Protein AF-A0A6I1MPJ0-F1 (afdb_monomer)

Foldseek 3Di:
DPPLVVLLVVLVVVLQCLVVVPDDDDDDDDFFWLFQAQAAEEECWQPPDDLVLLLQVLLLLLSLPHAEYEYEFWAWQQQCLVVDPDSLQTDIAGAEQDPPQNQLHDDQHHDYLVSLLVSQVVSVVSNHHYAYEDEDQARQLSPCSSPVVQFPDDRSSSRGGDLVDPVVVVVVLVVCCQALNDPQHSNRQGAYEHELPPDDDQLASSLVVQQVVCVVQVVSVHAYEYEQQDQVSDDDDDRAQASHEYEDAACNRHPPVVNVVSVHQYADAHQQQQEAACPDPDGHNAGPLQCCLPPNARQWHDDPHIDGDDSVDVSHRGYYHYYDHNQHDQRPQAQDSLNVCVRCSSVSQRSSCRRGDDDDPDRPVVSVVSSVSSDGRPPDDSQLDDDAPDQWPFWFQVQDDFQQWTAGPRPPRFIKHWDQWGWDQDPDHIWIFAAWFATWIFTPRFWHFDQKKKKKWWAAAPDPDLAWAFQADHPAWTFTLHFHPGSAGWIDGSPDTGHFPGHDDHRDIWMWMWGAHWQKIWIDIQLHTRGMQHDPDRRGYGHGDTGGHRIRADNGTHGGGIIGTTIMTNHRDRGHNPQWLQLVLKDKDKPAWADDDPQETDRSLQSPPFLQHKTKGHPPDQDPWIKMKMQSNDKFFFFKKKFFFRPDDQFAAFFWKWKWFAAPSPDTDTFDIDGDDRDGDMDMDGGDTDIGRMMMIIGGDGPPSMHMTNYMIITGDPDDPPAQEWEKDWDWDQEDEAQDKIKIFIAIAPGPDFFFFKKKWKKFWDLVFKDWDAKDFPDPQKDKDWDDPDRRIIIMMIGGNDDRGGDHPDGGMITMIGTHDFDQKIKMWTPFIWTAGPVRDIHGYHIDMDIYGYHYDDAQDLPDAFAEWADWDWDPFAQFKTKTATHGGPNAAFQWKWKDKPNHTDDIGRDRIDMDGRHHGQDKIKMKMWTAGPVRHIYDIDIDIDTHHD

Sequence (950 aa):
IDETGAFYSTRSILQILKQTKNTIAKGIVRDFPRYETRGFMLDIARKPFTMDYLKETTKLMSWYKMNDFQVHL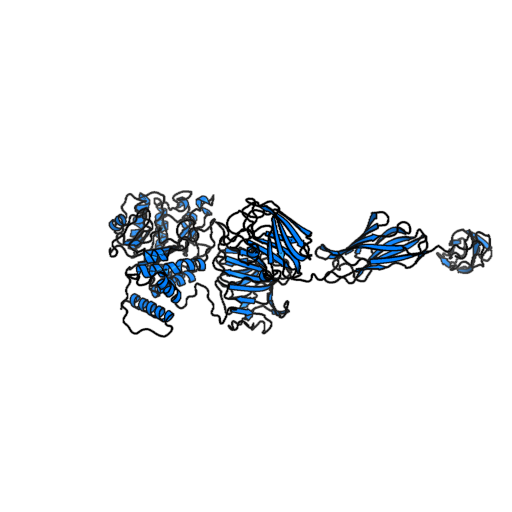NDNEFWFHDEYENWQDGYAAFRLESETFPEITAKDLFYTKKEFGEFIDNSELYGVNIIPEIDVPAHSLAFTKAFPELRQGDGEKADHLDVRNPETFKFVDALFNEYIGGENPVFRDQDFHIGTDEYKGDNEGFRMFTNNYLDFVRDKGRTPRLWGSLSQINGQPSVSGEGATMNLWNLWWADPVAMMNKGFDIVNTDDSNLYIVPRASYYEDYLDTKSLYENWEPNTFSGNYSYKIPAGHPQLKGGMFALWNDLIGAKANGISELDTFDRIMPAVQVLSEKMWSTDNEKSFNEFKEVADEVGTAPNTNPRYEVESVGETLIDYDFNNGSENEMVDNSGNNYNATGSNVEVIDGEDGKAISFKGESSFVDTPVENKGPNYTATFKVKKDGNGDFSEQILSESKNGSLKACQKDTGKVGFSREFYDFSFNYQLPEDQWVELTFVGEMTKTSLYVNGQLIDTISEVSEHEKVGTFVLPLDKIGSETNSFKGAIDDVQVKNIAEKPIDPTLIPQSEMTATATSEHTAAGNEGYASYAIDGNENTIWHTDWAGVTFPQNITLNLGGEHTINKFTYLPRQSGDNGKIEQYELQVSTDGETFTKVAEGTWNIDKSLKTINFDPVKATHVRLVANDAVGNFVSAAELNVHKVTEEIPEVGGKVAITAPTEVKVNEKVNVELGINEIKNISPYASDFTITYDPEVFDYNEVTSKIEGVLVTGKKVEEGKIRVLASSLGGDGLPQGTNFINLGLTAKAISEESVITVDIAQVGDENGNVHEIEKGSTKIAVKENSIPDPGVKPNKVADLKGSEITSNSIKLTWTAPTNTEVSEYIIYKDSKEIARVNGTEYLVEDLKANTLYGFKIVAVGVNDEISRPFAKNIRTSK

Structure (mmCIF, N/CA/C/O backbone):
data_AF-A0A6I1MPJ0-F1
#
_entry.id   AF-A0A6I1MPJ0-F1
#
loop_
_atom_site.group_PDB
_atom_site.id
_atom_site.type_symbol
_atom_site.label_atom_id
_atom_site.label_alt_id
_atom_site.label_comp_id
_atom_site.label_asym_id
_atom_site.label_entity_id
_atom_site.label_seq_id
_atom_site.pdbx_PDB_ins_code
_atom_site.Cartn_x
_atom_site.Cartn_y
_atom_site.Cartn_z
_atom_site.occupancy
_atom_site.B_iso_or_equiv
_atom_site.auth_seq_id
_atom_site.auth_comp_id
_atom_site.auth_asym_id
_atom_site.auth_atom_id
_atom_site.pdbx_PDB_model_num
ATOM 1 N N . ILE A 1 1 ? 14.456 -26.221 -34.963 1.00 55.47 1 ILE A N 1
ATOM 2 C CA . ILE A 1 1 ? 13.306 -25.493 -34.387 1.00 55.47 1 ILE A CA 1
ATOM 3 C C . ILE A 1 1 ? 13.949 -24.455 -33.498 1.00 55.47 1 ILE A C 1
ATOM 5 O O . ILE A 1 1 ? 14.830 -24.846 -32.747 1.00 55.47 1 ILE A O 1
ATOM 9 N N . ASP A 1 2 ? 13.631 -23.183 -33.699 1.00 83.44 2 ASP A N 1
ATOM 10 C CA . ASP A 1 2 ? 14.090 -22.112 -32.815 1.00 83.44 2 ASP A CA 1
ATOM 11 C C . ASP A 1 2 ? 13.552 -22.358 -31.392 1.00 83.44 2 ASP A C 1
ATOM 13 O O . ASP A 1 2 ? 12.366 -22.671 -31.245 1.00 83.44 2 ASP A O 1
ATOM 17 N N . GLU A 1 3 ? 14.416 -22.320 -30.375 1.00 87.56 3 GLU A N 1
ATOM 18 C CA . GLU A 1 3 ? 14.049 -22.688 -28.996 1.00 87.56 3 GLU A CA 1
ATOM 19 C C . GLU A 1 3 ? 13.032 -21.699 -28.412 1.00 87.56 3 GLU A C 1
ATOM 21 O O . GLU A 1 3 ? 12.036 -22.120 -27.818 1.00 87.56 3 GLU A O 1
ATOM 26 N N . THR A 1 4 ? 13.193 -20.407 -28.706 1.00 88.88 4 THR A N 1
ATOM 27 C CA . THR A 1 4 ? 12.275 -19.333 -28.306 1.00 88.88 4 THR A CA 1
ATOM 28 C C . THR A 1 4 ? 10.892 -19.502 -28.938 1.00 88.88 4 THR A C 1
ATOM 30 O O . THR A 1 4 ? 9.873 -19.489 -28.243 1.00 88.88 4 THR A O 1
ATOM 33 N N . GLY A 1 5 ? 10.822 -19.763 -30.247 1.00 91.12 5 GLY A N 1
ATOM 34 C CA . GLY A 1 5 ? 9.560 -20.073 -30.925 1.00 91.12 5 GLY A CA 1
ATOM 35 C C . GLY A 1 5 ? 8.863 -21.322 -30.366 1.00 91.12 5 GLY A C 1
ATOM 36 O O . GLY A 1 5 ? 7.639 -21.335 -30.199 1.00 91.12 5 GLY A O 1
ATOM 37 N N . ALA A 1 6 ? 9.626 -22.366 -30.016 1.00 92.25 6 ALA A N 1
ATOM 38 C CA . ALA A 1 6 ? 9.075 -23.541 -29.342 1.00 92.25 6 ALA A CA 1
ATOM 39 C C . ALA A 1 6 ? 8.517 -23.185 -27.956 1.00 92.25 6 ALA A C 1
ATOM 41 O O . ALA A 1 6 ? 7.409 -23.611 -27.620 1.00 92.25 6 ALA A O 1
ATOM 42 N N . PHE A 1 7 ? 9.226 -22.365 -27.180 1.00 94.19 7 PHE A N 1
ATOM 43 C CA . PHE A 1 7 ? 8.765 -21.892 -25.879 1.00 94.19 7 PHE A CA 1
ATOM 44 C C . PHE A 1 7 ? 7.467 -21.074 -25.982 1.00 94.19 7 PHE A C 1
ATOM 46 O O . PHE A 1 7 ? 6.505 -21.373 -25.266 1.00 94.19 7 PHE A O 1
ATOM 53 N N . TYR A 1 8 ? 7.365 -20.119 -26.911 1.00 95.12 8 TYR A N 1
ATOM 54 C CA . TYR A 1 8 ? 6.139 -19.333 -27.104 1.00 95.12 8 TYR A CA 1
ATOM 55 C C . TYR A 1 8 ? 4.932 -20.184 -27.503 1.00 95.12 8 TYR A C 1
ATOM 57 O O . TYR A 1 8 ? 3.812 -19.896 -27.074 1.00 95.12 8 TYR A O 1
ATOM 65 N N . SER A 1 9 ? 5.145 -21.290 -28.224 1.00 94.56 9 SER A N 1
ATOM 66 C CA . SER A 1 9 ? 4.067 -22.249 -28.495 1.00 94.56 9 SER A CA 1
ATOM 67 C C . SER A 1 9 ? 3.485 -22.850 -27.206 1.00 94.56 9 SER A C 1
ATOM 69 O O . SER A 1 9 ? 2.275 -23.060 -27.113 1.00 94.56 9 SER A O 1
ATOM 71 N N . THR A 1 10 ? 4.314 -23.043 -26.169 1.00 95.44 10 THR A N 1
ATOM 72 C CA . THR A 1 10 ? 3.842 -23.505 -24.854 1.00 95.44 10 THR A CA 1
ATOM 73 C C . THR A 1 10 ? 2.953 -22.469 -24.177 1.00 95.44 10 THR A C 1
ATOM 75 O O . THR A 1 10 ? 1.967 -22.854 -23.553 1.00 95.44 10 THR A O 1
ATOM 78 N N . ARG A 1 11 ? 3.250 -21.167 -24.330 1.00 96.94 11 ARG A N 1
ATOM 79 C CA . ARG A 1 11 ? 2.419 -20.081 -23.785 1.00 96.94 11 ARG A CA 1
ATOM 80 C C . ARG A 1 11 ? 1.023 -20.137 -24.395 1.00 96.94 11 ARG A C 1
ATOM 82 O O . ARG A 1 11 ? 0.048 -20.208 -23.658 1.00 96.94 11 ARG A O 1
ATOM 89 N N . SER A 1 12 ? 0.930 -20.243 -25.724 1.00 95.75 12 SER A N 1
ATOM 90 C CA . SER A 1 12 ? -0.357 -20.376 -26.421 1.00 95.75 12 SER A CA 1
ATOM 91 C C . SER A 1 12 ? -1.135 -21.624 -25.979 1.00 95.75 12 SER A C 1
ATOM 93 O O . SER A 1 12 ? -2.329 -21.536 -25.710 1.00 95.75 12 SER A O 1
ATOM 95 N N . ILE A 1 13 ? -0.474 -22.781 -25.838 1.00 96.06 13 ILE A N 1
ATOM 96 C CA . ILE A 1 13 ? -1.121 -24.016 -25.354 1.00 96.06 13 ILE A CA 1
ATOM 97 C C . ILE A 1 13 ? -1.677 -23.835 -23.936 1.00 96.06 13 ILE A C 1
ATOM 99 O O . ILE A 1 13 ? -2.814 -24.217 -23.666 1.00 96.06 13 ILE A O 1
ATOM 103 N N . LEU A 1 14 ? -0.895 -23.249 -23.030 1.00 96.44 14 LEU A N 1
ATOM 104 C CA . LEU A 1 14 ? -1.303 -23.037 -21.642 1.00 96.44 14 LEU A CA 1
ATOM 105 C C . LEU A 1 14 ? -2.428 -21.998 -21.529 1.00 96.44 14 LEU A C 1
ATOM 107 O O . LEU A 1 14 ? -3.347 -22.195 -20.740 1.00 96.44 14 LEU A O 1
ATOM 111 N N . GLN A 1 15 ? -2.404 -20.935 -22.339 1.00 97.06 15 GLN A N 1
ATOM 112 C CA . GLN A 1 15 ? -3.486 -19.946 -22.408 1.00 97.06 15 GLN A CA 1
ATOM 113 C C . GLN A 1 15 ? -4.793 -20.566 -22.915 1.00 97.06 15 GLN A C 1
ATOM 115 O O . GLN A 1 15 ? -5.856 -20.283 -22.365 1.00 97.06 15 GLN A O 1
ATOM 120 N N . ILE A 1 16 ? -4.727 -21.460 -23.912 1.00 95.50 16 ILE A N 1
ATOM 121 C CA . ILE A 1 16 ? -5.896 -22.233 -24.361 1.00 95.50 16 ILE A CA 1
ATOM 122 C C . ILE A 1 16 ? -6.424 -23.099 -23.214 1.00 95.50 16 ILE A C 1
ATOM 124 O O . ILE A 1 16 ? -7.630 -23.130 -22.970 1.00 95.50 16 ILE A O 1
ATOM 128 N N . LEU A 1 17 ? -5.540 -23.793 -22.493 1.00 95.19 17 LEU A N 1
ATOM 129 C CA . LEU A 1 17 ? -5.932 -24.658 -21.379 1.00 95.19 17 LEU A CA 1
ATOM 130 C C . LEU A 1 17 ? -6.503 -23.881 -20.190 1.00 95.19 17 LEU A C 1
ATOM 132 O O . LEU A 1 17 ? -7.379 -24.410 -19.519 1.00 95.19 17 LEU A O 1
ATOM 136 N N . LYS A 1 18 ? -6.101 -22.629 -19.946 1.00 94.12 18 LYS A N 1
ATOM 137 C CA . LYS A 1 18 ? -6.774 -21.795 -18.938 1.00 94.12 18 LYS A CA 1
ATOM 138 C C . LYS A 1 18 ? -8.253 -21.566 -19.265 1.00 94.12 18 LYS A C 1
ATOM 140 O O . LYS A 1 18 ? -9.088 -21.715 -18.382 1.00 94.12 18 LYS A O 1
ATOM 145 N N . GLN A 1 19 ? -8.573 -21.334 -20.537 1.00 94.06 19 GLN A N 1
ATOM 146 C CA . GLN A 1 19 ? -9.953 -21.124 -21.000 1.00 94.06 19 GLN A CA 1
ATOM 147 C C . GLN A 1 19 ? -10.760 -22.436 -21.068 1.00 94.06 19 GLN A C 1
ATOM 149 O O . GLN A 1 19 ? -11.955 -22.504 -20.800 1.00 94.06 19 GLN A O 1
ATOM 154 N N . THR A 1 20 ? -10.107 -23.536 -21.445 1.00 94.19 20 THR A N 1
ATOM 155 C CA . THR A 1 20 ? -10.788 -24.797 -21.816 1.00 94.19 20 THR A CA 1
ATOM 156 C C . THR A 1 20 ? -10.534 -25.955 -20.849 1.00 94.19 20 THR A C 1
ATOM 158 O O . THR A 1 20 ? -11.000 -27.081 -21.069 1.00 94.19 20 THR A O 1
ATOM 161 N N . LYS A 1 21 ? -9.805 -25.677 -19.765 1.00 90.44 21 LYS A N 1
ATOM 162 C CA . LYS A 1 21 ? -9.360 -26.584 -18.701 1.00 90.44 21 LYS A CA 1
ATOM 163 C C . LYS A 1 21 ? -8.479 -27.726 -19.204 1.00 90.44 21 LYS A C 1
ATOM 165 O O . LYS A 1 21 ? -7.263 -27.697 -19.062 1.00 90.44 21 LYS A O 1
ATOM 170 N N . ASN A 1 22 ? -9.085 -28.766 -19.768 1.00 92.88 22 ASN A N 1
ATOM 171 C CA . ASN A 1 22 ? -8.417 -30.024 -20.112 1.00 92.88 22 ASN A CA 1
ATOM 172 C C . ASN A 1 22 ? -8.643 -30.470 -21.566 1.00 92.88 22 ASN A C 1
ATOM 174 O O . ASN A 1 22 ? -8.358 -31.620 -21.908 1.00 92.88 22 ASN A O 1
ATOM 178 N N . THR A 1 23 ? -9.159 -29.590 -22.426 1.00 94.94 23 THR A N 1
ATOM 179 C CA . THR A 1 23 ? -9.406 -29.891 -23.843 1.00 94.94 23 THR A CA 1
ATOM 180 C C . THR A 1 23 ? -8.686 -28.900 -24.746 1.00 94.94 23 THR A C 1
ATOM 182 O O . THR A 1 23 ? -8.446 -27.774 -24.360 1.00 94.94 23 THR A O 1
ATOM 185 N N . ILE A 1 24 ? -8.306 -29.307 -25.957 1.00 95.31 24 ILE A N 1
ATOM 186 C CA . ILE A 1 24 ? -7.743 -28.403 -26.970 1.00 95.31 24 ILE A CA 1
ATOM 187 C C . ILE A 1 24 ? -8.412 -28.737 -28.301 1.00 95.31 24 ILE A C 1
ATOM 189 O O . ILE A 1 24 ? -8.529 -29.911 -28.671 1.00 95.31 24 ILE A O 1
ATOM 193 N N . ALA A 1 25 ? -8.864 -27.714 -29.027 1.00 94.19 25 ALA A N 1
ATOM 194 C CA . ALA A 1 25 ? -9.469 -27.897 -30.340 1.00 94.19 25 ALA A CA 1
ATOM 195 C C . ALA A 1 25 ? -8.447 -28.457 -31.347 1.00 94.19 25 ALA A C 1
ATOM 197 O O . ALA A 1 25 ? -7.290 -28.040 -31.395 1.00 94.19 25 ALA A O 1
ATOM 198 N N . LYS A 1 26 ? -8.874 -29.402 -32.193 1.00 95.25 26 LYS A N 1
ATOM 199 C CA . LYS A 1 26 ? -8.024 -29.923 -33.274 1.00 95.25 26 LYS A CA 1
ATOM 200 C C . LYS A 1 26 ? -7.835 -28.843 -34.340 1.00 95.25 26 LYS A C 1
ATOM 202 O O . LYS A 1 26 ? -8.822 -28.332 -34.861 1.00 95.25 26 LYS A O 1
ATOM 207 N N . GLY A 1 27 ? -6.592 -28.563 -34.721 1.00 94.19 27 GLY A N 1
ATOM 208 C CA . GLY A 1 27 ? -6.285 -27.559 -35.739 1.00 94.19 27 GLY A CA 1
ATOM 209 C C . GLY A 1 27 ? -4.788 -27.397 -35.990 1.00 94.19 27 GLY A C 1
ATOM 210 O O . GLY A 1 27 ? -3.977 -28.173 -35.487 1.00 94.19 27 GLY A O 1
ATOM 211 N N . ILE A 1 28 ? -4.440 -26.391 -36.794 1.00 94.31 28 ILE A N 1
ATOM 212 C CA . ILE A 1 28 ? -3.062 -25.964 -37.058 1.00 94.31 28 ILE A CA 1
ATOM 213 C C . ILE A 1 28 ? -2.992 -24.465 -36.779 1.00 94.31 28 ILE A C 1
ATOM 215 O O . ILE A 1 28 ? -3.746 -23.705 -37.380 1.00 94.31 28 ILE A O 1
ATOM 219 N N . VAL A 1 29 ? -2.064 -24.059 -35.914 1.00 91.19 29 VAL A N 1
ATOM 220 C CA . VAL A 1 29 ? -1.740 -22.653 -35.645 1.00 91.19 29 VAL A CA 1
ATOM 221 C C . VAL A 1 29 ? -0.377 -22.348 -36.263 1.00 91.19 29 VAL A C 1
ATOM 223 O O . VAL A 1 29 ? 0.553 -23.149 -36.155 1.00 91.19 29 VAL A O 1
ATOM 226 N N . ARG A 1 30 ? -0.271 -21.211 -36.953 1.00 91.81 30 ARG A N 1
ATOM 227 C CA . ARG A 1 30 ? 0.991 -20.635 -37.430 1.00 91.81 30 ARG A CA 1
ATOM 228 C C . ARG A 1 30 ? 1.078 -19.245 -36.833 1.00 91.81 30 ARG A C 1
ATOM 230 O O . ARG A 1 30 ? 0.208 -18.435 -37.118 1.00 91.81 30 ARG A O 1
ATOM 237 N N . ASP A 1 31 ? 2.087 -19.024 -36.008 1.00 92.88 31 ASP A N 1
ATOM 238 C CA . ASP A 1 31 ? 2.169 -17.853 -35.147 1.00 92.88 31 ASP A CA 1
ATOM 239 C C . ASP A 1 31 ? 3.620 -17.368 -35.077 1.00 92.88 31 ASP A C 1
ATOM 241 O O . ASP A 1 31 ? 4.538 -18.189 -34.981 1.00 92.88 31 ASP A O 1
ATOM 245 N N . PHE A 1 32 ? 3.825 -16.060 -35.211 1.00 93.25 32 PHE A N 1
ATOM 246 C CA . PHE A 1 32 ? 5.123 -15.387 -35.160 1.00 93.25 32 PHE A CA 1
ATOM 247 C C . PHE A 1 32 ? 4.914 -13.885 -34.907 1.00 93.25 32 PHE A C 1
ATOM 249 O O . PHE A 1 32 ? 3.915 -13.338 -35.375 1.00 93.25 32 PHE A O 1
ATOM 256 N N . PRO A 1 33 ? 5.839 -13.211 -34.202 1.00 94.81 33 PRO A N 1
ATOM 257 C CA . PRO A 1 33 ? 5.666 -11.810 -33.844 1.00 94.81 33 PRO A CA 1
ATOM 258 C C . PRO A 1 33 ? 5.766 -10.889 -35.063 1.00 94.81 33 PRO A C 1
ATOM 260 O O . PRO A 1 33 ? 6.565 -11.120 -35.975 1.00 94.81 33 PRO A O 1
ATOM 263 N N . ARG A 1 34 ? 5.002 -9.794 -35.038 1.00 94.81 34 ARG A N 1
ATOM 264 C CA . ARG A 1 34 ? 5.109 -8.693 -36.004 1.00 94.81 34 ARG A CA 1
ATOM 265 C C . ARG A 1 34 ? 6.345 -7.817 -35.776 1.00 94.81 34 ARG A C 1
ATOM 267 O O . ARG A 1 34 ? 6.959 -7.391 -36.753 1.00 94.81 34 ARG A O 1
ATOM 274 N N . TYR A 1 35 ? 6.699 -7.562 -34.516 1.00 97.19 35 TYR A N 1
ATOM 275 C CA . TYR A 1 35 ? 7.874 -6.783 -34.113 1.00 97.19 35 TYR A CA 1
ATOM 276 C C . TYR A 1 35 ? 8.823 -7.607 -33.245 1.00 97.19 35 TYR A C 1
ATOM 278 O O . TYR A 1 35 ? 8.380 -8.379 -32.396 1.00 97.19 35 TYR A O 1
ATOM 286 N N . GLU A 1 36 ? 10.128 -7.432 -33.451 1.00 95.81 36 GLU A N 1
ATOM 287 C CA . GLU A 1 36 ? 11.187 -8.170 -32.754 1.00 95.81 36 GLU A CA 1
ATOM 288 C C . GLU A 1 36 ? 11.304 -7.763 -31.280 1.00 95.81 36 GLU A C 1
ATOM 290 O O . GLU A 1 36 ? 11.398 -8.640 -30.417 1.00 95.81 36 GLU A O 1
ATOM 295 N N . THR A 1 37 ? 11.225 -6.460 -30.998 1.00 97.94 37 THR A N 1
ATOM 296 C CA . THR A 1 37 ? 11.294 -5.888 -29.648 1.00 97.94 37 THR A CA 1
ATOM 297 C C . THR A 1 37 ? 9.893 -5.612 -29.116 1.00 97.94 37 THR A C 1
ATOM 299 O O . THR A 1 37 ? 9.131 -4.843 -29.705 1.00 97.94 37 THR A O 1
ATOM 302 N N . ARG A 1 38 ? 9.547 -6.252 -27.998 1.00 98.62 38 ARG A N 1
ATOM 303 C CA . ARG A 1 38 ? 8.253 -6.117 -27.321 1.00 98.62 38 ARG A CA 1
ATOM 304 C C . ARG A 1 38 ? 8.518 -5.801 -25.862 1.00 98.62 38 ARG A C 1
ATOM 306 O O . ARG A 1 38 ? 8.685 -6.720 -25.055 1.00 98.62 38 ARG A O 1
ATOM 313 N N . GLY A 1 39 ? 8.648 -4.508 -25.584 1.00 98.56 39 GLY A N 1
ATOM 314 C CA . GLY A 1 39 ? 9.358 -4.033 -24.411 1.00 98.56 39 GLY A CA 1
ATOM 315 C C . GLY A 1 39 ? 8.500 -3.514 -23.266 1.00 98.56 39 GLY A C 1
ATOM 316 O O . GLY A 1 39 ? 7.395 -3.011 -23.467 1.00 98.56 39 GLY A O 1
ATOM 317 N N . PHE A 1 40 ? 9.060 -3.599 -22.066 1.00 98.88 40 PHE A N 1
ATOM 318 C CA . PHE A 1 40 ? 8.606 -2.894 -20.871 1.00 98.88 40 PHE A CA 1
ATOM 319 C C . PHE A 1 40 ? 9.834 -2.336 -20.148 1.00 98.88 40 PHE A C 1
ATOM 321 O O . PHE A 1 40 ? 10.840 -3.036 -20.054 1.00 98.88 40 PHE A O 1
ATOM 328 N N . MET A 1 41 ? 9.757 -1.107 -19.648 1.00 98.88 41 MET A N 1
ATOM 329 C CA . MET A 1 41 ? 10.761 -0.514 -18.771 1.00 98.88 41 MET A CA 1
ATOM 330 C C . MET A 1 41 ? 10.169 -0.270 -17.382 1.00 98.88 41 MET A C 1
ATOM 332 O O . MET A 1 41 ? 9.084 0.303 -17.271 1.00 98.88 41 MET A O 1
ATOM 336 N N . LEU A 1 42 ? 10.887 -0.687 -16.337 1.00 98.94 42 LEU A N 1
ATOM 337 C CA . LEU A 1 42 ? 10.530 -0.399 -14.949 1.00 98.94 42 LEU A CA 1
ATOM 338 C C . LEU A 1 42 ? 11.622 0.422 -14.247 1.00 98.94 42 LEU A C 1
ATOM 340 O O . LEU A 1 42 ? 12.764 -0.034 -14.117 1.00 98.94 42 LEU A O 1
ATOM 344 N N . ASP A 1 43 ? 11.231 1.588 -13.728 1.00 98.88 43 ASP A N 1
ATOM 345 C CA . ASP A 1 43 ? 12.037 2.394 -12.812 1.00 98.88 43 ASP A CA 1
ATOM 346 C C . ASP A 1 43 ? 12.102 1.736 -11.438 1.00 98.88 43 ASP A C 1
ATOM 348 O O . ASP A 1 43 ? 11.178 1.845 -10.630 1.00 98.88 43 ASP A O 1
ATOM 352 N N . ILE A 1 44 ? 13.215 1.055 -11.174 1.00 98.38 44 ILE A N 1
ATOM 353 C CA . ILE A 1 44 ? 13.490 0.459 -9.866 1.00 98.38 44 ILE A CA 1
ATOM 354 C C . ILE A 1 44 ? 14.514 1.256 -9.063 1.00 98.38 44 ILE A C 1
ATOM 356 O O . ILE A 1 44 ? 14.884 0.867 -7.951 1.00 98.38 44 ILE A O 1
ATOM 360 N N . ALA A 1 45 ? 15.011 2.352 -9.629 1.00 98.19 45 ALA A N 1
ATOM 361 C CA . ALA A 1 45 ? 15.960 3.216 -8.970 1.00 98.19 45 ALA A CA 1
ATOM 362 C C . ALA A 1 45 ? 15.237 4.103 -7.964 1.00 98.19 45 ALA A C 1
ATOM 364 O O . ALA A 1 45 ? 15.560 4.058 -6.777 1.00 98.19 45 ALA A O 1
ATOM 365 N N . ARG A 1 46 ? 14.203 4.832 -8.396 1.00 97.00 46 ARG A N 1
ATOM 366 C CA . ARG A 1 46 ? 13.453 5.742 -7.520 1.00 97.00 46 ARG A CA 1
ATOM 367 C C . ARG A 1 46 ? 12.622 4.992 -6.486 1.00 97.00 46 ARG A C 1
ATOM 369 O O . ARG A 1 46 ? 12.679 5.313 -5.301 1.00 97.00 46 ARG A O 1
ATOM 376 N N . LYS A 1 47 ? 11.905 3.950 -6.912 1.00 95.69 47 LYS A N 1
ATOM 377 C CA . LYS A 1 47 ? 11.171 3.050 -6.014 1.00 95.69 47 LYS A CA 1
ATOM 378 C C . LYS A 1 47 ? 11.876 1.692 -5.937 1.00 95.69 47 LYS A C 1
ATOM 380 O O . LYS A 1 47 ? 12.079 1.075 -6.977 1.00 95.69 47 LYS A O 1
ATOM 385 N N . PRO A 1 48 ? 12.192 1.167 -4.742 1.00 95.44 48 PRO A N 1
ATOM 386 C CA . PRO A 1 48 ? 12.746 -0.174 -4.630 1.00 95.44 48 PRO A CA 1
ATOM 387 C C . PRO A 1 48 ? 11.690 -1.252 -4.915 1.00 95.44 48 PRO A C 1
ATOM 389 O O . PRO A 1 48 ? 10.522 -1.119 -4.531 1.00 95.44 48 PRO A O 1
ATOM 392 N N . PHE A 1 49 ? 12.132 -2.339 -5.547 1.00 97.56 49 PHE A N 1
ATOM 393 C CA . PHE A 1 49 ? 11.352 -3.549 -5.811 1.00 97.56 49 PHE A CA 1
ATOM 394 C C . PHE A 1 49 ? 12.137 -4.774 -5.351 1.00 97.56 49 PHE A C 1
ATOM 396 O O . PHE A 1 49 ? 13.364 -4.791 -5.363 1.00 97.56 49 PHE A O 1
ATOM 403 N N . THR A 1 50 ? 11.439 -5.816 -4.933 1.00 96.94 50 THR A N 1
ATOM 404 C CA . THR A 1 50 ? 12.049 -7.087 -4.571 1.00 96.94 50 THR A CA 1
ATOM 405 C C . THR A 1 50 ? 12.499 -7.846 -5.819 1.00 96.94 50 THR A C 1
ATOM 407 O O . THR A 1 50 ? 11.920 -7.743 -6.902 1.00 96.94 50 THR A O 1
ATOM 410 N N . MET A 1 51 ? 13.522 -8.690 -5.663 1.00 97.81 51 MET A N 1
ATOM 411 C CA . MET A 1 51 ? 13.949 -9.590 -6.738 1.00 97.81 51 MET A CA 1
ATOM 412 C C . MET A 1 51 ? 12.831 -10.571 -7.144 1.00 97.81 51 MET A C 1
ATOM 414 O O . MET A 1 51 ? 12.753 -10.989 -8.300 1.00 97.81 51 MET A O 1
ATOM 418 N N . ASP A 1 52 ? 11.951 -10.936 -6.206 1.00 96.00 52 ASP A N 1
ATOM 419 C CA . ASP A 1 52 ? 10.775 -11.761 -6.491 1.00 96.00 52 ASP A CA 1
ATOM 420 C C . ASP A 1 52 ? 9.820 -11.036 -7.451 1.00 96.00 52 ASP A C 1
ATOM 422 O O . ASP A 1 52 ? 9.422 -11.626 -8.458 1.00 96.00 52 ASP A O 1
ATOM 426 N N . TYR A 1 53 ? 9.554 -9.744 -7.233 1.00 97.44 53 TYR A N 1
ATOM 427 C CA . TYR A 1 53 ? 8.728 -8.938 -8.134 1.00 97.44 53 TYR A CA 1
ATOM 428 C C . TYR A 1 53 ? 9.309 -8.838 -9.552 1.00 97.44 53 TYR A C 1
ATOM 430 O O . TYR A 1 53 ? 8.578 -8.981 -10.537 1.00 97.44 53 TYR A O 1
ATOM 438 N N . LEU A 1 54 ? 10.631 -8.664 -9.692 1.00 98.56 54 LEU A N 1
ATOM 439 C CA . LEU A 1 54 ? 11.283 -8.656 -11.011 1.00 98.56 54 LEU A CA 1
ATOM 440 C C . LEU A 1 54 ? 11.099 -9.991 -11.743 1.00 98.56 54 LEU A C 1
ATOM 442 O O . LEU A 1 54 ? 10.751 -10.016 -12.924 1.00 98.56 54 LEU A O 1
ATOM 446 N N . LYS A 1 55 ? 11.262 -11.115 -11.035 1.00 98.06 55 LYS A N 1
ATOM 447 C CA . LYS A 1 55 ? 11.038 -12.458 -11.593 1.00 98.06 55 LYS A CA 1
ATOM 448 C C . LYS A 1 55 ? 9.576 -12.681 -11.984 1.00 98.06 55 LYS A C 1
ATOM 450 O O . LYS A 1 55 ? 9.312 -13.312 -13.010 1.00 98.06 55 LYS A O 1
ATOM 455 N N . GLU A 1 56 ? 8.622 -12.203 -11.188 1.00 97.06 56 GLU A N 1
ATOM 456 C CA . GLU A 1 56 ? 7.197 -12.277 -11.531 1.00 97.06 56 GLU A CA 1
ATOM 457 C C . GLU A 1 56 ? 6.854 -11.415 -12.746 1.00 97.06 56 GLU A C 1
ATOM 459 O O . GLU A 1 56 ? 6.142 -11.880 -13.639 1.00 97.06 56 GLU A O 1
ATOM 464 N N . THR A 1 57 ? 7.439 -10.222 -12.846 1.00 98.31 57 THR A N 1
ATOM 465 C CA . THR A 1 57 ? 7.303 -9.335 -14.009 1.00 98.31 57 THR A CA 1
ATOM 466 C C . THR A 1 57 ? 7.841 -10.001 -15.279 1.00 98.31 57 THR A C 1
ATOM 468 O O . THR A 1 57 ? 7.142 -10.039 -16.293 1.00 98.31 57 THR A O 1
ATOM 471 N N . THR A 1 58 ? 9.011 -10.648 -15.219 1.00 98.44 58 THR A N 1
ATOM 472 C CA . THR A 1 58 ? 9.541 -11.459 -16.331 1.00 98.44 58 THR A CA 1
ATOM 473 C C . THR A 1 58 ? 8.558 -12.553 -16.755 1.00 98.44 58 THR A C 1
ATOM 475 O O . THR A 1 58 ? 8.298 -12.741 -17.947 1.00 98.44 58 THR A O 1
ATOM 478 N N . LYS A 1 59 ? 7.968 -13.282 -15.797 1.00 98.19 59 LYS A N 1
ATOM 479 C CA . LYS A 1 59 ? 6.976 -14.327 -16.103 1.00 98.19 59 LYS A CA 1
ATOM 480 C C . LYS A 1 59 ? 5.706 -13.745 -16.723 1.00 98.19 59 LYS A C 1
ATOM 482 O O . LYS A 1 59 ? 5.163 -14.368 -17.635 1.00 98.19 59 LYS A O 1
ATOM 487 N N . LEU A 1 60 ? 5.246 -12.581 -16.259 1.00 98.38 60 LEU A N 1
ATOM 488 C CA . LEU A 1 60 ? 4.109 -11.860 -16.832 1.00 98.38 60 LEU A CA 1
ATOM 489 C C . LEU A 1 60 ? 4.388 -11.473 -18.290 1.00 98.38 60 LEU A C 1
ATOM 491 O O . LEU A 1 60 ? 3.606 -11.815 -19.177 1.00 98.38 60 LEU A O 1
ATOM 495 N N . MET A 1 61 ? 5.525 -10.829 -18.554 1.00 98.56 61 MET A N 1
ATOM 496 C CA . MET A 1 61 ? 5.940 -10.457 -19.908 1.00 98.56 61 MET A CA 1
ATOM 497 C C . MET A 1 61 ? 6.024 -11.683 -20.820 1.00 98.56 61 MET A C 1
ATOM 499 O O . MET A 1 61 ? 5.416 -11.714 -21.889 1.00 98.56 61 MET A O 1
ATOM 503 N N . SER A 1 62 ? 6.696 -12.736 -20.354 1.00 98.00 62 SER A N 1
ATOM 504 C CA . SER A 1 62 ? 6.835 -14.013 -21.057 1.00 98.00 62 SER A CA 1
ATOM 505 C C . SER A 1 62 ? 5.490 -14.681 -21.358 1.00 98.00 62 SER A C 1
ATOM 507 O O . SER A 1 62 ? 5.286 -15.237 -22.442 1.00 98.00 62 SER A O 1
ATOM 509 N N . TRP A 1 63 ? 4.541 -14.619 -20.418 1.00 98.38 63 TRP A N 1
ATOM 510 C CA . TRP A 1 63 ? 3.191 -15.154 -20.589 1.00 98.38 63 TRP A CA 1
ATOM 511 C C . TRP A 1 63 ? 2.472 -14.516 -21.775 1.00 98.38 63 TRP A C 1
ATOM 513 O O . TRP A 1 63 ? 1.874 -15.226 -22.585 1.00 98.38 63 TRP A O 1
ATOM 523 N N . TYR A 1 64 ? 2.642 -13.206 -21.932 1.00 98.19 64 TYR A N 1
ATOM 524 C CA . TYR A 1 64 ? 2.141 -12.422 -23.056 1.00 98.19 64 TYR A CA 1
ATOM 525 C C . TYR A 1 64 ? 3.154 -12.285 -24.207 1.00 98.19 64 TYR A C 1
ATOM 527 O O . TYR A 1 64 ? 2.977 -11.481 -25.112 1.00 98.19 64 TYR A O 1
ATOM 535 N N . LYS A 1 65 ? 4.202 -13.118 -24.226 1.00 98.12 65 LYS A N 1
ATOM 536 C CA . LYS A 1 65 ? 5.231 -13.180 -25.279 1.00 98.12 65 LYS A CA 1
ATOM 537 C C . LYS A 1 65 ? 5.982 -11.860 -25.537 1.00 98.12 65 LYS A C 1
ATOM 539 O O . LYS A 1 65 ? 6.578 -11.689 -26.605 1.00 98.12 65 LYS A O 1
ATOM 544 N N . MET A 1 66 ? 5.989 -10.944 -24.573 1.00 98.69 66 MET A N 1
ATOM 545 C CA . MET A 1 66 ? 6.923 -9.816 -24.521 1.00 98.69 66 MET A CA 1
ATOM 546 C C . MET A 1 66 ? 8.324 -10.324 -24.160 1.00 98.69 66 MET A C 1
ATOM 548 O O . MET A 1 66 ? 8.445 -11.392 -23.560 1.00 98.69 66 MET A O 1
ATOM 552 N N . ASN A 1 67 ? 9.376 -9.619 -24.580 1.00 98.38 67 ASN A N 1
ATOM 553 C CA . ASN A 1 67 ? 10.732 -10.184 -24.578 1.00 98.38 67 ASN A CA 1
ATOM 554 C C . ASN A 1 67 ? 11.874 -9.214 -24.266 1.00 98.38 67 ASN A C 1
ATOM 556 O O . ASN A 1 67 ? 13.023 -9.631 -24.355 1.00 98.38 67 ASN A O 1
ATOM 560 N N . ASP A 1 68 ? 11.594 -7.957 -23.945 1.00 98.69 68 ASP A N 1
ATOM 561 C CA . ASP A 1 68 ? 12.628 -6.936 -23.757 1.00 98.69 68 ASP A CA 1
ATOM 562 C C . ASP A 1 68 ? 12.313 -6.137 -22.484 1.00 98.69 68 ASP A C 1
ATOM 564 O O . ASP A 1 68 ? 11.459 -5.253 -22.485 1.00 98.69 68 ASP A O 1
ATOM 568 N N . PHE A 1 69 ? 12.899 -6.536 -21.355 1.00 98.88 69 PHE A N 1
ATOM 569 C CA . PHE A 1 69 ? 12.630 -5.939 -20.048 1.00 98.88 69 PHE A CA 1
ATOM 570 C C . PHE A 1 69 ? 13.774 -5.009 -19.646 1.00 98.88 69 PHE A C 1
ATOM 572 O O . PHE A 1 69 ? 14.822 -5.467 -19.191 1.00 98.88 69 PHE A O 1
ATOM 579 N N . GLN A 1 70 ? 13.582 -3.704 -19.824 1.00 98.88 70 GLN A N 1
ATOM 580 C CA . GLN A 1 70 ? 14.546 -2.693 -19.408 1.00 98.88 70 GLN A CA 1
ATOM 581 C C . GLN A 1 70 ? 14.413 -2.408 -17.911 1.00 98.88 70 GLN A C 1
ATOM 583 O O . GLN A 1 70 ? 13.330 -2.106 -17.411 1.00 98.88 70 GLN A O 1
ATOM 588 N N . VAL A 1 71 ? 15.528 -2.530 -17.195 1.00 98.88 71 VAL A N 1
ATOM 589 C CA . VAL A 1 71 ? 15.597 -2.351 -15.743 1.00 98.88 71 VAL A CA 1
ATOM 590 C C . VAL A 1 71 ? 16.472 -1.141 -15.454 1.00 98.88 71 VAL A C 1
ATOM 592 O O . VAL A 1 71 ? 17.683 -1.188 -15.675 1.00 98.88 71 VAL A O 1
ATOM 595 N N . HIS A 1 72 ? 15.849 -0.074 -14.960 1.00 98.88 72 HIS A N 1
ATOM 596 C CA . HIS A 1 72 ? 16.498 1.205 -14.695 1.00 98.88 72 HIS A CA 1
ATOM 597 C C . HIS A 1 72 ? 17.110 1.226 -13.287 1.00 98.88 72 HIS A C 1
ATOM 599 O O . HIS A 1 72 ? 16.387 1.220 -12.288 1.00 98.88 72 HIS A O 1
ATOM 605 N N . LEU A 1 73 ? 18.446 1.137 -13.201 1.00 98.81 73 LEU A N 1
ATOM 606 C CA . LEU A 1 73 ? 19.160 0.763 -11.968 1.00 98.81 73 LEU A CA 1
ATOM 607 C C . LEU A 1 73 ? 19.654 1.944 -11.131 1.00 98.81 73 LEU A C 1
ATOM 609 O O . LEU A 1 73 ? 19.970 1.730 -9.954 1.00 98.81 73 LEU A O 1
ATOM 613 N N . ASN A 1 74 ? 19.741 3.153 -11.696 1.00 98.81 74 ASN A N 1
ATOM 614 C CA . ASN A 1 74 ? 20.061 4.361 -10.940 1.00 98.81 74 ASN A CA 1
ATOM 615 C C . ASN A 1 74 ? 19.304 5.584 -11.392 1.00 98.81 74 ASN A C 1
ATOM 617 O O . ASN A 1 74 ? 19.160 5.797 -12.580 1.00 98.81 74 ASN A O 1
ATOM 621 N N . ASP A 1 75 ? 18.927 6.393 -10.411 1.00 98.44 75 ASP A N 1
ATOM 622 C CA . ASP A 1 75 ? 18.287 7.684 -10.597 1.00 98.44 75 ASP A CA 1
ATOM 623 C C . ASP A 1 75 ? 18.152 8.373 -9.228 1.00 98.44 75 ASP A C 1
ATOM 625 O O . ASP A 1 75 ? 18.633 7.894 -8.186 1.00 98.44 75 ASP A O 1
ATOM 629 N N . ASN A 1 76 ? 17.454 9.499 -9.234 1.00 97.50 76 ASN A N 1
ATOM 630 C CA . ASN A 1 76 ? 17.145 10.343 -8.108 1.00 97.50 76 ASN A CA 1
ATOM 631 C C . ASN A 1 76 ? 15.737 10.927 -8.173 1.00 97.50 76 ASN A C 1
ATOM 633 O O . ASN A 1 76 ? 15.076 10.962 -9.208 1.00 97.50 76 ASN A O 1
ATOM 637 N N . GLU A 1 77 ? 15.277 11.408 -7.024 1.00 95.12 77 GLU A N 1
ATOM 638 C CA . GLU A 1 77 ? 14.069 12.217 -6.918 1.00 95.12 77 GLU A CA 1
ATOM 639 C C . GLU A 1 77 ? 14.147 13.399 -7.882 1.00 95.12 77 GLU A C 1
ATOM 641 O O . GLU A 1 77 ? 15.123 14.140 -7.862 1.00 95.12 77 GLU A O 1
ATOM 646 N N . PHE A 1 78 ? 13.133 13.581 -8.726 1.00 89.50 78 PHE A N 1
ATOM 647 C CA . PHE A 1 78 ? 13.207 14.509 -9.857 1.00 89.50 78 PHE A CA 1
ATOM 648 C C . PHE A 1 78 ? 13.350 15.984 -9.425 1.00 89.50 78 PHE A C 1
ATOM 650 O O . PHE A 1 78 ? 14.139 16.741 -9.990 1.00 89.50 78 PHE A O 1
ATOM 657 N N . TRP A 1 79 ? 12.644 16.396 -8.366 1.00 89.88 79 TRP A N 1
ATOM 658 C CA . TRP A 1 79 ? 12.642 17.782 -7.862 1.00 89.88 79 TRP A CA 1
ATOM 659 C C . TRP A 1 79 ? 13.469 17.984 -6.596 1.00 89.88 79 TRP A C 1
ATOM 661 O O . TRP A 1 79 ? 13.217 18.917 -5.837 1.00 89.88 79 TRP A O 1
ATOM 671 N N . PHE A 1 80 ? 14.480 17.150 -6.349 1.00 92.88 80 PHE A N 1
ATOM 672 C CA . PHE A 1 80 ? 15.291 17.266 -5.134 1.00 92.88 80 PHE A CA 1
ATOM 673 C C . PHE A 1 80 ? 15.849 18.684 -4.885 1.00 92.88 80 PHE A C 1
ATOM 675 O O . PHE A 1 80 ? 16.036 19.102 -3.748 1.00 92.88 80 PHE A O 1
ATOM 682 N N . HIS A 1 81 ? 16.133 19.433 -5.948 1.00 89.69 81 HIS A N 1
ATOM 683 C CA . HIS A 1 81 ? 16.686 20.783 -5.870 1.00 89.69 81 HIS A CA 1
ATOM 684 C C . HIS A 1 81 ? 15.656 21.851 -5.467 1.00 89.69 81 HIS A C 1
ATOM 686 O O . HIS A 1 81 ? 16.060 22.927 -5.028 1.00 89.69 81 HIS A O 1
ATOM 692 N N . ASP A 1 82 ? 14.361 21.564 -5.624 1.00 91.38 82 ASP A N 1
ATOM 693 C CA . ASP A 1 82 ? 13.263 22.426 -5.179 1.00 91.38 82 ASP A CA 1
ATOM 694 C C . ASP A 1 82 ? 12.811 22.064 -3.754 1.00 91.38 82 ASP A C 1
ATOM 696 O O . ASP A 1 82 ? 12.435 22.947 -2.983 1.00 91.38 82 ASP A O 1
ATOM 700 N N . GLU A 1 83 ? 12.871 20.777 -3.396 1.00 92.88 83 GLU A N 1
ATOM 701 C CA . GLU A 1 83 ? 12.368 20.257 -2.115 1.00 92.88 83 GLU A CA 1
ATOM 702 C C . GLU A 1 83 ? 13.397 20.337 -0.971 1.00 92.88 83 GLU A C 1
ATOM 704 O O . GLU A 1 83 ? 13.020 20.360 0.204 1.00 92.88 83 GLU A O 1
ATOM 709 N N . TYR A 1 84 ? 14.697 20.417 -1.287 1.00 92.69 84 TYR A N 1
ATOM 710 C CA . TYR A 1 84 ? 15.773 20.413 -0.292 1.00 92.69 84 TYR A CA 1
ATOM 711 C C . TYR A 1 84 ? 16.765 21.566 -0.489 1.00 92.69 84 TYR A C 1
ATOM 713 O O . TYR A 1 84 ? 17.276 21.798 -1.582 1.00 92.69 84 TYR A O 1
ATOM 721 N N . GLU A 1 85 ? 17.124 22.253 0.605 1.00 89.38 85 GLU A N 1
ATOM 722 C CA . GLU A 1 85 ? 18.179 23.283 0.580 1.00 89.38 85 GLU A CA 1
ATOM 723 C C . GLU A 1 85 ? 19.554 22.687 0.243 1.00 89.38 85 GLU A C 1
ATOM 725 O O . GLU A 1 85 ? 20.369 23.311 -0.443 1.00 89.38 85 GLU A O 1
ATOM 730 N N . ASN A 1 86 ? 19.823 21.476 0.740 1.00 91.00 86 ASN A N 1
ATOM 731 C CA . ASN A 1 86 ? 21.023 20.717 0.433 1.00 91.00 86 ASN A CA 1
ATOM 732 C C . ASN A 1 86 ? 20.677 19.591 -0.542 1.00 91.00 86 ASN A C 1
ATOM 734 O O . ASN A 1 86 ? 19.979 18.644 -0.194 1.00 91.00 86 ASN A O 1
ATOM 738 N N . TRP A 1 87 ? 21.239 19.650 -1.748 1.00 89.88 87 TRP A N 1
ATOM 739 C CA . TRP A 1 87 ? 21.042 18.633 -2.786 1.00 89.88 87 TRP A CA 1
ATOM 740 C C . TRP A 1 87 ? 21.383 17.206 -2.327 1.00 89.88 87 TRP A C 1
ATOM 742 O O . TRP A 1 87 ? 20.871 16.233 -2.876 1.00 89.88 87 TRP A O 1
ATOM 752 N N . GLN A 1 88 ? 22.247 17.064 -1.316 1.00 91.75 88 GLN A N 1
ATOM 753 C CA . GLN A 1 88 ? 22.615 15.765 -0.755 1.00 91.75 88 GLN A CA 1
ATOM 754 C C . GLN A 1 88 ? 21.479 15.087 0.019 1.00 91.75 88 GLN A C 1
ATOM 756 O O . GLN A 1 88 ? 21.596 13.893 0.303 1.00 91.75 88 GLN A O 1
ATOM 761 N N . ASP A 1 89 ? 20.396 15.797 0.331 1.00 94.00 89 ASP A N 1
ATOM 762 C CA . ASP A 1 89 ? 19.268 15.258 1.094 1.00 94.00 89 ASP A CA 1
ATOM 763 C C . ASP A 1 89 ? 18.229 14.571 0.193 1.00 94.00 89 ASP A C 1
ATOM 765 O O . ASP A 1 89 ? 17.563 13.640 0.640 1.00 94.00 89 ASP A O 1
ATOM 769 N N . GLY A 1 90 ? 18.148 14.946 -1.090 1.00 94.94 90 GLY A N 1
ATOM 770 C CA . GLY A 1 90 ? 17.193 14.361 -2.039 1.00 94.94 90 GLY A CA 1
ATOM 771 C C . GLY A 1 90 ? 17.413 12.880 -2.285 1.00 94.94 90 GLY A C 1
ATOM 772 O O . GLY A 1 90 ? 18.555 12.434 -2.341 1.00 94.94 90 GLY A O 1
ATOM 773 N N . TYR A 1 91 ? 16.366 12.083 -2.444 1.00 96.19 91 TYR A N 1
ATOM 774 C CA . TYR A 1 91 ? 16.556 10.639 -2.583 1.00 96.19 91 TYR A CA 1
ATOM 775 C C . TYR A 1 91 ? 17.336 10.271 -3.863 1.00 96.19 91 TYR A C 1
ATOM 777 O O . TYR A 1 91 ? 17.127 10.862 -4.918 1.00 96.19 91 TYR A O 1
ATOM 785 N N . ALA A 1 92 ? 18.244 9.294 -3.774 1.00 97.44 92 ALA A N 1
ATOM 786 C CA . ALA A 1 92 ? 18.974 8.735 -4.914 1.00 97.44 92 ALA A CA 1
ATOM 787 C C . ALA A 1 92 ? 19.428 7.307 -4.605 1.00 97.44 92 ALA A C 1
ATOM 789 O O . ALA A 1 92 ? 19.788 7.016 -3.460 1.00 97.44 92 ALA A O 1
ATOM 790 N N . ALA A 1 93 ? 19.462 6.441 -5.616 1.00 98.25 93 ALA A N 1
ATOM 791 C CA . ALA A 1 93 ? 19.860 5.049 -5.442 1.00 98.25 93 ALA A CA 1
ATOM 792 C C . ALA A 1 93 ? 20.602 4.510 -6.667 1.00 98.25 93 ALA A C 1
ATOM 794 O O . ALA A 1 93 ? 20.283 4.861 -7.796 1.00 98.25 93 ALA A O 1
ATOM 795 N N . PHE A 1 94 ? 21.555 3.609 -6.426 1.00 98.88 94 PHE A N 1
ATOM 796 C CA . PHE A 1 94 ? 22.103 2.688 -7.418 1.00 98.88 94 PHE A CA 1
ATOM 797 C C . PHE A 1 94 ? 21.882 1.263 -6.891 1.00 98.88 94 PHE A C 1
ATOM 799 O O . PHE A 1 94 ? 22.355 0.906 -5.808 1.00 98.88 94 PHE A O 1
ATOM 806 N N . ARG A 1 95 ? 21.086 0.469 -7.614 1.00 98.69 95 ARG A N 1
ATOM 807 C CA . ARG A 1 95 ? 20.479 -0.776 -7.103 1.00 98.69 95 ARG A CA 1
ATOM 808 C C . ARG A 1 95 ? 21.365 -2.010 -7.164 1.00 98.69 95 ARG A C 1
ATOM 810 O O . ARG A 1 95 ? 20.911 -3.075 -6.759 1.00 98.69 95 ARG A O 1
ATOM 817 N N . LEU A 1 96 ? 22.596 -1.903 -7.648 1.00 98.69 96 LEU A N 1
ATOM 818 C CA . LEU A 1 96 ? 23.526 -3.028 -7.669 1.00 98.69 96 LEU A CA 1
ATOM 819 C C . LEU A 1 96 ? 24.618 -2.857 -6.624 1.00 98.69 96 LEU A C 1
ATOM 821 O O . LEU A 1 96 ? 25.090 -1.757 -6.355 1.00 98.69 96 LEU A O 1
ATOM 825 N N . GLU A 1 97 ? 25.046 -3.980 -6.068 1.00 98.56 97 GLU A N 1
ATOM 826 C CA . GLU A 1 97 ? 26.291 -4.065 -5.318 1.00 98.56 97 GLU A CA 1
ATOM 827 C C . GLU A 1 97 ? 27.480 -3.651 -6.203 1.00 98.56 97 GLU A C 1
ATOM 829 O O . GLU A 1 97 ? 27.768 -4.312 -7.208 1.00 98.56 97 GLU A O 1
ATOM 834 N N . SER A 1 98 ? 28.206 -2.607 -5.789 1.00 98.25 98 SER A N 1
ATOM 835 C CA . SER A 1 98 ? 29.518 -2.264 -6.347 1.00 98.25 98 SER A CA 1
ATOM 836 C C . SER A 1 98 ? 30.637 -2.601 -5.361 1.00 98.25 98 SER A C 1
ATOM 838 O O . SER A 1 98 ? 30.665 -2.146 -4.220 1.00 98.25 98 SER A O 1
ATOM 840 N N . GLU A 1 99 ? 31.599 -3.385 -5.830 1.00 96.50 99 GLU A N 1
ATOM 841 C CA . GLU A 1 99 ? 32.880 -3.643 -5.175 1.00 96.50 99 GLU A CA 1
ATOM 842 C C . GLU A 1 99 ? 33.898 -2.543 -5.501 1.00 96.50 99 GLU A C 1
ATOM 844 O O . GLU A 1 99 ? 34.759 -2.246 -4.671 1.00 96.50 99 GLU A O 1
ATOM 849 N N . THR A 1 100 ? 33.822 -1.946 -6.700 1.00 97.19 100 THR A N 1
ATOM 850 C CA . THR A 1 100 ? 34.740 -0.867 -7.109 1.00 97.19 100 THR A CA 1
ATOM 851 C C . THR A 1 100 ? 34.470 0.413 -6.327 1.00 97.19 100 THR A C 1
ATOM 853 O O . THR A 1 100 ? 35.415 1.089 -5.918 1.00 97.19 100 THR A O 1
ATOM 856 N N . PHE A 1 101 ? 33.189 0.719 -6.099 1.00 98.25 101 PHE A N 1
ATOM 857 C CA . PHE A 1 101 ? 32.709 1.916 -5.415 1.00 98.25 101 PHE A CA 1
ATOM 858 C C . PHE A 1 101 ? 31.610 1.548 -4.397 1.00 98.25 101 PHE A C 1
ATOM 860 O O . PHE A 1 101 ? 30.430 1.801 -4.633 1.00 98.25 101 PHE A O 1
ATOM 867 N N . PRO A 1 102 ? 31.942 0.940 -3.245 1.00 98.19 102 PRO A N 1
ATOM 868 C CA . PRO A 1 102 ? 30.931 0.497 -2.279 1.00 98.19 102 PRO A CA 1
ATOM 869 C C . PRO A 1 102 ? 29.972 1.605 -1.817 1.00 98.19 102 PRO A C 1
ATOM 871 O O . PRO A 1 102 ? 28.801 1.341 -1.553 1.00 98.19 102 PRO A O 1
ATOM 874 N N . GLU A 1 103 ? 30.448 2.851 -1.765 1.00 97.50 103 GLU A N 1
ATOM 875 C CA . GLU A 1 103 ? 29.700 4.044 -1.365 1.00 97.50 103 GLU A CA 1
ATOM 876 C C . GLU A 1 103 ? 28.491 4.403 -2.243 1.00 97.50 103 GLU A C 1
ATOM 878 O O . GLU A 1 103 ? 27.604 5.094 -1.740 1.00 97.50 103 GLU A O 1
ATOM 883 N N . ILE A 1 104 ? 28.420 3.945 -3.502 1.00 98.38 104 ILE A N 1
ATOM 884 C CA . ILE A 1 104 ? 27.258 4.214 -4.374 1.00 98.38 104 ILE A CA 1
ATOM 885 C C . ILE A 1 104 ? 26.125 3.198 -4.189 1.00 98.38 104 ILE A C 1
ATOM 887 O O . ILE A 1 104 ? 24.993 3.485 -4.567 1.00 98.38 104 ILE A O 1
ATOM 891 N N . THR A 1 105 ? 26.400 2.029 -3.599 1.00 98.69 105 THR A N 1
ATOM 892 C CA . THR A 1 105 ? 25.391 0.974 -3.405 1.00 98.69 105 THR A CA 1
ATOM 893 C C . THR A 1 105 ? 24.269 1.481 -2.494 1.00 98.69 105 THR A C 1
ATOM 895 O O . THR A 1 105 ? 24.527 1.996 -1.400 1.00 98.69 105 THR A O 1
ATOM 898 N N . ALA A 1 106 ? 23.016 1.330 -2.934 1.00 98.25 106 ALA A N 1
ATOM 899 C CA . ALA A 1 106 ? 21.848 1.735 -2.157 1.00 98.25 106 ALA A CA 1
ATOM 900 C C . ALA A 1 106 ? 21.797 1.037 -0.782 1.00 98.25 106 ALA A C 1
ATOM 902 O O . ALA A 1 106 ? 22.200 -0.115 -0.630 1.00 98.25 106 ALA A O 1
ATOM 903 N N . LYS A 1 107 ? 21.300 1.747 0.238 1.00 95.69 107 LYS A N 1
ATOM 904 C CA . LYS A 1 107 ? 21.296 1.272 1.639 1.00 95.69 107 LYS A CA 1
ATOM 905 C C . LYS A 1 107 ? 19.969 0.673 2.093 1.00 95.69 107 LYS A C 1
ATOM 907 O O . LYS A 1 107 ? 19.936 -0.006 3.112 1.00 95.69 107 LYS A O 1
ATOM 912 N N . ASP A 1 108 ? 18.893 0.981 1.386 1.00 94.62 108 ASP A N 1
ATOM 913 C CA . ASP A 1 108 ? 17.538 0.518 1.672 1.00 94.62 108 ASP A CA 1
ATOM 914 C C . ASP A 1 108 ? 17.253 -0.835 1.009 1.00 94.62 108 ASP A C 1
ATOM 916 O O . ASP A 1 108 ? 16.844 -1.773 1.687 1.00 94.62 108 ASP A O 1
ATOM 920 N N . LEU A 1 109 ? 17.526 -0.959 -0.292 1.00 96.62 109 LEU A N 1
ATOM 921 C CA . LEU A 1 109 ? 17.462 -2.210 -1.043 1.00 96.62 109 LEU A CA 1
ATOM 922 C C . LEU A 1 109 ? 18.405 -2.157 -2.249 1.00 96.62 109 LEU A C 1
ATOM 924 O O . LEU A 1 109 ? 18.391 -1.202 -3.029 1.00 96.62 109 LEU A O 1
ATOM 928 N N . PHE A 1 110 ? 19.192 -3.213 -2.425 1.00 98.31 110 PHE A N 1
ATOM 929 C CA . PHE A 1 110 ? 20.050 -3.439 -3.585 1.00 98.31 110 PHE A CA 1
ATOM 930 C C . PHE A 1 110 ? 20.103 -4.939 -3.898 1.00 98.31 110 PHE A C 1
ATOM 932 O O . PHE 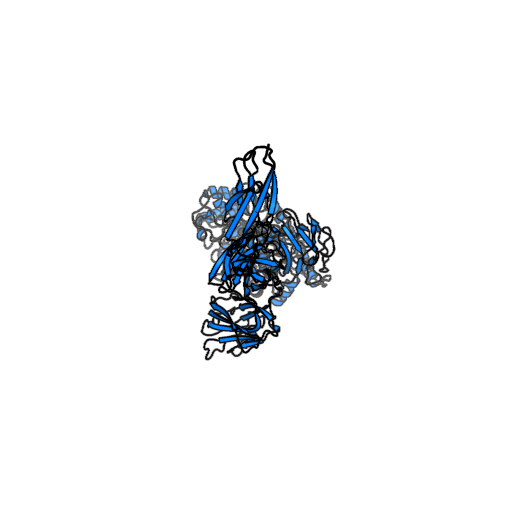A 1 110 ? 19.758 -5.766 -3.054 1.00 98.31 110 PHE A O 1
ATOM 939 N N . TYR A 1 111 ? 20.556 -5.287 -5.097 1.00 98.69 111 TYR A N 1
ATOM 940 C CA . TYR A 1 111 ? 20.804 -6.664 -5.508 1.00 98.69 111 TYR A CA 1
ATOM 941 C C . TYR A 1 111 ? 22.298 -6.930 -5.545 1.00 98.69 111 TYR A C 1
ATOM 943 O O . TYR A 1 111 ? 23.080 -6.146 -6.096 1.00 98.69 111 TYR A O 1
ATOM 951 N N . THR A 1 112 ? 22.698 -8.078 -5.014 1.00 98.69 112 THR A N 1
ATOM 952 C CA . THR A 1 112 ? 24.065 -8.555 -5.202 1.00 98.69 112 THR A CA 1
ATOM 953 C C . THR A 1 112 ? 24.324 -8.842 -6.679 1.00 98.69 112 THR A C 1
ATOM 955 O O . THR A 1 112 ? 23.417 -9.187 -7.450 1.00 98.69 112 THR A O 1
ATOM 958 N N . LYS A 1 113 ? 25.595 -8.784 -7.085 1.00 98.25 113 LYS A N 1
ATOM 959 C CA . LYS A 1 113 ? 25.993 -9.136 -8.461 1.00 98.25 113 LYS A CA 1
ATOM 960 C C . LYS A 1 113 ? 25.554 -10.550 -8.843 1.00 98.25 113 LYS A C 1
ATOM 962 O O . LYS A 1 113 ? 25.201 -10.819 -9.992 1.00 98.25 113 LYS A O 1
ATOM 967 N N . LYS A 1 114 ? 25.580 -11.464 -7.869 1.00 98.00 114 LYS A N 1
ATOM 968 C CA . LYS A 1 114 ? 25.146 -12.848 -8.051 1.00 98.00 114 LYS A CA 1
ATOM 969 C C . LYS A 1 114 ? 23.643 -12.923 -8.314 1.00 98.00 114 LYS A C 1
ATOM 971 O O . LYS A 1 114 ? 23.256 -13.538 -9.301 1.00 98.00 114 LYS A O 1
ATOM 976 N N . GLU A 1 115 ? 22.822 -12.297 -7.472 1.00 98.44 115 GLU A N 1
ATOM 977 C CA . GLU A 1 115 ? 21.362 -12.314 -7.626 1.00 98.44 115 GLU A CA 1
ATOM 978 C C . GLU A 1 115 ? 20.927 -11.724 -8.966 1.00 98.44 115 GLU A C 1
ATOM 980 O O . GLU A 1 115 ? 20.092 -12.316 -9.648 1.00 98.44 115 GLU A O 1
ATOM 985 N N . PHE A 1 116 ? 21.513 -10.594 -9.372 1.00 98.69 116 PHE A N 1
ATOM 986 C CA . PHE A 1 116 ? 21.157 -9.961 -10.642 1.00 98.69 116 PHE A CA 1
ATOM 987 C C . PHE A 1 116 ? 21.627 -10.782 -11.852 1.00 98.69 116 PHE A C 1
ATOM 989 O O . PHE A 1 116 ? 20.887 -10.942 -12.820 1.00 98.69 116 PHE A O 1
ATOM 996 N N . GLY A 1 117 ? 22.822 -11.379 -11.787 1.00 98.44 117 GLY A N 1
ATOM 997 C CA . GLY A 1 117 ? 23.287 -12.305 -12.820 1.00 98.44 117 GLY A CA 1
ATOM 998 C C . GLY A 1 117 ? 22.396 -13.548 -12.946 1.00 98.44 117 GLY A C 1
ATOM 999 O O . GLY A 1 117 ? 22.039 -13.935 -14.053 1.00 98.44 117 GLY A O 1
ATOM 1000 N N . GLU A 1 118 ? 21.983 -14.146 -11.823 1.00 98.50 118 GLU A N 1
ATOM 1001 C CA . GLU A 1 118 ? 21.036 -15.271 -11.816 1.00 98.50 118 GLU A CA 1
ATOM 1002 C C . GLU A 1 118 ? 19.647 -14.856 -12.324 1.00 98.50 118 GLU A C 1
ATOM 1004 O O . GLU A 1 118 ? 18.950 -15.657 -12.947 1.00 98.50 118 GLU A O 1
ATOM 1009 N N . PHE A 1 119 ? 19.217 -13.618 -12.077 1.00 98.69 119 PHE A N 1
ATOM 1010 C CA . PHE A 1 119 ? 17.983 -13.079 -12.645 1.00 98.69 119 PHE A CA 1
ATOM 1011 C C . PHE A 1 119 ? 18.039 -13.002 -14.176 1.00 98.69 119 PHE A C 1
ATOM 1013 O O . PHE A 1 119 ? 17.079 -13.421 -14.827 1.00 98.69 119 PHE A O 1
ATOM 1020 N N . ILE A 1 120 ? 19.162 -12.555 -14.746 1.00 98.62 120 ILE A N 1
ATOM 1021 C CA . ILE A 1 120 ? 19.389 -12.559 -16.200 1.00 98.62 120 ILE A CA 1
ATOM 1022 C C . ILE A 1 120 ? 19.346 -13.992 -16.741 1.00 98.62 120 ILE A C 1
ATOM 1024 O O . ILE A 1 120 ? 18.535 -14.281 -17.620 1.00 98.62 120 ILE A O 1
ATOM 1028 N N . ASP A 1 121 ? 20.138 -14.899 -16.157 1.00 97.50 121 ASP A N 1
ATOM 1029 C CA . ASP A 1 121 ? 20.223 -16.301 -16.596 1.00 97.50 121 ASP A CA 1
ATOM 1030 C C . ASP A 1 121 ? 18.839 -16.982 -16.579 1.00 97.50 121 ASP A C 1
ATOM 1032 O O . ASP A 1 121 ? 18.467 -17.726 -17.486 1.00 97.50 121 ASP A O 1
ATOM 1036 N N . ASN A 1 122 ? 18.035 -16.714 -15.545 1.00 96.81 122 ASN A N 1
ATOM 1037 C CA . ASN A 1 122 ? 16.693 -17.278 -15.438 1.00 96.81 122 ASN A CA 1
ATOM 1038 C C . ASN A 1 122 ? 15.700 -16.634 -16.411 1.00 96.81 122 ASN A C 1
ATOM 1040 O O . ASN A 1 122 ? 14.795 -17.326 -16.873 1.00 96.81 122 ASN A O 1
ATOM 1044 N N . SER A 1 123 ? 15.830 -15.341 -16.711 1.00 97.31 123 SER A N 1
ATOM 1045 C CA . SER A 1 123 ? 14.913 -14.631 -17.614 1.00 97.31 123 SER A CA 1
ATOM 1046 C C . SER A 1 123 ? 15.052 -15.097 -19.063 1.00 97.31 123 SER A C 1
ATOM 1048 O O . SER A 1 123 ? 14.043 -15.229 -19.764 1.00 97.31 123 SER A O 1
ATOM 1050 N N . GLU A 1 124 ? 16.263 -15.487 -19.469 1.00 93.94 124 GLU A N 1
ATOM 1051 C CA . GLU A 1 124 ? 16.528 -16.098 -20.776 1.00 93.94 124 GLU A CA 1
ATOM 1052 C C . GLU A 1 124 ? 15.697 -17.380 -20.986 1.00 93.94 124 GLU A C 1
ATOM 1054 O O . GLU A 1 124 ? 15.106 -17.580 -22.049 1.00 93.94 124 GLU A O 1
ATOM 1059 N N . LEU A 1 125 ? 15.521 -18.202 -19.938 1.00 93.44 125 LEU A N 1
ATOM 1060 C CA . LEU A 1 125 ? 14.685 -19.415 -19.986 1.00 93.44 125 LEU A CA 1
ATOM 1061 C C . LEU A 1 125 ? 13.199 -19.122 -20.258 1.00 93.44 125 LEU A C 1
ATOM 1063 O O . LEU A 1 125 ? 12.457 -20.010 -20.684 1.00 93.44 125 LEU A O 1
ATOM 1067 N N . TYR A 1 126 ? 12.759 -17.890 -19.995 1.00 94.69 126 TYR A N 1
ATOM 1068 C CA . TYR A 1 126 ? 11.409 -17.405 -20.269 1.00 94.69 126 TYR A CA 1
ATOM 1069 C C . TYR A 1 126 ? 11.309 -16.640 -21.598 1.00 94.69 126 TYR A C 1
ATOM 1071 O O . TYR A 1 126 ? 10.233 -16.125 -21.920 1.00 94.69 126 TYR A O 1
ATOM 1079 N N . GLY A 1 127 ? 12.389 -16.582 -22.385 1.00 94.94 127 GLY A N 1
ATOM 1080 C CA . GLY A 1 127 ? 12.442 -15.844 -23.646 1.00 94.94 127 GLY A CA 1
ATOM 1081 C C . GLY A 1 127 ? 12.325 -14.331 -23.453 1.00 94.94 127 GLY A C 1
ATOM 1082 O O . GLY A 1 127 ? 11.699 -13.668 -24.285 1.00 94.94 127 GLY A O 1
ATOM 1083 N N . VAL A 1 128 ? 12.856 -13.815 -22.338 1.00 98.06 128 VAL A N 1
ATOM 1084 C CA . VAL A 1 128 ? 12.881 -12.389 -21.995 1.00 98.06 128 VAL A CA 1
ATOM 1085 C C . VAL A 1 128 ? 14.326 -11.953 -21.786 1.00 98.06 128 VAL A C 1
ATOM 1087 O O . VAL A 1 128 ? 15.006 -12.451 -20.891 1.00 98.06 128 VAL A O 1
ATOM 1090 N N . ASN A 1 129 ? 14.765 -10.997 -22.596 1.00 97.88 129 ASN A N 1
ATOM 1091 C CA . ASN A 1 129 ? 16.049 -10.331 -22.445 1.00 97.88 129 ASN A CA 1
ATOM 1092 C C . ASN A 1 129 ? 15.912 -9.242 -21.384 1.00 97.88 129 ASN A C 1
ATOM 1094 O O . ASN A 1 129 ? 14.951 -8.470 -21.410 1.00 97.88 129 ASN A O 1
ATOM 1098 N N . ILE A 1 130 ? 16.871 -9.173 -20.469 1.00 98.75 130 ILE A N 1
ATOM 1099 C CA . ILE A 1 130 ? 16.950 -8.101 -19.480 1.00 98.75 130 ILE A CA 1
ATOM 1100 C C . ILE A 1 130 ? 17.892 -7.051 -20.042 1.00 98.75 130 ILE A C 1
ATOM 1102 O O . ILE A 1 130 ? 19.021 -7.384 -20.378 1.00 98.75 130 ILE A O 1
ATOM 1106 N N . ILE A 1 131 ? 17.449 -5.800 -20.129 1.00 98.81 131 ILE A N 1
ATOM 1107 C CA . ILE A 1 131 ? 18.260 -4.676 -20.597 1.00 98.81 131 ILE A CA 1
ATOM 1108 C C . ILE A 1 131 ? 18.637 -3.829 -19.377 1.00 98.81 131 ILE A C 1
ATOM 1110 O O . ILE A 1 131 ? 17.831 -3.004 -18.939 1.00 98.81 131 ILE A O 1
ATOM 1114 N N . PRO A 1 132 ? 19.817 -4.036 -18.768 1.00 98.81 132 PRO A N 1
ATOM 1115 C CA . PRO A 1 132 ? 20.229 -3.263 -17.610 1.00 98.81 132 PRO A CA 1
ATOM 1116 C C . PRO A 1 132 ? 20.583 -1.850 -18.057 1.00 98.81 132 PRO A C 1
ATOM 1118 O O . PRO A 1 132 ? 21.307 -1.664 -19.041 1.00 98.81 132 PRO A O 1
ATOM 1121 N N . GLU A 1 133 ? 20.102 -0.865 -17.313 1.00 98.88 133 GLU A N 1
ATOM 1122 C CA . GLU A 1 133 ? 20.405 0.535 -17.552 1.00 98.88 133 GLU A CA 1
ATOM 1123 C C . GLU A 1 133 ? 21.179 1.136 -16.388 1.00 98.88 133 GLU A C 1
ATOM 1125 O O . GLU A 1 133 ? 20.728 1.074 -15.245 1.00 98.88 133 GLU A O 1
ATOM 1130 N N . ILE A 1 134 ? 22.329 1.735 -16.703 1.00 98.88 134 ILE A N 1
ATOM 1131 C CA . ILE A 1 134 ? 23.031 2.654 -15.806 1.00 98.88 134 ILE A CA 1
ATOM 1132 C C . ILE A 1 134 ? 23.027 4.013 -16.494 1.00 98.88 134 ILE A C 1
ATOM 1134 O O . ILE A 1 134 ? 23.728 4.201 -17.493 1.00 98.88 134 ILE A O 1
ATOM 1138 N N . ASP A 1 135 ? 22.215 4.929 -15.982 1.00 98.81 135 ASP A N 1
ATOM 1139 C CA . ASP A 1 135 ? 21.984 6.217 -16.612 1.00 98.81 135 ASP A CA 1
ATOM 1140 C C . ASP A 1 135 ? 23.065 7.231 -16.241 1.00 98.81 135 ASP A C 1
ATOM 1142 O O . ASP A 1 135 ? 23.329 7.506 -15.066 1.00 98.81 135 ASP A O 1
ATOM 1146 N N . VAL A 1 136 ? 23.727 7.733 -17.283 1.00 98.56 136 VAL A N 1
ATOM 1147 C CA . VAL A 1 136 ? 24.758 8.764 -17.253 1.00 98.56 136 VAL A CA 1
ATOM 1148 C C . VAL A 1 136 ? 24.691 9.580 -18.558 1.00 98.56 136 VAL A C 1
ATOM 1150 O O . VAL A 1 136 ? 24.358 9.052 -19.619 1.00 98.56 136 VAL A O 1
ATOM 1153 N N . PRO A 1 137 ? 25.083 10.867 -18.567 1.00 98.44 137 PRO A N 1
ATOM 1154 C CA . PRO A 1 137 ? 25.681 11.613 -17.468 1.00 98.44 137 PRO A CA 1
ATOM 1155 C C . PRO A 1 137 ? 24.688 12.445 -16.645 1.00 98.44 137 PRO A C 1
ATOM 1157 O O . PRO A 1 137 ? 25.144 13.145 -15.753 1.00 98.44 137 PRO A O 1
ATOM 1160 N N . ALA A 1 138 ? 23.388 12.441 -16.949 1.00 97.94 138 ALA A N 1
ATOM 1161 C CA . ALA A 1 138 ? 22.344 12.972 -16.061 1.00 97.94 138 ALA A CA 1
ATOM 1162 C C . ALA A 1 138 ? 21.886 11.882 -15.073 1.00 97.94 138 ALA A C 1
ATOM 1164 O O . ALA A 1 138 ? 22.488 10.807 -15.062 1.00 97.94 138 ALA A O 1
ATOM 1165 N N . HIS A 1 139 ? 20.886 12.164 -14.226 1.00 98.00 139 HIS A N 1
ATOM 1166 C CA . HIS A 1 139 ? 20.263 11.160 -13.340 1.00 98.00 139 HIS A CA 1
ATOM 1167 C C . HIS A 1 139 ? 21.274 10.404 -12.452 1.00 98.00 139 HIS A C 1
ATOM 1169 O O . HIS A 1 139 ? 21.112 9.245 -12.063 1.00 98.00 139 HIS A O 1
ATOM 1175 N N . SER A 1 140 ? 22.382 11.078 -12.136 1.00 98.25 140 SER A N 1
ATOM 1176 C CA . SER A 1 140 ? 23.581 10.500 -11.532 1.00 98.25 140 SER A CA 1
ATOM 1177 C C . SER A 1 140 ? 23.794 10.984 -10.097 1.00 98.25 140 SER A C 1
ATOM 1179 O O . SER A 1 140 ? 24.921 10.942 -9.594 1.00 98.25 140 SER A O 1
ATOM 1181 N N . LEU A 1 141 ? 22.744 11.438 -9.396 1.00 97.88 141 LEU A N 1
ATOM 1182 C CA . LEU A 1 141 ? 22.886 11.976 -8.036 1.00 97.88 141 LEU A CA 1
ATOM 1183 C C . LEU A 1 141 ? 23.463 10.942 -7.059 1.00 97.88 141 LEU A C 1
ATOM 1185 O O . LEU A 1 141 ? 24.218 11.300 -6.159 1.00 97.88 141 LEU A O 1
ATOM 1189 N N . ALA A 1 142 ? 23.163 9.651 -7.248 1.00 97.75 142 ALA A N 1
ATOM 1190 C CA . ALA A 1 142 ? 23.768 8.573 -6.461 1.00 97.75 142 ALA A CA 1
ATOM 1191 C C . ALA A 1 142 ? 25.307 8.583 -6.568 1.00 97.75 142 ALA A C 1
ATOM 1193 O O . ALA A 1 142 ? 26.005 8.356 -5.579 1.00 97.75 142 ALA A O 1
ATOM 1194 N N . PHE A 1 143 ? 25.840 8.919 -7.746 1.00 98.56 143 PHE A N 1
ATOM 1195 C CA . PHE A 1 143 ? 27.276 8.996 -8.005 1.00 98.56 143 PHE A CA 1
ATOM 1196 C C . PHE A 1 143 ? 27.871 10.321 -7.534 1.00 98.56 143 PHE A C 1
ATOM 1198 O O . PHE A 1 143 ? 28.900 10.320 -6.863 1.00 98.56 143 PHE A O 1
ATOM 1205 N N . THR A 1 144 ? 27.228 11.457 -7.819 1.00 98.06 144 THR A N 1
ATOM 1206 C CA . THR A 1 144 ? 27.752 12.767 -7.399 1.00 98.06 144 THR A CA 1
ATOM 1207 C C . THR A 1 144 ? 27.682 12.956 -5.886 1.00 98.06 144 THR A C 1
ATOM 1209 O O . THR A 1 144 ? 28.536 13.638 -5.328 1.00 98.06 144 THR A O 1
ATOM 1212 N N . LYS A 1 145 ? 26.743 12.312 -5.177 1.00 97.12 145 LYS A N 1
ATOM 1213 C CA . LYS A 1 145 ? 26.746 12.266 -3.703 1.00 97.12 145 LYS A CA 1
ATOM 1214 C C . LYS A 1 145 ? 27.982 11.569 -3.144 1.00 97.12 145 LYS A C 1
ATOM 1216 O O . LYS A 1 145 ? 28.558 12.057 -2.173 1.00 97.12 145 LYS A O 1
ATOM 1221 N N . ALA A 1 146 ? 28.365 10.443 -3.740 1.00 97.62 146 ALA A N 1
ATOM 1222 C CA . ALA A 1 146 ? 29.550 9.688 -3.348 1.00 97.62 146 ALA A CA 1
ATOM 1223 C C . ALA A 1 146 ? 30.848 10.411 -3.748 1.00 97.62 146 ALA A C 1
ATOM 1225 O O . ALA A 1 146 ? 31.792 10.460 -2.960 1.00 97.62 146 ALA A O 1
ATOM 1226 N N . PHE A 1 147 ? 30.854 11.039 -4.928 1.00 98.00 147 PHE A N 1
ATOM 1227 C CA . PHE A 1 147 ? 32.002 11.736 -5.515 1.00 98.00 147 PHE A CA 1
ATOM 1228 C C . PHE A 1 147 ? 31.623 13.155 -5.979 1.00 98.00 147 PHE A C 1
ATOM 1230 O O . PHE A 1 147 ? 31.449 13.403 -7.180 1.00 98.00 147 PHE A O 1
ATOM 1237 N N . PRO A 1 148 ? 31.483 14.125 -5.053 1.00 97.19 148 PRO A N 1
ATOM 1238 C CA . PRO A 1 148 ? 31.029 15.481 -5.381 1.00 97.19 148 PRO A CA 1
ATOM 1239 C C . PRO A 1 148 ? 31.906 16.231 -6.389 1.00 97.19 148 PRO A C 1
ATOM 1241 O O . PRO A 1 148 ? 31.442 17.179 -7.024 1.00 97.19 148 PRO A O 1
ATOM 1244 N N . GLU A 1 149 ? 33.166 15.827 -6.548 1.00 96.88 149 GLU A N 1
ATOM 1245 C CA . GLU A 1 149 ? 34.108 16.363 -7.530 1.00 96.88 149 GLU A CA 1
ATOM 1246 C C . GLU A 1 149 ? 33.784 15.995 -8.987 1.00 96.88 149 GLU A C 1
ATOM 1248 O O . GLU A 1 149 ? 34.314 16.630 -9.900 1.00 96.88 149 GLU A O 1
ATOM 1253 N N . LEU A 1 150 ? 32.933 14.989 -9.221 1.00 97.94 150 LEU A N 1
ATOM 1254 C CA . LEU A 1 150 ? 32.517 14.570 -10.566 1.00 97.94 150 LEU A CA 1
ATOM 1255 C C . LEU A 1 150 ? 31.334 15.379 -11.105 1.00 97.94 150 LEU A C 1
ATOM 1257 O O . LEU A 1 150 ? 30.953 15.221 -12.259 1.00 97.94 150 LEU A O 1
ATOM 1261 N N . ARG A 1 151 ? 30.739 16.233 -10.278 1.00 95.94 151 ARG A N 1
ATOM 1262 C CA . ARG A 1 151 ? 29.499 16.954 -10.557 1.00 95.94 151 ARG A CA 1
ATOM 1263 C C . ARG A 1 151 ? 29.700 18.129 -11.515 1.00 95.94 151 ARG A C 1
ATOM 1265 O O . ARG A 1 151 ? 30.661 18.886 -11.394 1.00 95.94 151 ARG A O 1
ATOM 1272 N N . GLN A 1 152 ? 28.738 18.341 -12.407 1.00 96.06 152 GLN A N 1
ATOM 1273 C CA . GLN A 1 152 ? 28.739 19.439 -13.372 1.00 96.06 152 GLN A CA 1
ATOM 1274 C C . GLN A 1 152 ? 28.441 20.802 -12.722 1.00 96.06 152 GLN A C 1
ATOM 1276 O O . GLN A 1 152 ? 28.991 21.823 -13.143 1.00 96.06 152 GLN A O 1
ATOM 1281 N N . GLY A 1 153 ? 27.546 20.855 -11.729 1.00 92.81 153 GLY A N 1
ATOM 1282 C CA . GLY A 1 153 ? 27.159 22.103 -11.066 1.00 92.81 153 GLY A CA 1
ATOM 1283 C C . GLY A 1 153 ? 26.190 21.926 -9.894 1.00 92.81 153 GLY A C 1
ATOM 1284 O O . GLY A 1 153 ? 25.968 20.818 -9.428 1.00 92.81 153 GLY A O 1
ATOM 1285 N N . ASP A 1 154 ? 25.636 23.034 -9.394 1.00 90.19 154 ASP A N 1
ATOM 1286 C CA . ASP A 1 154 ? 24.643 23.081 -8.303 1.00 90.19 154 ASP A CA 1
ATOM 1287 C C . ASP A 1 154 ? 23.185 23.058 -8.804 1.00 90.19 154 ASP A C 1
ATOM 1289 O O . ASP A 1 154 ? 22.927 23.165 -10.004 1.00 90.19 154 ASP A O 1
ATOM 1293 N N . GLY A 1 155 ? 22.230 22.956 -7.870 1.00 89.81 155 GLY A N 1
ATOM 1294 C CA . GLY A 1 155 ? 20.793 22.904 -8.167 1.00 89.81 155 GLY A CA 1
ATOM 1295 C C . GLY A 1 155 ? 20.429 21.637 -8.937 1.00 89.81 155 GLY A C 1
ATOM 1296 O O . GLY A 1 155 ? 20.950 20.572 -8.616 1.00 89.81 155 GLY A O 1
ATOM 1297 N N . GLU A 1 156 ? 19.606 21.765 -9.987 1.00 89.44 156 GLU A N 1
ATOM 1298 C CA . GLU A 1 156 ? 19.291 20.641 -10.888 1.00 89.44 156 GLU A CA 1
ATOM 1299 C C . GLU A 1 156 ? 20.564 19.983 -11.435 1.00 89.44 156 GLU A C 1
ATOM 1301 O O . GLU A 1 156 ? 20.605 18.778 -11.580 1.00 89.44 156 GLU A O 1
ATOM 1306 N N . LYS A 1 157 ? 21.652 20.745 -11.643 1.00 94.38 157 LYS A N 1
ATOM 1307 C CA . LYS A 1 157 ? 22.902 20.225 -12.222 1.00 94.38 157 LYS A CA 1
ATOM 1308 C C . LYS A 1 157 ? 23.733 19.382 -11.269 1.00 94.38 157 LYS A C 1
ATOM 1310 O O . LYS A 1 157 ? 24.848 18.978 -11.615 1.00 94.38 157 LYS A O 1
ATOM 1315 N N . ALA A 1 158 ? 23.232 19.181 -10.054 1.00 95.75 158 ALA A N 1
ATOM 1316 C CA . ALA A 1 158 ? 23.902 18.364 -9.069 1.00 95.75 158 ALA A CA 1
ATOM 1317 C C . ALA A 1 158 ? 23.810 16.868 -9.373 1.00 95.75 158 ALA A C 1
ATOM 1319 O O . ALA A 1 158 ? 24.672 16.123 -8.906 1.00 95.75 158 ALA A O 1
ATOM 1320 N N . ASP A 1 159 ? 22.835 16.441 -10.175 1.00 96.81 159 ASP A N 1
ATOM 1321 C CA . ASP A 1 159 ? 22.730 15.067 -10.666 1.00 96.81 159 ASP A CA 1
ATOM 1322 C C . ASP A 1 159 ? 23.424 14.849 -12.022 1.00 96.81 159 ASP A C 1
ATOM 1324 O O . ASP A 1 159 ? 23.461 13.724 -12.510 1.00 96.81 159 ASP A O 1
ATOM 1328 N N . HIS A 1 160 ? 24.032 15.886 -12.610 1.00 98.12 160 HIS A N 1
ATOM 1329 C CA . HIS A 1 160 ? 24.824 15.763 -13.831 1.00 98.12 160 HIS A CA 1
ATOM 1330 C C . HIS A 1 160 ? 26.306 15.529 -13.521 1.00 98.12 160 HIS A C 1
ATOM 1332 O O . HIS A 1 160 ? 26.924 16.260 -12.744 1.00 98.12 160 HIS A O 1
ATOM 1338 N N . LEU A 1 161 ? 26.921 14.570 -14.208 1.00 98.50 161 LEU A N 1
ATOM 1339 C CA . LEU A 1 161 ? 28.369 14.397 -14.271 1.00 98.50 161 LEU A CA 1
ATOM 1340 C C . LEU A 1 161 ? 29.008 15.451 -15.196 1.00 98.50 161 LEU A C 1
ATOM 1342 O O . LEU A 1 161 ? 28.483 15.799 -16.261 1.00 98.50 161 LEU A O 1
ATOM 1346 N N . ASP A 1 162 ? 30.185 15.952 -14.821 1.00 98.00 162 ASP A N 1
ATOM 1347 C CA . ASP A 1 162 ? 30.985 16.848 -15.654 1.00 98.00 162 ASP A CA 1
ATOM 1348 C C . ASP A 1 162 ? 31.658 16.057 -16.784 1.00 98.00 162 ASP A C 1
ATOM 1350 O O . ASP A 1 162 ? 32.719 15.450 -16.618 1.00 98.00 162 ASP A O 1
ATOM 1354 N N . VAL A 1 163 ? 31.055 16.108 -17.969 1.00 98.00 163 VAL A N 1
ATOM 1355 C CA . VAL A 1 163 ? 31.525 15.444 -19.197 1.00 98.00 163 VAL A CA 1
ATOM 1356 C C . VAL A 1 163 ? 32.812 16.042 -19.788 1.00 98.00 163 VAL A C 1
ATOM 1358 O O . VAL A 1 163 ? 33.305 15.560 -20.809 1.00 98.00 163 VAL A O 1
ATOM 1361 N N . ARG A 1 164 ? 33.379 17.100 -19.190 1.00 95.94 164 ARG A N 1
ATOM 1362 C CA . ARG A 1 164 ? 34.712 17.630 -19.534 1.00 95.94 164 ARG A CA 1
ATOM 1363 C C . ARG A 1 164 ? 35.787 17.211 -18.538 1.00 95.94 164 ARG A C 1
ATOM 1365 O O . ARG A 1 164 ? 36.972 17.348 -18.853 1.00 95.94 164 ARG A O 1
ATOM 1372 N N . ASN A 1 165 ? 35.399 16.702 -17.372 1.00 97.44 165 ASN A N 1
ATOM 1373 C CA . ASN A 1 165 ? 36.324 16.240 -16.351 1.00 97.44 165 ASN A CA 1
ATOM 1374 C C . ASN A 1 165 ? 36.870 14.843 -16.718 1.00 97.44 165 ASN A C 1
ATOM 1376 O O . ASN A 1 165 ? 36.101 13.889 -16.820 1.00 97.44 165 ASN A O 1
ATOM 1380 N N . PRO A 1 166 ? 38.194 14.667 -16.893 1.00 97.81 166 PRO A N 1
ATOM 1381 C CA . PRO A 1 166 ? 38.777 13.354 -17.172 1.00 97.81 166 PRO A CA 1
ATOM 1382 C C . PRO A 1 166 ? 38.537 12.311 -16.071 1.00 97.81 166 PRO A C 1
ATOM 1384 O O . PRO A 1 166 ? 38.541 11.117 -16.367 1.00 97.81 166 PRO A O 1
ATOM 1387 N N . GLU A 1 167 ? 38.339 12.727 -14.815 1.00 98.38 167 GLU A N 1
ATOM 1388 C CA . GLU A 1 167 ? 38.026 11.795 -13.724 1.00 98.38 167 GLU A CA 1
ATOM 1389 C C . GLU A 1 167 ? 36.621 11.195 -13.872 1.00 98.38 167 GLU A C 1
ATOM 1391 O O . GLU A 1 167 ? 36.435 10.034 -13.518 1.00 98.38 167 GLU A O 1
ATOM 1396 N N . THR A 1 168 ? 35.677 11.910 -14.499 1.00 98.50 168 THR A N 1
ATOM 1397 C CA . THR A 1 168 ? 34.354 11.368 -14.852 1.00 98.50 168 THR A CA 1
ATOM 1398 C C . THR A 1 168 ? 34.489 10.151 -15.756 1.00 98.50 168 THR A C 1
AT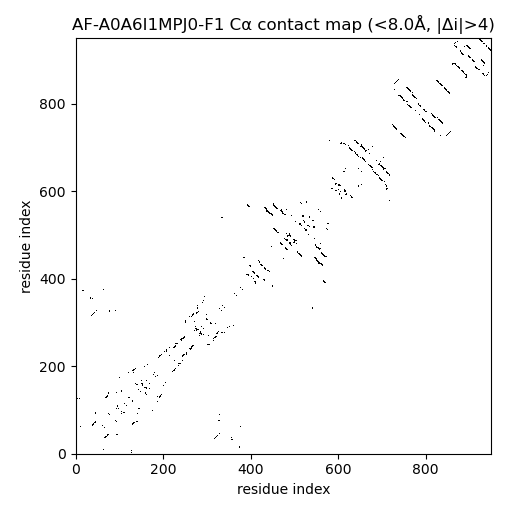OM 1400 O O . THR A 1 168 ? 33.884 9.118 -15.492 1.00 98.50 168 THR A O 1
ATOM 1403 N N . PHE A 1 169 ? 35.333 10.229 -16.789 1.00 98.62 169 PHE A N 1
ATOM 1404 C CA . PHE A 1 169 ? 35.548 9.098 -17.693 1.00 98.62 169 PHE A CA 1
ATOM 1405 C C . PHE A 1 169 ? 36.187 7.914 -16.972 1.00 98.62 169 PHE A C 1
ATOM 1407 O O . PHE A 1 169 ? 35.757 6.784 -17.154 1.00 98.62 169 PHE A O 1
ATOM 1414 N N . LYS A 1 170 ? 37.169 8.153 -16.093 1.00 98.56 170 LYS A N 1
ATOM 1415 C CA . LYS A 1 170 ? 37.771 7.068 -15.300 1.00 98.56 170 LYS A CA 1
ATOM 1416 C C . LYS A 1 170 ? 36.757 6.391 -14.384 1.00 98.56 170 LYS A C 1
ATOM 1418 O O . LYS A 1 170 ? 36.802 5.172 -14.243 1.00 98.56 170 LYS A O 1
ATOM 1423 N N . PHE A 1 171 ? 35.880 7.178 -13.762 1.00 98.81 171 PHE A N 1
ATOM 1424 C CA . PHE A 1 171 ? 34.810 6.667 -12.918 1.00 98.81 171 PHE A CA 1
ATOM 1425 C C . PHE A 1 171 ? 33.842 5.796 -13.727 1.00 98.81 171 PHE A C 1
ATOM 1427 O O . PHE A 1 171 ? 33.676 4.622 -13.401 1.00 98.81 171 PHE A O 1
ATOM 1434 N N . VAL A 1 172 ? 33.278 6.322 -14.820 1.00 98.75 172 VAL A N 1
ATOM 1435 C CA . VAL A 1 172 ? 32.296 5.593 -15.641 1.00 98.75 172 VAL A CA 1
ATOM 1436 C C . VAL A 1 172 ? 32.933 4.382 -16.338 1.00 98.75 172 VAL A C 1
ATOM 1438 O O . VAL A 1 172 ? 32.328 3.315 -16.369 1.00 98.75 172 VAL A O 1
ATOM 1441 N N . ASP A 1 173 ? 34.180 4.478 -16.812 1.00 98.62 173 ASP A N 1
ATOM 1442 C CA . ASP A 1 173 ? 34.914 3.341 -17.385 1.00 98.62 173 ASP A CA 1
ATOM 1443 C C . ASP A 1 173 ? 35.082 2.208 -16.364 1.00 98.62 173 ASP A C 1
ATOM 1445 O O . ASP A 1 173 ? 34.926 1.034 -16.708 1.00 98.62 173 ASP A O 1
ATOM 1449 N N . ALA A 1 174 ? 35.432 2.538 -15.116 1.00 98.62 174 ALA A N 1
ATOM 1450 C CA . ALA A 1 174 ? 35.585 1.557 -14.047 1.00 98.62 174 ALA A CA 1
ATOM 1451 C C . ALA A 1 174 ? 34.231 0.948 -13.655 1.00 98.62 174 ALA A C 1
ATOM 1453 O O . ALA A 1 174 ? 34.124 -0.276 -13.571 1.00 98.62 174 ALA A O 1
ATOM 1454 N N . LEU A 1 175 ? 33.202 1.788 -13.510 1.00 98.69 175 LEU A N 1
ATOM 1455 C CA . LEU A 1 175 ? 31.843 1.372 -13.175 1.00 98.69 175 LEU A CA 1
ATOM 1456 C C . LEU A 1 175 ? 31.267 0.436 -14.243 1.00 98.69 175 LEU A C 1
ATOM 1458 O O . LEU A 1 175 ? 30.824 -0.662 -13.929 1.00 98.69 175 LEU A O 1
ATOM 1462 N N . PHE A 1 176 ? 31.316 0.810 -15.522 1.00 98.62 176 PHE A N 1
ATOM 1463 C CA . PHE A 1 176 ? 30.805 -0.045 -16.593 1.00 98.62 176 PHE A CA 1
ATOM 1464 C C . PHE A 1 176 ? 31.625 -1.335 -16.713 1.00 98.62 176 PHE A C 1
ATOM 1466 O O . PHE A 1 176 ? 31.053 -2.419 -16.839 1.00 98.62 176 PHE A O 1
ATOM 1473 N N . ASN A 1 177 ? 32.962 -1.267 -16.621 1.00 98.19 177 ASN A N 1
ATOM 1474 C CA . ASN A 1 177 ? 33.796 -2.474 -16.659 1.00 98.19 177 ASN A CA 1
ATOM 1475 C C . ASN A 1 177 ? 33.452 -3.480 -15.555 1.00 98.19 177 ASN A C 1
ATOM 1477 O O . ASN A 1 177 ? 33.615 -4.676 -15.787 1.00 98.19 177 ASN A O 1
ATOM 1481 N N . GLU A 1 178 ? 32.982 -3.025 -14.394 1.00 98.25 178 GLU A N 1
ATOM 1482 C CA . GLU A 1 178 ? 32.583 -3.901 -13.292 1.00 98.25 178 GLU A CA 1
ATOM 1483 C C . GLU A 1 178 ? 31.405 -4.823 -13.651 1.00 98.25 178 GLU A C 1
ATOM 1485 O O . GLU A 1 178 ? 31.374 -5.970 -13.201 1.00 98.25 178 GLU A O 1
ATOM 1490 N N . TYR A 1 179 ? 30.471 -4.363 -14.490 1.00 98.56 179 TYR A N 1
ATOM 1491 C CA . TYR A 1 179 ? 29.263 -5.125 -14.835 1.00 98.56 179 TYR A CA 1
ATOM 1492 C C . TYR A 1 179 ? 29.314 -5.778 -16.213 1.00 98.56 179 TYR A C 1
ATOM 1494 O O . TYR A 1 179 ? 28.785 -6.881 -16.379 1.00 98.56 179 TYR A O 1
ATOM 1502 N N . ILE A 1 180 ? 29.954 -5.129 -17.194 1.00 98.00 180 ILE A N 1
ATOM 1503 C CA . ILE A 1 180 ? 30.009 -5.619 -18.581 1.00 98.00 180 ILE A CA 1
ATOM 1504 C C . ILE A 1 180 ? 31.383 -6.139 -19.017 1.00 98.00 180 ILE A C 1
ATOM 1506 O O . ILE A 1 180 ? 31.485 -6.712 -20.104 1.00 98.00 180 ILE A O 1
ATOM 1510 N N . GLY A 1 181 ? 32.427 -5.959 -18.203 1.00 94.31 181 GLY A N 1
ATOM 1511 C CA . GLY A 1 181 ? 33.783 -6.446 -18.467 1.00 94.31 181 GLY A CA 1
ATOM 1512 C C . GLY A 1 181 ? 34.115 -7.789 -17.799 1.00 94.31 181 GLY A C 1
ATOM 1513 O O . GLY A 1 181 ? 33.369 -8.309 -16.975 1.00 94.31 181 GLY A O 1
ATOM 1514 N N . GLY A 1 182 ? 35.282 -8.346 -18.142 1.00 90.38 182 GLY A N 1
ATOM 1515 C CA . GLY A 1 182 ? 35.794 -9.601 -17.571 1.00 90.38 182 GLY A CA 1
ATOM 1516 C C . GLY A 1 182 ? 35.337 -10.869 -18.304 1.00 90.38 182 GLY A C 1
ATOM 1517 O O . GLY A 1 182 ? 34.682 -10.800 -19.338 1.00 90.38 182 GLY A O 1
ATOM 1518 N N . GLU A 1 183 ? 35.736 -12.039 -17.786 1.00 87.88 183 GLU A N 1
ATOM 1519 C CA . GLU A 1 183 ? 35.396 -13.348 -18.381 1.00 87.88 183 GLU A CA 1
ATOM 1520 C C . GLU A 1 183 ? 33.952 -13.783 -18.092 1.00 87.88 183 GLU A C 1
ATOM 1522 O O . GLU A 1 183 ? 33.358 -14.494 -18.896 1.00 87.88 183 GLU A O 1
ATOM 1527 N N . ASN A 1 184 ? 33.393 -13.364 -16.953 1.00 90.75 184 ASN A N 1
ATOM 1528 C CA . ASN A 1 184 ? 32.027 -13.682 -16.539 1.00 90.75 184 ASN A CA 1
ATOM 1529 C C . ASN A 1 184 ? 31.308 -12.410 -16.052 1.00 90.75 184 ASN A C 1
ATOM 1531 O O . ASN A 1 184 ? 31.140 -12.230 -14.843 1.00 90.75 184 ASN A O 1
ATOM 1535 N N . PRO A 1 185 ? 30.965 -11.488 -16.969 1.00 96.69 185 PRO A N 1
ATOM 1536 C CA . PRO A 1 185 ? 30.321 -10.228 -16.616 1.00 96.69 185 PRO A CA 1
ATOM 1537 C C . PRO A 1 185 ? 28.965 -10.459 -15.939 1.00 96.69 185 PRO A C 1
ATOM 1539 O O . PRO A 1 185 ? 28.220 -11.384 -16.287 1.00 96.69 185 PRO A O 1
ATOM 1542 N N . VAL A 1 186 ? 28.612 -9.575 -15.003 1.00 97.81 186 VAL A N 1
ATOM 1543 C CA . VAL A 1 186 ? 27.313 -9.599 -14.309 1.00 97.81 186 VAL A CA 1
ATOM 1544 C C . VAL A 1 186 ? 26.172 -9.562 -15.323 1.00 97.81 186 VAL A C 1
ATOM 1546 O O . VAL A 1 186 ? 25.254 -10.368 -15.228 1.00 97.81 186 VAL A O 1
ATOM 1549 N N . PHE A 1 187 ? 26.287 -8.713 -16.348 1.00 98.25 187 PHE A N 1
ATOM 1550 C CA . PHE A 1 187 ? 25.266 -8.547 -17.386 1.00 98.25 187 PHE A CA 1
ATOM 1551 C C . PHE A 1 187 ? 25.387 -9.534 -18.559 1.00 98.25 187 PHE A C 1
ATOM 1553 O O . PHE A 1 187 ? 24.828 -9.286 -19.624 1.00 98.25 187 PHE A O 1
ATOM 1560 N N . ARG A 1 188 ? 26.138 -10.635 -18.418 1.00 95.62 188 ARG A N 1
ATOM 1561 C CA . ARG A 1 188 ? 26.239 -11.719 -19.424 1.00 95.62 188 ARG A CA 1
ATOM 1562 C C . ARG A 1 188 ? 26.561 -11.220 -20.830 1.00 95.62 188 ARG A C 1
ATOM 1564 O O . ARG A 1 188 ? 27.633 -10.667 -21.009 1.00 95.62 188 ARG A O 1
ATOM 1571 N N . ASP A 1 189 ? 25.679 -11.378 -21.802 1.00 94.44 189 ASP A N 1
ATOM 1572 C CA . ASP A 1 189 ? 25.785 -10.865 -23.171 1.00 94.44 189 ASP A CA 1
ATOM 1573 C C . ASP A 1 189 ? 24.671 -9.863 -23.515 1.00 94.44 189 ASP A C 1
ATOM 1575 O O . ASP A 1 189 ? 24.562 -9.440 -24.662 1.00 94.44 189 ASP A O 1
ATOM 1579 N N . GLN A 1 190 ? 23.881 -9.452 -22.517 1.00 97.38 190 GLN A N 1
ATOM 1580 C CA . GLN A 1 190 ? 22.753 -8.546 -22.698 1.00 97.38 190 GLN A CA 1
ATOM 1581 C C . GLN A 1 190 ? 23.178 -7.216 -23.333 1.00 97.38 190 GLN A C 1
ATOM 1583 O O . GLN A 1 190 ? 24.282 -6.707 -23.067 1.00 97.38 190 GLN A O 1
ATOM 1588 N N . ASP A 1 191 ? 22.267 -6.641 -24.122 1.00 97.94 191 ASP A N 1
ATOM 1589 C CA . ASP A 1 191 ? 22.333 -5.239 -24.531 1.00 97.94 191 ASP A CA 1
ATOM 1590 C C . ASP A 1 191 ? 22.398 -4.352 -23.282 1.00 97.94 191 ASP A C 1
ATOM 1592 O O . ASP A 1 191 ? 21.811 -4.665 -22.244 1.00 97.94 191 ASP A O 1
ATOM 1596 N N . PHE A 1 192 ? 23.125 -3.241 -23.373 1.00 98.69 192 PHE A N 1
ATOM 1597 C CA . PHE A 1 192 ? 23.386 -2.385 -22.219 1.00 98.69 192 PHE A CA 1
ATOM 1598 C C . PHE A 1 192 ? 22.959 -0.948 -22.498 1.00 98.69 192 PHE A C 1
ATOM 1600 O O . PHE A 1 192 ? 23.432 -0.330 -23.459 1.00 98.69 192 PHE A O 1
ATOM 1607 N N . HIS A 1 193 ? 22.057 -0.433 -21.663 1.00 98.88 193 HIS A N 1
ATOM 1608 C CA . HIS A 1 193 ? 21.523 0.914 -21.791 1.00 98.88 193 HIS A CA 1
ATOM 1609 C C . HIS A 1 193 ? 22.392 1.901 -21.002 1.00 98.88 193 HIS A C 1
ATOM 1611 O O . HIS A 1 193 ? 22.598 1.736 -19.801 1.00 98.88 193 HIS A O 1
ATOM 1617 N N . ILE A 1 194 ? 22.922 2.914 -21.688 1.00 98.75 194 ILE A N 1
ATOM 1618 C CA . ILE A 1 194 ? 23.826 3.920 -21.104 1.00 98.75 194 ILE A CA 1
ATOM 1619 C C . ILE A 1 194 ? 23.100 5.202 -20.666 1.00 98.75 194 ILE A C 1
ATOM 1621 O O . ILE A 1 194 ? 23.760 6.169 -20.300 1.00 98.75 194 ILE A O 1
ATOM 1625 N N . GLY A 1 195 ? 21.768 5.229 -20.776 1.00 98.56 195 GLY A N 1
ATOM 1626 C CA . GLY A 1 195 ? 20.923 6.359 -20.386 1.00 98.56 195 GLY A CA 1
ATOM 1627 C C . GLY A 1 195 ? 20.932 7.493 -21.403 1.00 98.56 195 GLY A C 1
ATOM 1628 O O . GLY A 1 195 ? 20.576 7.277 -22.568 1.00 98.56 195 GLY A O 1
ATOM 1629 N N . THR A 1 196 ? 21.442 8.659 -20.999 1.00 98.19 196 THR A N 1
ATOM 1630 C CA . THR A 1 196 ? 21.725 9.864 -21.816 1.00 98.19 196 THR A CA 1
ATOM 1631 C C . THR A 1 196 ? 20.550 10.814 -22.071 1.00 98.19 196 THR A C 1
ATOM 1633 O O . THR A 1 196 ? 20.639 11.721 -22.911 1.00 98.19 196 THR A O 1
ATOM 1636 N N . ASP A 1 197 ? 19.447 10.651 -21.363 1.00 97.44 197 ASP A N 1
ATOM 1637 C CA . ASP A 1 197 ? 18.346 11.606 -21.334 1.00 97.44 197 ASP A CA 1
ATOM 1638 C C . ASP A 1 197 ? 18.668 12.845 -20.490 1.00 97.44 197 ASP A C 1
ATOM 1640 O O . ASP A 1 197 ? 19.673 12.936 -19.789 1.00 97.44 197 ASP A O 1
ATOM 1644 N N . GLU A 1 198 ? 17.878 13.888 -20.739 1.00 96.56 198 GLU A N 1
ATOM 1645 C CA . GLU A 1 198 ? 17.745 15.117 -19.946 1.00 96.56 198 GLU A CA 1
ATOM 1646 C C . GLU A 1 198 ? 19.022 15.861 -19.504 1.00 96.56 198 GLU A C 1
ATOM 1648 O O . GLU A 1 198 ? 18.990 16.737 -18.637 1.00 96.56 198 GLU A O 1
ATOM 1653 N N . TYR A 1 199 ? 20.160 15.617 -20.157 1.00 97.25 199 TYR A N 1
ATOM 1654 C CA . TYR A 1 199 ? 21.411 16.295 -19.830 1.00 97.25 199 TYR A CA 1
ATOM 1655 C C . TYR A 1 199 ? 21.362 17.804 -20.135 1.00 97.25 199 TYR A C 1
ATOM 1657 O O . TYR A 1 199 ? 21.268 18.228 -21.293 1.00 97.25 199 TYR A O 1
ATOM 1665 N N . LYS A 1 200 ? 21.505 18.640 -19.095 1.00 93.00 200 LYS A N 1
ATOM 1666 C CA . LYS A 1 200 ? 21.469 20.116 -19.180 1.00 93.00 200 LYS A CA 1
ATOM 1667 C C . LYS A 1 200 ? 22.856 20.736 -18.980 1.00 93.00 200 LYS A C 1
ATOM 1669 O O . LYS A 1 200 ? 23.137 21.469 -18.021 1.00 93.00 200 LYS A O 1
ATOM 1674 N N . GLY A 1 201 ? 23.745 20.502 -19.938 1.00 90.69 201 GLY A N 1
ATOM 1675 C CA . GLY A 1 201 ? 25.125 20.976 -19.856 1.00 90.69 201 GLY A CA 1
ATOM 1676 C C . GLY A 1 201 ? 25.764 21.342 -21.183 1.00 90.69 201 GLY A C 1
ATOM 1677 O O . GLY A 1 201 ? 25.174 22.023 -22.018 1.00 90.69 201 GLY A O 1
ATOM 1678 N N . ASP A 1 202 ? 27.027 20.961 -21.331 1.00 94.31 202 ASP A N 1
ATOM 1679 C CA . ASP A 1 202 ? 27.788 21.209 -22.546 1.00 94.31 202 ASP A CA 1
ATOM 1680 C C . ASP A 1 202 ? 27.453 20.183 -23.637 1.00 94.31 202 ASP A C 1
ATOM 1682 O O . ASP A 1 202 ? 27.849 19.019 -23.554 1.00 94.31 202 ASP A O 1
ATOM 1686 N N . ASN A 1 203 ? 26.765 20.631 -24.691 1.00 97.69 203 ASN A N 1
ATOM 1687 C CA . ASN A 1 203 ? 26.345 19.769 -25.796 1.00 97.69 203 ASN A CA 1
ATOM 1688 C C . ASN A 1 203 ? 27.516 19.041 -26.471 1.00 97.69 203 ASN A C 1
ATOM 1690 O O . ASN A 1 203 ? 27.381 17.873 -26.823 1.00 97.69 203 ASN A O 1
ATOM 1694 N N . GLU A 1 204 ? 28.656 19.702 -26.701 1.00 97.94 204 GLU A N 1
ATOM 1695 C CA . GLU A 1 204 ? 29.777 19.055 -27.401 1.00 97.94 204 GLU A CA 1
ATOM 1696 C C . GLU A 1 204 ? 30.418 17.965 -26.535 1.00 97.94 204 GLU A C 1
ATOM 1698 O O . GLU A 1 204 ? 30.677 16.861 -27.019 1.00 97.94 204 GLU A O 1
ATOM 1703 N N . GLY A 1 205 ? 30.621 18.252 -25.245 1.00 98.06 205 GLY A N 1
ATOM 1704 C CA . GLY A 1 205 ? 31.120 17.302 -24.258 1.00 98.06 205 GLY A CA 1
ATOM 1705 C C . GLY A 1 205 ? 30.187 16.108 -24.083 1.00 98.06 205 GLY A C 1
ATOM 1706 O O . GLY A 1 205 ? 30.657 14.976 -24.143 1.00 98.06 205 GLY A O 1
ATOM 1707 N N . PHE A 1 206 ? 28.872 16.336 -23.995 1.00 98.56 206 PHE A N 1
ATOM 1708 C CA . PHE A 1 206 ? 27.874 15.262 -23.964 1.00 98.56 206 PHE A CA 1
ATOM 1709 C C . PHE A 1 206 ? 27.992 14.361 -25.195 1.00 98.56 206 PHE A C 1
ATOM 1711 O O . PHE A 1 206 ? 28.077 13.149 -25.077 1.00 98.56 206 PHE A O 1
ATOM 1718 N N . ARG A 1 207 ? 28.088 14.932 -26.400 1.00 98.56 207 ARG A N 1
ATOM 1719 C CA . ARG A 1 207 ? 28.168 14.142 -27.642 1.00 98.56 207 ARG A CA 1
ATOM 1720 C C . ARG A 1 207 ? 29.480 13.365 -27.767 1.00 98.56 207 ARG A C 1
ATOM 1722 O O . ARG A 1 207 ? 29.499 12.284 -28.358 1.00 98.56 207 ARG A O 1
ATOM 1729 N N . MET A 1 208 ? 30.581 13.905 -27.242 1.00 98.12 208 MET A N 1
ATOM 1730 C CA . MET A 1 208 ? 31.841 13.168 -27.107 1.00 98.12 208 MET A CA 1
ATOM 1731 C C . MET A 1 208 ? 31.701 12.012 -26.115 1.00 98.12 208 MET A C 1
ATOM 1733 O O . MET A 1 208 ? 32.113 10.899 -26.431 1.00 98.12 208 MET A O 1
ATOM 1737 N N . PHE A 1 209 ? 31.085 12.272 -24.961 1.00 98.56 209 PHE A N 1
ATOM 1738 C CA . PHE A 1 209 ? 30.794 11.281 -23.931 1.00 98.56 209 PHE A CA 1
ATOM 1739 C C . PHE A 1 209 ? 29.920 10.145 -24.483 1.00 98.56 209 PHE A C 1
ATOM 1741 O O . PHE A 1 209 ? 30.315 8.985 -24.402 1.00 98.56 209 PHE A O 1
ATOM 1748 N N . THR A 1 210 ? 28.808 10.461 -25.155 1.00 98.62 210 THR A N 1
ATOM 1749 C CA . THR A 1 210 ? 27.933 9.466 -25.789 1.00 98.62 210 THR A CA 1
ATOM 1750 C C . THR A 1 210 ? 28.700 8.613 -26.797 1.00 98.62 210 THR A C 1
ATOM 1752 O O . THR A 1 210 ? 28.639 7.395 -26.712 1.00 98.62 210 THR A O 1
ATOM 1755 N N . ASN A 1 211 ? 29.469 9.211 -27.719 1.00 98.31 211 ASN A N 1
ATOM 1756 C CA . ASN A 1 211 ? 30.279 8.429 -28.666 1.00 98.31 211 ASN A CA 1
ATOM 1757 C C . ASN A 1 211 ? 31.254 7.484 -27.948 1.00 98.31 211 ASN A C 1
ATOM 1759 O O . ASN A 1 211 ? 31.334 6.315 -28.310 1.00 98.31 211 ASN A O 1
ATOM 1763 N N . ASN A 1 212 ? 31.954 7.976 -26.920 1.00 98.50 212 ASN A N 1
ATOM 1764 C CA . ASN A 1 212 ? 32.900 7.170 -26.151 1.00 98.50 212 ASN A CA 1
ATOM 1765 C C . ASN A 1 212 ? 32.227 5.935 -25.540 1.00 98.50 212 ASN A C 1
ATOM 1767 O O . ASN A 1 212 ? 32.778 4.843 -25.629 1.00 98.50 212 ASN A O 1
ATOM 1771 N N . TYR A 1 213 ? 31.034 6.086 -24.960 1.00 98.69 213 TYR A N 1
ATOM 1772 C CA . TYR A 1 213 ? 30.347 4.968 -24.310 1.00 98.69 213 TYR A CA 1
ATOM 1773 C C . TYR A 1 213 ? 29.578 4.062 -25.274 1.00 98.69 213 TYR A C 1
ATOM 1775 O O . TYR A 1 213 ? 29.514 2.860 -25.030 1.00 98.69 213 TYR A O 1
ATOM 1783 N N . LEU A 1 214 ? 29.112 4.567 -26.421 1.00 98.69 214 LEU A N 1
ATOM 1784 C CA . LEU A 1 214 ? 28.666 3.699 -27.517 1.00 98.69 214 LEU A CA 1
ATOM 1785 C C . LEU A 1 214 ? 29.822 2.815 -28.020 1.00 98.69 214 LEU A C 1
ATOM 1787 O O . LEU A 1 214 ? 29.639 1.616 -28.223 1.00 98.69 214 LEU A O 1
ATOM 1791 N N . ASP A 1 215 ? 31.021 3.379 -28.192 1.00 98.44 215 ASP A N 1
ATOM 1792 C CA . ASP A 1 215 ? 32.221 2.630 -28.586 1.00 98.44 215 ASP A CA 1
ATOM 1793 C C . ASP A 1 215 ? 32.633 1.626 -27.505 1.00 98.44 215 ASP A C 1
ATOM 1795 O O . ASP A 1 215 ? 32.828 0.450 -27.803 1.00 98.44 215 ASP A O 1
ATOM 1799 N N . PHE A 1 216 ? 32.678 2.060 -26.242 1.00 98.44 216 PHE A N 1
ATOM 1800 C CA . PHE A 1 216 ? 33.049 1.220 -25.106 1.00 98.44 216 PHE A CA 1
ATOM 1801 C C . PHE A 1 216 ? 32.199 -0.050 -25.026 1.00 98.44 216 PHE A C 1
ATOM 1803 O O . PHE A 1 216 ? 32.737 -1.142 -24.859 1.00 98.44 216 PHE A O 1
ATOM 1810 N N . VAL A 1 217 ? 30.876 0.072 -25.162 1.00 98.50 217 VAL A N 1
ATOM 1811 C CA . VAL A 1 217 ? 29.959 -1.074 -25.083 1.00 98.50 217 VAL A CA 1
ATOM 1812 C C . VAL A 1 217 ? 30.133 -2.011 -26.279 1.00 98.50 217 VAL A C 1
ATOM 1814 O O . VAL A 1 217 ? 30.189 -3.230 -26.098 1.00 98.50 217 VAL A O 1
ATOM 1817 N N . ARG A 1 218 ? 30.314 -1.461 -27.488 1.00 97.62 218 ARG A N 1
ATOM 1818 C CA . ARG A 1 218 ? 30.604 -2.259 -28.693 1.00 97.62 218 ARG A CA 1
ATOM 1819 C C . ARG A 1 218 ? 31.928 -3.007 -28.582 1.00 97.62 218 ARG A C 1
ATOM 1821 O O . ARG A 1 218 ? 31.996 -4.177 -28.955 1.00 97.62 218 ARG A O 1
ATOM 1828 N N . ASP A 1 219 ? 32.949 -2.387 -27.999 1.00 96.56 219 ASP A N 1
ATOM 1829 C CA . ASP A 1 219 ? 34.251 -3.012 -27.745 1.00 96.56 219 ASP A CA 1
ATOM 1830 C C . ASP A 1 219 ? 34.164 -4.173 -26.734 1.00 96.56 219 ASP A C 1
ATOM 1832 O O . ASP A 1 219 ? 35.032 -5.050 -26.718 1.00 96.56 219 ASP A O 1
ATOM 1836 N N . LYS A 1 220 ? 33.099 -4.229 -25.919 1.00 96.00 220 LYS A N 1
ATOM 1837 C CA . LYS A 1 220 ? 32.762 -5.382 -25.061 1.00 96.00 220 LYS A CA 1
ATOM 1838 C C . LYS A 1 220 ? 31.912 -6.442 -25.767 1.00 96.00 220 LYS A C 1
ATOM 1840 O O . LYS A 1 220 ? 31.540 -7.424 -25.133 1.00 96.00 220 LYS A O 1
ATOM 1845 N N . GLY A 1 221 ? 31.638 -6.278 -27.062 1.00 95.00 221 GLY A N 1
ATOM 1846 C CA . GLY A 1 221 ? 30.888 -7.233 -27.877 1.00 95.00 221 GLY A CA 1
ATOM 1847 C C . GLY A 1 221 ? 29.374 -7.180 -27.676 1.00 95.00 221 GLY A C 1
ATOM 1848 O O . GLY A 1 221 ? 28.715 -8.188 -27.908 1.00 95.00 221 GLY A O 1
ATOM 1849 N N . ARG A 1 222 ? 28.833 -6.036 -27.240 1.00 96.44 222 ARG A N 1
ATOM 1850 C CA . ARG A 1 222 ? 27.406 -5.843 -26.932 1.00 96.44 222 ARG A CA 1
ATOM 1851 C C . ARG A 1 222 ? 26.787 -4.743 -27.786 1.00 96.44 222 ARG A C 1
ATOM 1853 O O . ARG A 1 222 ? 27.501 -3.877 -28.298 1.00 96.44 222 ARG A O 1
ATOM 1860 N N . THR A 1 223 ? 25.459 -4.727 -27.868 1.00 98.25 223 THR A N 1
ATOM 1861 C CA . THR A 1 223 ? 24.714 -3.606 -28.452 1.00 98.25 223 THR A CA 1
ATOM 1862 C C . THR A 1 223 ? 24.525 -2.514 -27.395 1.00 98.25 223 THR A C 1
ATOM 1864 O O . THR A 1 223 ? 23.907 -2.774 -26.358 1.00 98.25 223 THR A O 1
ATOM 1867 N N . PRO A 1 224 ? 25.029 -1.287 -27.607 1.00 98.62 224 PRO A N 1
ATOM 1868 C CA . PRO A 1 224 ? 24.643 -0.162 -26.773 1.00 98.62 224 PRO A CA 1
ATOM 1869 C C . PRO A 1 224 ? 23.202 0.261 -27.048 1.00 98.62 224 PRO A C 1
ATOM 1871 O O . PRO A 1 224 ? 22.757 0.320 -28.202 1.00 98.62 224 PRO A O 1
ATOM 1874 N N . ARG A 1 225 ? 22.508 0.638 -25.977 1.00 98.75 225 ARG A N 1
ATOM 1875 C CA . ARG A 1 225 ? 21.197 1.276 -26.025 1.00 98.75 225 ARG A CA 1
ATOM 1876 C C . ARG A 1 225 ? 21.225 2.629 -25.309 1.00 98.75 225 ARG A C 1
ATOM 1878 O O . ARG A 1 225 ? 22.043 2.826 -24.415 1.00 98.75 225 ARG A O 1
ATOM 1885 N N . LEU A 1 226 ? 20.408 3.579 -25.748 1.00 98.88 226 LEU A N 1
ATOM 1886 C CA . LEU A 1 226 ? 20.348 4.924 -25.166 1.00 98.88 226 LEU A CA 1
ATOM 1887 C C . LEU A 1 226 ? 18.986 5.593 -25.383 1.00 98.88 226 LEU A C 1
ATOM 18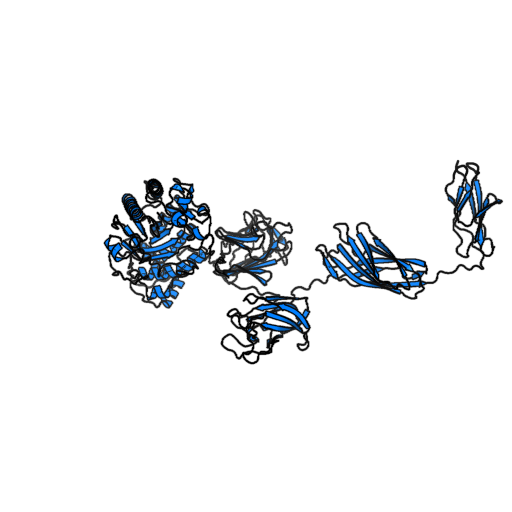89 O O . LEU A 1 226 ? 18.290 5.302 -26.363 1.00 98.88 226 LEU A O 1
ATOM 1893 N N . TRP A 1 227 ? 18.670 6.574 -24.543 1.00 98.88 227 TRP A N 1
ATOM 1894 C CA . TRP A 1 227 ? 17.551 7.483 -24.751 1.00 98.88 227 TRP A CA 1
ATOM 1895 C C . TRP A 1 227 ? 17.856 8.494 -25.860 1.00 98.88 227 TRP A C 1
ATOM 1897 O O . TRP A 1 227 ? 18.963 9.020 -26.014 1.00 98.88 227 TRP A O 1
ATOM 1907 N N . GLY A 1 228 ? 16.856 8.774 -26.690 1.00 98.31 228 GLY A N 1
ATOM 1908 C CA . GLY A 1 228 ? 16.997 9.725 -27.783 1.00 98.31 228 GLY A CA 1
ATOM 1909 C C . GLY A 1 228 ? 17.044 11.180 -27.320 1.00 98.31 228 GLY A C 1
ATOM 1910 O O . GLY A 1 228 ? 15.995 11.758 -27.077 1.00 98.31 228 GLY A O 1
ATOM 1911 N N . SER A 1 229 ? 18.232 11.799 -27.341 1.00 98.25 229 SER A N 1
ATOM 1912 C CA . SER A 1 229 ? 18.429 13.200 -26.892 1.00 98.25 229 SER A CA 1
ATOM 1913 C C . SER A 1 229 ? 19.070 14.135 -27.930 1.00 98.25 229 SER A C 1
ATOM 1915 O O . SER A 1 229 ? 19.273 15.329 -27.695 1.00 98.25 229 SER A O 1
ATOM 1917 N N . LEU A 1 230 ? 19.448 13.610 -29.100 1.00 98.19 230 LEU A N 1
ATOM 1918 C CA . 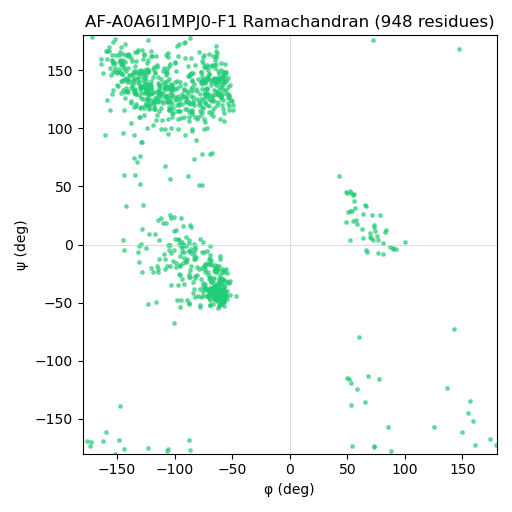LEU A 1 230 ? 20.388 14.275 -30.013 1.00 98.19 230 LEU A CA 1
ATOM 1919 C C . LEU A 1 230 ? 19.783 15.367 -30.910 1.00 98.19 230 LEU A C 1
ATOM 1921 O O . LEU A 1 230 ? 20.556 16.068 -31.574 1.00 98.19 230 LEU A O 1
ATOM 1925 N N . SER A 1 231 ? 18.453 15.503 -30.973 1.00 96.69 231 SER A N 1
ATOM 1926 C CA . SER A 1 231 ? 17.817 16.656 -31.633 1.00 96.69 231 SER A CA 1
ATOM 1927 C C . SER A 1 231 ? 17.921 17.894 -30.753 1.00 96.69 231 SER A C 1
ATOM 1929 O O . SER A 1 231 ? 18.298 18.968 -31.236 1.00 96.69 231 SER A O 1
ATOM 1931 N N . GLN A 1 232 ? 17.656 17.724 -29.457 1.00 97.06 232 GLN A N 1
ATOM 1932 C CA . GLN A 1 232 ? 17.739 18.809 -28.492 1.00 97.06 232 GLN A CA 1
ATOM 1933 C C . GLN A 1 232 ? 19.194 19.127 -28.124 1.00 97.06 232 GLN A C 1
ATOM 1935 O O . GLN A 1 232 ? 19.620 20.282 -28.197 1.00 97.06 232 GLN A O 1
ATOM 1940 N N . ILE A 1 233 ? 20.009 18.102 -27.866 1.00 97.06 233 ILE A N 1
ATOM 1941 C CA . ILE A 1 233 ? 21.453 18.235 -27.624 1.00 97.06 233 ILE A CA 1
ATOM 1942 C C . ILE A 1 233 ? 22.208 18.156 -28.963 1.00 97.06 233 ILE A C 1
ATOM 1944 O O . ILE A 1 233 ? 23.029 17.270 -29.227 1.00 97.06 233 ILE A O 1
ATOM 1948 N N . ASN A 1 234 ? 21.885 19.075 -29.877 1.00 95.19 234 ASN A N 1
ATOM 1949 C CA . ASN A 1 234 ? 22.531 19.164 -31.187 1.00 95.19 234 ASN A CA 1
ATOM 1950 C C . ASN A 1 234 ? 23.942 19.779 -31.091 1.00 95.19 234 ASN A C 1
ATOM 1952 O O . ASN A 1 234 ? 24.269 20.495 -30.145 1.00 95.19 234 ASN A O 1
ATOM 1956 N N . GLY A 1 235 ? 24.798 19.481 -32.074 1.00 95.38 235 GLY A N 1
ATOM 1957 C CA . GLY A 1 235 ? 26.165 20.002 -32.123 1.00 95.38 235 GLY A CA 1
ATOM 1958 C C . GLY A 1 235 ? 27.155 19.064 -32.809 1.00 95.38 235 GLY A C 1
ATOM 1959 O O . GLY A 1 235 ? 26.770 18.167 -33.567 1.00 95.38 235 GLY A O 1
ATOM 1960 N N . GLN A 1 236 ? 28.442 19.288 -32.542 1.00 94.31 236 GLN A N 1
ATOM 1961 C CA . GLN A 1 236 ? 29.551 18.427 -32.956 1.00 94.31 236 GLN A CA 1
ATOM 1962 C C . GLN A 1 236 ? 30.254 17.819 -31.728 1.00 94.31 236 GLN A C 1
ATOM 1964 O O . GLN A 1 236 ? 30.193 18.415 -30.660 1.00 94.31 236 GLN A O 1
ATOM 1969 N N . PRO A 1 237 ? 30.917 16.655 -31.863 1.00 96.75 237 PRO A N 1
ATOM 1970 C CA . PRO A 1 237 ? 30.941 15.791 -33.049 1.00 96.75 237 PRO A CA 1
ATOM 1971 C C . PRO A 1 237 ? 29.570 15.150 -33.338 1.00 96.75 237 PRO A C 1
ATOM 1973 O O . PRO A 1 237 ? 28.674 15.119 -32.488 1.00 96.75 237 PRO A O 1
ATOM 1976 N N . SER A 1 238 ? 29.361 14.646 -34.559 1.00 95.81 238 SER A N 1
ATOM 1977 C CA . SER A 1 238 ? 28.199 13.781 -34.805 1.00 95.81 238 SER A CA 1
ATOM 1978 C C . SER A 1 238 ? 28.316 12.518 -33.950 1.00 95.81 238 SER A C 1
ATOM 1980 O O . SER A 1 238 ? 29.410 11.989 -33.783 1.00 95.81 238 SER A O 1
ATOM 1982 N N . VAL A 1 239 ? 27.187 12.042 -33.431 1.00 98.00 239 VAL A N 1
ATOM 1983 C CA . VAL A 1 239 ? 27.101 10.732 -32.780 1.00 98.00 239 VAL A CA 1
ATOM 1984 C C . VAL A 1 239 ? 26.668 9.730 -33.842 1.00 98.00 239 VAL A C 1
ATOM 1986 O O . VAL A 1 239 ? 25.714 10.019 -34.576 1.00 98.00 239 VAL A O 1
ATOM 1989 N N . SER A 1 240 ? 27.418 8.638 -33.990 1.00 95.50 240 SER A N 1
ATOM 1990 C CA . SER A 1 240 ? 27.067 7.546 -34.904 1.00 95.50 240 SER A CA 1
ATOM 1991 C C . SER A 1 240 ? 26.112 6.588 -34.205 1.00 95.50 240 SER A C 1
ATOM 1993 O O . SER A 1 240 ? 26.376 6.193 -33.076 1.00 95.50 240 SER A O 1
ATOM 1995 N N . GLY A 1 241 ? 25.023 6.214 -34.872 1.00 96.50 241 GLY A N 1
ATOM 1996 C CA . GLY A 1 241 ? 24.079 5.216 -34.373 1.00 96.50 241 GLY A CA 1
ATOM 1997 C C . GLY A 1 241 ? 24.348 3.799 -34.864 1.00 96.50 241 GLY A C 1
ATOM 1998 O O . GLY A 1 241 ? 23.578 2.900 -34.558 1.00 96.50 241 GLY A O 1
ATOM 1999 N N . GLU A 1 242 ? 25.407 3.585 -35.647 1.00 96.19 242 GLU A N 1
ATOM 2000 C CA . GLU A 1 242 ? 25.714 2.273 -36.220 1.00 96.19 242 GLU A CA 1
ATOM 2001 C C . GLU A 1 242 ? 25.895 1.202 -35.131 1.00 96.19 242 GLU A C 1
ATOM 2003 O O . GLU A 1 242 ? 26.823 1.268 -34.322 1.00 96.19 242 GLU A O 1
ATOM 2008 N N . GLY A 1 243 ? 25.017 0.196 -35.139 1.00 96.94 243 GLY A N 1
ATOM 2009 C CA . GLY A 1 243 ? 25.017 -0.882 -34.149 1.00 96.94 243 GLY A CA 1
ATOM 2010 C C . GLY A 1 243 ? 24.504 -0.466 -32.768 1.00 96.94 243 GLY A C 1
ATOM 2011 O O . GLY A 1 243 ? 24.776 -1.177 -31.810 1.00 96.94 243 GLY A O 1
ATOM 2012 N N . ALA A 1 244 ? 23.807 0.669 -32.656 1.00 98.62 244 ALA A N 1
ATOM 2013 C CA . ALA A 1 244 ? 23.170 1.134 -31.429 1.00 98.62 244 ALA A CA 1
ATOM 2014 C C . ALA A 1 244 ? 21.642 1.159 -31.578 1.00 98.62 244 ALA A C 1
ATOM 2016 O O . ALA A 1 244 ? 21.111 1.525 -32.633 1.00 98.62 244 ALA A O 1
ATOM 2017 N N . THR A 1 245 ? 20.943 0.829 -30.494 1.00 98.75 245 THR A N 1
ATOM 2018 C CA . THR A 1 245 ? 19.481 0.938 -30.405 1.00 98.75 245 THR A CA 1
ATOM 2019 C C . THR A 1 245 ? 19.106 2.183 -29.609 1.00 98.75 245 THR A C 1
ATOM 2021 O O . THR A 1 245 ? 19.715 2.468 -28.589 1.00 98.75 245 THR A O 1
ATOM 2024 N N . MET A 1 246 ? 18.107 2.934 -30.052 1.00 98.81 246 MET A N 1
ATOM 2025 C CA . MET A 1 246 ? 17.624 4.134 -29.385 1.00 98.81 246 MET A CA 1
ATOM 2026 C C . MET A 1 246 ? 16.176 3.956 -28.951 1.00 98.81 246 MET A C 1
ATOM 2028 O O . MET A 1 246 ? 15.294 3.729 -29.786 1.00 98.81 246 MET A O 1
ATOM 2032 N N . ASN A 1 247 ? 15.931 4.135 -27.657 1.00 98.81 247 ASN A N 1
ATOM 2033 C CA . ASN A 1 247 ? 14.593 4.365 -27.144 1.00 98.81 247 ASN A CA 1
ATOM 2034 C C . ASN A 1 247 ? 14.199 5.796 -27.498 1.00 98.81 247 ASN A C 1
ATOM 2036 O O . ASN A 1 247 ? 14.739 6.777 -26.975 1.00 98.81 247 ASN A O 1
ATOM 2040 N N . LEU A 1 248 ? 13.280 5.926 -28.449 1.00 98.06 248 LEU A N 1
ATOM 2041 C CA . LEU A 1 248 ? 12.788 7.227 -28.866 1.00 98.06 248 LEU A CA 1
ATOM 2042 C C . LEU A 1 248 ? 11.570 7.567 -28.020 1.00 98.06 248 LEU A C 1
ATOM 2044 O O . LEU A 1 248 ? 10.457 7.142 -28.327 1.00 98.06 248 LEU A O 1
ATOM 2048 N N . TRP A 1 249 ? 11.830 8.302 -26.944 1.00 97.75 249 TRP A N 1
ATOM 2049 C CA . TRP A 1 249 ? 10.848 8.582 -25.906 1.00 97.75 249 TRP A CA 1
ATOM 2050 C C . TRP A 1 249 ? 10.094 9.894 -26.102 1.00 97.75 249 TRP A C 1
ATOM 2052 O O . TRP A 1 249 ? 8.932 9.994 -25.742 1.00 97.75 249 TRP A O 1
ATOM 2062 N N . ASN A 1 250 ? 10.710 10.895 -26.734 1.00 96.94 250 ASN A N 1
ATOM 2063 C CA . ASN A 1 250 ? 10.065 12.182 -26.966 1.00 96.94 250 ASN A CA 1
ATOM 2064 C C . ASN A 1 250 ? 10.525 12.807 -28.292 1.00 96.94 250 ASN A C 1
ATOM 2066 O O . ASN A 1 250 ? 11.719 12.931 -28.577 1.00 96.94 250 ASN A O 1
ATOM 2070 N N . LEU A 1 251 ? 9.560 13.242 -29.111 1.00 95.50 251 LEU A N 1
ATOM 2071 C CA . LEU A 1 251 ? 9.798 13.750 -30.472 1.00 95.50 251 LEU A CA 1
ATOM 2072 C C . LEU A 1 251 ? 10.537 15.096 -30.541 1.00 95.50 251 LEU A C 1
ATOM 2074 O O . LEU A 1 251 ? 10.990 15.501 -31.617 1.00 95.50 251 LEU A O 1
ATOM 2078 N N . TRP A 1 252 ? 10.632 15.818 -29.427 1.00 94.94 252 TRP A N 1
ATOM 2079 C CA . TRP A 1 252 ? 11.444 17.028 -29.312 1.00 94.94 252 TRP A CA 1
ATOM 2080 C C . TRP A 1 252 ? 12.901 16.704 -28.992 1.00 94.94 252 TRP A C 1
ATOM 2082 O O . TRP A 1 252 ? 13.811 17.282 -29.592 1.00 94.94 252 TRP A O 1
ATOM 2092 N N . TRP A 1 253 ? 13.117 15.741 -28.097 1.00 97.31 253 TRP A N 1
ATOM 2093 C CA . TRP A 1 253 ? 14.444 15.275 -27.710 1.00 97.31 253 TRP A CA 1
ATOM 2094 C C . TRP A 1 253 ? 15.147 14.508 -28.837 1.00 97.31 253 TRP A C 1
ATOM 2096 O O . TRP A 1 253 ? 16.340 14.732 -29.085 1.00 97.31 253 TRP A O 1
ATOM 2106 N N . ALA A 1 254 ? 14.404 13.710 -29.610 1.00 96.81 254 ALA A N 1
ATOM 2107 C CA . ALA A 1 254 ? 14.906 13.000 -30.782 1.00 96.81 254 ALA A CA 1
ATOM 2108 C C . ALA A 1 254 ? 13.882 12.935 -31.925 1.00 96.81 254 ALA A C 1
ATOM 2110 O O . ALA A 1 254 ? 12.775 12.430 -31.783 1.00 96.81 254 ALA A O 1
ATOM 2111 N N . ASP A 1 255 ? 14.297 13.386 -33.112 1.00 96.00 255 ASP A N 1
ATOM 2112 C CA . ASP A 1 255 ? 13.507 13.262 -34.340 1.00 96.00 255 ASP A CA 1
ATOM 2113 C C . ASP A 1 255 ? 13.746 11.872 -34.963 1.00 96.00 255 ASP A C 1
ATOM 2115 O O . ASP A 1 255 ? 14.899 11.548 -35.278 1.00 96.00 255 ASP A O 1
ATOM 2119 N N . PRO A 1 256 ? 12.701 11.053 -35.191 1.00 95.38 256 PRO A N 1
ATOM 2120 C CA . PRO A 1 256 ? 12.871 9.675 -35.650 1.00 95.38 256 PRO A CA 1
ATOM 2121 C C . PRO A 1 256 ? 13.645 9.552 -36.963 1.00 95.38 256 PRO A C 1
ATOM 2123 O O . PRO A 1 256 ? 14.470 8.653 -37.126 1.00 95.38 256 PRO A O 1
ATOM 2126 N N . VAL A 1 257 ? 13.419 10.466 -37.910 1.00 94.88 257 VAL A N 1
ATOM 2127 C CA . VAL A 1 257 ? 14.078 10.431 -39.222 1.00 94.88 257 VAL A CA 1
ATOM 2128 C C . VAL A 1 257 ? 15.546 10.809 -39.095 1.00 94.88 257 VAL A C 1
ATOM 2130 O O . VAL A 1 257 ? 16.412 10.155 -39.678 1.00 94.88 257 VAL A O 1
ATOM 2133 N N . ALA A 1 258 ? 15.849 11.851 -38.326 1.00 96.50 258 ALA A N 1
ATOM 2134 C CA . ALA A 1 258 ? 17.209 12.288 -38.072 1.00 96.50 258 ALA A CA 1
ATOM 2135 C C . ALA A 1 258 ? 18.022 11.207 -37.349 1.00 96.50 258 ALA A C 1
ATOM 2137 O O . ALA A 1 258 ? 19.190 11.013 -37.691 1.00 96.50 258 ALA A O 1
ATOM 2138 N N . MET A 1 259 ? 17.418 10.487 -36.398 1.00 98.00 259 MET A N 1
ATOM 2139 C CA . MET A 1 259 ? 18.088 9.402 -35.678 1.00 98.00 259 MET A CA 1
ATOM 2140 C C . MET A 1 259 ? 18.305 8.173 -36.566 1.00 98.00 259 MET A C 1
ATOM 2142 O O . MET A 1 259 ? 19.430 7.680 -36.648 1.00 98.00 259 MET A O 1
ATOM 2146 N N . MET A 1 260 ? 17.310 7.752 -37.354 1.00 97.50 260 MET A N 1
ATOM 2147 C CA . MET A 1 260 ? 17.513 6.669 -38.329 1.00 97.50 260 MET A CA 1
ATOM 2148 C C . MET A 1 260 ? 18.591 7.018 -39.368 1.00 97.50 260 MET A C 1
ATOM 2150 O O . MET A 1 260 ? 19.433 6.179 -39.681 1.00 97.50 260 MET A O 1
ATOM 2154 N N . ASN A 1 261 ? 18.650 8.269 -39.842 1.00 97.38 261 ASN A N 1
ATOM 2155 C CA . ASN A 1 261 ? 19.705 8.738 -40.755 1.00 97.38 261 ASN A CA 1
ATOM 2156 C C . ASN A 1 261 ? 21.108 8.738 -40.126 1.00 97.38 261 ASN A C 1
ATOM 2158 O O . ASN A 1 261 ? 22.104 8.738 -40.850 1.00 97.38 261 ASN A O 1
ATOM 2162 N N . LYS A 1 262 ? 21.201 8.759 -38.791 1.00 97.56 262 LYS A N 1
ATOM 2163 C CA . LYS A 1 262 ? 22.459 8.574 -38.054 1.00 97.56 262 LYS A CA 1
ATOM 2164 C C . LYS A 1 262 ? 22.828 7.101 -37.867 1.00 97.56 262 LYS A C 1
ATOM 2166 O O . LYS A 1 262 ? 23.933 6.834 -37.410 1.00 97.56 262 LYS A O 1
ATOM 2171 N N . GLY A 1 263 ? 21.949 6.176 -38.253 1.00 97.94 263 GLY A N 1
ATOM 2172 C CA . GLY A 1 263 ? 22.175 4.732 -38.216 1.00 97.94 263 GLY A CA 1
ATOM 2173 C C . GLY A 1 263 ? 21.551 4.013 -37.023 1.00 97.94 263 GLY A C 1
ATOM 2174 O O . GLY A 1 263 ? 21.736 2.807 -36.931 1.00 97.94 263 GLY A O 1
ATOM 2175 N N . PHE A 1 264 ? 20.822 4.712 -36.144 1.00 98.69 264 PHE A N 1
ATOM 2176 C CA . PHE A 1 264 ? 20.195 4.085 -34.978 1.00 98.69 264 PHE A CA 1
ATOM 2177 C C . PHE A 1 264 ? 19.067 3.141 -35.391 1.00 98.69 264 PHE A C 1
ATOM 2179 O O . PHE A 1 264 ? 18.236 3.489 -36.238 1.00 98.69 264 PHE A O 1
ATOM 2186 N N . ASP A 1 265 ? 19.018 1.981 -34.750 1.00 98.62 265 ASP A N 1
ATOM 2187 C CA . ASP A 1 265 ? 17.794 1.199 -34.640 1.00 98.62 265 ASP A CA 1
ATOM 2188 C C . ASP A 1 265 ? 16.888 1.847 -33.580 1.00 98.62 265 ASP A C 1
ATOM 2190 O O . ASP A 1 265 ? 17.373 2.433 -32.621 1.00 98.62 265 ASP A O 1
ATOM 2194 N N . ILE A 1 266 ? 15.574 1.809 -33.768 1.00 98.56 266 ILE A N 1
ATOM 2195 C CA . ILE A 1 266 ? 14.584 2.562 -32.995 1.00 98.56 266 ILE A CA 1
ATOM 2196 C C . ILE A 1 266 ? 13.626 1.595 -32.308 1.00 98.56 266 ILE A C 1
ATOM 2198 O O . ILE A 1 266 ? 13.021 0.733 -32.957 1.00 98.56 266 ILE A O 1
ATOM 2202 N N . VAL A 1 267 ? 13.434 1.807 -31.009 1.00 98.56 267 VAL A N 1
ATOM 2203 C CA . VAL A 1 267 ? 12.332 1.253 -30.219 1.00 98.56 267 VAL A CA 1
ATOM 2204 C C . VAL A 1 267 ? 11.402 2.407 -29.867 1.00 98.56 267 VAL A C 1
ATOM 2206 O O . VAL A 1 267 ? 11.834 3.401 -29.277 1.00 98.56 267 VAL A O 1
ATOM 2209 N N . ASN A 1 268 ? 10.132 2.308 -30.262 1.00 98.44 268 ASN A N 1
ATOM 2210 C CA . ASN A 1 268 ? 9.149 3.326 -29.913 1.00 98.44 268 ASN A CA 1
ATOM 2211 C C . ASN A 1 268 ? 8.844 3.265 -28.415 1.00 98.44 268 ASN A C 1
ATOM 2213 O O . ASN A 1 268 ? 8.280 2.278 -27.958 1.00 98.44 268 ASN A O 1
ATOM 2217 N N . THR A 1 269 ? 9.218 4.307 -27.680 1.00 97.81 269 THR A N 1
ATOM 2218 C CA . THR A 1 269 ? 8.964 4.425 -26.238 1.00 97.81 269 THR A CA 1
ATOM 2219 C C . THR A 1 269 ? 8.267 5.757 -25.945 1.00 97.81 269 THR A C 1
ATOM 2221 O O . THR A 1 269 ? 8.567 6.391 -24.944 1.00 97.81 269 THR A O 1
ATOM 2224 N N . ASP A 1 270 ? 7.412 6.227 -26.868 1.00 95.19 270 ASP A N 1
ATOM 2225 C CA . ASP A 1 270 ? 6.844 7.577 -26.837 1.00 95.19 270 ASP A CA 1
ATOM 2226 C C . ASP A 1 270 ? 6.057 7.893 -25.554 1.00 95.19 270 ASP A C 1
ATOM 2228 O O . ASP A 1 270 ? 5.086 7.222 -25.201 1.00 95.19 270 ASP A O 1
ATOM 2232 N N . ASP A 1 271 ? 6.464 8.968 -24.888 1.00 96.06 271 ASP A N 1
ATOM 2233 C CA . ASP A 1 271 ? 5.937 9.445 -23.611 1.00 96.06 271 ASP A CA 1
ATOM 2234 C C . ASP A 1 271 ? 4.443 9.790 -23.653 1.00 96.06 271 ASP A C 1
ATOM 2236 O O . ASP A 1 271 ? 3.720 9.648 -22.672 1.00 96.06 271 ASP A O 1
ATOM 2240 N N . SER A 1 272 ? 3.958 10.189 -24.823 1.00 93.50 272 SER A N 1
ATOM 2241 C CA . SER A 1 272 ? 2.597 10.667 -25.022 1.00 93.50 272 SER A CA 1
ATOM 2242 C C . SER A 1 272 ? 1.543 9.565 -24.912 1.00 93.50 272 SER A C 1
ATOM 2244 O O . SER A 1 272 ? 0.384 9.883 -24.663 1.00 93.50 272 SER A O 1
ATOM 2246 N N . ASN A 1 273 ? 1.906 8.296 -25.136 1.00 94.56 273 ASN A N 1
ATOM 2247 C CA . ASN A 1 273 ? 0.962 7.173 -25.054 1.00 94.56 273 ASN A CA 1
ATOM 2248 C C . ASN A 1 273 ? 1.457 5.994 -24.209 1.00 94.56 273 ASN A C 1
ATOM 2250 O O . ASN A 1 273 ? 0.661 5.104 -23.912 1.00 94.56 273 ASN A O 1
ATOM 2254 N N . LEU A 1 274 ? 2.753 5.927 -23.892 1.00 98.19 274 LEU A N 1
ATOM 2255 C CA . LEU A 1 274 ? 3.378 4.718 -23.349 1.00 98.19 274 LEU A CA 1
ATOM 2256 C C . LEU A 1 274 ? 4.039 4.935 -21.983 1.00 98.19 274 LEU A C 1
ATOM 2258 O O . LEU A 1 274 ? 4.738 4.040 -21.513 1.00 98.19 274 LEU A O 1
ATOM 2262 N N . TYR A 1 275 ? 3.842 6.092 -21.345 1.00 98.50 275 TYR A N 1
ATOM 2263 C CA . TYR A 1 275 ? 4.378 6.372 -20.011 1.00 98.50 275 TYR A CA 1
ATOM 2264 C C . TYR A 1 275 ? 3.299 6.246 -18.943 1.00 98.50 275 TYR A C 1
ATOM 2266 O O . TYR A 1 275 ? 2.240 6.869 -19.025 1.00 98.50 275 TYR A O 1
ATOM 2274 N N . ILE A 1 276 ? 3.615 5.457 -17.922 1.00 98.81 276 ILE A N 1
ATOM 2275 C CA . ILE A 1 276 ? 2.890 5.401 -16.663 1.00 98.81 276 ILE A CA 1
ATOM 2276 C C . ILE A 1 276 ? 3.719 6.155 -15.627 1.00 98.81 276 ILE A C 1
ATOM 2278 O O . ILE A 1 276 ? 4.861 5.775 -15.368 1.00 98.81 276 ILE A O 1
ATOM 2282 N N . VAL A 1 277 ? 3.134 7.175 -15.003 1.00 98.06 277 VAL A N 1
ATOM 2283 C CA . VAL A 1 277 ? 3.688 7.794 -13.794 1.00 98.06 277 VAL A CA 1
ATOM 2284 C C . VAL A 1 277 ? 2.612 7.732 -12.721 1.00 98.06 277 VAL A C 1
ATOM 2286 O O . VAL A 1 277 ? 1.670 8.531 -12.749 1.00 98.06 277 VAL A O 1
ATOM 2289 N N . PRO A 1 278 ? 2.700 6.762 -11.791 1.00 95.94 278 PRO A N 1
ATOM 2290 C CA . PRO A 1 278 ? 1.632 6.509 -10.843 1.00 95.94 278 PRO A CA 1
ATOM 2291 C C . PRO A 1 278 ? 1.221 7.777 -10.090 1.00 95.94 278 PRO A C 1
ATOM 2293 O O . PRO A 1 278 ? 2.018 8.375 -9.364 1.00 95.94 278 PRO A O 1
ATOM 2296 N N . ARG A 1 279 ? -0.047 8.163 -10.253 1.00 91.38 279 ARG A N 1
ATOM 2297 C CA . ARG A 1 279 ? -0.699 9.301 -9.584 1.00 91.38 279 ARG A CA 1
ATOM 2298 C C . ARG A 1 279 ? -0.060 10.675 -9.811 1.00 91.38 279 ARG A C 1
ATOM 2300 O O . ARG A 1 279 ? -0.333 11.603 -9.052 1.00 91.38 279 ARG A O 1
ATOM 2307 N N . ALA A 1 280 ? 0.777 10.834 -10.828 1.00 92.19 280 ALA A N 1
ATOM 2308 C CA . ALA A 1 280 ? 1.229 12.159 -11.221 1.00 92.19 280 ALA A CA 1
ATOM 2309 C C . ALA A 1 280 ? 0.103 12.948 -11.904 1.00 92.19 280 ALA A C 1
ATOM 2311 O O . ALA A 1 280 ? -0.813 12.391 -12.504 1.00 92.19 280 ALA A O 1
ATOM 2312 N N . SER A 1 281 ? 0.188 14.278 -11.834 1.00 91.44 281 SER A N 1
ATOM 2313 C CA . SER A 1 281 ? -0.704 15.185 -12.573 1.00 91.44 281 SER A CA 1
ATOM 2314 C C . SER A 1 281 ? -0.331 15.320 -14.059 1.00 91.44 281 SER A C 1
ATOM 2316 O O . SER A 1 281 ? -0.922 16.123 -14.784 1.00 91.44 281 SER A O 1
ATOM 2318 N N . TYR A 1 282 ? 0.664 14.555 -14.503 1.00 93.62 282 TYR A N 1
ATOM 2319 C CA . TYR A 1 282 ? 1.218 14.513 -15.848 1.00 93.62 282 TYR A CA 1
ATOM 2320 C C . TYR A 1 282 ? 1.535 13.053 -16.207 1.00 93.62 282 TYR A C 1
ATOM 2322 O O . TYR A 1 282 ? 1.812 12.248 -15.320 1.00 93.62 282 TYR A O 1
ATOM 2330 N N . TYR A 1 283 ? 1.487 12.727 -17.503 1.00 95.50 283 TYR A N 1
ATOM 2331 C CA . TYR A 1 283 ? 1.395 11.344 -17.997 1.00 95.50 283 TYR A CA 1
ATOM 2332 C C . TYR A 1 283 ? 0.211 10.575 -17.380 1.00 95.50 283 TYR A C 1
ATOM 2334 O O . TYR A 1 283 ? -0.659 11.161 -16.735 1.00 95.50 283 TYR A O 1
ATOM 2342 N N . GLU A 1 284 ? 0.119 9.278 -17.658 1.00 96.56 284 GLU A N 1
ATOM 2343 C CA . GLU A 1 284 ? -1.026 8.465 -17.259 1.00 96.56 284 GLU A CA 1
ATOM 2344 C C . GLU A 1 284 ? -0.769 7.734 -15.931 1.00 96.56 284 GLU A C 1
ATOM 2346 O O . GLU A 1 284 ? 0.303 7.166 -15.724 1.00 96.56 284 GLU A O 1
ATOM 2351 N N . ASP A 1 285 ? -1.771 7.663 -15.047 1.00 95.75 285 ASP A N 1
ATOM 2352 C CA . ASP A 1 285 ? -1.728 6.747 -13.889 1.00 95.75 285 ASP A CA 1
ATOM 2353 C C . ASP A 1 285 ? -1.951 5.288 -14.333 1.00 95.75 285 ASP A C 1
ATOM 2355 O O . ASP A 1 285 ? -1.319 4.358 -13.835 1.00 95.75 285 ASP A O 1
ATOM 2359 N N . TYR A 1 286 ? -2.826 5.102 -15.325 1.00 97.94 286 TYR A N 1
ATOM 2360 C CA . TYR A 1 286 ? -3.048 3.861 -16.065 1.00 97.94 286 TYR A CA 1
ATOM 2361 C C . TYR A 1 286 ? -3.106 4.214 -17.543 1.00 97.94 286 TYR A C 1
ATOM 2363 O O . TYR A 1 286 ? -3.875 5.096 -17.916 1.00 97.94 286 TYR A O 1
ATOM 2371 N N . LEU A 1 287 ? -2.369 3.500 -18.397 1.00 98.19 287 LEU A N 1
ATOM 2372 C CA . LEU A 1 287 ? -2.480 3.731 -19.838 1.00 98.19 287 LEU A CA 1
ATOM 2373 C C . LEU A 1 287 ? -3.934 3.569 -20.305 1.00 98.19 287 LEU A C 1
ATOM 2375 O O . LEU A 1 287 ? -4.628 2.637 -19.879 1.00 98.19 287 LEU A O 1
ATOM 2379 N N . ASP A 1 288 ? -4.371 4.410 -21.247 1.00 97.69 288 ASP A N 1
ATOM 2380 C CA . ASP A 1 288 ? -5.653 4.243 -21.940 1.00 97.69 288 ASP A CA 1
ATOM 2381 C C . ASP A 1 288 ? -5.593 3.016 -22.865 1.00 97.69 288 ASP A C 1
ATOM 2383 O O . ASP A 1 288 ? -5.419 3.090 -24.084 1.00 97.69 288 ASP A O 1
ATOM 2387 N N . THR A 1 289 ? -5.720 1.843 -22.251 1.00 97.81 289 THR A N 1
ATOM 2388 C CA . THR A 1 289 ? -5.625 0.531 -22.896 1.00 97.81 289 THR A CA 1
ATOM 2389 C C . THR A 1 289 ? -6.658 0.346 -23.996 1.00 97.81 289 THR A C 1
ATOM 2391 O O . THR A 1 289 ? -6.382 -0.341 -24.979 1.00 97.81 289 THR A O 1
ATOM 2394 N N . LYS A 1 290 ? -7.822 0.994 -23.888 1.00 97.44 290 LYS A N 1
ATOM 2395 C CA . LYS A 1 290 ? -8.824 0.965 -24.948 1.00 97.44 290 LYS A CA 1
ATOM 2396 C C . LYS A 1 290 ? -8.341 1.741 -26.167 1.00 97.44 290 LYS A C 1
ATOM 2398 O O . LYS A 1 290 ? -8.349 1.197 -27.272 1.00 97.44 290 LYS A O 1
ATOM 2403 N N . SER A 1 291 ? -7.905 2.985 -25.973 1.00 96.69 291 SER A N 1
ATOM 2404 C CA . SER A 1 291 ? -7.388 3.806 -27.067 1.00 96.69 291 SER A CA 1
ATOM 2405 C C . SER A 1 291 ? -6.148 3.178 -27.706 1.00 96.69 291 SER A C 1
ATOM 2407 O O . SER A 1 291 ? -6.067 3.103 -28.933 1.00 96.69 291 SER A O 1
ATOM 2409 N N . LEU A 1 292 ? -5.228 2.643 -26.898 1.00 96.88 292 LEU A N 1
ATOM 2410 C CA . LEU A 1 292 ? -4.045 1.929 -27.380 1.00 96.88 292 LEU A CA 1
ATOM 2411 C C . LEU A 1 292 ? -4.416 0.701 -28.213 1.00 96.88 292 LEU A C 1
ATOM 2413 O O . LEU A 1 292 ? -3.874 0.506 -29.302 1.00 96.88 292 LEU A O 1
ATOM 2417 N N . TYR A 1 293 ? -5.370 -0.105 -27.741 1.00 97.50 293 TYR A N 1
ATOM 2418 C CA . TYR A 1 293 ? -5.837 -1.267 -28.484 1.00 97.50 293 TYR A CA 1
ATOM 2419 C C . TYR A 1 293 ? -6.405 -0.849 -29.846 1.00 97.50 293 TYR A C 1
ATOM 2421 O O . TYR A 1 293 ? -6.000 -1.380 -30.883 1.00 97.50 293 TYR A O 1
ATOM 2429 N N . GLU A 1 294 ? -7.316 0.126 -29.852 1.00 95.25 294 GLU A N 1
ATOM 2430 C CA . GLU A 1 294 ? -8.081 0.539 -31.032 1.00 95.25 294 GLU A CA 1
ATOM 2431 C C . GLU A 1 294 ? -7.263 1.363 -32.041 1.00 95.25 294 GLU A C 1
ATOM 2433 O O . GLU A 1 294 ? -7.497 1.240 -33.245 1.00 95.25 294 GLU A O 1
ATOM 2438 N N . ASN A 1 295 ? -6.308 2.182 -31.582 1.00 92.81 295 ASN A N 1
ATOM 2439 C CA . ASN A 1 295 ? -5.726 3.254 -32.401 1.00 92.81 295 ASN A CA 1
ATOM 2440 C C . ASN A 1 295 ? -4.194 3.274 -32.466 1.00 92.81 295 ASN A C 1
ATOM 2442 O O . ASN A 1 295 ? -3.646 3.833 -33.423 1.00 92.81 295 ASN A O 1
ATOM 2446 N N . TRP A 1 296 ? -3.490 2.710 -31.482 1.00 95.38 296 TRP A N 1
ATOM 2447 C CA . TRP A 1 296 ? -2.029 2.772 -31.445 1.00 95.38 296 TRP A CA 1
ATOM 2448 C C . TRP A 1 296 ? -1.394 1.635 -32.248 1.00 95.38 296 TRP A C 1
ATOM 2450 O O . TRP A 1 296 ? -1.910 0.524 -32.328 1.00 95.38 296 TRP A O 1
ATOM 2460 N N . GLU A 1 297 ? -0.243 1.914 -32.853 1.00 94.94 297 GLU A N 1
ATOM 2461 C CA . GLU A 1 297 ? 0.587 0.924 -33.537 1.00 94.94 297 GLU A CA 1
ATOM 2462 C C . GLU A 1 297 ? 2.058 1.224 -33.219 1.00 94.94 297 GLU A C 1
ATOM 2464 O O . GLU A 1 297 ? 2.415 2.406 -33.198 1.00 94.94 297 GLU A O 1
ATOM 2469 N N . PRO A 1 298 ? 2.946 0.216 -33.105 1.00 96.00 298 PRO A N 1
ATOM 2470 C CA . PRO A 1 298 ? 4.347 0.430 -32.715 1.00 96.00 298 PRO A CA 1
ATOM 2471 C C . PRO A 1 298 ? 5.130 1.395 -33.610 1.00 96.00 298 PRO A C 1
ATOM 2473 O O . PRO A 1 298 ? 6.124 1.977 -33.196 1.00 96.00 298 PRO A O 1
ATOM 2476 N N . ASN A 1 299 ? 4.682 1.592 -34.850 1.00 96.19 299 ASN A N 1
ATOM 2477 C CA . ASN A 1 299 ? 5.293 2.506 -35.806 1.00 96.19 299 ASN A CA 1
ATOM 2478 C C . ASN A 1 299 ? 4.735 3.939 -35.777 1.00 96.19 299 ASN A C 1
ATOM 2480 O O . ASN A 1 299 ? 5.073 4.725 -36.666 1.00 96.19 299 ASN A O 1
ATOM 2484 N N . THR A 1 300 ? 3.860 4.262 -34.825 1.00 95.06 300 THR A N 1
ATOM 2485 C CA . THR A 1 300 ? 3.207 5.568 -34.689 1.00 95.06 300 THR A CA 1
ATOM 2486 C C . THR A 1 300 ? 3.727 6.278 -33.449 1.00 95.06 300 THR A C 1
ATOM 2488 O O . THR A 1 300 ? 3.608 5.755 -32.352 1.00 95.06 300 THR A O 1
ATOM 2491 N N . PHE A 1 301 ? 4.256 7.480 -33.641 1.00 94.44 301 PHE A N 1
ATOM 2492 C CA . PHE A 1 301 ? 4.772 8.345 -32.590 1.00 94.44 301 PHE A CA 1
ATOM 2493 C C . PHE A 1 301 ? 3.871 9.568 -32.479 1.00 94.44 301 PHE A C 1
ATOM 2495 O O . PHE A 1 301 ? 3.519 10.180 -33.499 1.00 94.44 301 PHE A O 1
ATOM 2502 N N . SER A 1 302 ? 3.535 9.938 -31.250 1.00 89.44 302 SER A N 1
ATOM 2503 C CA . SER A 1 302 ? 2.764 11.141 -30.945 1.00 89.44 302 SER A CA 1
ATOM 2504 C C . SER A 1 302 ? 3.543 12.033 -29.982 1.00 89.44 302 SER A C 1
ATOM 2506 O O . SER A 1 302 ? 4.481 11.587 -29.334 1.00 89.44 302 SER A O 1
ATOM 2508 N N . GLY A 1 303 ? 3.193 13.315 -29.951 1.00 84.19 303 GLY A N 1
ATOM 2509 C CA . GLY A 1 303 ? 3.851 14.332 -29.137 1.00 84.19 303 GLY A CA 1
ATOM 2510 C C . GLY A 1 303 ? 3.620 15.702 -29.757 1.00 84.19 303 GLY A C 1
ATOM 2511 O O . GLY A 1 303 ? 2.524 15.999 -30.234 1.00 84.19 303 GLY A O 1
ATOM 2512 N N . ASN A 1 304 ? 4.673 16.519 -29.850 1.00 80.31 304 ASN A N 1
ATOM 2513 C CA . ASN A 1 304 ? 4.606 17.847 -30.485 1.00 80.31 304 ASN A CA 1
ATOM 2514 C C . ASN A 1 304 ? 4.120 17.822 -31.947 1.00 80.31 304 ASN A C 1
ATOM 2516 O O . ASN A 1 304 ? 3.635 18.826 -32.471 1.00 80.31 304 ASN A O 1
ATOM 2520 N N . TYR A 1 305 ? 4.277 16.686 -32.618 1.00 88.50 305 TYR A N 1
ATOM 2521 C CA . TYR A 1 305 ? 3.681 16.363 -33.907 1.00 88.50 305 TYR A CA 1
ATOM 2522 C C . TYR A 1 305 ? 3.411 14.856 -33.947 1.00 88.50 305 TYR A C 1
ATOM 2524 O O . TYR A 1 305 ? 3.938 14.110 -33.129 1.00 88.50 305 TYR A O 1
ATOM 2532 N N . SER A 1 306 ? 2.607 14.390 -34.900 1.00 89.69 306 SER A N 1
ATOM 2533 C CA . SER A 1 306 ? 2.440 12.953 -35.138 1.00 89.69 306 SER A CA 1
ATOM 2534 C C . SER A 1 306 ? 3.322 12.511 -36.295 1.00 89.69 306 SER A C 1
ATOM 2536 O O . SER A 1 306 ? 3.339 13.150 -37.353 1.00 89.69 306 SER A O 1
ATOM 2538 N N . TYR A 1 307 ? 4.023 11.396 -36.121 1.00 92.62 307 TYR A N 1
ATOM 2539 C CA . TYR A 1 307 ? 4.852 10.805 -37.164 1.00 92.62 307 TYR A CA 1
ATOM 2540 C C . TYR A 1 307 ? 4.671 9.295 -37.223 1.00 92.62 307 TYR A C 1
ATOM 2542 O O . TYR A 1 307 ? 4.536 8.627 -36.204 1.00 92.62 307 TYR A O 1
ATOM 2550 N N . LYS A 1 308 ? 4.667 8.742 -38.438 1.00 95.31 308 LYS A N 1
ATOM 2551 C CA . LYS A 1 308 ? 4.482 7.309 -38.659 1.00 95.31 308 LYS A CA 1
ATOM 2552 C C . LYS A 1 308 ? 5.618 6.758 -39.505 1.00 95.31 308 LYS A C 1
ATOM 2554 O O . LYS A 1 308 ? 5.718 7.062 -40.694 1.00 95.31 308 LYS A O 1
ATOM 2559 N N . ILE A 1 309 ? 6.462 5.931 -38.894 1.00 95.25 309 ILE A N 1
ATOM 2560 C CA . ILE A 1 309 ? 7.507 5.185 -39.601 1.00 95.25 309 ILE A CA 1
ATOM 2561 C C . ILE A 1 309 ? 6.823 4.096 -40.449 1.00 95.25 309 ILE A C 1
ATOM 2563 O O . ILE A 1 309 ? 5.820 3.524 -40.018 1.00 95.25 309 ILE A O 1
ATOM 2567 N N . PRO A 1 310 ? 7.300 3.765 -41.663 1.00 94.75 310 PRO A N 1
ATOM 2568 C CA . PRO A 1 310 ? 6.801 2.593 -42.380 1.00 94.75 310 PRO A CA 1
ATOM 2569 C C . PRO A 1 310 ? 6.890 1.335 -41.503 1.00 94.75 310 PRO A C 1
ATOM 2571 O O . PRO A 1 310 ? 7.941 1.051 -40.944 1.00 94.75 310 PRO A O 1
ATOM 2574 N N . ALA A 1 311 ? 5.802 0.570 -41.382 1.00 91.38 311 ALA A N 1
ATOM 2575 C CA . ALA A 1 311 ? 5.702 -0.474 -40.354 1.00 91.38 311 ALA A CA 1
ATOM 2576 C C . ALA A 1 311 ? 6.789 -1.566 -40.455 1.00 91.38 311 ALA A C 1
ATOM 2578 O O . ALA A 1 311 ? 7.182 -2.111 -39.434 1.00 91.38 311 ALA A O 1
ATOM 2579 N N . GLY A 1 312 ? 7.274 -1.852 -41.670 1.00 93.31 312 GLY A N 1
ATOM 2580 C CA . GLY A 1 312 ? 8.366 -2.796 -41.946 1.00 93.31 312 GLY A CA 1
ATOM 2581 C C . GLY A 1 312 ? 9.726 -2.133 -42.191 1.00 93.31 312 GLY A C 1
ATOM 2582 O O . GLY A 1 312 ? 10.551 -2.693 -42.912 1.00 93.31 312 GLY A O 1
ATOM 2583 N N . HIS A 1 313 ? 9.943 -0.911 -41.697 1.00 97.06 313 HIS A N 1
ATOM 2584 C CA . HIS A 1 313 ? 11.247 -0.258 -41.789 1.00 97.06 313 HIS A CA 1
ATOM 2585 C C . HIS A 1 313 ? 12.290 -1.069 -40.995 1.00 97.06 313 HIS A C 1
ATOM 2587 O O . HIS A 1 313 ? 12.038 -1.371 -39.833 1.00 97.06 313 HIS A O 1
ATOM 2593 N N . PRO A 1 314 ? 13.466 -1.404 -41.562 1.00 96.88 314 PRO A N 1
ATOM 2594 C CA . PRO A 1 314 ? 14.419 -2.326 -40.924 1.00 96.88 314 PRO A CA 1
ATOM 2595 C C . PRO A 1 314 ? 15.024 -1.796 -39.616 1.00 96.88 314 PRO A C 1
ATOM 2597 O O . PRO A 1 314 ? 15.478 -2.583 -38.785 1.00 96.88 314 PRO A O 1
ATOM 2600 N N . GLN A 1 315 ? 15.021 -0.470 -39.448 1.00 98.00 315 GLN A N 1
ATOM 2601 C CA . GLN A 1 315 ? 15.479 0.200 -38.232 1.00 98.00 315 GLN A CA 1
ATOM 2602 C C . GLN A 1 315 ? 14.368 0.403 -37.196 1.00 98.00 315 GLN A C 1
ATOM 2604 O O . GLN A 1 315 ? 14.644 0.959 -36.151 1.00 98.00 315 GLN A O 1
ATOM 2609 N N . LEU A 1 316 ? 13.116 0.006 -37.444 1.00 98.00 316 LEU A N 1
ATOM 2610 C CA . LEU A 1 316 ? 12.080 0.015 -36.406 1.00 98.00 316 LEU A CA 1
ATOM 2611 C C . LEU A 1 316 ? 11.967 -1.390 -35.814 1.00 98.00 316 LEU A C 1
ATOM 2613 O O . LEU A 1 316 ? 11.452 -2.292 -36.473 1.00 98.00 316 LEU A O 1
ATOM 2617 N N . LYS A 1 317 ? 12.439 -1.577 -34.580 1.00 98.00 317 LYS A N 1
ATOM 2618 C CA . LYS A 1 317 ? 12.486 -2.900 -33.936 1.00 98.00 317 LYS A CA 1
ATOM 2619 C C . LYS A 1 317 ? 11.199 -3.272 -33.219 1.00 98.00 317 LYS A C 1
ATOM 2621 O O . LYS A 1 317 ? 10.859 -4.452 -33.151 1.00 98.00 317 LYS A O 1
ATOM 2626 N N . GLY A 1 318 ? 10.456 -2.275 -32.749 1.00 97.75 318 GLY A N 1
ATOM 2627 C CA . GLY A 1 318 ? 9.174 -2.467 -32.085 1.00 97.75 318 GLY A CA 1
ATOM 2628 C C . GLY A 1 318 ? 8.838 -1.322 -31.147 1.00 97.75 318 GLY A C 1
ATOM 2629 O O . GLY A 1 318 ? 9.152 -0.170 -31.453 1.00 97.75 318 GLY A O 1
ATOM 2630 N N . GLY A 1 319 ? 8.188 -1.648 -30.034 1.00 98.19 319 GLY A N 1
ATOM 2631 C CA . GLY A 1 319 ? 7.748 -0.681 -29.035 1.00 98.19 319 GLY A CA 1
ATOM 2632 C C . GLY A 1 319 ? 8.067 -1.121 -27.610 1.00 98.19 319 GLY A C 1
ATOM 2633 O O . GLY A 1 319 ? 8.392 -2.284 -27.360 1.00 98.19 319 GLY A O 1
ATOM 2634 N N . MET A 1 320 ? 7.974 -0.172 -26.692 1.00 98.69 320 MET A N 1
ATOM 2635 C CA . MET A 1 320 ? 8.185 -0.345 -25.266 1.00 98.69 320 MET A CA 1
ATOM 2636 C C . MET A 1 320 ? 7.321 0.665 -24.516 1.00 98.69 320 MET A C 1
ATOM 2638 O O . MET A 1 320 ? 7.247 1.820 -24.916 1.00 98.69 320 MET A O 1
ATOM 2642 N N . PHE A 1 321 ? 6.676 0.240 -23.436 1.00 98.81 321 PHE A N 1
ATOM 2643 C CA . PHE A 1 321 ? 6.081 1.171 -22.477 1.00 98.81 321 PHE A CA 1
ATOM 2644 C C . PHE A 1 321 ? 6.941 1.256 -21.225 1.00 98.81 321 PHE A C 1
ATOM 2646 O O . PHE A 1 321 ? 7.694 0.325 -20.938 1.00 98.81 321 PHE A O 1
ATOM 2653 N N . ALA A 1 322 ? 6.849 2.366 -20.505 1.00 98.88 322 ALA A N 1
ATOM 2654 C CA . ALA A 1 322 ? 7.663 2.643 -19.333 1.00 98.88 322 ALA A CA 1
ATOM 2655 C C . ALA A 1 322 ? 6.779 2.966 -18.130 1.00 98.88 322 ALA A C 1
ATOM 2657 O O . ALA A 1 322 ? 5.769 3.658 -18.265 1.00 98.88 322 ALA A O 1
ATOM 2658 N N . LEU A 1 323 ? 7.175 2.478 -16.957 1.00 98.81 323 LEU A N 1
ATOM 2659 C CA . LEU A 1 323 ? 6.645 2.936 -15.681 1.00 98.81 323 LEU A CA 1
ATOM 2660 C C . LEU A 1 323 ? 7.762 3.637 -14.913 1.00 98.81 323 LEU A C 1
ATOM 2662 O O . LEU A 1 323 ? 8.732 2.990 -14.511 1.00 98.81 323 LEU A O 1
ATOM 2666 N N . TRP A 1 324 ? 7.590 4.939 -14.705 1.00 98.69 324 TRP A N 1
ATOM 2667 C CA . TRP A 1 324 ? 8.507 5.790 -13.952 1.00 98.69 324 TRP A CA 1
ATOM 2668 C C . TRP A 1 324 ? 7.952 6.091 -12.560 1.00 98.69 324 TRP A C 1
ATOM 2670 O O . TRP A 1 324 ? 6.758 6.348 -12.397 1.00 98.69 324 TRP A O 1
ATOM 2680 N N . ASN A 1 325 ? 8.812 6.048 -11.542 1.00 97.44 325 ASN A N 1
ATOM 2681 C CA . ASN A 1 325 ? 8.429 6.265 -10.147 1.00 97.44 325 ASN A CA 1
ATOM 2682 C C . ASN A 1 325 ? 8.850 7.666 -9.672 1.00 97.44 325 ASN A C 1
ATOM 2684 O O . ASN A 1 325 ? 9.566 7.806 -8.684 1.00 97.44 325 ASN A O 1
ATOM 2688 N N . ASP A 1 326 ? 8.399 8.710 -10.371 1.00 96.00 326 ASP A N 1
ATOM 2689 C CA . ASP A 1 326 ? 8.801 10.106 -10.123 1.00 96.00 326 ASP A CA 1
ATOM 2690 C C . ASP A 1 326 ? 8.419 10.611 -8.723 1.00 96.00 326 ASP A C 1
ATOM 2692 O O . ASP A 1 326 ? 9.159 11.367 -8.088 1.00 96.00 326 ASP A O 1
ATOM 2696 N N . LEU A 1 327 ? 7.239 10.205 -8.242 1.00 93.44 327 LEU A N 1
ATOM 2697 C CA . LEU A 1 327 ? 6.653 10.666 -6.983 1.00 93.44 327 LEU A CA 1
ATOM 2698 C C . LEU A 1 327 ? 7.207 9.882 -5.786 1.00 93.44 327 LEU A C 1
ATOM 2700 O O . LEU A 1 327 ? 6.528 9.043 -5.188 1.00 93.44 327 LEU A O 1
ATOM 2704 N N . ILE A 1 328 ? 8.457 10.184 -5.442 1.00 92.56 328 ILE A N 1
ATOM 2705 C CA . ILE A 1 328 ? 9.210 9.652 -4.297 1.00 92.56 328 ILE A CA 1
ATOM 2706 C C . ILE A 1 328 ? 9.710 10.790 -3.392 1.00 92.56 328 ILE A C 1
ATOM 2708 O O . ILE A 1 328 ? 9.362 11.950 -3.596 1.00 92.56 328 ILE A O 1
ATOM 2712 N N . GLY A 1 329 ? 10.494 10.459 -2.360 1.00 89.88 329 GLY A N 1
ATOM 2713 C CA . GLY A 1 329 ? 11.086 11.452 -1.461 1.00 89.88 329 GLY A CA 1
ATOM 2714 C C . GLY A 1 329 ? 10.030 12.321 -0.780 1.00 89.88 329 GLY A C 1
ATOM 2715 O O . GLY A 1 329 ? 9.106 11.791 -0.151 1.00 89.88 329 GLY A O 1
ATOM 2716 N N . ALA A 1 330 ? 10.141 13.642 -0.923 1.00 88.75 330 ALA A N 1
ATOM 2717 C CA . ALA A 1 330 ? 9.188 14.594 -0.350 1.00 88.75 330 ALA A CA 1
ATOM 2718 C C . ALA A 1 330 ? 7.769 14.455 -0.936 1.00 88.75 330 ALA A C 1
ATOM 2720 O O . ALA A 1 330 ? 6.793 14.802 -0.271 1.00 88.75 330 ALA A O 1
ATOM 2721 N N . LYS A 1 331 ? 7.643 13.896 -2.148 1.00 90.25 331 LYS A N 1
ATOM 2722 C CA . LYS A 1 331 ? 6.371 13.698 -2.867 1.00 90.25 331 LYS A CA 1
ATOM 2723 C C . LYS A 1 331 ? 5.918 12.239 -2.915 1.00 90.25 331 LYS A C 1
ATOM 2725 O O . LYS A 1 331 ? 5.097 11.882 -3.754 1.00 90.25 331 LYS A O 1
ATOM 2730 N N . ALA A 1 332 ? 6.447 11.390 -2.032 1.00 91.38 332 ALA A N 1
ATOM 2731 C CA . ALA A 1 332 ? 6.162 9.958 -2.020 1.00 91.38 332 ALA A CA 1
ATOM 2732 C C . ALA A 1 332 ? 4.654 9.638 -1.989 1.00 91.38 332 ALA A C 1
ATOM 2734 O O . ALA A 1 332 ? 3.979 9.888 -0.992 1.00 91.38 332 ALA A O 1
ATOM 2735 N N . ASN A 1 333 ? 4.156 8.994 -3.047 1.00 92.38 333 ASN A N 1
ATOM 2736 C CA . ASN A 1 333 ? 2.738 8.643 -3.215 1.00 92.38 333 ASN A CA 1
ATOM 2737 C C . ASN A 1 333 ? 2.343 7.283 -2.590 1.00 92.38 333 ASN A C 1
ATOM 2739 O O . ASN A 1 333 ? 1.165 6.927 -2.577 1.00 92.38 333 ASN A O 1
ATOM 2743 N N . GLY A 1 334 ? 3.305 6.512 -2.071 1.00 93.06 334 GLY A N 1
ATOM 2744 C CA . GLY A 1 334 ? 3.069 5.260 -1.342 1.00 93.06 334 GLY A CA 1
ATOM 2745 C C . GLY A 1 334 ? 2.662 4.048 -2.184 1.00 93.06 334 GLY A C 1
ATOM 2746 O O . GLY A 1 334 ? 2.219 3.057 -1.606 1.00 93.06 334 GLY A O 1
ATOM 2747 N N . ILE A 1 335 ? 2.777 4.115 -3.513 1.00 95.06 335 ILE A N 1
ATOM 2748 C CA . ILE A 1 335 ? 2.460 3.012 -4.436 1.00 95.06 335 ILE A CA 1
ATOM 2749 C C . ILE A 1 335 ? 3.253 1.760 -4.056 1.00 95.06 335 ILE A C 1
ATOM 2751 O O . ILE A 1 335 ? 4.467 1.843 -3.896 1.00 95.06 335 ILE A O 1
ATOM 2755 N N . SER A 1 336 ? 2.591 0.606 -3.919 1.00 95.94 336 SER A N 1
ATOM 2756 C CA . SER A 1 336 ? 3.272 -0.680 -3.705 1.00 95.94 336 SER A CA 1
ATOM 2757 C C . SER A 1 336 ? 3.595 -1.437 -4.984 1.00 95.94 336 SER A C 1
ATOM 2759 O O . SER A 1 336 ? 3.167 -1.091 -6.085 1.00 95.94 336 SER A O 1
ATOM 2761 N N . GLU A 1 337 ? 4.312 -2.546 -4.825 1.00 97.31 337 GLU A N 1
ATOM 2762 C CA . GLU A 1 337 ? 4.458 -3.582 -5.847 1.00 97.31 337 GLU A CA 1
ATOM 2763 C C . GLU A 1 337 ? 3.105 -4.067 -6.393 1.00 97.31 337 GLU A C 1
ATOM 2765 O O . GLU A 1 337 ? 2.937 -4.163 -7.605 1.00 97.31 337 GLU A O 1
ATOM 2770 N N . LEU A 1 338 ? 2.106 -4.298 -5.531 1.00 97.44 338 LEU A N 1
ATOM 2771 C CA . LEU A 1 338 ? 0.761 -4.692 -5.975 1.00 97.44 338 LEU A CA 1
ATOM 2772 C C . LEU A 1 338 ? 0.070 -3.577 -6.777 1.00 97.44 338 LEU A C 1
ATOM 2774 O O . LEU A 1 338 ? -0.531 -3.849 -7.814 1.00 97.44 338 LEU A O 1
ATOM 2778 N N . ASP A 1 339 ? 0.187 -2.325 -6.328 1.00 97.69 339 ASP A N 1
ATOM 2779 C CA . ASP A 1 339 ? -0.342 -1.161 -7.050 1.00 97.69 339 ASP A CA 1
ATOM 2780 C C . ASP A 1 339 ? 0.351 -0.978 -8.416 1.00 97.69 339 ASP A C 1
ATOM 2782 O O . ASP A 1 339 ? -0.275 -0.557 -9.391 1.00 97.69 339 ASP A O 1
ATOM 2786 N N . THR A 1 340 ? 1.641 -1.318 -8.500 1.00 98.19 340 THR A N 1
ATOM 2787 C CA . THR A 1 340 ? 2.424 -1.316 -9.745 1.00 98.19 340 THR A CA 1
ATOM 2788 C C . THR A 1 340 ? 1.949 -2.428 -10.679 1.00 98.19 340 THR A C 1
ATOM 2790 O O . THR A 1 340 ? 1.679 -2.171 -11.852 1.00 98.19 340 THR A O 1
ATOM 2793 N N . PHE A 1 341 ? 1.780 -3.650 -10.162 1.00 98.25 341 PHE A N 1
ATOM 2794 C CA . PHE A 1 341 ? 1.263 -4.786 -10.924 1.00 98.25 341 PHE A CA 1
ATOM 2795 C C . PHE A 1 341 ? -0.112 -4.475 -11.534 1.00 98.25 341 PHE A C 1
ATOM 2797 O O . PHE A 1 341 ? -0.355 -4.769 -12.707 1.00 98.25 341 PHE A O 1
ATOM 2804 N N . ASP A 1 342 ? -0.989 -3.838 -10.754 1.00 97.44 342 ASP A N 1
ATOM 2805 C CA . ASP A 1 342 ? -2.333 -3.459 -11.186 1.00 97.44 342 ASP A CA 1
ATOM 2806 C C . ASP A 1 342 ? -2.327 -2.509 -12.395 1.00 97.44 342 ASP A C 1
ATOM 2808 O O . ASP A 1 342 ? -3.151 -2.649 -13.299 1.00 97.44 342 ASP A O 1
ATOM 2812 N N . ARG A 1 343 ? -1.340 -1.606 -12.463 1.00 98.12 343 ARG A N 1
ATOM 2813 C CA . ARG A 1 343 ? -1.147 -0.665 -13.578 1.00 98.12 343 ARG A CA 1
ATOM 2814 C C . ARG A 1 343 ? -0.562 -1.322 -14.820 1.00 98.12 343 ARG A C 1
ATOM 2816 O O . ARG A 1 343 ? -0.993 -1.027 -15.935 1.00 98.12 343 ARG A O 1
ATOM 2823 N N . ILE A 1 344 ? 0.413 -2.215 -14.649 1.00 98.50 344 ILE A N 1
ATOM 2824 C CA . ILE A 1 344 ? 1.131 -2.800 -15.790 1.00 98.50 344 ILE A CA 1
ATOM 2825 C C . ILE A 1 344 ? 0.387 -3.973 -16.424 1.00 98.50 344 ILE A C 1
ATOM 2827 O O . ILE A 1 344 ? 0.535 -4.197 -17.621 1.00 98.50 344 ILE A O 1
ATOM 2831 N N . MET A 1 345 ? -0.417 -4.728 -15.670 1.00 98.06 345 MET A N 1
ATOM 2832 C CA . MET A 1 345 ? -1.080 -5.930 -16.184 1.00 98.06 345 MET A CA 1
ATOM 2833 C C . MET A 1 345 ? -1.983 -5.635 -17.404 1.00 98.06 345 MET A C 1
ATOM 2835 O O . MET A 1 345 ? -1.785 -6.274 -18.444 1.00 98.06 345 MET A O 1
ATOM 2839 N N . PRO A 1 346 ? -2.884 -4.630 -17.370 1.00 98.31 346 PRO A N 1
ATOM 2840 C CA . PRO A 1 346 ? -3.671 -4.245 -18.545 1.00 98.31 346 PRO A CA 1
ATOM 2841 C C . PRO A 1 346 ? -2.813 -3.738 -19.717 1.00 98.31 346 PRO A C 1
ATOM 2843 O O . PRO A 1 346 ? -3.115 -4.019 -20.880 1.00 98.31 346 PRO A O 1
ATOM 2846 N N . ALA A 1 347 ? -1.728 -3.011 -19.426 1.00 98.44 347 ALA A N 1
ATOM 2847 C CA . ALA A 1 347 ? -0.808 -2.495 -20.439 1.00 98.44 347 ALA A CA 1
ATOM 2848 C C . ALA A 1 347 ? -0.063 -3.629 -21.160 1.00 98.44 347 ALA A C 1
ATOM 2850 O O . ALA A 1 347 ? -0.044 -3.661 -22.390 1.00 98.44 347 ALA A O 1
ATOM 2851 N N . VAL A 1 348 ? 0.474 -4.603 -20.415 1.00 98.62 348 VAL A N 1
ATOM 2852 C CA . VAL A 1 348 ? 1.120 -5.806 -20.964 1.00 98.62 348 VAL A CA 1
ATOM 2853 C C . VAL A 1 348 ? 0.152 -6.573 -21.860 1.00 98.62 348 VAL A C 1
ATOM 2855 O O . VAL A 1 348 ? 0.512 -6.946 -22.978 1.00 98.62 348 VAL A O 1
ATOM 2858 N N . GLN A 1 349 ? -1.086 -6.784 -21.404 1.00 98.00 349 GLN A N 1
ATOM 2859 C CA . GLN A 1 349 ? -2.111 -7.474 -22.186 1.00 98.00 349 GLN A CA 1
ATOM 2860 C C . GLN A 1 349 ? -2.344 -6.784 -23.535 1.00 98.00 349 GLN A C 1
ATOM 2862 O O . GLN A 1 349 ? -2.247 -7.431 -24.577 1.00 98.00 349 GLN A O 1
ATOM 2867 N N . VAL A 1 350 ? -2.612 -5.476 -23.540 1.00 98.25 350 VAL A N 1
ATOM 2868 C CA . VAL A 1 350 ? -2.898 -4.747 -24.784 1.00 98.25 350 VAL A CA 1
ATOM 2869 C C . VAL A 1 350 ? -1.667 -4.627 -25.672 1.00 98.25 350 VAL A C 1
ATOM 2871 O O . VAL A 1 350 ? -1.722 -4.961 -26.854 1.00 98.25 350 VAL A O 1
ATOM 2874 N N . LEU A 1 351 ? -0.547 -4.153 -25.134 1.00 98.12 351 LEU A N 1
ATOM 2875 C CA . LEU A 1 351 ? 0.622 -3.835 -25.948 1.00 98.12 351 LEU A CA 1
ATOM 2876 C C . LEU A 1 351 ? 1.291 -5.096 -26.501 1.00 98.12 351 LEU A C 1
ATOM 2878 O O . LEU A 1 351 ? 1.816 -5.058 -27.616 1.00 98.12 351 LEU A O 1
ATOM 2882 N N . SER A 1 352 ? 1.212 -6.230 -25.798 1.00 97.25 352 SER A N 1
ATOM 2883 C CA . SER A 1 352 ? 1.647 -7.511 -26.361 1.00 97.25 352 SER A CA 1
ATOM 2884 C C . SER A 1 352 ? 0.864 -7.887 -27.619 1.00 97.25 352 SER A C 1
ATOM 2886 O O . SER A 1 352 ? 1.485 -8.215 -28.630 1.00 97.25 352 SER A O 1
ATOM 2888 N N . GLU A 1 353 ? -0.466 -7.751 -27.610 1.00 96.56 353 GLU A N 1
ATOM 2889 C CA . GLU A 1 353 ? -1.308 -7.985 -28.788 1.00 96.56 353 GLU A CA 1
ATOM 2890 C C . GLU A 1 353 ? -0.906 -7.045 -29.932 1.00 96.56 353 GLU A C 1
ATOM 2892 O O . GLU A 1 353 ? -0.681 -7.493 -31.056 1.00 96.56 353 GLU A O 1
ATOM 2897 N N . LYS A 1 354 ? -0.720 -5.751 -29.643 1.00 96.56 354 LYS A N 1
ATOM 2898 C CA . LYS A 1 354 ? -0.368 -4.740 -30.656 1.00 96.56 354 LYS A CA 1
ATOM 2899 C C . LYS A 1 354 ? 1.014 -4.934 -31.276 1.00 96.56 354 LYS A C 1
ATOM 2901 O O . LYS A 1 354 ? 1.230 -4.538 -32.422 1.00 96.56 354 LYS A O 1
ATOM 2906 N N . MET A 1 355 ? 1.955 -5.527 -30.545 1.00 97.00 355 MET A N 1
ATOM 2907 C CA . MET A 1 355 ? 3.304 -5.779 -31.054 1.00 97.00 355 MET A CA 1
ATOM 2908 C C . MET A 1 355 ? 3.490 -7.189 -31.633 1.00 97.00 355 MET A C 1
ATOM 2910 O O . MET A 1 355 ? 4.426 -7.419 -32.406 1.00 97.00 355 MET A O 1
ATOM 2914 N N . TRP A 1 356 ? 2.610 -8.131 -31.287 1.00 95.62 356 TRP A N 1
ATOM 2915 C CA . TRP A 1 356 ? 2.646 -9.505 -31.782 1.00 95.62 356 TRP A CA 1
ATOM 2916 C C . TRP A 1 356 ? 1.740 -9.713 -33.003 1.00 95.62 356 TRP A C 1
ATOM 2918 O O . TRP A 1 356 ? 2.195 -10.268 -34.003 1.00 95.62 356 TRP A O 1
ATOM 2928 N N . SER A 1 357 ? 0.490 -9.248 -32.938 1.00 89.62 357 SER A N 1
ATOM 2929 C CA . SER A 1 357 ? -0.561 -9.486 -33.933 1.00 89.62 357 SER A CA 1
ATOM 2930 C C . SER A 1 357 ? -0.536 -8.485 -35.100 1.00 89.62 357 SER A C 1
ATOM 2932 O O . SER A 1 357 ? 0.050 -7.399 -35.032 1.00 89.62 357 SER A O 1
ATOM 2934 N N . THR A 1 358 ? -1.166 -8.854 -36.218 1.00 78.12 358 THR A N 1
ATOM 2935 C CA . THR A 1 358 ? -1.304 -7.993 -37.405 1.00 78.12 358 THR A CA 1
ATOM 2936 C C . THR A 1 358 ? -2.620 -7.233 -37.462 1.00 78.12 358 THR A C 1
ATOM 2938 O O . THR A 1 358 ? -2.642 -6.174 -38.079 1.00 78.12 358 THR A O 1
ATOM 2941 N N . ASP A 1 359 ? -3.676 -7.737 -36.820 1.00 75.50 359 ASP A N 1
ATOM 2942 C CA . ASP A 1 359 ? -5.021 -7.161 -36.848 1.00 75.50 359 ASP A CA 1
ATOM 2943 C C . ASP A 1 359 ? -5.740 -7.417 -35.516 1.00 75.50 359 ASP A C 1
ATOM 2945 O O . ASP A 1 359 ? -5.563 -8.463 -34.891 1.00 75.50 359 ASP A O 1
ATOM 2949 N N . ASN A 1 360 ? -6.612 -6.491 -35.113 1.00 80.06 360 ASN A N 1
ATOM 2950 C CA . ASN A 1 360 ? -7.516 -6.713 -33.988 1.00 80.06 360 ASN A CA 1
ATOM 2951 C C . ASN A 1 360 ? -8.771 -7.441 -34.495 1.00 80.06 360 ASN A C 1
ATOM 2953 O O . ASN A 1 360 ? -9.689 -6.816 -35.029 1.00 80.06 360 ASN A O 1
ATOM 2957 N N . GLU A 1 361 ? -8.831 -8.765 -34.346 1.00 81.62 361 GLU A N 1
ATOM 2958 C CA . GLU A 1 361 ? -10.020 -9.541 -34.742 1.00 81.62 361 GLU A CA 1
ATOM 2959 C C . GLU A 1 361 ? -11.206 -9.366 -33.776 1.00 81.62 361 GLU A C 1
ATOM 2961 O O . GLU A 1 361 ? -12.346 -9.675 -34.129 1.00 81.62 361 GLU A O 1
ATOM 2966 N N . LYS A 1 362 ? -10.939 -8.887 -32.556 1.00 92.12 362 LYS A N 1
ATOM 2967 C CA . LYS A 1 362 ? -11.914 -8.681 -31.480 1.00 92.12 362 LYS A CA 1
ATOM 2968 C C . LYS A 1 362 ? -12.158 -7.196 -31.243 1.00 92.12 362 LYS A C 1
ATOM 2970 O O . LYS A 1 362 ? -11.271 -6.368 -31.443 1.00 92.12 362 LYS A O 1
ATOM 2975 N N . SER A 1 363 ? -13.352 -6.856 -30.762 1.00 95.38 363 SER A N 1
ATOM 2976 C CA . SER A 1 363 ? -13.546 -5.574 -30.082 1.00 95.38 363 SER A CA 1
ATOM 2977 C C . SER A 1 363 ? -12.728 -5.533 -28.787 1.00 95.38 363 SER A C 1
ATOM 2979 O O . SER A 1 363 ? -12.397 -6.577 -28.223 1.00 95.38 363 SER A O 1
ATOM 2981 N N . PHE A 1 364 ? -12.439 -4.334 -28.275 1.00 96.25 364 PHE A N 1
ATOM 2982 C CA . PHE A 1 364 ? -11.701 -4.187 -27.017 1.00 96.25 364 PHE A CA 1
ATOM 2983 C C . PHE A 1 364 ? -12.356 -4.949 -25.852 1.00 96.25 364 PHE A C 1
ATOM 2985 O O . PHE A 1 364 ? -11.661 -5.596 -25.076 1.00 96.25 364 PHE A O 1
ATOM 2992 N N . ASN A 1 365 ? -13.689 -4.931 -25.758 1.00 97.31 365 ASN A N 1
ATOM 2993 C CA . ASN A 1 365 ? -14.405 -5.631 -24.689 1.00 97.31 365 ASN A CA 1
ATOM 2994 C C . ASN A 1 365 ? -14.256 -7.156 -24.804 1.00 97.31 365 ASN A C 1
ATOM 2996 O O . ASN A 1 365 ? -13.962 -7.808 -23.810 1.00 97.31 365 ASN A O 1
ATOM 3000 N N . GLU A 1 366 ? -14.386 -7.719 -26.010 1.00 97.12 366 GLU A N 1
ATOM 3001 C CA . GLU A 1 366 ? -14.177 -9.159 -26.240 1.00 97.12 366 GLU A CA 1
ATOM 3002 C C . GLU A 1 366 ? -12.718 -9.572 -26.002 1.00 97.12 366 GLU A C 1
ATOM 3004 O O . GLU A 1 366 ? -12.452 -10.676 -25.534 1.00 97.12 366 GLU A O 1
ATOM 3009 N N . PHE A 1 367 ? -11.758 -8.708 -26.347 1.00 96.44 367 PHE A N 1
ATOM 3010 C CA . PHE A 1 367 ? -10.351 -8.918 -26.016 1.00 96.44 367 PHE A CA 1
ATOM 3011 C C . PHE A 1 367 ? -10.144 -8.936 -24.499 1.00 96.44 367 PHE A C 1
ATOM 3013 O O . PHE A 1 367 ? -9.525 -9.866 -23.989 1.00 96.44 367 PHE A O 1
ATOM 3020 N N . LYS A 1 368 ? -10.696 -7.948 -23.785 1.00 96.69 368 LYS A N 1
ATOM 3021 C CA . LYS A 1 368 ? -10.565 -7.822 -22.334 1.00 96.69 368 LYS A CA 1
ATOM 3022 C C . LYS A 1 368 ? -11.146 -9.031 -21.604 1.00 96.69 368 LYS A C 1
ATOM 3024 O O . LYS A 1 368 ? -10.474 -9.573 -20.741 1.00 96.69 368 LYS A O 1
ATOM 3029 N N . GLU A 1 369 ? -12.327 -9.506 -21.999 1.00 96.88 369 GLU A N 1
ATOM 3030 C CA . GLU A 1 369 ? -12.927 -10.723 -21.429 1.00 96.88 369 GLU A CA 1
ATOM 3031 C C . GLU A 1 369 ? -11.989 -11.937 -21.547 1.00 96.88 369 GLU A C 1
ATOM 3033 O O . GLU A 1 369 ? -11.784 -12.665 -20.577 1.00 96.88 369 GLU A O 1
ATOM 3038 N N . VAL A 1 370 ? -11.361 -12.127 -22.714 1.00 95.62 370 VAL A N 1
ATOM 3039 C CA . VAL A 1 370 ? -10.387 -13.212 -22.926 1.00 95.62 370 VAL A CA 1
ATOM 3040 C C . VAL A 1 370 ? -9.111 -12.985 -22.112 1.00 95.62 370 VAL A C 1
ATOM 3042 O O . VAL A 1 370 ? -8.554 -13.934 -21.560 1.00 95.62 370 VAL A O 1
ATOM 3045 N N . ALA A 1 371 ? -8.631 -11.745 -22.039 1.00 95.94 371 ALA A N 1
ATOM 3046 C CA . ALA A 1 371 ? -7.428 -11.389 -21.298 1.00 95.94 371 ALA A CA 1
ATOM 3047 C C . ALA A 1 371 ? -7.613 -11.604 -19.784 1.00 95.94 371 ALA A C 1
ATOM 3049 O O . ALA A 1 371 ? -6.715 -12.148 -19.138 1.00 95.94 371 ALA A O 1
ATOM 3050 N N . ASP A 1 372 ? -8.785 -11.267 -19.241 1.00 94.94 372 ASP A N 1
ATOM 3051 C CA . ASP A 1 372 ? -9.165 -11.493 -17.843 1.00 94.94 372 ASP A CA 1
ATOM 3052 C C . ASP A 1 372 ? -9.275 -12.999 -17.531 1.00 94.94 372 ASP A C 1
ATOM 3054 O O . ASP A 1 372 ? -8.751 -13.458 -16.516 1.00 94.94 372 ASP A O 1
ATOM 3058 N N . GLU A 1 373 ? -9.862 -13.801 -18.431 1.00 94.88 373 GLU A N 1
ATOM 3059 C CA . GLU A 1 373 ? -9.939 -15.266 -18.281 1.00 94.88 373 GLU A CA 1
ATOM 3060 C C . GLU A 1 373 ? -8.551 -15.936 -18.330 1.00 94.88 373 GLU A C 1
ATOM 3062 O O . GLU A 1 373 ? -8.263 -16.887 -17.595 1.00 94.88 373 GLU A O 1
ATOM 3067 N N . VAL A 1 374 ? -7.656 -15.435 -19.185 1.00 95.38 374 VAL A N 1
ATOM 3068 C CA . VAL A 1 374 ? -6.264 -15.895 -19.260 1.00 95.38 374 VAL A CA 1
ATOM 3069 C C . VAL A 1 374 ? -5.461 -15.451 -18.029 1.00 95.38 374 VAL A C 1
ATOM 3071 O O . VAL A 1 374 ? -4.657 -16.229 -17.503 1.00 95.38 374 VAL A O 1
ATOM 3074 N N . GLY A 1 375 ? -5.664 -14.229 -17.543 1.00 94.69 375 GLY A N 1
ATOM 3075 C CA . GLY A 1 375 ? -5.078 -13.711 -16.309 1.00 94.69 375 GLY A CA 1
ATOM 3076 C C . GLY A 1 375 ? -3.549 -13.836 -16.236 1.00 94.69 375 GLY A C 1
ATOM 3077 O O . GLY A 1 375 ? -2.826 -13.581 -17.203 1.00 94.69 375 GLY A O 1
ATOM 3078 N N . THR A 1 376 ? -3.044 -14.229 -15.066 1.00 94.88 376 THR A N 1
ATOM 3079 C CA . THR A 1 376 ? -1.609 -14.277 -14.728 1.00 94.88 376 THR A CA 1
ATOM 3080 C C . THR A 1 376 ? -0.870 -15.496 -15.290 1.00 94.88 376 THR A C 1
ATOM 3082 O O . THR A 1 376 ? -1.470 -16.494 -15.702 1.00 94.88 376 THR A O 1
ATOM 3085 N N . ALA A 1 377 ? 0.463 -15.438 -15.276 1.00 94.88 377 ALA A N 1
ATOM 3086 C CA . ALA A 1 377 ? 1.310 -16.556 -15.672 1.00 94.88 377 ALA A CA 1
ATOM 3087 C C . ALA A 1 377 ? 1.105 -17.787 -14.753 1.00 94.88 377 ALA A C 1
ATOM 3089 O O . ALA A 1 377 ? 0.833 -17.638 -13.561 1.00 94.88 377 ALA A O 1
ATOM 3090 N N . PRO A 1 378 ? 1.271 -19.024 -15.254 1.00 92.69 378 PRO A N 1
ATOM 3091 C CA . PRO A 1 378 ? 1.252 -20.218 -14.410 1.00 92.69 378 PRO A CA 1
ATOM 3092 C C . PRO A 1 378 ? 2.271 -20.130 -13.266 1.00 92.69 378 PRO A C 1
ATOM 3094 O O . PRO A 1 378 ? 3.403 -19.699 -13.489 1.00 92.69 378 PRO A O 1
ATOM 3097 N N . ASN A 1 379 ? 1.893 -20.605 -12.074 1.00 92.00 379 ASN A N 1
ATOM 3098 C CA . ASN A 1 379 ? 2.730 -20.576 -10.865 1.00 92.00 379 ASN A CA 1
ATOM 3099 C C . ASN A 1 379 ? 3.218 -19.156 -10.503 1.00 92.00 379 ASN A C 1
ATOM 3101 O O . ASN A 1 379 ? 4.398 -18.956 -10.196 1.00 92.00 379 ASN A O 1
ATOM 3105 N N . THR A 1 380 ? 2.319 -18.174 -10.596 1.00 94.00 380 THR A N 1
ATOM 3106 C CA . THR A 1 380 ? 2.510 -16.804 -10.093 1.00 94.00 380 THR A CA 1
ATOM 3107 C C . THR A 1 380 ? 1.273 -16.374 -9.320 1.00 94.00 380 THR A C 1
ATOM 3109 O O . THR A 1 380 ? 0.172 -16.832 -9.637 1.00 94.00 380 THR A O 1
ATOM 3112 N N . ASN A 1 381 ? 1.457 -15.520 -8.314 1.00 94.44 381 ASN A N 1
ATOM 3113 C CA . ASN A 1 381 ? 0.359 -14.999 -7.503 1.00 94.44 381 ASN A CA 1
ATOM 3114 C C . ASN A 1 381 ? 0.605 -13.532 -7.095 1.00 94.44 381 ASN A C 1
ATOM 3116 O O . ASN A 1 381 ? 0.639 -13.221 -5.905 1.00 94.44 381 ASN A O 1
ATOM 3120 N N . PRO A 1 382 ? 0.748 -12.614 -8.068 1.00 94.44 382 PRO A N 1
ATOM 3121 C CA . PRO A 1 382 ? 1.083 -11.215 -7.786 1.00 94.44 382 PRO A CA 1
ATOM 3122 C C . PRO A 1 382 ? -0.014 -10.477 -7.005 1.00 94.44 382 PRO A C 1
ATOM 3124 O O . PRO A 1 382 ? 0.242 -9.426 -6.429 1.00 94.44 382 PRO A O 1
ATOM 3127 N N . ARG A 1 383 ? -1.245 -11.015 -6.985 1.00 95.00 383 ARG A N 1
ATOM 3128 C CA . ARG A 1 383 ? -2.392 -10.471 -6.242 1.00 95.00 383 ARG A CA 1
ATOM 3129 C C . ARG A 1 383 ? -2.577 -11.084 -4.856 1.00 95.00 383 ARG A C 1
ATOM 3131 O O . ARG A 1 383 ? -3.477 -10.654 -4.141 1.00 95.00 383 ARG A O 1
ATOM 3138 N N . TYR A 1 384 ? -1.737 -12.046 -4.465 1.00 96.38 384 TYR A N 1
ATOM 3139 C CA . TYR A 1 384 ? -1.837 -12.734 -3.174 1.00 96.38 384 TYR A CA 1
ATOM 3140 C C . TYR A 1 384 ? -3.244 -13.315 -2.946 1.00 96.38 384 TYR A C 1
ATOM 3142 O O . TYR A 1 384 ? -3.852 -13.151 -1.885 1.00 96.38 384 TYR A O 1
ATOM 3150 N N . GLU A 1 385 ? -3.793 -13.942 -3.988 1.00 94.69 385 GLU A N 1
ATOM 3151 C CA . GLU A 1 385 ? -5.051 -14.679 -3.919 1.00 94.69 385 GLU A CA 1
ATOM 3152 C C . GLU A 1 385 ? -4.845 -15.974 -3.132 1.00 94.69 385 GLU A C 1
ATOM 3154 O O . GLU A 1 385 ? -3.801 -16.622 -3.233 1.00 94.69 385 GLU A O 1
ATOM 3159 N N . VAL A 1 386 ? -5.851 -16.357 -2.354 1.00 96.44 386 VAL A N 1
ATOM 3160 C CA . VAL A 1 386 ? -5.839 -17.582 -1.554 1.00 96.44 386 VAL A CA 1
ATOM 3161 C C . VAL A 1 386 ? -7.073 -18.384 -1.934 1.00 96.44 386 VAL A C 1
ATOM 3163 O O . VAL A 1 386 ? -8.167 -17.823 -2.039 1.00 96.44 386 VAL A O 1
ATOM 3166 N N . GLU A 1 387 ? -6.896 -19.680 -2.186 1.00 94.75 387 GLU A N 1
ATOM 3167 C CA . GLU A 1 387 ? -8.020 -20.569 -2.469 1.00 94.75 387 GLU A CA 1
ATOM 3168 C C . GLU A 1 387 ? -8.974 -20.607 -1.268 1.00 94.75 387 GLU A C 1
ATOM 3170 O O . GLU A 1 387 ? -8.554 -20.570 -0.116 1.00 94.75 387 GLU A O 1
ATOM 3175 N N . SER A 1 388 ? -10.280 -20.658 -1.526 1.00 95.88 388 SER A N 1
ATOM 3176 C CA . SER A 1 388 ? -11.268 -20.775 -0.459 1.00 95.88 388 SER A CA 1
ATOM 3177 C C . SER A 1 388 ? -12.534 -21.472 -0.940 1.00 95.88 388 SER A C 1
ATOM 3179 O O . SER A 1 388 ? -12.916 -21.362 -2.108 1.00 95.88 388 SER A O 1
ATOM 3181 N N . VAL A 1 389 ? -13.197 -22.192 -0.035 1.00 95.25 389 VAL A N 1
ATOM 3182 C CA . VAL A 1 389 ? -14.496 -22.835 -0.270 1.00 95.25 389 VAL A CA 1
ATOM 3183 C C . VAL A 1 389 ? -15.679 -21.872 -0.099 1.00 95.25 389 VAL A C 1
ATOM 3185 O O . VAL A 1 389 ? -16.795 -22.223 -0.488 1.00 95.25 389 VAL A O 1
ATOM 3188 N N . GLY A 1 390 ? -15.457 -20.677 0.464 1.00 93.38 390 GLY A N 1
ATOM 3189 C CA . GLY A 1 390 ? -16.491 -19.683 0.759 1.00 93.38 390 GLY A CA 1
ATOM 3190 C C . GLY A 1 390 ? -15.940 -18.262 0.920 1.00 93.38 390 GLY A C 1
ATOM 3191 O O . GLY A 1 390 ? -14.851 -17.952 0.443 1.00 93.38 390 GLY A O 1
ATOM 3192 N N . GLU A 1 391 ? -16.718 -17.384 1.558 1.00 95.69 391 GLU A N 1
ATOM 3193 C CA . GLU A 1 391 ? -16.296 -16.000 1.834 1.00 95.69 391 GLU A CA 1
ATOM 3194 C C . GLU A 1 391 ? -15.329 -15.914 3.022 1.00 95.69 391 GLU A C 1
ATOM 3196 O O . GLU A 1 391 ? -14.365 -15.150 2.995 1.00 95.69 391 GLU A O 1
ATOM 3201 N N . THR A 1 392 ? -15.554 -16.724 4.060 1.00 97.06 392 THR A N 1
ATOM 3202 C CA . THR A 1 392 ? -14.640 -16.848 5.199 1.00 97.06 392 THR A CA 1
ATOM 3203 C C . THR A 1 392 ? -13.436 -17.699 4.800 1.00 97.06 392 THR A C 1
ATOM 3205 O O . THR A 1 392 ? -13.575 -18.870 4.442 1.00 97.06 392 THR A O 1
ATOM 3208 N N . LEU A 1 393 ? -12.253 -17.093 4.855 1.00 97.31 393 LEU A N 1
ATOM 3209 C CA . LEU A 1 393 ? -10.968 -17.699 4.524 1.00 97.31 393 LEU A CA 1
ATOM 3210 C C . LEU A 1 393 ? -10.325 -18.379 5.738 1.00 97.31 393 LEU A C 1
ATOM 3212 O O . LEU A 1 393 ? -9.866 -19.508 5.621 1.00 97.31 393 LEU A O 1
ATOM 3216 N N . ILE A 1 394 ? -10.293 -17.689 6.877 1.00 98.06 394 ILE A N 1
ATOM 3217 C CA . ILE A 1 394 ? -9.742 -18.165 8.152 1.00 98.06 394 ILE A CA 1
ATOM 3218 C C . ILE A 1 394 ? -10.772 -17.881 9.239 1.00 98.06 394 ILE A C 1
ATOM 3220 O O . ILE A 1 394 ? -11.373 -16.804 9.229 1.00 98.06 394 ILE A O 1
ATOM 3224 N N . ASP A 1 395 ? -10.953 -18.828 10.157 1.00 97.50 395 ASP A N 1
ATOM 3225 C CA . ASP A 1 395 ? -11.794 -18.666 11.343 1.00 97.50 395 ASP A CA 1
ATOM 3226 C C . ASP A 1 395 ? -11.195 -19.419 12.543 1.00 97.50 395 ASP A C 1
ATOM 3228 O O . ASP A 1 395 ? -11.388 -20.631 12.683 1.00 97.50 395 ASP A O 1
ATOM 3232 N N . TYR A 1 396 ? -10.436 -18.709 13.381 1.00 96.69 396 TYR A N 1
ATOM 3233 C CA . TYR A 1 396 ? -9.847 -19.238 14.612 1.00 96.69 396 TYR A CA 1
ATOM 3234 C C . TYR A 1 396 ? -10.557 -18.646 15.838 1.00 96.69 396 TYR A C 1
ATOM 3236 O O . TYR A 1 396 ? -10.238 -17.541 16.274 1.00 96.69 396 TYR A O 1
ATOM 3244 N N . ASP A 1 397 ? -11.483 -19.413 16.414 1.00 93.19 397 ASP A N 1
ATOM 3245 C CA . ASP A 1 397 ? -12.226 -19.061 17.640 1.00 93.19 397 ASP A CA 1
ATOM 3246 C C . ASP A 1 397 ? -11.547 -19.571 18.925 1.00 93.19 397 ASP A C 1
ATOM 3248 O O . ASP A 1 397 ? -12.038 -19.369 20.029 1.00 93.19 397 ASP A O 1
ATOM 3252 N N . PHE A 1 398 ? -10.477 -20.361 18.768 1.00 93.75 398 PHE A N 1
ATOM 3253 C CA . PHE A 1 398 ? -9.672 -21.017 19.808 1.00 93.75 398 PHE A CA 1
ATOM 3254 C C . PHE A 1 398 ? -10.429 -21.863 20.853 1.00 93.75 398 PHE A C 1
ATOM 3256 O O . PHE A 1 398 ? -9.806 -22.446 21.746 1.00 93.75 398 PHE A O 1
ATOM 3263 N N . ASN A 1 399 ? -11.748 -22.025 20.726 1.00 90.69 399 ASN A N 1
ATOM 3264 C CA . ASN A 1 399 ? -12.593 -22.782 21.651 1.00 90.69 399 ASN A CA 1
ATOM 3265 C C . ASN A 1 399 ? -12.355 -24.290 21.558 1.00 90.69 399 ASN A C 1
ATOM 3267 O O . ASN A 1 399 ? -12.590 -25.031 22.519 1.00 90.69 399 ASN A O 1
ATOM 3271 N N . ASN A 1 400 ? -11.893 -24.749 20.395 1.00 81.25 400 ASN A N 1
ATOM 3272 C CA . ASN A 1 400 ? -11.618 -26.145 20.103 1.00 81.25 400 ASN A CA 1
ATOM 3273 C C . ASN A 1 400 ? -10.160 -26.306 19.657 1.00 81.25 400 ASN A C 1
ATOM 3275 O O . ASN A 1 400 ? -9.730 -25.692 18.686 1.00 81.25 400 ASN A O 1
ATOM 3279 N N . GLY A 1 401 ? -9.410 -27.175 20.338 1.00 77.50 401 GLY A N 1
ATOM 3280 C CA . GLY A 1 401 ? -8.016 -27.469 19.997 1.00 77.50 401 GLY A CA 1
ATOM 3281 C C . GLY A 1 401 ? -7.057 -27.280 21.169 1.00 77.50 401 GLY A C 1
ATOM 3282 O O . GLY A 1 401 ? -7.446 -27.379 22.334 1.00 77.50 401 GLY A O 1
ATOM 3283 N N . SER A 1 402 ? -5.785 -27.065 20.847 1.00 88.38 402 SER A N 1
ATOM 3284 C CA . SER A 1 402 ? -4.722 -26.732 21.803 1.00 88.38 402 SER A CA 1
ATOM 3285 C C . SER A 1 402 ? -3.760 -25.730 21.174 1.00 88.38 402 SER A C 1
ATOM 3287 O O . SER A 1 402 ? -3.800 -25.517 19.965 1.00 88.38 402 SER A O 1
ATOM 3289 N N . GLU A 1 403 ? -2.822 -25.191 21.949 1.00 88.19 403 GLU A N 1
ATOM 3290 C CA . GLU A 1 403 ? -1.747 -24.351 21.417 1.00 88.19 403 GLU A CA 1
ATOM 3291 C C . GLU A 1 403 ? -0.928 -25.040 20.308 1.00 88.19 403 GLU A C 1
ATOM 3293 O O . GLU A 1 403 ? -0.325 -24.359 19.491 1.00 88.19 403 GLU A O 1
ATOM 3298 N N . ASN A 1 404 ? -0.943 -26.377 20.221 1.00 90.31 404 ASN A N 1
ATOM 3299 C CA . ASN A 1 404 ? -0.233 -27.140 19.186 1.00 90.31 404 ASN A CA 1
ATOM 3300 C C . ASN A 1 404 ? -1.092 -27.484 17.956 1.00 90.31 404 ASN A C 1
ATOM 3302 O O . ASN A 1 404 ? -0.574 -28.071 17.010 1.00 90.31 404 ASN A O 1
ATOM 3306 N N . GLU A 1 405 ? -2.394 -27.196 17.986 1.00 92.44 405 GLU A N 1
ATOM 3307 C CA . GLU A 1 405 ? -3.328 -27.455 16.885 1.00 92.44 405 GLU A CA 1
ATOM 3308 C C . GLU A 1 405 ? -4.574 -26.581 17.084 1.00 92.44 405 GLU A C 1
ATOM 3310 O O . GLU A 1 405 ? -5.493 -26.940 17.828 1.00 92.44 405 GLU A O 1
ATOM 3315 N N . MET A 1 406 ? -4.567 -25.413 16.445 1.00 93.62 406 MET A N 1
ATOM 3316 C CA . MET A 1 406 ? -5.668 -24.455 16.426 1.00 93.62 406 MET A CA 1
ATOM 3317 C C . MET A 1 406 ? -6.521 -24.730 15.189 1.00 93.62 406 MET A C 1
ATOM 3319 O O . MET A 1 406 ? -6.017 -24.745 14.063 1.00 93.62 406 MET A O 1
ATOM 3323 N N . VAL A 1 407 ? -7.800 -25.023 15.410 1.00 95.69 407 VAL A N 1
ATOM 3324 C CA . VAL A 1 407 ? -8.713 -25.479 14.357 1.00 95.69 407 VAL A CA 1
ATOM 3325 C C . VAL A 1 407 ? -9.219 -24.293 13.540 1.00 95.69 407 VAL A C 1
ATOM 3327 O O . VAL A 1 407 ? -9.681 -23.309 14.106 1.00 95.69 407 VAL A O 1
ATOM 3330 N N . ASP A 1 408 ? -9.166 -24.417 12.213 1.00 96.56 408 ASP A N 1
ATOM 3331 C CA . ASP A 1 408 ? -9.834 -23.512 11.276 1.00 96.56 408 ASP A CA 1
ATOM 3332 C C . ASP A 1 408 ? -11.296 -23.934 11.065 1.00 96.56 408 ASP A C 1
ATOM 3334 O O . ASP A 1 408 ? -11.582 -24.983 10.476 1.00 96.56 408 ASP A O 1
ATOM 3338 N N . ASN A 1 409 ? -12.233 -23.097 11.506 1.00 96.44 409 ASN A N 1
ATOM 3339 C CA . ASN A 1 409 ? -13.669 -23.352 11.392 1.00 96.44 409 ASN A CA 1
ATOM 3340 C C . ASN A 1 409 ? -14.268 -22.904 10.044 1.00 96.44 409 ASN A C 1
ATOM 3342 O O . ASN A 1 409 ? -15.435 -23.191 9.765 1.00 96.44 409 ASN A O 1
ATOM 3346 N N . SER A 1 410 ? -13.481 -22.270 9.164 1.00 95.62 410 SER A N 1
ATOM 3347 C CA . SER A 1 410 ? -13.960 -21.741 7.876 1.00 95.62 410 SER A CA 1
ATOM 3348 C C . SER A 1 410 ? -14.338 -22.829 6.859 1.00 95.62 410 SER A C 1
ATOM 3350 O O . SER A 1 410 ? -15.025 -22.569 5.869 1.00 95.62 410 SER A O 1
ATOM 3352 N N . GLY A 1 411 ? -13.883 -24.066 7.091 1.00 95.25 411 GLY A N 1
ATOM 3353 C CA . GLY A 1 411 ? -14.023 -25.197 6.173 1.00 95.25 411 GLY A CA 1
ATOM 3354 C C . GLY A 1 411 ? -12.873 -25.341 5.171 1.00 95.25 411 GLY A C 1
ATOM 3355 O O . GLY A 1 411 ? -12.857 -26.319 4.418 1.00 95.25 411 GLY A O 1
ATOM 3356 N N . ASN A 1 412 ? -11.898 -24.423 5.179 1.00 96.38 412 ASN A N 1
ATOM 3357 C CA . ASN A 1 412 ? -10.710 -24.498 4.326 1.00 96.38 412 ASN A CA 1
ATOM 3358 C C . ASN A 1 412 ? -9.634 -25.449 4.881 1.00 96.38 412 ASN A C 1
ATOM 3360 O O . ASN A 1 412 ? -8.844 -25.994 4.110 1.00 96.38 412 ASN A O 1
ATOM 3364 N N . ASN A 1 413 ? -9.685 -25.764 6.180 1.00 95.31 413 ASN A N 1
ATOM 3365 C CA . ASN A 1 413 ? -8.713 -26.599 6.900 1.00 95.31 413 ASN A CA 1
ATOM 3366 C C . ASN A 1 413 ? -7.322 -25.955 6.978 1.00 95.31 413 ASN A C 1
ATOM 3368 O O . ASN A 1 413 ? -6.306 -26.657 6.969 1.00 95.31 413 ASN A O 1
ATOM 3372 N N . TYR A 1 414 ? -7.267 -24.628 7.076 1.00 96.81 414 TYR A N 1
ATOM 3373 C CA . TYR A 1 414 ? -6.039 -23.887 7.342 1.00 96.81 414 TYR A CA 1
ATOM 3374 C C . TYR A 1 414 ? -5.673 -23.924 8.833 1.00 96.81 414 TYR A C 1
ATOM 3376 O O . TYR A 1 414 ? -5.451 -22.891 9.437 1.00 96.81 414 TYR A O 1
ATOM 3384 N N . ASN A 1 415 ? -5.619 -25.107 9.452 1.00 96.69 415 ASN A N 1
ATOM 3385 C CA . ASN A 1 415 ? -5.280 -25.229 10.876 1.00 96.69 415 ASN A CA 1
ATOM 3386 C C . ASN A 1 415 ? -3.895 -24.631 11.177 1.00 96.69 415 ASN A C 1
ATOM 3388 O O . ASN A 1 415 ? -2.960 -24.796 10.389 1.00 96.69 415 ASN A O 1
ATOM 3392 N N . ALA A 1 416 ? -3.763 -24.002 12.341 1.00 96.75 416 ALA A N 1
ATOM 3393 C CA . ALA A 1 416 ? -2.577 -23.255 12.742 1.00 96.75 416 ALA A CA 1
ATOM 3394 C C . ALA A 1 416 ? -1.883 -23.871 13.968 1.00 96.75 416 ALA A C 1
ATOM 3396 O O . ALA A 1 416 ? -2.467 -24.680 14.697 1.00 96.75 416 ALA A O 1
ATOM 3397 N N . THR A 1 417 ? -0.622 -23.505 14.204 1.00 97.25 417 THR A N 1
ATOM 3398 C CA . THR A 1 417 ? 0.183 -24.051 15.312 1.00 97.25 417 THR A CA 1
ATOM 3399 C C . THR A 1 417 ? 0.920 -22.957 16.068 1.00 97.25 417 THR A C 1
ATOM 3401 O O . THR A 1 417 ? 1.586 -22.124 15.466 1.00 97.25 417 THR A O 1
ATOM 3404 N N . GLY A 1 418 ? 0.826 -22.968 17.393 1.00 96.69 418 GLY A N 1
ATOM 3405 C CA . GLY A 1 418 ? 1.429 -21.974 18.272 1.00 96.69 418 GLY A CA 1
ATOM 3406 C C . GLY A 1 418 ? 2.864 -22.289 18.695 1.00 96.69 418 GLY A C 1
ATOM 3407 O O . GLY A 1 418 ? 3.222 -23.430 18.982 1.00 96.69 418 GLY A O 1
ATOM 3408 N N . SER A 1 419 ? 3.660 -21.232 18.827 1.00 97.44 419 SER A N 1
ATOM 3409 C CA . SER A 1 419 ? 5.031 -21.222 19.331 1.00 97.44 419 SER A CA 1
ATOM 3410 C C . SER A 1 419 ? 5.168 -20.154 20.418 1.00 97.44 419 SER A C 1
ATOM 3412 O O . SER A 1 419 ? 5.000 -18.964 20.164 1.00 97.44 419 SER A O 1
ATOM 3414 N N . ASN A 1 420 ? 5.499 -20.577 21.644 1.00 96.38 420 ASN A N 1
ATOM 3415 C CA . ASN A 1 420 ? 5.584 -19.696 22.820 1.00 96.38 420 ASN A CA 1
ATOM 3416 C C . ASN A 1 420 ? 4.288 -18.897 23.078 1.00 96.38 420 ASN A C 1
ATOM 3418 O O . ASN A 1 420 ? 4.314 -17.703 23.377 1.00 96.38 420 ASN A O 1
ATOM 3422 N N . VAL A 1 421 ? 3.152 -19.578 22.947 1.00 97.06 421 VAL A N 1
ATOM 3423 C CA . VAL A 1 421 ? 1.813 -19.060 23.239 1.00 97.06 421 VAL A CA 1
ATOM 3424 C C . VAL A 1 421 ? 1.091 -20.001 24.200 1.00 97.06 421 VAL A C 1
ATOM 3426 O O . VAL A 1 421 ? 1.506 -21.146 24.388 1.00 97.06 421 VAL A O 1
ATOM 3429 N N . GLU A 1 422 ? 0.019 -19.525 24.823 1.00 95.69 422 GLU A N 1
ATOM 3430 C CA . GLU A 1 422 ? -0.751 -20.296 25.802 1.00 95.69 422 GLU A CA 1
ATOM 3431 C C . GLU A 1 422 ? -2.249 -20.084 25.592 1.00 95.69 422 GLU A C 1
ATOM 3433 O O . GLU A 1 422 ? -2.691 -18.946 25.440 1.00 95.69 422 GLU A O 1
ATOM 3438 N N . VAL A 1 423 ? -3.031 -21.165 25.622 1.00 95.12 423 VAL A N 1
ATOM 3439 C CA . VAL A 1 423 ? -4.496 -21.072 25.634 1.00 95.12 423 VAL A CA 1
ATOM 3440 C C . VAL A 1 423 ? -4.956 -20.613 27.018 1.00 95.12 423 VAL A C 1
ATOM 3442 O O . VAL A 1 423 ? -4.700 -21.281 28.022 1.00 95.12 423 VAL A O 1
ATOM 3445 N N . ILE A 1 424 ? -5.672 -19.495 27.070 1.00 95.38 424 ILE A N 1
ATOM 3446 C CA . ILE A 1 424 ? -6.227 -18.895 28.287 1.00 95.38 424 ILE A CA 1
ATOM 3447 C C . ILE A 1 424 ? -7.749 -18.729 28.168 1.00 95.38 424 ILE A C 1
ATOM 3449 O O . ILE A 1 424 ? -8.338 -19.034 27.132 1.00 95.38 424 ILE A O 1
ATOM 3453 N N . ASP A 1 425 ? -8.403 -18.265 29.232 1.00 93.56 425 ASP A N 1
ATOM 3454 C CA . ASP A 1 425 ? -9.808 -17.851 29.160 1.00 93.56 425 ASP A CA 1
ATOM 3455 C C . ASP A 1 425 ? -9.920 -16.499 28.426 1.00 93.56 425 ASP A C 1
ATOM 3457 O O . ASP A 1 425 ? -9.209 -15.546 28.763 1.00 93.56 425 ASP A O 1
ATOM 3461 N N . GLY A 1 426 ? -10.782 -16.449 27.405 1.00 89.00 426 GLY A N 1
ATOM 3462 C CA . GLY A 1 426 ? -11.094 -15.258 26.605 1.00 89.00 426 GLY A CA 1
ATOM 3463 C C . GLY A 1 426 ? -12.217 -14.411 27.214 1.00 89.00 426 GLY A C 1
ATOM 3464 O O . GLY A 1 426 ? -12.616 -14.631 28.359 1.00 89.00 426 GLY A O 1
ATOM 3465 N N . GLU A 1 427 ? -12.744 -13.444 26.456 1.00 83.19 427 GLU A N 1
ATOM 3466 C CA . GLU A 1 427 ? -13.964 -12.718 26.862 1.00 83.19 427 GLU A CA 1
AT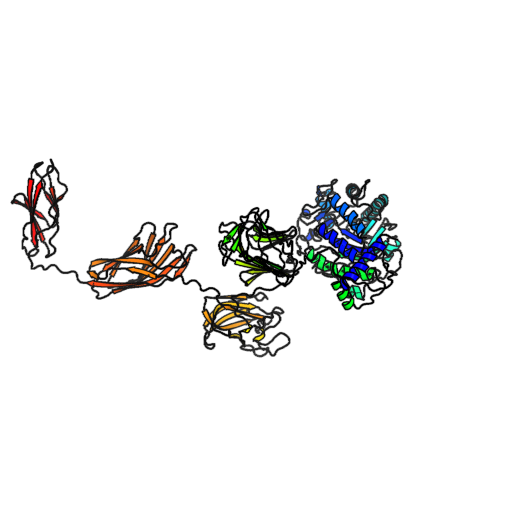OM 3467 C C . GLU A 1 427 ? -15.174 -13.661 26.899 1.00 83.19 427 GLU A C 1
ATOM 3469 O O . GLU A 1 427 ? -15.881 -13.721 27.903 1.00 83.19 427 GLU A O 1
ATOM 3474 N N . ASP A 1 428 ? -15.333 -14.458 25.837 1.00 83.25 428 ASP A N 1
ATOM 3475 C CA . ASP A 1 428 ? -16.439 -15.394 25.633 1.00 83.25 428 ASP A CA 1
ATOM 3476 C C . ASP A 1 428 ? -15.915 -16.754 25.142 1.00 83.25 428 ASP A C 1
ATOM 3478 O O . ASP A 1 428 ? -16.271 -17.229 24.068 1.00 83.25 428 ASP A O 1
ATOM 3482 N N . GLY A 1 429 ? -15.061 -17.412 25.932 1.00 90.69 429 GLY A N 1
ATOM 3483 C CA . GLY A 1 429 ? -14.515 -18.721 25.563 1.00 90.69 429 GLY A CA 1
ATOM 3484 C C . GLY A 1 429 ? -13.026 -18.844 25.838 1.00 90.69 429 GLY A C 1
ATOM 3485 O O . GLY A 1 429 ? -12.591 -18.709 26.988 1.00 90.69 429 GLY A O 1
ATOM 3486 N N . LYS A 1 430 ? -12.249 -19.165 24.805 1.00 94.94 430 LYS A N 1
ATOM 3487 C CA . LYS A 1 430 ? -10.797 -19.347 24.882 1.00 94.94 430 LYS A CA 1
ATOM 3488 C C . LYS A 1 430 ? -10.083 -18.346 23.996 1.00 94.94 430 LYS A C 1
ATOM 3490 O O . LYS A 1 430 ? -10.530 -18.080 22.904 1.00 94.94 430 LYS A O 1
ATOM 3495 N N . ALA A 1 431 ? -8.933 -17.875 24.457 1.00 96.75 431 ALA A N 1
ATOM 3496 C CA . ALA A 1 431 ? -8.067 -16.974 23.710 1.00 96.75 431 ALA A CA 1
ATOM 3497 C C . ALA A 1 431 ? -6.620 -17.473 23.747 1.00 96.75 431 ALA A C 1
ATOM 3499 O O . ALA A 1 431 ? -6.262 -18.329 24.562 1.00 96.75 431 ALA A O 1
ATOM 3500 N N . ILE A 1 432 ? -5.766 -16.902 22.903 1.00 97.25 432 ILE A N 1
ATOM 3501 C CA . ILE A 1 432 ? -4.331 -17.184 22.871 1.00 97.25 432 ILE A CA 1
ATOM 3502 C C . ILE A 1 432 ? -3.561 -16.016 23.479 1.00 97.25 432 ILE A C 1
ATOM 3504 O O . ILE A 1 432 ? -3.655 -14.883 23.014 1.00 97.25 432 ILE A O 1
ATOM 3508 N N . SER A 1 433 ? -2.772 -16.293 24.516 1.00 97.44 433 SER A N 1
ATOM 3509 C CA . SER A 1 433 ? -1.862 -15.330 25.136 1.00 97.44 433 SER A CA 1
ATOM 3510 C C . SER A 1 433 ? -0.522 -15.291 24.404 1.00 97.44 433 SER A C 1
ATOM 3512 O O . SER A 1 433 ? 0.148 -16.319 24.267 1.00 97.44 433 SER A O 1
ATOM 3514 N N . PHE A 1 434 ? -0.108 -14.085 24.025 1.00 97.69 434 PHE A N 1
ATOM 3515 C CA . PHE A 1 434 ? 1.185 -13.762 23.432 1.00 97.69 434 PHE A CA 1
ATOM 3516 C C . PHE A 1 434 ? 2.051 -13.028 24.456 1.00 97.69 434 PHE A C 1
ATOM 3518 O O . PHE A 1 434 ? 1.577 -12.157 25.189 1.00 97.69 434 PHE A O 1
ATOM 3525 N N . LYS A 1 435 ? 3.330 -13.404 24.546 1.00 93.44 435 LYS A N 1
ATOM 3526 C CA . LYS A 1 435 ? 4.231 -12.953 25.626 1.00 93.44 435 LYS A CA 1
ATOM 3527 C C . LYS A 1 435 ? 5.162 -11.801 25.215 1.00 93.44 435 LYS A C 1
ATOM 3529 O O . LYS A 1 435 ? 6.019 -11.402 26.005 1.00 93.44 435 LYS A O 1
ATOM 3534 N N . GLY A 1 436 ? 5.009 -11.262 24.005 1.00 91.94 436 GLY A N 1
ATOM 3535 C CA . GLY A 1 436 ? 5.995 -10.380 23.382 1.00 91.94 436 GLY A CA 1
ATOM 3536 C C . GLY A 1 436 ? 7.248 -11.113 22.902 1.00 91.94 436 GLY A C 1
ATOM 3537 O O . GLY A 1 436 ? 7.318 -12.341 22.956 1.00 91.94 436 GLY A O 1
ATOM 3538 N N . GLU A 1 437 ? 8.240 -10.348 22.436 1.00 93.44 437 GLU A N 1
ATOM 3539 C CA . GLU A 1 437 ? 9.475 -10.884 21.844 1.00 93.44 437 GLU A CA 1
ATOM 3540 C C . GLU A 1 437 ? 9.148 -11.888 20.718 1.00 93.44 437 GLU A C 1
ATOM 3542 O O . GLU A 1 437 ? 8.471 -11.529 19.755 1.00 93.44 437 GLU A O 1
ATOM 3547 N N . SER A 1 438 ? 9.576 -13.146 20.864 1.00 97.12 438 SER A N 1
ATOM 3548 C CA . SER A 1 438 ? 9.263 -14.248 19.956 1.00 97.12 438 SER A CA 1
ATOM 3549 C C . SER A 1 438 ? 8.086 -15.066 20.493 1.00 97.12 438 SER A C 1
ATOM 3551 O O . SER A 1 438 ? 8.249 -15.885 21.401 1.00 97.12 438 SER A O 1
ATOM 3553 N N . SER A 1 439 ? 6.888 -14.823 19.966 1.00 98.19 439 SER A N 1
ATOM 3554 C CA . SER A 1 439 ? 5.639 -15.485 20.363 1.00 98.19 439 SER A CA 1
ATOM 3555 C C . SER A 1 439 ? 4.660 -15.397 19.195 1.00 98.19 439 SER A C 1
ATOM 3557 O O . SER A 1 439 ? 4.305 -14.296 18.781 1.00 98.19 439 SER A O 1
ATOM 3559 N N . PHE A 1 440 ? 4.267 -16.517 18.599 1.00 98.06 440 PHE A N 1
ATOM 3560 C CA . PHE A 1 440 ? 3.482 -16.486 17.364 1.00 98.06 440 PHE A CA 1
ATOM 3561 C C . PHE A 1 440 ? 2.674 -17.762 17.142 1.00 98.06 440 PHE A C 1
ATOM 3563 O O . PHE A 1 440 ? 2.896 -18.787 17.783 1.00 98.06 440 PHE A O 1
ATOM 3570 N N . VAL A 1 441 ? 1.737 -17.685 16.209 1.00 97.81 441 VAL A N 1
ATOM 3571 C CA . VAL A 1 441 ? 0.978 -18.794 15.647 1.00 97.81 441 VAL A CA 1
ATOM 3572 C C . VAL A 1 441 ? 1.299 -18.852 14.158 1.00 97.81 441 VAL A C 1
ATOM 3574 O O . VAL A 1 441 ? 0.998 -17.904 13.436 1.00 97.81 441 VAL A O 1
ATOM 3577 N N . ASP A 1 442 ? 1.917 -19.947 13.717 1.00 97.75 442 ASP A N 1
ATOM 3578 C CA . ASP A 1 442 ? 2.176 -20.229 12.304 1.00 97.75 442 ASP A CA 1
ATOM 3579 C C . ASP A 1 442 ? 0.868 -20.593 11.605 1.00 97.75 442 ASP A C 1
ATOM 3581 O O . ASP A 1 442 ? 0.142 -21.484 12.069 1.00 97.75 442 ASP A O 1
ATOM 3585 N N . THR A 1 443 ? 0.590 -19.951 10.471 1.00 97.00 443 THR A N 1
ATOM 3586 C CA . THR A 1 443 ? -0.587 -20.264 9.657 1.00 97.00 443 THR A CA 1
ATOM 3587 C C . THR A 1 443 ? -0.193 -20.827 8.284 1.00 97.00 443 THR A C 1
ATOM 3589 O O . THR A 1 443 ? 0.866 -20.499 7.751 1.00 97.00 443 THR A O 1
ATOM 3592 N N . PRO A 1 444 ? -1.038 -21.661 7.649 1.00 96.50 444 PRO A N 1
ATOM 3593 C CA . PRO A 1 444 ? -0.787 -22.129 6.281 1.00 96.50 444 PRO A CA 1
ATOM 3594 C C . PRO A 1 444 ? -0.978 -21.058 5.194 1.00 96.50 444 PRO A C 1
ATOM 3596 O O . PRO A 1 444 ? -0.742 -21.340 4.017 1.00 96.50 444 PRO A O 1
ATOM 3599 N N . VAL A 1 445 ? -1.459 -19.865 5.554 1.00 96.88 445 VAL A N 1
ATOM 3600 C CA . VAL A 1 445 ? -1.780 -18.777 4.627 1.00 96.88 445 VAL A CA 1
ATOM 3601 C C . VAL A 1 445 ? -0.777 -17.652 4.845 1.00 96.88 445 VAL A C 1
ATOM 3603 O O . VAL A 1 445 ? -0.852 -16.935 5.828 1.00 96.88 445 VAL A O 1
ATOM 3606 N N . GLU A 1 446 ? 0.156 -17.463 3.915 1.00 96.44 446 GLU A N 1
ATOM 3607 C CA . GLU A 1 446 ? 1.242 -16.486 4.101 1.00 96.44 446 GLU A CA 1
ATOM 3608 C C . GLU A 1 446 ? 0.751 -15.030 4.016 1.00 96.44 446 GLU A C 1
ATOM 3610 O O . GLU A 1 446 ? 1.144 -14.170 4.805 1.00 96.44 446 GLU A O 1
ATOM 3615 N N . ASN A 1 447 ? -0.097 -14.735 3.029 1.00 97.50 447 ASN A N 1
ATOM 3616 C CA . ASN A 1 447 ? -0.550 -13.387 2.704 1.00 97.50 447 ASN A CA 1
ATOM 3617 C C . ASN A 1 447 ? -1.943 -13.420 2.070 1.00 97.50 447 ASN A C 1
ATOM 3619 O O . ASN A 1 447 ? -2.275 -14.360 1.346 1.00 97.50 447 ASN A O 1
ATOM 3623 N N . LYS A 1 448 ? -2.711 -12.342 2.249 1.00 97.88 448 LYS A N 1
ATOM 3624 C CA . LYS A 1 448 ? -3.956 -12.089 1.517 1.00 97.88 448 LYS A CA 1
ATOM 3625 C C . LYS A 1 448 ? -3.960 -10.676 0.938 1.00 97.88 448 LYS A C 1
ATOM 3627 O O . LYS A 1 448 ? -3.942 -9.688 1.667 1.00 97.88 448 LYS A O 1
ATOM 3632 N N . GLY A 1 449 ? -4.013 -10.565 -0.386 1.00 97.88 449 GLY A N 1
ATOM 3633 C CA . GLY A 1 449 ? -4.168 -9.273 -1.062 1.00 97.88 449 GLY A CA 1
ATOM 3634 C C . GLY A 1 449 ? -5.601 -8.739 -0.951 1.00 97.88 449 GLY A C 1
ATOM 3635 O O . GLY A 1 449 ? -6.513 -9.514 -0.652 1.00 97.88 449 GLY A O 1
ATOM 3636 N N . PRO A 1 450 ? -5.849 -7.444 -1.194 1.00 97.12 450 PRO A N 1
ATOM 3637 C CA . PRO A 1 450 ? -7.204 -6.904 -1.289 1.00 97.12 450 PRO A CA 1
ATOM 3638 C C . PRO A 1 450 ? -8.064 -7.614 -2.354 1.00 97.12 450 PRO A C 1
ATOM 3640 O O . PRO A 1 450 ? -7.552 -8.080 -3.367 1.00 97.12 450 PRO A O 1
ATOM 3643 N N . ASN A 1 451 ? -9.380 -7.736 -2.191 1.00 97.38 451 ASN A N 1
ATOM 3644 C CA . ASN A 1 451 ? -10.191 -7.246 -1.073 1.00 97.38 451 ASN A CA 1
ATOM 3645 C C . ASN A 1 451 ? -10.254 -8.259 0.087 1.00 97.38 451 ASN A C 1
ATOM 3647 O O . ASN A 1 451 ? -10.269 -9.470 -0.155 1.00 97.38 451 ASN A O 1
ATOM 3651 N N . TYR A 1 452 ? -10.293 -7.779 1.331 1.00 98.44 452 TYR A N 1
ATOM 3652 C CA . TYR A 1 452 ? -10.527 -8.610 2.520 1.00 98.44 452 TYR A CA 1
ATOM 3653 C C . TYR A 1 452 ? -11.123 -7.810 3.682 1.00 98.44 452 TYR A C 1
ATOM 3655 O O . TYR A 1 452 ? -10.995 -6.585 3.741 1.00 98.44 452 TYR A O 1
ATOM 3663 N N . THR A 1 453 ? -11.681 -8.541 4.644 1.00 98.69 453 THR A N 1
ATOM 3664 C CA . THR A 1 453 ? -11.999 -8.062 5.992 1.00 98.69 453 THR A CA 1
ATOM 3665 C C . THR A 1 453 ? -11.292 -8.976 6.980 1.00 98.69 453 THR A C 1
ATOM 3667 O O . THR A 1 453 ? -11.470 -10.189 6.915 1.00 98.69 453 THR A O 1
ATOM 3670 N N . ALA A 1 454 ? -10.470 -8.415 7.859 1.00 98.62 454 ALA A N 1
ATOM 3671 C CA . ALA A 1 454 ? -9.723 -9.147 8.874 1.00 98.62 454 ALA A CA 1
ATOM 3672 C C . ALA A 1 454 ? -10.079 -8.633 10.265 1.00 98.62 454 ALA A C 1
ATOM 3674 O O . ALA A 1 454 ? -9.884 -7.456 10.555 1.00 98.62 454 ALA A O 1
ATOM 3675 N N . THR A 1 455 ? -10.578 -9.519 11.113 1.00 98.38 455 THR A N 1
ATOM 3676 C CA . THR A 1 455 ? -11.033 -9.222 12.466 1.00 98.38 455 THR A CA 1
ATOM 3677 C C . THR A 1 455 ? -10.127 -9.916 13.472 1.00 98.38 455 THR A C 1
ATOM 3679 O O . THR A 1 455 ? -9.786 -11.085 13.306 1.00 98.38 455 THR A O 1
ATOM 3682 N N . PHE A 1 456 ? -9.722 -9.168 14.495 1.00 98.12 456 PHE A N 1
ATOM 3683 C CA . PHE A 1 456 ? -8.948 -9.637 15.636 1.00 98.12 456 PHE A CA 1
ATOM 3684 C C . PHE A 1 456 ? -9.597 -9.091 16.901 1.00 98.12 456 PHE A C 1
ATOM 3686 O O . PHE A 1 456 ? -9.659 -7.871 17.086 1.00 98.12 456 PHE A O 1
ATOM 3693 N N . LYS A 1 457 ? -10.027 -9.967 17.803 1.00 97.38 457 LYS A N 1
ATOM 3694 C CA . LYS A 1 457 ? -10.438 -9.559 19.141 1.00 97.38 457 LYS A CA 1
ATOM 3695 C C . LYS A 1 457 ? -9.211 -9.579 20.037 1.00 97.38 457 LYS A C 1
ATOM 3697 O O . LYS A 1 457 ? -8.571 -10.609 20.200 1.00 97.38 457 LYS A O 1
ATOM 3702 N N . VAL A 1 458 ? -8.805 -8.431 20.562 1.00 98.19 458 VAL A N 1
ATOM 3703 C CA . VAL A 1 458 ? -7.518 -8.276 21.250 1.00 98.19 458 VAL A CA 1
ATOM 3704 C C . VAL A 1 458 ? -7.697 -7.680 22.634 1.00 98.19 458 VAL A C 1
ATOM 3706 O O . VAL A 1 458 ? -8.559 -6.833 22.854 1.00 98.19 458 VAL A O 1
ATOM 3709 N N . LYS A 1 459 ? -6.834 -8.085 23.562 1.00 97.69 459 LYS A N 1
ATOM 3710 C CA . LYS A 1 459 ? -6.680 -7.467 24.877 1.00 97.69 459 LYS A CA 1
ATOM 3711 C C . LYS A 1 459 ? -5.206 -7.216 25.136 1.00 97.69 459 LYS A C 1
ATOM 3713 O O . LYS A 1 459 ? -4.444 -8.163 25.318 1.00 97.69 459 LYS A O 1
ATOM 3718 N N . LYS A 1 460 ? -4.802 -5.947 25.131 1.00 96.75 460 LYS A N 1
ATOM 3719 C CA . LYS A 1 460 ? -3.420 -5.538 25.413 1.00 96.75 460 LYS A CA 1
ATOM 3720 C C . LYS A 1 460 ? -3.149 -5.601 26.918 1.00 96.75 460 LYS A C 1
ATOM 3722 O O . LYS A 1 460 ? -3.986 -5.160 27.702 1.00 96.75 460 LYS A O 1
ATOM 3727 N N . ASP A 1 461 ? -1.968 -6.066 27.314 1.00 94.88 461 ASP A N 1
ATOM 3728 C CA . ASP A 1 461 ? -1.540 -6.054 28.719 1.00 94.88 461 ASP A CA 1
ATOM 3729 C C . ASP A 1 461 ? -1.396 -4.622 29.282 1.00 94.88 461 ASP A C 1
ATOM 3731 O O . ASP A 1 461 ? -0.800 -3.748 28.634 1.00 94.88 461 ASP A O 1
ATOM 3735 N N . GLY A 1 462 ? -1.868 -4.404 30.517 1.00 89.38 462 GLY A N 1
ATOM 3736 C CA . GLY A 1 462 ? -1.674 -3.180 31.310 1.00 89.38 462 GLY A CA 1
ATOM 3737 C C . GLY A 1 462 ? -0.294 -3.042 31.935 1.00 89.38 462 GLY A C 1
ATOM 3738 O O . GLY A 1 462 ? -0.088 -3.270 33.129 1.00 89.38 462 GLY A O 1
ATOM 3739 N N . ASN A 1 463 ? 0.679 -2.656 31.114 1.00 84.81 463 ASN A N 1
ATOM 3740 C CA . ASN A 1 463 ? 2.076 -2.482 31.518 1.00 84.81 463 ASN A CA 1
ATOM 3741 C C . ASN A 1 463 ? 2.679 -1.125 31.111 1.00 84.81 463 ASN A C 1
ATOM 3743 O O . ASN A 1 463 ? 3.854 -0.877 31.393 1.00 84.81 463 ASN A O 1
ATOM 3747 N N . GLY A 1 464 ? 1.905 -0.250 30.463 1.00 81.19 464 GLY A N 1
ATOM 3748 C CA . GLY A 1 464 ? 2.361 1.034 29.934 1.00 81.19 464 GLY A CA 1
ATOM 3749 C C . GLY A 1 464 ? 3.306 0.926 28.732 1.00 81.19 464 GLY A C 1
ATOM 3750 O O . GLY A 1 464 ? 3.916 1.927 28.352 1.00 81.19 464 GLY A O 1
ATOM 3751 N N . ASP A 1 465 ? 3.475 -0.264 28.146 1.00 88.06 465 ASP A N 1
ATOM 3752 C CA . ASP A 1 465 ? 4.342 -0.496 26.990 1.00 88.06 465 ASP A CA 1
ATOM 3753 C C . ASP A 1 465 ? 3.582 -0.256 25.681 1.00 88.06 465 ASP A C 1
ATOM 3755 O O . ASP A 1 465 ? 2.719 -1.047 25.300 1.00 88.06 465 ASP A O 1
ATOM 3759 N N . PHE A 1 466 ? 3.940 0.823 24.986 1.00 91.00 466 PHE A N 1
ATOM 3760 C CA . PHE A 1 466 ? 3.454 1.173 23.646 1.00 91.00 466 PHE A CA 1
ATOM 3761 C C . PHE A 1 466 ? 4.577 1.138 22.599 1.00 91.00 466 PHE A C 1
ATOM 3763 O O . PHE A 1 466 ? 4.474 1.786 21.557 1.00 91.00 466 PHE A O 1
ATOM 3770 N N . SER A 1 467 ? 5.666 0.412 22.884 1.00 94.88 467 SER A N 1
ATOM 3771 C CA . SER A 1 467 ? 6.659 0.071 21.862 1.00 94.88 467 SER A CA 1
ATOM 3772 C C . SER A 1 467 ? 6.045 -0.824 20.781 1.00 94.88 467 SER A C 1
ATOM 3774 O O . SER A 1 467 ? 4.900 -1.262 20.901 1.00 94.88 467 SER A O 1
ATOM 3776 N N . GLU A 1 468 ? 6.786 -1.052 19.694 1.00 97.56 468 GLU A N 1
ATOM 3777 C CA . GLU A 1 468 ? 6.287 -1.826 18.559 1.00 97.56 468 GLU A CA 1
ATOM 3778 C C . GLU A 1 468 ? 5.762 -3.204 18.994 1.00 97.56 468 GLU A C 1
ATOM 3780 O O . GLU A 1 468 ? 6.476 -3.976 19.631 1.00 97.56 468 GLU A O 1
ATOM 3785 N N . GLN A 1 469 ? 4.516 -3.504 18.628 1.00 98.06 469 GLN A N 1
ATOM 3786 C CA . GLN A 1 469 ? 3.855 -4.774 18.916 1.00 98.06 469 GLN A CA 1
ATOM 3787 C C . GLN A 1 469 ? 3.071 -5.246 17.694 1.00 98.06 469 GLN A C 1
ATOM 3789 O O . GLN A 1 469 ? 2.188 -4.543 17.190 1.00 98.06 469 GLN A O 1
ATOM 3794 N N . ILE A 1 470 ? 3.404 -6.443 17.222 1.00 98.56 470 ILE A N 1
ATOM 3795 C CA . ILE A 1 470 ? 2.941 -7.014 15.958 1.00 98.56 470 ILE A CA 1
ATOM 3796 C C . ILE A 1 470 ? 1.786 -7.989 16.204 1.00 98.56 470 ILE A C 1
ATOM 3798 O O . ILE A 1 470 ? 1.929 -8.945 16.964 1.00 98.56 470 ILE A O 1
ATOM 3802 N N . LEU A 1 471 ? 0.654 -7.738 15.539 1.00 98.31 471 LEU A N 1
ATOM 3803 C CA . LEU A 1 471 ? -0.517 -8.623 15.518 1.00 98.31 471 LEU A CA 1
ATOM 3804 C C . LEU A 1 471 ? -0.372 -9.735 14.485 1.00 98.31 471 LEU A C 1
ATOM 3806 O O . LEU A 1 471 ? -0.788 -10.857 14.750 1.00 98.31 471 LEU A O 1
ATOM 3810 N N . SER A 1 472 ? 0.209 -9.434 13.325 1.00 98.50 472 SER A N 1
ATOM 3811 C CA . SER A 1 472 ? 0.560 -10.439 12.325 1.00 98.50 472 SER A CA 1
ATOM 3812 C C . SER A 1 472 ? 1.691 -9.960 11.418 1.00 98.50 472 SER A C 1
ATOM 3814 O O . SER A 1 472 ? 1.856 -8.756 11.203 1.00 98.50 472 SER A O 1
ATOM 3816 N N . GLU A 1 473 ? 2.485 -10.884 10.880 1.00 98.00 473 GLU A N 1
ATOM 3817 C CA . GLU A 1 473 ? 3.606 -10.576 9.988 1.00 98.00 473 GLU A CA 1
ATOM 3818 C C . GLU A 1 473 ? 3.861 -11.649 8.931 1.00 98.00 473 GLU A C 1
ATOM 3820 O O . GLU A 1 473 ? 3.448 -12.800 9.049 1.00 98.00 473 GLU A O 1
ATOM 3825 N N . SER A 1 474 ? 4.533 -11.217 7.868 1.00 97.12 474 SER A N 1
ATOM 3826 C CA . SER A 1 474 ? 5.118 -12.034 6.812 1.00 97.12 474 SER A CA 1
ATOM 3827 C C . SER A 1 474 ? 6.316 -11.269 6.239 1.00 97.12 474 SER A C 1
ATOM 3829 O O . SER A 1 474 ? 6.599 -10.131 6.629 1.00 97.12 474 SER A O 1
ATOM 3831 N N . LYS A 1 475 ? 7.006 -11.838 5.246 1.00 92.81 475 LYS A N 1
ATOM 3832 C CA . LYS A 1 475 ? 8.071 -11.113 4.531 1.00 92.81 475 LYS A CA 1
ATOM 3833 C C . LYS A 1 475 ? 7.576 -9.845 3.808 1.00 92.81 475 LYS A C 1
ATOM 3835 O O . LYS A 1 475 ? 8.390 -9.000 3.450 1.00 92.81 475 LYS A O 1
ATOM 3840 N N . ASN A 1 476 ? 6.267 -9.721 3.566 1.00 91.75 476 ASN A N 1
ATOM 3841 C CA . ASN A 1 476 ? 5.660 -8.622 2.811 1.00 91.75 476 ASN A CA 1
ATOM 3842 C C . ASN A 1 476 ? 5.248 -7.429 3.687 1.00 91.75 476 ASN A C 1
ATOM 3844 O O . ASN A 1 476 ? 4.991 -6.344 3.158 1.00 91.75 476 ASN A O 1
ATOM 3848 N N . GLY A 1 477 ? 5.179 -7.601 5.009 1.00 96.12 477 GLY A N 1
ATOM 3849 C CA . GLY A 1 477 ? 4.780 -6.537 5.922 1.00 96.12 477 GLY A CA 1
ATOM 3850 C C . GLY A 1 477 ? 4.324 -7.044 7.284 1.00 96.12 477 GLY A C 1
ATOM 3851 O O . GLY A 1 477 ? 4.427 -8.226 7.605 1.00 96.12 477 GLY A O 1
ATOM 3852 N N . SER A 1 478 ? 3.800 -6.130 8.098 1.00 98.25 478 SER A N 1
ATOM 3853 C CA . SER A 1 478 ? 3.253 -6.454 9.420 1.00 98.25 478 SER A CA 1
ATOM 3854 C C . SER A 1 478 ? 2.056 -5.578 9.782 1.00 98.25 478 SER A C 1
ATOM 3856 O O . SER A 1 478 ? 2.047 -4.377 9.516 1.00 98.25 478 SER A O 1
ATOM 3858 N N . LEU A 1 479 ? 1.052 -6.185 10.409 1.00 98.56 479 LEU A N 1
ATOM 3859 C CA . LEU A 1 479 ? -0.070 -5.518 11.060 1.00 98.56 479 LEU A CA 1
ATOM 3860 C C . LEU A 1 479 ? 0.288 -5.286 12.533 1.00 98.56 479 LEU A C 1
ATOM 3862 O O . LEU A 1 479 ? 0.799 -6.184 13.202 1.00 98.56 479 LEU A O 1
ATOM 3866 N N . LYS A 1 480 ? 0.053 -4.081 13.052 1.00 98.25 480 LYS A N 1
ATOM 3867 C CA . LYS A 1 480 ? 0.555 -3.641 14.360 1.00 98.25 480 LYS A CA 1
ATOM 3868 C C . LYS A 1 480 ? -0.582 -3.297 15.317 1.00 98.25 480 LYS A C 1
ATOM 3870 O O . LYS A 1 480 ? -1.441 -2.477 14.997 1.00 98.25 480 LYS A O 1
ATOM 3875 N N . ALA A 1 481 ? -0.507 -3.834 16.532 1.00 97.94 481 ALA A N 1
ATOM 3876 C CA . ALA A 1 481 ? -1.266 -3.347 17.685 1.00 97.94 481 ALA A CA 1
ATOM 3877 C C . ALA A 1 481 ? -0.705 -2.005 18.176 1.00 97.94 481 ALA A C 1
ATOM 3879 O O . ALA A 1 481 ? -1.452 -1.106 18.561 1.00 97.94 481 ALA A O 1
ATOM 3880 N N . CYS A 1 482 ? 0.623 -1.868 18.142 1.00 97.81 482 CYS A N 1
ATOM 3881 C CA . CYS A 1 482 ? 1.337 -0.639 18.465 1.00 97.81 482 CYS A CA 1
ATOM 3882 C C . CYS A 1 482 ? 2.422 -0.409 17.409 1.00 97.81 482 CYS A C 1
ATOM 3884 O O . CYS A 1 482 ? 3.316 -1.235 17.237 1.00 97.81 482 CYS A O 1
ATOM 3886 N N . GLN A 1 483 ? 2.334 0.700 16.681 1.00 97.69 483 GLN A N 1
ATOM 3887 C CA . GLN A 1 483 ? 3.313 1.118 15.683 1.00 97.69 483 GLN A CA 1
ATOM 3888 C C . GLN A 1 483 ? 4.478 1.856 16.361 1.00 97.69 483 GLN A C 1
ATOM 3890 O O . GLN A 1 483 ? 4.254 2.688 17.243 1.00 97.69 483 GLN A O 1
ATOM 3895 N N . LYS A 1 484 ? 5.716 1.574 15.935 1.00 89.88 484 LYS A N 1
ATOM 3896 C CA . LYS A 1 484 ? 6.964 1.895 16.659 1.00 89.88 484 LYS A CA 1
ATOM 3897 C C . LYS A 1 484 ? 7.133 3.360 17.098 1.00 89.88 484 LYS A C 1
ATOM 3899 O O . LYS A 1 484 ? 7.693 3.604 18.161 1.00 89.88 484 LYS A O 1
ATOM 3904 N N . ASP A 1 485 ? 6.626 4.316 16.318 1.00 91.62 485 ASP A N 1
ATOM 3905 C CA . ASP A 1 485 ? 6.808 5.756 16.567 1.00 91.62 485 ASP A CA 1
ATOM 3906 C C . ASP A 1 485 ? 5.564 6.449 17.139 1.00 91.62 485 ASP A C 1
ATOM 3908 O O . ASP A 1 485 ? 5.651 7.548 17.688 1.00 91.62 485 ASP A O 1
ATOM 3912 N N . THR A 1 486 ? 4.388 5.834 17.003 1.00 95.69 486 THR A N 1
ATOM 3913 C CA . THR A 1 486 ? 3.109 6.468 17.358 1.00 95.69 486 THR A CA 1
ATOM 3914 C C . THR A 1 486 ? 2.414 5.787 18.530 1.00 95.69 486 THR A C 1
ATOM 3916 O O . THR A 1 486 ? 1.550 6.403 19.152 1.00 95.69 486 THR A O 1
ATOM 3919 N N . GLY A 1 487 ? 2.750 4.525 18.824 1.00 96.00 487 GLY A N 1
ATOM 3920 C CA . GLY A 1 487 ? 2.040 3.694 19.797 1.00 96.00 487 GLY A CA 1
ATOM 3921 C C . GLY A 1 487 ? 0.579 3.422 19.420 1.00 96.00 487 GLY A C 1
ATOM 3922 O O . GLY A 1 487 ? -0.198 2.997 20.274 1.00 96.00 487 GLY A O 1
ATOM 3923 N N . LYS A 1 488 ? 0.188 3.713 18.173 1.00 97.81 488 LYS A N 1
ATOM 3924 C CA . LYS A 1 488 ? -1.163 3.527 17.631 1.00 97.81 488 LYS A CA 1
ATOM 3925 C C . LYS A 1 488 ? -1.267 2.215 16.858 1.00 97.81 488 LYS A C 1
ATOM 3927 O O . LYS A 1 488 ? -0.252 1.665 16.436 1.00 97.81 488 LYS A O 1
ATOM 3932 N N . VAL A 1 489 ? -2.488 1.746 16.626 1.00 98.62 489 VAL A N 1
ATOM 3933 C CA . VAL A 1 489 ? -2.754 0.655 15.680 1.00 98.62 489 VAL A CA 1
ATOM 3934 C C . VAL A 1 489 ? -2.336 1.103 14.281 1.00 98.62 489 VAL A C 1
ATOM 3936 O O . VAL A 1 489 ? -2.540 2.256 13.894 1.00 98.62 489 VAL A O 1
ATOM 3939 N N . GLY A 1 490 ? -1.735 0.208 13.507 1.00 98.12 490 GLY A N 1
ATOM 3940 C CA . GLY A 1 490 ? -1.183 0.558 12.204 1.00 98.12 490 GLY A CA 1
ATOM 3941 C C . GLY A 1 490 ? -0.703 -0.652 11.425 1.00 98.12 490 GLY A C 1
ATOM 3942 O O . GLY A 1 490 ? -0.940 -1.789 11.817 1.00 98.12 490 GLY A O 1
ATOM 3943 N N . PHE A 1 491 ? -0.005 -0.409 10.326 1.00 98.31 491 PHE A N 1
ATOM 3944 C CA . PHE A 1 491 ? 0.667 -1.456 9.567 1.00 98.31 491 PHE A CA 1
ATOM 3945 C C . PHE A 1 491 ? 1.942 -0.917 8.929 1.00 98.31 491 PHE A C 1
ATOM 3947 O O . PHE A 1 491 ? 2.087 0.290 8.725 1.00 98.31 491 PHE A O 1
ATOM 3954 N N . SER A 1 492 ? 2.855 -1.820 8.602 1.00 97.50 492 SER A N 1
ATOM 3955 C CA . SER A 1 492 ? 4.090 -1.521 7.887 1.00 97.50 492 SER A CA 1
ATOM 3956 C C . SER A 1 492 ? 4.164 -2.388 6.638 1.00 97.50 492 SER A C 1
ATOM 3958 O O . SER A 1 492 ? 3.927 -3.597 6.701 1.00 97.50 492 SER A O 1
ATOM 3960 N N . ARG A 1 493 ? 4.490 -1.775 5.502 1.00 95.00 493 ARG A N 1
ATOM 3961 C CA . ARG A 1 493 ? 4.709 -2.466 4.226 1.00 95.00 493 ARG A CA 1
ATOM 3962 C C . ARG A 1 493 ? 5.818 -1.770 3.455 1.00 95.00 493 ARG A C 1
ATOM 3964 O O . ARG A 1 493 ? 5.881 -0.539 3.446 1.00 95.00 493 ARG A O 1
ATOM 3971 N N . GLU A 1 494 ? 6.655 -2.556 2.787 1.00 91.75 494 GLU A N 1
ATOM 3972 C CA . GLU A 1 494 ? 7.821 -2.049 2.056 1.00 91.75 494 GLU A CA 1
ATOM 3973 C C . GLU A 1 494 ? 8.649 -1.098 2.950 1.00 91.75 494 GLU A C 1
ATOM 3975 O O . GLU A 1 494 ? 9.166 -1.524 3.979 1.00 91.75 494 GLU A O 1
ATOM 3980 N N . PHE A 1 495 ? 8.729 0.190 2.612 1.00 87.31 495 PHE A N 1
ATOM 3981 C CA . PHE A 1 495 ? 9.511 1.198 3.342 1.00 87.31 495 PHE A CA 1
ATOM 3982 C C . PHE A 1 495 ? 8.629 2.215 4.079 1.00 87.31 495 PHE A C 1
ATOM 3984 O O . PHE A 1 495 ? 9.085 3.309 4.419 1.00 87.31 495 PHE A O 1
ATOM 3991 N N . TYR A 1 496 ? 7.353 1.883 4.294 1.00 93.25 496 TYR A N 1
ATOM 3992 C CA . TYR A 1 496 ? 6.368 2.785 4.875 1.00 93.25 496 TYR A CA 1
ATOM 3993 C C . TYR A 1 496 ? 5.721 2.204 6.127 1.00 93.25 496 TYR A C 1
ATOM 3995 O O . TYR A 1 496 ? 5.230 1.074 6.134 1.00 93.25 496 TYR A O 1
ATOM 4003 N N . ASP A 1 497 ? 5.648 3.048 7.152 1.00 95.50 497 ASP A N 1
ATOM 4004 C CA . ASP A 1 497 ? 4.865 2.824 8.357 1.00 95.50 497 ASP A CA 1
ATOM 4005 C C . ASP A 1 497 ? 3.618 3.701 8.312 1.00 95.50 497 ASP A C 1
ATOM 4007 O O . ASP A 1 497 ? 3.692 4.916 8.107 1.00 95.50 497 ASP A O 1
ATOM 4011 N N . PHE A 1 498 ? 2.468 3.078 8.526 1.00 96.38 498 PHE A N 1
ATOM 4012 C CA . PHE A 1 498 ? 1.183 3.745 8.598 1.00 96.38 498 PHE A CA 1
ATOM 4013 C C . PHE A 1 498 ? 0.584 3.562 9.993 1.00 96.38 498 PHE A C 1
ATOM 4015 O O . PHE A 1 498 ? 0.815 2.553 10.666 1.00 96.38 498 PHE A O 1
ATOM 4022 N N . SER A 1 499 ? -0.168 4.558 10.455 1.00 96.88 499 SER A N 1
ATOM 4023 C CA . SER A 1 499 ? -0.874 4.537 11.738 1.00 96.88 499 SER A CA 1
ATOM 4024 C C . SER A 1 499 ? -2.287 5.047 11.538 1.00 96.88 499 SER A C 1
ATOM 4026 O O . SER A 1 499 ? -2.472 6.125 10.979 1.00 96.88 499 SER A O 1
ATOM 4028 N N . PHE A 1 500 ? -3.259 4.299 12.040 1.00 96.12 500 PHE A N 1
ATOM 4029 C CA . PHE A 1 500 ? -4.620 4.783 12.203 1.00 96.12 500 PHE A CA 1
ATOM 4030 C C . PHE A 1 500 ? -4.685 5.709 13.418 1.00 96.12 500 PHE A C 1
ATOM 4032 O O . PHE A 1 500 ? -3.870 5.613 14.341 1.00 96.12 500 PHE A O 1
ATOM 4039 N N . ASN A 1 501 ? -5.679 6.589 13.475 1.00 92.94 501 ASN A N 1
ATOM 4040 C CA . ASN A 1 501 ? -5.910 7.464 14.617 1.00 92.94 501 ASN A CA 1
ATOM 4041 C C . ASN A 1 501 ? -6.563 6.742 15.816 1.00 92.94 501 ASN A C 1
ATOM 4043 O O . ASN A 1 501 ? -7.561 7.202 16.366 1.00 92.94 501 ASN A O 1
ATOM 4047 N N . TYR A 1 502 ? -5.986 5.614 16.232 1.00 95.00 502 TYR A N 1
ATOM 4048 C CA . TYR A 1 502 ? -6.471 4.796 17.339 1.00 95.00 502 TYR A CA 1
ATOM 4049 C C . TYR A 1 502 ? -5.316 4.194 18.136 1.00 95.00 502 TYR A C 1
ATOM 4051 O O . TYR A 1 502 ? -4.404 3.607 17.563 1.00 95.00 502 TYR A O 1
ATOM 4059 N N . GLN A 1 503 ? -5.363 4.313 19.459 1.00 96.31 503 GLN A N 1
ATOM 4060 C CA . GLN A 1 503 ? -4.446 3.636 20.374 1.00 96.31 503 GLN A CA 1
ATOM 4061 C C . GLN A 1 503 ? -5.247 2.618 21.182 1.00 96.31 503 GLN A C 1
ATOM 4063 O O . GLN A 1 503 ? -6.293 2.964 21.729 1.00 96.31 503 GLN A O 1
ATOM 4068 N N . LEU A 1 504 ? -4.762 1.377 21.240 1.00 94.81 504 LEU A N 1
ATOM 4069 C CA . LEU A 1 504 ? -5.420 0.315 21.994 1.00 94.81 504 LEU A CA 1
ATOM 4070 C C . LEU A 1 504 ? -5.440 0.640 23.498 1.00 94.81 504 LEU A C 1
ATOM 4072 O O . LEU A 1 504 ? -4.385 0.983 24.044 1.00 94.81 504 LEU A O 1
ATOM 4076 N N . PRO A 1 505 ? -6.594 0.509 24.177 1.00 93.56 505 PRO A N 1
ATOM 4077 C CA . PRO A 1 505 ? -6.655 0.565 25.628 1.00 93.56 505 PRO A CA 1
ATOM 4078 C C . PRO A 1 505 ? -5.981 -0.662 26.248 1.00 93.56 505 PRO A C 1
ATOM 4080 O O . PRO A 1 505 ? -5.902 -1.739 25.653 1.00 93.56 505 PRO A O 1
ATOM 4083 N N . GLU A 1 506 ? -5.498 -0.486 27.469 1.00 93.00 506 GLU A N 1
ATOM 4084 C CA . GLU A 1 506 ? -4.919 -1.561 28.265 1.00 93.00 506 GLU A CA 1
ATOM 4085 C C . GLU A 1 506 ? -5.998 -2.310 29.047 1.00 93.00 506 GLU A C 1
ATOM 4087 O O . GLU A 1 506 ? -6.985 -1.718 29.482 1.00 93.00 506 GLU A O 1
ATOM 4092 N N . ASP A 1 507 ? -5.802 -3.616 29.226 1.00 93.50 507 ASP A N 1
ATOM 4093 C CA . ASP A 1 507 ? -6.655 -4.519 30.002 1.00 93.50 507 ASP A CA 1
ATOM 4094 C C . ASP A 1 507 ? -8.141 -4.543 29.591 1.00 93.50 507 ASP A C 1
ATOM 4096 O O . ASP A 1 507 ? -8.992 -5.033 30.340 1.00 93.50 507 ASP A O 1
ATOM 4100 N N . GLN A 1 508 ? -8.450 -4.113 28.367 1.00 93.31 508 GLN A N 1
ATOM 4101 C CA . GLN A 1 508 ? -9.792 -4.116 27.787 1.00 93.31 508 GLN A CA 1
ATOM 4102 C C . GLN A 1 508 ? -9.819 -4.940 26.502 1.00 93.31 508 GLN A C 1
ATOM 4104 O O . GLN A 1 508 ? -8.900 -4.854 25.687 1.00 93.31 508 GLN A O 1
ATOM 4109 N N . TRP A 1 509 ? -10.871 -5.745 26.337 1.00 95.06 509 TRP A N 1
ATOM 4110 C CA . TRP A 1 509 ? -11.140 -6.430 25.079 1.00 95.06 509 TRP A CA 1
ATOM 4111 C C . TRP A 1 509 ? -11.649 -5.432 24.045 1.00 95.06 509 TRP A C 1
ATOM 4113 O O . TRP A 1 509 ? -12.501 -4.591 24.334 1.00 95.06 509 TRP A O 1
ATOM 4123 N N . VAL A 1 510 ? -11.094 -5.518 22.842 1.00 95.50 510 VAL A N 1
ATOM 4124 C CA . VAL A 1 510 ? -11.438 -4.668 21.708 1.00 95.50 510 VAL A CA 1
ATOM 4125 C C . VAL A 1 510 ? -11.457 -5.518 20.448 1.00 95.50 510 VAL A C 1
ATOM 4127 O O . VAL A 1 510 ? -10.504 -6.240 20.172 1.00 95.50 510 VAL A O 1
ATOM 4130 N N . GLU A 1 511 ? -12.511 -5.401 19.649 1.00 96.69 511 GLU A N 1
ATOM 4131 C CA . GLU A 1 511 ? -12.554 -5.971 18.308 1.00 96.69 511 GLU A CA 1
ATOM 4132 C C . GLU A 1 511 ? -11.963 -4.973 17.307 1.00 96.69 511 GLU A C 1
ATOM 4134 O O . GLU A 1 511 ? -12.525 -3.902 17.072 1.00 96.69 511 GLU A O 1
ATOM 4139 N N . LEU A 1 512 ? -10.828 -5.325 16.707 1.00 98.44 512 LEU A N 1
ATOM 4140 C CA . LEU A 1 512 ? -10.233 -4.599 15.592 1.00 98.44 512 LEU A CA 1
ATOM 4141 C C . LEU A 1 512 ? -10.644 -5.272 14.288 1.00 98.44 512 LEU A C 1
ATOM 4143 O O . LEU A 1 512 ? -10.301 -6.428 14.061 1.00 98.44 512 LEU A O 1
ATOM 4147 N N . THR A 1 513 ? -11.320 -4.540 13.409 1.00 98.69 513 THR A N 1
ATOM 4148 C CA . THR A 1 513 ? -11.672 -5.015 12.068 1.00 98.69 513 THR A CA 1
ATOM 4149 C C . THR A 1 513 ? -11.009 -4.137 11.010 1.00 98.69 513 THR A C 1
ATOM 4151 O O . THR A 1 513 ? -11.269 -2.939 10.918 1.00 98.69 513 THR A O 1
ATOM 4154 N N . PHE A 1 514 ? -10.153 -4.737 10.189 1.00 98.69 514 PHE A N 1
ATOM 4155 C CA . PHE A 1 514 ? -9.436 -4.102 9.090 1.00 98.69 514 PHE A CA 1
ATOM 4156 C C . PHE A 1 514 ? -10.100 -4.469 7.766 1.00 98.69 514 PHE A C 1
ATOM 4158 O O . PHE A 1 514 ? -10.175 -5.645 7.415 1.00 98.69 514 PHE A O 1
ATOM 4165 N N . VAL A 1 515 ? -10.552 -3.472 7.012 1.00 98.62 515 VAL A N 1
ATOM 4166 C CA . VAL A 1 515 ? -11.111 -3.664 5.667 1.00 98.62 515 VAL A CA 1
ATOM 4167 C C . VAL A 1 515 ? -10.084 -3.173 4.657 1.00 98.62 515 VAL A C 1
ATOM 4169 O O . VAL A 1 515 ? -9.834 -1.971 4.563 1.00 98.62 515 VAL A O 1
ATOM 4172 N N . GLY A 1 516 ? -9.455 -4.108 3.946 1.00 98.00 516 GLY A N 1
ATOM 4173 C CA . GLY A 1 516 ? -8.430 -3.825 2.946 1.00 98.00 516 GLY A CA 1
ATOM 4174 C C . GLY A 1 516 ? -9.009 -3.831 1.537 1.00 98.00 516 GLY A C 1
ATOM 4175 O O . GLY A 1 516 ? -9.590 -4.826 1.099 1.00 98.00 516 GLY A O 1
ATOM 4176 N N . GLU A 1 517 ? -8.804 -2.740 0.808 1.00 96.81 517 GLU A N 1
ATOM 4177 C CA . GLU A 1 517 ? -9.167 -2.575 -0.598 1.00 96.81 517 GLU A CA 1
ATOM 4178 C C . GLU A 1 517 ? -7.944 -2.070 -1.389 1.00 96.81 517 GLU A C 1
ATOM 4180 O O . GLU A 1 517 ? -6.927 -1.654 -0.824 1.00 96.81 517 GLU A O 1
ATOM 4185 N N . MET A 1 518 ? -8.004 -2.103 -2.722 1.00 94.38 518 MET A N 1
ATOM 4186 C CA . MET A 1 518 ? -6.988 -1.398 -3.511 1.00 94.38 518 MET A CA 1
ATOM 4187 C C . MET A 1 518 ? -7.019 0.093 -3.149 1.00 94.38 518 MET A C 1
ATOM 4189 O O . MET A 1 518 ? -8.083 0.702 -3.046 1.00 94.38 518 MET A O 1
ATOM 4193 N N . THR A 1 519 ? -5.844 0.685 -2.968 1.00 91.69 519 THR A N 1
ATOM 4194 C CA . THR A 1 519 ? -5.561 2.085 -2.600 1.00 91.69 519 THR A CA 1
ATOM 4195 C C . THR A 1 519 ? -5.980 2.541 -1.198 1.00 91.69 519 THR A C 1
ATOM 4197 O O . THR A 1 519 ? -5.608 3.651 -0.805 1.00 91.69 519 THR A O 1
ATOM 4200 N N . LYS A 1 520 ? -6.685 1.715 -0.412 1.00 93.81 520 LYS A N 1
ATOM 4201 C CA . LYS A 1 520 ? -7.177 2.100 0.920 1.00 93.81 520 LYS A CA 1
ATOM 4202 C C . LYS A 1 520 ? -7.286 0.924 1.892 1.00 93.81 520 LYS A C 1
ATOM 4204 O O . LYS A 1 520 ? -7.641 -0.183 1.503 1.00 93.81 520 LYS A O 1
ATOM 4209 N N . THR A 1 521 ? -7.067 1.202 3.172 1.00 97.56 521 THR A N 1
ATOM 4210 C CA . THR A 1 521 ? -7.362 0.279 4.275 1.00 97.56 521 THR A CA 1
ATOM 4211 C C . THR A 1 521 ? -8.060 1.049 5.386 1.00 97.56 521 THR A C 1
ATOM 4213 O O . THR A 1 521 ? -7.588 2.109 5.799 1.00 97.56 521 THR A O 1
ATOM 4216 N N . SER A 1 522 ? -9.177 0.523 5.879 1.00 97.31 522 SER A N 1
ATOM 4217 C CA . SER A 1 522 ? -9.981 1.130 6.944 1.00 97.31 522 SER A CA 1
ATOM 4218 C C . SER A 1 522 ? -9.881 0.324 8.233 1.00 97.31 522 SER A C 1
ATOM 4220 O O . SER A 1 522 ? -9.930 -0.904 8.194 1.00 97.31 522 SER A O 1
ATOM 4222 N N . LEU A 1 523 ? -9.781 1.015 9.369 1.00 98.19 523 LEU A N 1
ATOM 4223 C CA . LEU A 1 523 ? -9.849 0.422 10.702 1.00 98.19 523 LEU A CA 1
ATOM 4224 C C . LEU A 1 523 ? -11.211 0.708 11.329 1.00 98.19 523 LEU A C 1
ATOM 4226 O O . LEU A 1 523 ? -11.614 1.863 11.489 1.00 98.19 523 LEU A O 1
ATOM 4230 N N . TYR A 1 524 ? -11.859 -0.361 11.761 1.00 96.56 524 TYR A N 1
ATOM 4231 C CA . TYR A 1 524 ? -13.047 -0.348 12.588 1.00 96.56 524 TYR A CA 1
ATOM 4232 C C . TYR A 1 524 ? -12.712 -0.895 13.971 1.00 96.56 524 TYR A C 1
ATOM 4234 O O . TYR A 1 524 ? -11.941 -1.845 14.101 1.00 96.56 524 TYR A O 1
ATOM 4242 N N . VAL A 1 525 ? -13.313 -0.306 14.996 1.00 94.56 525 VAL A N 1
ATOM 4243 C CA . VAL A 1 525 ? -13.174 -0.729 16.386 1.00 94.56 525 VAL A CA 1
ATOM 4244 C C . VAL A 1 525 ? -14.563 -0.969 16.951 1.00 94.56 525 VAL A C 1
ATOM 4246 O O . VAL A 1 525 ? -15.386 -0.052 16.952 1.00 94.56 525 VAL A O 1
ATOM 4249 N N . ASN A 1 526 ? -14.837 -2.195 17.400 1.00 90.12 526 ASN A N 1
ATOM 4250 C CA . ASN A 1 526 ? -16.155 -2.622 17.887 1.00 90.12 526 ASN A CA 1
ATOM 4251 C C . ASN A 1 526 ? -17.282 -2.255 16.894 1.00 90.12 526 ASN A C 1
ATOM 4253 O O . ASN A 1 526 ? -18.303 -1.669 17.259 1.00 90.12 526 ASN A O 1
ATOM 4257 N N . GLY A 1 527 ? -17.042 -2.506 15.603 1.00 86.75 527 GLY A N 1
ATOM 4258 C CA . GLY A 1 527 ? -17.947 -2.166 14.499 1.00 86.75 527 GLY A CA 1
ATOM 4259 C C . GLY A 1 527 ? -17.974 -0.692 14.064 1.00 86.75 527 GLY A C 1
ATOM 4260 O O . GLY A 1 527 ? -18.573 -0.379 13.037 1.00 86.75 527 GLY A O 1
ATOM 4261 N N . GLN A 1 528 ? -17.315 0.230 14.774 1.00 82.19 528 GLN A N 1
ATOM 4262 C CA . GLN A 1 528 ? -17.299 1.661 14.430 1.00 82.19 528 GLN A CA 1
ATOM 4263 C C . GLN A 1 528 ? -16.094 2.022 13.568 1.00 82.19 528 GLN A C 1
ATOM 4265 O O . GLN A 1 528 ? -14.967 1.727 13.949 1.00 82.19 528 GLN A O 1
ATOM 4270 N N . LEU A 1 529 ? -16.300 2.713 12.440 1.00 84.69 529 LEU A N 1
ATOM 4271 C CA . LEU A 1 529 ? -15.191 3.238 11.636 1.00 84.69 529 LEU A CA 1
ATOM 4272 C C . LEU A 1 529 ? -14.403 4.263 12.458 1.00 84.69 529 LEU A C 1
ATOM 4274 O O . LEU A 1 529 ? -14.963 5.283 12.861 1.00 84.69 529 LEU A O 1
ATOM 4278 N N . ILE A 1 530 ? -13.114 4.007 12.671 1.00 86.81 530 ILE A N 1
ATOM 4279 C CA . ILE A 1 530 ? -12.233 4.931 13.387 1.00 86.81 530 ILE A CA 1
ATOM 4280 C C . ILE A 1 530 ? -11.424 5.781 12.422 1.00 86.81 530 ILE A C 1
ATOM 4282 O O . ILE A 1 530 ? -11.348 6.996 12.591 1.00 86.81 530 ILE A O 1
ATOM 4286 N N . ASP A 1 531 ? -10.809 5.150 11.426 1.00 90.00 531 ASP A N 1
ATOM 4287 C CA . ASP A 1 531 ? -9.933 5.847 10.494 1.00 90.00 531 ASP A CA 1
ATOM 4288 C C . ASP A 1 531 ? -9.780 5.065 9.187 1.00 90.00 531 ASP A C 1
ATOM 4290 O O . ASP A 1 531 ? -10.032 3.860 9.121 1.00 90.00 531 ASP A O 1
ATOM 4294 N N . THR A 1 532 ? -9.374 5.752 8.125 1.00 91.69 532 THR A N 1
ATOM 4295 C CA . THR A 1 532 ? -9.054 5.150 6.832 1.00 91.69 532 THR A CA 1
ATOM 4296 C C . THR A 1 532 ? -7.749 5.720 6.321 1.00 91.69 532 THR A C 1
ATOM 4298 O O . THR A 1 532 ? -7.643 6.909 6.039 1.00 91.69 532 THR A O 1
ATOM 4301 N N . ILE A 1 533 ? -6.772 4.840 6.131 1.00 93.25 533 ILE A N 1
ATOM 4302 C CA . ILE A 1 533 ? -5.555 5.178 5.410 1.00 93.25 533 ILE A CA 1
ATOM 4303 C C . ILE A 1 533 ? -5.885 5.038 3.930 1.00 93.25 533 ILE A C 1
ATOM 4305 O O . ILE A 1 533 ? -6.112 3.943 3.416 1.00 93.25 533 ILE A O 1
ATOM 4309 N N . SER A 1 534 ? -5.952 6.175 3.260 1.00 89.62 534 SER A N 1
ATOM 4310 C CA . SER A 1 534 ? -6.167 6.331 1.826 1.00 89.62 534 SER A CA 1
ATOM 4311 C C . SER A 1 534 ? -5.530 7.652 1.410 1.00 89.62 534 SER A C 1
ATOM 4313 O O . SER A 1 534 ? -5.086 8.405 2.270 1.00 89.62 534 SER A O 1
ATOM 4315 N N . GLU A 1 535 ? -5.500 7.958 0.119 1.00 77.81 535 GLU A N 1
ATOM 4316 C CA . GLU A 1 535 ? -5.206 9.333 -0.286 1.00 77.81 535 GLU A CA 1
ATOM 4317 C C . GLU A 1 535 ? -6.491 10.152 -0.263 1.00 77.81 535 GLU A C 1
ATOM 4319 O O . GLU A 1 535 ? -7.373 9.945 -1.099 1.00 77.81 535 GLU A O 1
ATOM 4324 N N . VAL A 1 536 ? -6.581 11.102 0.666 1.00 63.16 536 VAL A N 1
ATOM 4325 C CA . VAL A 1 536 ? -7.624 12.133 0.654 1.00 63.16 536 VAL A CA 1
ATOM 4326 C C . VAL A 1 536 ? -7.111 13.493 0.163 1.00 63.16 536 VAL A C 1
ATOM 4328 O O . VAL A 1 536 ? -7.918 14.398 -0.064 1.00 63.16 536 VAL A O 1
ATOM 4331 N N . SER A 1 537 ? -5.799 13.649 -0.051 1.00 56.88 537 SER A N 1
ATOM 4332 C CA . SER A 1 537 ? -5.181 14.868 -0.589 1.00 56.88 537 SER A CA 1
ATOM 4333 C C . SER A 1 537 ? -3.950 14.586 -1.459 1.00 56.88 537 SER A C 1
ATOM 4335 O O . SER A 1 537 ? -3.290 13.562 -1.296 1.00 56.88 537 SER A O 1
ATOM 4337 N N . GLU A 1 538 ? -3.618 15.509 -2.374 1.00 51.66 538 GLU A N 1
ATOM 4338 C CA . GLU A 1 538 ? -2.316 15.497 -3.058 1.00 51.66 538 GLU A CA 1
ATOM 4339 C C . GLU A 1 538 ? -1.228 15.440 -1.969 1.00 51.66 538 GLU A C 1
ATOM 4341 O O . GLU A 1 538 ? -1.267 16.259 -1.050 1.00 51.66 538 GLU A O 1
ATOM 4346 N N . HIS A 1 539 ? -0.285 14.496 -2.074 1.00 56.97 539 HIS A N 1
ATOM 4347 C CA . HIS A 1 539 ? 0.792 14.154 -1.114 1.00 56.97 539 HIS A CA 1
ATOM 4348 C C . HIS A 1 539 ? 0.469 13.094 -0.043 1.00 56.97 539 HIS A C 1
ATOM 4350 O O . HIS A 1 539 ? 1.375 12.688 0.690 1.00 56.97 539 HIS A O 1
ATOM 4356 N N . GLU A 1 540 ? -0.759 12.577 0.041 1.00 78.31 540 GLU A N 1
ATOM 4357 C CA . GLU A 1 540 ? -1.034 11.415 0.891 1.00 78.31 540 GLU A CA 1
ATOM 4358 C C . GLU A 1 540 ? -0.734 10.085 0.192 1.00 78.31 540 GLU A C 1
ATOM 4360 O O . GLU A 1 540 ? -0.986 9.868 -0.996 1.00 78.31 540 GLU A O 1
ATOM 4365 N N . LYS A 1 541 ? -0.190 9.146 0.965 1.00 91.00 541 LYS A N 1
ATOM 4366 C CA . LYS A 1 541 ? 0.203 7.825 0.473 1.00 91.00 541 LYS A CA 1
ATOM 4367 C C . LYS A 1 541 ? -1.020 6.929 0.288 1.00 91.00 541 LYS A C 1
ATOM 4369 O O . LYS A 1 541 ? -1.895 6.905 1.151 1.00 91.00 541 LYS A O 1
ATOM 4374 N N . VAL A 1 542 ? -1.057 6.136 -0.787 1.00 93.12 542 VAL A N 1
ATOM 4375 C CA . VAL A 1 542 ? -2.078 5.079 -0.912 1.00 93.12 542 VAL A CA 1
ATOM 4376 C C . VAL A 1 542 ? -1.988 4.088 0.248 1.00 93.12 542 VAL A C 1
ATOM 4378 O O . VAL A 1 542 ? -0.902 3.727 0.714 1.00 93.12 542 VAL A O 1
ATOM 4381 N N . GLY A 1 543 ? -3.152 3.608 0.673 1.00 95.12 543 GLY A N 1
ATOM 4382 C CA . GLY A 1 543 ? -3.313 2.680 1.784 1.00 95.12 543 GLY A CA 1
ATOM 4383 C C . GLY A 1 543 ? -3.576 1.237 1.378 1.00 95.12 543 GLY A C 1
ATOM 4384 O O . GLY A 1 543 ? -4.162 0.517 2.178 1.00 95.12 543 GLY A O 1
ATOM 4385 N N . THR A 1 544 ? -3.204 0.797 0.169 1.00 96.75 544 THR A N 1
ATOM 4386 C CA . THR A 1 544 ? -3.255 -0.635 -0.194 1.00 96.75 544 THR A CA 1
ATOM 4387 C C . THR A 1 544 ? -2.523 -1.444 0.880 1.00 96.75 544 THR A C 1
ATOM 4389 O O . THR A 1 544 ? -1.462 -1.046 1.333 1.00 96.75 544 THR A O 1
ATOM 4392 N N . PHE A 1 545 ? -3.028 -2.586 1.326 1.00 97.88 545 PHE A N 1
ATOM 4393 C CA . PHE A 1 545 ? -2.289 -3.392 2.300 1.00 97.88 545 PHE A CA 1
ATOM 4394 C C . PHE A 1 545 ? -2.505 -4.864 2.007 1.00 97.88 545 PHE A C 1
ATOM 4396 O O . PHE A 1 545 ? -3.630 -5.343 2.073 1.00 97.88 545 PHE A O 1
ATOM 4403 N N . VAL A 1 546 ? -1.434 -5.575 1.648 1.00 98.19 546 VAL A N 1
ATOM 4404 C CA . VAL A 1 546 ? -1.450 -7.039 1.577 1.00 98.19 546 VAL A CA 1
ATOM 4405 C C . VAL A 1 546 ? -1.375 -7.534 3.013 1.00 98.19 546 VAL A C 1
ATOM 4407 O O . VAL A 1 546 ? -0.372 -7.287 3.675 1.00 98.19 546 VAL A O 1
ATOM 4410 N N . LEU A 1 547 ? -2.440 -8.174 3.491 1.00 98.50 547 LEU A N 1
ATOM 4411 C CA . LEU A 1 547 ? -2.547 -8.650 4.862 1.00 98.50 547 LEU A CA 1
ATOM 4412 C C . LEU A 1 547 ? -1.543 -9.786 5.089 1.00 98.50 547 LEU A C 1
ATOM 4414 O O . LEU A 1 547 ? -1.695 -10.844 4.469 1.00 98.50 547 LEU A O 1
ATOM 4418 N N . PRO A 1 548 ? -0.545 -9.598 5.962 1.00 98.12 548 PRO A N 1
ATOM 4419 C CA . PRO A 1 548 ? 0.394 -10.645 6.304 1.00 98.12 548 PRO A CA 1
ATOM 4420 C C . PRO A 1 548 ? -0.257 -11.611 7.295 1.00 98.12 548 PRO A C 1
ATOM 4422 O O . PRO A 1 548 ? -0.827 -11.185 8.302 1.00 98.12 548 PRO A O 1
ATOM 4425 N N . LEU A 1 549 ? -0.188 -12.904 6.994 1.00 97.69 549 LEU A N 1
ATOM 4426 C CA . LEU A 1 549 ? -0.842 -13.962 7.765 1.00 97.69 549 LEU A CA 1
ATOM 4427 C C . LEU A 1 549 ? 0.085 -15.139 8.085 1.00 97.69 549 LEU A C 1
ATOM 4429 O O . LEU A 1 549 ? -0.322 -15.990 8.869 1.00 97.69 549 LEU A O 1
ATOM 4433 N N . ASP A 1 550 ? 1.314 -15.174 7.548 1.00 97.69 550 ASP A N 1
ATOM 4434 C CA . ASP A 1 550 ? 2.314 -16.220 7.837 1.00 97.69 550 ASP A CA 1
ATOM 4435 C C . ASP A 1 550 ? 2.409 -16.491 9.341 1.00 97.69 550 ASP A C 1
ATOM 4437 O O . ASP A 1 550 ? 2.363 -17.641 9.783 1.00 97.69 550 ASP A O 1
ATOM 4441 N N . LYS A 1 551 ? 2.431 -15.411 10.132 1.00 98.19 551 LYS A N 1
ATOM 4442 C CA . LYS A 1 551 ? 2.369 -15.463 11.589 1.00 98.19 551 LYS A CA 1
ATOM 4443 C C . LYS A 1 551 ? 1.308 -14.523 12.130 1.00 98.19 551 LYS A C 1
ATOM 4445 O O . LYS A 1 551 ? 1.282 -13.351 11.767 1.00 98.19 551 LYS A O 1
ATOM 4450 N N . ILE A 1 552 ? 0.485 -15.014 13.054 1.00 98.19 552 ILE A N 1
ATOM 4451 C CA . ILE A 1 552 ? -0.245 -14.173 14.015 1.00 98.19 552 ILE A CA 1
ATOM 4452 C C . ILE A 1 552 ? 0.668 -14.029 15.238 1.00 98.19 552 ILE A C 1
ATOM 4454 O O . ILE A 1 552 ? 1.149 -15.029 15.760 1.00 98.19 552 ILE A O 1
ATOM 4458 N N . GLY A 1 553 ? 0.958 -12.810 15.679 1.00 97.88 553 GLY A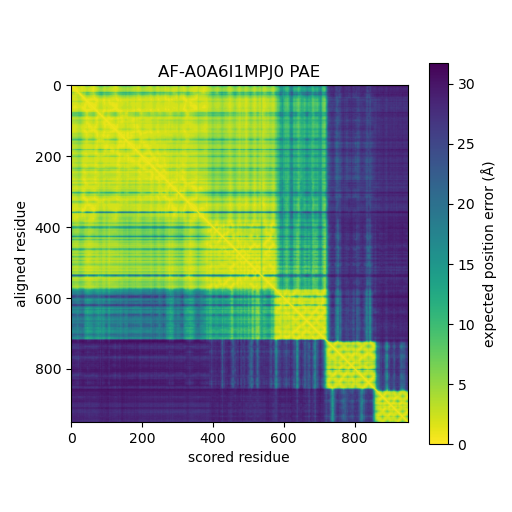 N 1
ATOM 4459 C CA . GLY A 1 553 ? 2.115 -12.498 16.523 1.00 97.88 553 GLY A CA 1
ATOM 4460 C C . GLY A 1 553 ? 3.381 -12.257 15.690 1.00 97.88 553 GLY A C 1
ATOM 4461 O O . GLY A 1 553 ? 3.296 -11.898 14.518 1.00 97.88 553 GLY A O 1
ATOM 4462 N N . SER A 1 554 ? 4.562 -12.422 16.292 1.00 97.94 554 SER A N 1
ATOM 4463 C CA . SER A 1 554 ? 5.850 -12.193 15.617 1.00 97.94 554 SER A CA 1
ATOM 4464 C C . SER A 1 554 ? 6.991 -13.007 16.221 1.00 97.94 554 SER A C 1
ATOM 4466 O O . SER A 1 554 ? 6.962 -13.386 17.395 1.00 97.94 554 SER A O 1
ATOM 4468 N N . GLU A 1 555 ? 8.034 -13.241 15.426 1.00 96.25 555 GLU A N 1
ATOM 4469 C CA . GLU A 1 555 ? 9.298 -13.810 15.900 1.00 96.25 555 GLU A CA 1
ATOM 4470 C C . GLU A 1 555 ? 10.161 -12.811 16.688 1.00 96.25 555 GLU A C 1
ATOM 4472 O O . GLU A 1 555 ? 11.077 -13.240 17.394 1.00 96.25 555 GLU A O 1
ATOM 4477 N N . THR A 1 556 ? 9.907 -11.502 16.562 1.00 94.94 556 THR A N 1
ATOM 4478 C CA . THR A 1 556 ? 10.798 -10.448 17.081 1.00 94.94 556 THR A CA 1
ATOM 4479 C C . THR A 1 556 ? 10.120 -9.484 18.049 1.00 94.94 556 THR A C 1
ATOM 4481 O O . THR A 1 556 ? 10.637 -9.279 19.147 1.00 94.94 556 THR A O 1
ATOM 4484 N N . ASN A 1 557 ? 8.979 -8.911 17.662 1.00 96.25 557 ASN A N 1
ATOM 4485 C CA . ASN A 1 557 ? 8.263 -7.877 18.414 1.00 96.25 557 ASN A CA 1
ATOM 4486 C C . ASN A 1 557 ? 6.784 -8.251 18.547 1.00 96.25 557 ASN A C 1
ATOM 4488 O O . ASN A 1 557 ? 5.893 -7.487 18.170 1.00 96.25 557 ASN A O 1
ATOM 4492 N N . SER A 1 558 ? 6.514 -9.465 19.028 1.00 98.12 558 SER A N 1
ATOM 4493 C CA . SER A 1 558 ? 5.144 -9.962 19.144 1.00 98.12 558 SER A CA 1
ATOM 4494 C C . SER A 1 558 ? 4.272 -9.095 20.050 1.00 98.12 558 SER A C 1
ATOM 4496 O O . SER A 1 558 ? 4.758 -8.384 20.936 1.00 98.12 558 SER A O 1
ATOM 4498 N N . PHE A 1 559 ? 2.964 -9.174 19.829 1.00 98.06 559 PHE A N 1
ATOM 4499 C CA . PHE A 1 559 ? 1.960 -8.619 20.716 1.00 98.06 559 PHE A CA 1
ATOM 4500 C C . PHE A 1 559 ? 2.129 -9.117 22.163 1.00 98.06 559 PHE A C 1
ATOM 4502 O O . PHE A 1 559 ? 2.499 -10.266 22.415 1.00 98.06 559 PHE A O 1
ATOM 4509 N N . LYS A 1 560 ? 1.869 -8.231 23.130 1.00 97.25 560 LYS A N 1
ATOM 4510 C CA . LYS A 1 560 ? 1.851 -8.539 24.566 1.00 97.25 560 LYS A CA 1
ATOM 4511 C C . LYS A 1 560 ? 0.421 -8.424 25.072 1.00 97.25 560 LYS A C 1
ATOM 4513 O O . LYS A 1 560 ? -0.085 -7.320 25.295 1.00 97.25 560 LYS A O 1
ATOM 4518 N N . GLY A 1 561 ? -0.239 -9.566 25.188 1.00 97.19 561 GLY A N 1
ATOM 4519 C CA . GLY A 1 561 ? -1.658 -9.609 25.493 1.00 97.19 561 GLY A CA 1
ATOM 4520 C C . GLY A 1 561 ? -2.304 -10.923 25.097 1.00 97.19 561 GLY A C 1
ATOM 4521 O O . GLY A 1 561 ? -1.656 -11.971 25.049 1.00 97.19 561 GLY A O 1
ATOM 4522 N N . ALA A 1 562 ? -3.595 -10.861 24.801 1.00 97.75 562 ALA A N 1
ATOM 4523 C CA . ALA A 1 562 ? -4.379 -11.986 24.318 1.00 97.75 562 ALA A CA 1
ATOM 4524 C C . ALA A 1 562 ? -5.094 -11.647 23.007 1.00 97.75 562 ALA A C 1
ATOM 4526 O O . ALA A 1 562 ? -5.546 -10.516 22.828 1.00 97.75 562 ALA A O 1
ATOM 4527 N N . ILE A 1 563 ? -5.195 -12.629 22.113 1.00 97.56 563 ILE A N 1
ATOM 4528 C CA . ILE A 1 563 ? -5.970 -12.549 20.872 1.00 97.56 563 ILE A CA 1
ATOM 4529 C C . ILE A 1 563 ? -7.011 -13.669 20.877 1.00 97.56 563 ILE A C 1
ATOM 4531 O O . ILE A 1 563 ? -6.706 -14.805 21.241 1.00 97.56 563 ILE A O 1
ATOM 4535 N N . ASP A 1 564 ? -8.221 -13.325 20.471 1.00 95.50 564 ASP A N 1
ATOM 4536 C CA . ASP A 1 564 ? -9.389 -14.178 20.305 1.00 95.50 564 ASP A CA 1
ATOM 4537 C C . ASP A 1 564 ? -10.035 -13.889 18.931 1.00 95.50 564 ASP A C 1
ATOM 4539 O O . ASP A 1 564 ? -9.697 -12.883 18.292 1.00 95.50 564 ASP A O 1
ATOM 4543 N N . ASP A 1 565 ? -10.928 -14.766 18.472 1.00 94.56 565 ASP A N 1
ATOM 4544 C CA . ASP A 1 565 ? -11.770 -14.609 17.274 1.00 94.56 565 ASP A CA 1
ATOM 4545 C C . ASP A 1 565 ? -11.038 -14.020 16.046 1.00 94.56 565 ASP A C 1
ATOM 4547 O O . ASP A 1 565 ? -11.400 -12.963 15.516 1.00 94.56 565 ASP A O 1
ATOM 4551 N N . VAL A 1 566 ? -9.978 -14.693 15.578 1.00 97.50 566 VAL A N 1
ATOM 4552 C CA . VAL A 1 566 ? -9.276 -14.264 14.358 1.00 97.50 566 VAL A CA 1
ATOM 4553 C C . VAL A 1 566 ? -10.041 -14.748 13.135 1.00 97.50 566 VAL A C 1
ATOM 4555 O O . VAL A 1 566 ? -10.000 -15.931 12.791 1.00 97.50 566 VAL A O 1
ATOM 4558 N N . GLN A 1 567 ? -10.689 -13.821 12.433 1.00 97.94 567 GLN A N 1
ATOM 4559 C CA . GLN A 1 567 ? -11.439 -14.112 11.215 1.00 97.94 567 GLN A CA 1
ATOM 4560 C C . GLN A 1 567 ? -10.889 -13.322 10.031 1.00 97.94 567 GLN A C 1
ATOM 4562 O O . GLN A 1 567 ? -10.690 -12.114 10.112 1.00 97.94 567 GLN A O 1
ATOM 4567 N N . VAL A 1 568 ? -10.699 -13.983 8.890 1.00 98.44 568 VAL A N 1
ATOM 4568 C CA . VAL A 1 568 ? -10.362 -13.318 7.624 1.00 98.44 568 VAL A CA 1
ATOM 4569 C C . VAL A 1 568 ? -11.391 -13.710 6.580 1.00 98.44 568 VAL A C 1
ATOM 4571 O O . VAL A 1 568 ? -11.595 -14.894 6.333 1.00 98.44 568 VAL A O 1
ATOM 4574 N N . LYS A 1 569 ? -12.016 -12.729 5.932 1.00 97.94 569 LYS A N 1
ATOM 4575 C CA . LYS A 1 569 ? -12.899 -12.912 4.775 1.00 97.94 569 LYS A CA 1
ATOM 4576 C C . LYS A 1 569 ? -12.207 -12.453 3.497 1.00 97.94 569 LYS A C 1
ATOM 4578 O O . LYS A 1 569 ? -11.441 -11.495 3.508 1.00 97.94 569 LYS A O 1
ATOM 4583 N N . ASN A 1 570 ? -12.504 -13.095 2.372 1.00 96.00 570 ASN A N 1
ATOM 4584 C CA . ASN A 1 570 ? -11.978 -12.735 1.048 1.00 96.00 570 ASN A CA 1
ATOM 4585 C C . ASN A 1 570 ? -12.792 -11.636 0.328 1.00 96.00 570 ASN A C 1
ATOM 4587 O O . ASN A 1 570 ? -12.618 -11.427 -0.873 1.00 96.00 570 ASN A O 1
ATOM 4591 N N . ILE A 1 571 ? -13.649 -10.932 1.066 1.00 95.31 571 ILE A N 1
ATOM 4592 C CA . ILE A 1 571 ? -14.451 -9.793 0.617 1.00 95.31 571 ILE A CA 1
ATOM 4593 C C . ILE A 1 571 ? -14.148 -8.582 1.497 1.00 95.31 571 ILE A C 1
ATOM 4595 O O . ILE A 1 571 ? -13.859 -8.745 2.677 1.00 95.31 571 ILE A O 1
ATOM 4599 N N . ALA A 1 572 ? -14.226 -7.376 0.932 1.00 94.75 572 ALA A N 1
ATOM 4600 C CA . ALA A 1 572 ? -14.220 -6.144 1.716 1.00 94.75 572 ALA A CA 1
ATOM 4601 C C . ALA A 1 572 ? -15.652 -5.855 2.176 1.00 94.75 572 ALA A C 1
ATOM 4603 O O . ALA A 1 572 ? -16.483 -5.353 1.419 1.00 94.75 572 ALA A O 1
ATOM 4604 N N . GLU A 1 573 ? -15.938 -6.215 3.418 1.00 92.12 573 GLU A N 1
ATOM 4605 C CA . GLU A 1 573 ? -17.219 -6.019 4.085 1.00 92.12 573 GLU A CA 1
ATOM 4606 C C . GLU A 1 573 ? -17.031 -5.083 5.283 1.00 92.12 573 GLU A C 1
ATOM 4608 O O . GLU A 1 573 ? -16.196 -5.332 6.155 1.00 92.12 573 GLU A O 1
ATOM 4613 N N . LYS A 1 574 ? -17.818 -4.002 5.328 1.00 88.06 574 LYS A N 1
ATOM 4614 C CA . LYS A 1 574 ? -17.839 -3.086 6.473 1.00 88.06 574 LYS A CA 1
ATOM 4615 C C . LYS A 1 574 ? -18.564 -3.771 7.639 1.00 88.06 574 LYS A C 1
ATOM 4617 O O . LYS A 1 574 ? -19.689 -4.232 7.428 1.00 88.06 574 LYS A O 1
ATOM 4622 N N . PRO A 1 575 ? -17.986 -3.814 8.851 1.00 86.44 575 PRO A N 1
ATOM 4623 C CA . PRO A 1 575 ? -18.694 -4.353 10.000 1.00 86.44 575 PRO A CA 1
ATOM 4624 C C . PRO A 1 575 ? -19.905 -3.476 10.334 1.00 86.44 575 PRO A C 1
ATOM 4626 O O . PRO A 1 575 ? -19.932 -2.271 10.066 1.00 86.44 575 PRO A O 1
ATOM 4629 N N . ILE A 1 576 ? -20.927 -4.098 10.914 1.00 80.25 576 ILE A N 1
ATOM 4630 C CA . ILE A 1 576 ? -22.121 -3.395 11.380 1.00 80.25 576 ILE A CA 1
ATOM 4631 C C . ILE A 1 576 ? -21.771 -2.718 12.706 1.00 80.25 576 ILE A C 1
ATOM 4633 O O . ILE A 1 576 ? -21.411 -3.406 13.656 1.00 80.25 576 ILE A O 1
ATOM 4637 N N . ASP A 1 577 ? -21.916 -1.393 12.795 1.00 83.00 577 ASP A N 1
ATOM 4638 C CA . ASP A 1 577 ? -21.841 -0.680 14.076 1.00 83.00 577 ASP A CA 1
ATOM 4639 C C . ASP A 1 577 ? -23.049 -1.097 14.938 1.00 83.00 577 ASP A C 1
ATOM 4641 O O . ASP A 1 577 ? -24.182 -0.720 14.619 1.00 83.00 577 ASP A O 1
ATOM 4645 N N . PRO A 1 578 ? -22.856 -1.853 16.037 1.00 81.06 578 PRO A N 1
ATOM 4646 C CA . PRO A 1 578 ? -23.964 -2.362 16.843 1.00 81.06 578 PRO A CA 1
ATOM 4647 C C . PRO A 1 578 ? -24.726 -1.244 17.567 1.00 81.06 578 PRO A C 1
ATOM 4649 O O . PRO A 1 578 ? -25.861 -1.456 18.007 1.00 81.06 578 PRO A O 1
ATOM 4652 N N . THR A 1 579 ? -24.124 -0.054 17.690 1.00 87.94 579 THR A N 1
ATOM 4653 C CA . THR A 1 579 ? -24.771 1.136 18.252 1.00 87.94 579 THR A CA 1
ATOM 4654 C C . THR A 1 579 ? -25.698 1.804 17.251 1.00 87.94 579 THR A C 1
ATOM 4656 O O . THR A 1 579 ? -26.600 2.524 17.662 1.00 87.94 579 THR A O 1
ATOM 4659 N N . LEU A 1 580 ? -25.538 1.574 15.949 1.00 90.75 580 LEU A N 1
ATOM 4660 C CA . LEU A 1 580 ? -26.384 2.202 14.944 1.00 90.75 580 LEU A CA 1
ATOM 4661 C C . LEU A 1 580 ? -27.826 1.699 15.083 1.00 90.75 580 LEU A C 1
ATOM 4663 O O . LEU A 1 580 ? -28.087 0.494 15.119 1.00 90.75 580 LEU A O 1
ATOM 4667 N N . ILE A 1 581 ? -28.786 2.618 15.149 1.00 93.38 581 ILE A N 1
ATOM 4668 C CA . ILE A 1 581 ? -30.180 2.264 14.888 1.00 93.38 581 ILE A CA 1
ATOM 4669 C C . ILE A 1 581 ? -30.301 2.105 13.364 1.00 93.38 581 ILE A C 1
ATOM 4671 O O . ILE A 1 581 ? -29.912 3.030 12.645 1.00 93.38 581 ILE A O 1
ATOM 4675 N N . PRO A 1 582 ? -30.786 0.966 12.840 1.00 91.62 582 PRO A N 1
ATOM 4676 C CA . PRO A 1 582 ? -30.844 0.751 11.400 1.00 91.62 582 PRO A CA 1
ATOM 4677 C C . PRO A 1 582 ? -31.711 1.807 10.711 1.00 91.62 582 PRO A C 1
ATOM 4679 O O . PRO A 1 582 ? -32.885 1.967 11.033 1.00 91.62 582 PRO A O 1
ATOM 4682 N N . GLN A 1 583 ? -31.164 2.490 9.706 1.00 94.06 583 GLN A N 1
ATOM 4683 C CA . GLN A 1 583 ? -31.909 3.490 8.930 1.00 94.06 583 GLN A CA 1
ATOM 4684 C C . GLN A 1 583 ? -33.163 2.908 8.257 1.00 94.06 583 GLN A C 1
ATOM 4686 O O . GLN A 1 583 ? -34.169 3.594 8.116 1.00 94.06 583 GLN A O 1
ATOM 4691 N N . SER A 1 584 ? -33.138 1.614 7.918 1.00 92.50 584 SER A N 1
ATOM 4692 C CA . SER A 1 584 ? -34.296 0.889 7.375 1.00 92.50 584 SER A CA 1
ATOM 4693 C C . SER A 1 584 ? -35.487 0.784 8.341 1.00 92.50 584 SER A C 1
ATOM 4695 O O . SER A 1 584 ? -36.607 0.533 7.895 1.00 92.50 584 SER A O 1
ATOM 4697 N N . GLU A 1 585 ? -35.271 0.994 9.642 1.00 94.38 585 GLU A N 1
ATOM 4698 C CA . GLU A 1 585 ? -36.325 1.084 10.660 1.00 94.38 585 GLU A CA 1
ATOM 4699 C C . GLU A 1 585 ? -36.838 2.525 10.833 1.00 94.38 585 GLU A C 1
ATOM 4701 O O . GLU A 1 585 ? -37.885 2.742 11.448 1.00 94.38 585 GLU A O 1
ATOM 4706 N N . MET A 1 586 ? -36.136 3.512 10.268 1.00 97.56 586 MET A N 1
ATOM 4707 C CA . MET A 1 586 ? -36.449 4.927 10.419 1.00 97.56 586 MET A CA 1
ATOM 4708 C C . MET A 1 586 ? -37.382 5.454 9.327 1.00 97.56 586 MET A C 1
ATOM 4710 O O . MET A 1 586 ? -37.488 4.926 8.221 1.00 97.56 586 MET A O 1
ATOM 4714 N N . THR A 1 587 ? -38.026 6.583 9.619 1.00 97.94 587 THR A N 1
ATOM 4715 C CA . THR A 1 587 ? -38.630 7.443 8.590 1.00 97.94 587 THR A CA 1
ATOM 4716 C C . THR A 1 587 ? -38.197 8.889 8.793 1.00 97.94 587 THR A C 1
ATOM 4718 O O . THR A 1 587 ? -38.031 9.336 9.928 1.00 97.94 587 THR A O 1
ATOM 4721 N N . ALA A 1 588 ? -38.020 9.628 7.698 1.00 97.94 588 ALA A N 1
ATOM 4722 C CA . ALA A 1 588 ? -37.594 11.022 7.721 1.00 97.94 588 ALA A CA 1
ATOM 4723 C C . ALA A 1 588 ? -38.705 11.951 7.218 1.00 97.94 588 ALA A C 1
ATOM 4725 O O . ALA A 1 588 ? -39.365 11.679 6.216 1.00 97.94 588 ALA A O 1
ATOM 4726 N N . THR A 1 589 ? -38.884 13.076 7.905 1.00 97.50 589 THR A N 1
ATOM 4727 C CA . THR A 1 589 ? -39.744 14.187 7.474 1.00 97.50 589 THR A CA 1
ATOM 4728 C C . THR A 1 589 ? -38.977 15.490 7.615 1.00 97.50 589 THR A C 1
ATOM 4730 O O . THR A 1 589 ? -38.218 15.653 8.565 1.00 97.50 589 THR A O 1
ATOM 4733 N N . ALA A 1 590 ? -39.155 16.429 6.692 1.00 96.69 590 ALA A N 1
ATOM 4734 C CA . ALA A 1 590 ? -38.453 17.708 6.722 1.00 96.69 590 ALA A CA 1
ATOM 4735 C C . ALA A 1 590 ? -39.422 18.888 6.621 1.00 96.69 590 ALA A C 1
ATOM 4737 O O . ALA A 1 590 ? -40.547 18.751 6.139 1.00 96.69 590 ALA A O 1
ATOM 4738 N N . THR A 1 591 ? -38.977 20.069 7.054 1.00 95.06 591 THR A N 1
ATOM 4739 C CA . THR A 1 591 ? -39.726 21.327 6.881 1.00 95.06 591 THR A CA 1
ATOM 4740 C C . THR A 1 591 ? -40.002 21.644 5.421 1.00 95.06 591 THR A C 1
ATOM 4742 O O . THR A 1 591 ? -41.039 22.221 5.099 1.00 95.06 591 THR A O 1
ATOM 4745 N N . SER A 1 592 ? -39.067 21.280 4.548 1.00 94.00 592 SER A N 1
ATOM 4746 C CA . SER A 1 592 ? -39.228 21.300 3.103 1.00 94.00 592 SER A CA 1
ATOM 4747 C C . SER A 1 592 ? -38.302 20.267 2.466 1.00 94.00 592 SER A C 1
ATOM 4749 O O . SER A 1 592 ? -37.265 19.903 3.025 1.00 94.00 592 SER A O 1
ATOM 4751 N N . GLU A 1 593 ? -38.673 19.813 1.281 1.00 93.44 593 GLU A N 1
ATOM 4752 C CA . GLU A 1 593 ? -37.849 18.965 0.430 1.00 93.44 593 GLU A CA 1
ATOM 4753 C C . GLU A 1 593 ? -38.080 19.368 -1.023 1.00 93.44 593 GLU A C 1
ATOM 4755 O O . GLU A 1 593 ? -39.192 19.746 -1.408 1.00 93.44 593 GLU A O 1
ATOM 4760 N N . HIS A 1 594 ? -37.023 19.332 -1.827 1.00 89.25 594 HIS A N 1
ATOM 4761 C CA . HIS A 1 594 ? -37.153 19.570 -3.252 1.00 89.25 594 HIS A CA 1
ATOM 4762 C C . HIS A 1 594 ? -37.782 18.354 -3.950 1.00 89.25 594 HIS A C 1
ATOM 4764 O O . HIS A 1 594 ? -37.642 17.213 -3.511 1.00 89.25 594 HIS A O 1
ATOM 4770 N N . THR A 1 595 ? -38.462 18.585 -5.077 1.00 86.38 595 THR A N 1
ATOM 4771 C CA . THR A 1 595 ? -38.906 17.476 -5.934 1.00 86.38 595 THR A CA 1
ATOM 4772 C C . THR A 1 595 ? -37.678 16.721 -6.433 1.00 86.38 595 THR A C 1
ATOM 4774 O O . THR A 1 595 ? -36.727 17.366 -6.863 1.00 86.38 595 THR A O 1
ATOM 4777 N N . ALA A 1 596 ? -37.693 15.385 -6.404 1.00 80.75 596 ALA A N 1
ATOM 4778 C CA . ALA A 1 596 ? -36.520 14.607 -6.795 1.00 80.75 596 ALA A CA 1
ATOM 4779 C C . ALA A 1 596 ? -35.949 15.027 -8.155 1.00 80.75 596 ALA A C 1
ATOM 4781 O O . ALA A 1 596 ? -36.636 15.005 -9.182 1.00 80.75 596 ALA A O 1
ATOM 4782 N N . ALA A 1 597 ? -34.664 15.369 -8.135 1.00 78.19 597 ALA A N 1
ATOM 4783 C CA . ALA A 1 597 ? -33.883 15.777 -9.287 1.00 78.19 597 ALA A CA 1
ATOM 4784 C C . ALA A 1 597 ? -32.588 14.952 -9.321 1.00 78.19 597 ALA A C 1
ATOM 4786 O O . ALA A 1 597 ? -31.565 15.330 -8.759 1.00 78.19 597 ALA A O 1
ATOM 4787 N N . GLY A 1 598 ? -32.633 13.786 -9.971 1.00 85.31 598 GLY A N 1
ATOM 4788 C CA . GLY A 1 598 ? -31.506 12.850 -9.962 1.00 85.31 598 GLY A CA 1
ATOM 4789 C C . GLY A 1 598 ? -31.296 12.264 -8.567 1.00 85.31 598 GLY A C 1
ATOM 4790 O O . GLY A 1 598 ? -32.162 11.538 -8.089 1.00 85.31 598 GLY A O 1
ATOM 4791 N N . ASN A 1 599 ? -30.174 12.602 -7.930 1.00 87.88 599 ASN A N 1
ATOM 4792 C CA . ASN A 1 599 ? -29.783 12.072 -6.621 1.00 87.88 599 ASN A CA 1
ATOM 4793 C C . ASN A 1 599 ? -30.076 13.040 -5.454 1.00 87.88 599 ASN A C 1
ATOM 4795 O O . ASN A 1 599 ? -29.581 12.832 -4.354 1.00 87.88 599 ASN A O 1
ATOM 4799 N N . GLU A 1 600 ? -30.840 14.116 -5.658 1.00 92.44 600 GLU A N 1
ATOM 4800 C CA . GLU A 1 600 ? -31.165 15.073 -4.589 1.00 92.44 600 GLU A CA 1
ATOM 4801 C C . GLU A 1 600 ? -32.669 15.341 -4.454 1.00 92.44 600 GLU A C 1
ATOM 4803 O O . GLU A 1 600 ? -33.412 15.305 -5.440 1.00 92.44 600 GLU A O 1
ATOM 4808 N N . GLY A 1 601 ? -33.112 15.627 -3.224 1.00 92.94 601 GLY A N 1
ATOM 4809 C CA . GLY A 1 601 ? -34.443 16.164 -2.934 1.00 92.94 601 GLY A CA 1
ATOM 4810 C C . GLY A 1 601 ? -35.059 15.615 -1.652 1.00 92.94 601 GLY A C 1
ATOM 4811 O O . GLY A 1 601 ? -35.138 16.336 -0.660 1.00 92.94 601 GLY A O 1
ATOM 4812 N N . TYR A 1 602 ? -35.495 14.354 -1.671 1.00 96.19 602 TYR A N 1
ATOM 4813 C CA . TYR A 1 602 ? -36.341 13.773 -0.623 1.00 96.19 602 TYR A CA 1
ATOM 4814 C C . TYR A 1 602 ? -35.652 13.651 0.737 1.00 96.19 602 TYR A C 1
ATOM 4816 O O . TYR A 1 602 ? -34.489 13.268 0.817 1.00 96.19 602 TYR A O 1
ATOM 4824 N N . ALA A 1 603 ? -36.397 13.874 1.823 1.00 97.00 603 ALA A N 1
ATOM 4825 C CA . ALA A 1 603 ? -35.913 13.657 3.189 1.00 97.00 603 ALA A CA 1
ATOM 4826 C C . ALA A 1 603 ? -35.459 12.206 3.428 1.00 97.00 603 ALA A C 1
ATOM 4828 O O . ALA A 1 603 ? -34.530 11.972 4.195 1.00 97.00 603 ALA A O 1
ATOM 4829 N N . SER A 1 604 ? -36.072 11.234 2.742 1.00 96.12 604 SER A N 1
ATOM 4830 C CA . SER A 1 604 ? -35.680 9.821 2.816 1.00 96.12 604 SER A CA 1
ATOM 4831 C C . SER A 1 604 ? -34.273 9.545 2.290 1.00 96.12 604 SER A C 1
ATOM 4833 O O . SER A 1 604 ? -33.682 8.557 2.699 1.00 96.12 604 SER A O 1
ATOM 4835 N N . TYR A 1 605 ? -33.730 10.402 1.417 1.00 97.06 605 TYR A N 1
ATOM 4836 C CA . TYR A 1 605 ? -32.352 10.266 0.937 1.00 97.06 605 TYR A CA 1
ATOM 4837 C C . TYR A 1 605 ? -31.314 10.564 2.014 1.00 97.06 605 TYR A C 1
ATOM 4839 O O . TYR A 1 605 ? -30.155 10.275 1.806 1.00 97.06 605 TYR A O 1
ATOM 4847 N N . ALA A 1 606 ? -31.709 11.137 3.156 1.00 97.00 606 ALA A N 1
ATOM 4848 C CA . ALA A 1 606 ? -30.811 11.310 4.293 1.00 97.00 606 ALA A CA 1
ATOM 4849 C C . ALA A 1 606 ? -30.684 10.048 5.169 1.00 97.00 606 ALA A C 1
ATOM 4851 O O . ALA A 1 606 ? -30.002 10.102 6.189 1.00 97.00 606 ALA A O 1
ATOM 4852 N N . ILE A 1 607 ? -31.416 8.973 4.854 1.00 97.19 607 ILE A N 1
ATOM 4853 C CA . ILE A 1 607 ? -31.452 7.715 5.616 1.00 97.19 607 ILE A CA 1
ATOM 4854 C C . ILE A 1 607 ? -31.552 6.495 4.680 1.00 97.19 607 ILE A C 1
ATOM 4856 O O . ILE A 1 607 ? -32.243 5.524 4.996 1.00 97.19 607 ILE A O 1
ATOM 4860 N N . ASP A 1 608 ? -30.950 6.559 3.489 1.00 93.81 608 ASP A N 1
ATOM 4861 C CA . ASP A 1 608 ? -30.983 5.456 2.516 1.00 93.81 608 ASP A CA 1
ATOM 4862 C C . ASP A 1 608 ? -29.662 4.679 2.406 1.00 93.81 608 ASP A C 1
ATOM 4864 O O . ASP A 1 608 ? -29.600 3.676 1.686 1.00 93.81 608 ASP A O 1
ATOM 4868 N N . GLY A 1 609 ? -28.643 5.077 3.173 1.00 87.75 609 GLY A N 1
ATOM 4869 C CA . GLY A 1 609 ? -27.347 4.412 3.248 1.00 87.75 609 GLY A CA 1
ATOM 4870 C C . GLY A 1 609 ? -26.482 4.623 2.004 1.00 87.75 609 GLY A C 1
ATOM 4871 O O . GLY A 1 609 ? -25.512 3.887 1.799 1.00 87.75 609 GLY A O 1
ATOM 4872 N N . ASN A 1 610 ? -26.830 5.588 1.153 1.00 89.12 610 ASN A N 1
ATOM 4873 C CA . ASN A 1 610 ? -26.103 5.952 -0.044 1.00 89.12 610 ASN A CA 1
ATOM 4874 C C . ASN A 1 610 ? -25.613 7.406 0.033 1.00 89.12 610 ASN A C 1
ATOM 4876 O O . ASN A 1 610 ? -26.303 8.356 -0.316 1.00 89.12 610 ASN A O 1
ATOM 4880 N N . GLU A 1 611 ? -24.320 7.569 0.311 1.00 93.12 611 GLU A N 1
ATOM 4881 C CA . GLU A 1 611 ? -23.656 8.878 0.435 1.00 93.12 611 GLU A CA 1
ATOM 4882 C C . GLU A 1 611 ? -23.697 9.749 -0.847 1.00 93.12 611 GLU A C 1
ATOM 4884 O O . GLU A 1 611 ? -23.318 10.926 -0.825 1.00 93.12 611 GLU A O 1
ATOM 4889 N N . ASN A 1 612 ? -24.133 9.182 -1.982 1.00 91.75 612 ASN A N 1
ATOM 4890 C CA . ASN A 1 612 ? -24.305 9.890 -3.253 1.00 91.75 612 ASN A CA 1
ATOM 4891 C C . ASN A 1 612 ? -25.711 10.471 -3.455 1.00 91.75 612 ASN A C 1
ATOM 4893 O O . ASN A 1 612 ? -25.905 11.235 -4.409 1.00 91.75 612 ASN A O 1
ATOM 4897 N N . THR A 1 613 ? -26.679 10.096 -2.619 1.00 94.88 613 THR A N 1
ATOM 4898 C CA . THR A 1 613 ? -28.016 10.690 -2.546 1.00 94.88 613 THR A CA 1
ATOM 4899 C C . THR A 1 613 ? -28.080 11.694 -1.401 1.00 94.88 613 THR A C 1
ATOM 4901 O O . THR A 1 613 ? -27.316 11.606 -0.447 1.00 94.88 613 THR A O 1
ATOM 4904 N N . ILE A 1 614 ? -28.911 12.733 -1.532 1.00 96.88 614 ILE A N 1
ATOM 4905 C CA . ILE A 1 614 ? -29.053 13.755 -0.487 1.00 96.88 614 ILE A CA 1
ATOM 4906 C C . ILE A 1 614 ? -30.503 14.204 -0.303 1.00 96.88 614 ILE A C 1
ATOM 4908 O O . ILE A 1 614 ? -31.229 14.465 -1.269 1.00 96.88 614 ILE A O 1
ATOM 4912 N N . TRP A 1 615 ? -30.899 14.434 0.945 1.00 97.44 615 TRP A N 1
ATOM 4913 C CA . TRP A 1 615 ? -31.981 15.374 1.220 1.00 97.44 615 TRP A CA 1
ATOM 4914 C C . TRP A 1 615 ? -31.522 16.785 0.852 1.00 97.44 615 TRP A C 1
ATOM 4916 O O . TRP A 1 615 ? -30.383 17.167 1.129 1.00 97.44 615 TRP A O 1
ATOM 4926 N N . HIS A 1 616 ? -32.414 17.569 0.253 1.00 96.62 616 HIS A N 1
ATOM 4927 C CA . HIS A 1 616 ? -32.199 18.988 0.004 1.00 96.62 616 HIS A CA 1
ATOM 4928 C C . HIS A 1 616 ? -33.511 19.746 0.218 1.00 96.62 616 HIS A C 1
ATOM 4930 O O . HIS A 1 616 ? -34.551 19.354 -0.314 1.00 96.62 616 HIS A O 1
ATOM 4936 N N . THR A 1 617 ? -33.479 20.851 0.963 1.00 95.69 617 THR A N 1
ATOM 4937 C CA . THR A 1 617 ? -34.636 21.751 1.114 1.00 95.69 617 THR A CA 1
ATOM 4938 C C . THR A 1 617 ? -35.128 22.246 -0.241 1.00 95.69 617 THR A C 1
ATOM 4940 O O . THR A 1 617 ? -34.349 22.323 -1.194 1.00 95.69 617 THR A O 1
ATOM 4943 N N . ASP A 1 618 ? -36.398 22.636 -0.338 1.00 91.44 618 ASP A N 1
ATOM 4944 C CA . ASP A 1 618 ? -36.923 23.167 -1.598 1.00 91.44 618 ASP A CA 1
ATOM 4945 C C . ASP A 1 618 ? -36.154 24.425 -2.048 1.00 91.44 618 ASP A C 1
ATOM 4947 O O . ASP A 1 618 ? -35.649 25.189 -1.229 1.00 91.44 618 ASP A O 1
ATOM 4951 N N . TRP A 1 619 ? -36.059 24.667 -3.356 1.00 87.38 619 TRP A N 1
ATOM 4952 C CA . TRP A 1 619 ? -35.323 25.819 -3.891 1.00 87.38 619 TRP A CA 1
ATOM 4953 C C . TRP A 1 619 ? -36.056 27.151 -3.676 1.00 87.38 619 TRP A C 1
ATOM 4955 O O . TRP A 1 619 ? -35.458 28.221 -3.803 1.00 87.38 619 TRP A O 1
ATOM 4965 N N . ALA A 1 620 ? -37.358 27.113 -3.378 1.00 85.81 620 ALA A N 1
ATOM 4966 C CA . ALA A 1 620 ? -38.200 28.296 -3.270 1.00 85.81 620 ALA A CA 1
ATOM 4967 C C . ALA A 1 620 ? -38.584 28.612 -1.817 1.00 85.81 620 ALA A C 1
ATOM 4969 O O . ALA A 1 620 ? -39.166 27.792 -1.117 1.00 85.81 620 ALA A O 1
ATOM 4970 N N . GLY A 1 621 ? -38.348 29.858 -1.393 1.00 72.06 621 GLY A N 1
ATOM 4971 C CA . GLY A 1 621 ? -38.930 30.392 -0.156 1.00 72.06 621 GLY A CA 1
ATOM 4972 C C . GLY A 1 621 ? -38.355 29.823 1.144 1.00 72.06 621 GLY A C 1
ATOM 4973 O O . GLY A 1 621 ? -39.055 29.844 2.155 1.00 72.06 621 GLY A O 1
ATOM 4974 N N . VAL A 1 622 ? -37.107 29.341 1.137 1.00 83.50 622 VAL A N 1
ATOM 4975 C CA . VAL A 1 622 ? -36.437 28.831 2.342 1.00 83.50 622 VAL A CA 1
ATOM 4976 C C . VAL A 1 622 ? -36.210 29.958 3.345 1.00 83.50 622 VAL A C 1
ATOM 4978 O O . VAL A 1 622 ? -35.577 30.970 3.047 1.00 83.50 622 VAL A O 1
ATOM 4981 N N . THR A 1 623 ? -36.726 29.769 4.556 1.00 89.62 623 THR A N 1
ATOM 4982 C CA . THR A 1 623 ? -36.458 30.628 5.712 1.00 89.62 623 THR A CA 1
ATOM 4983 C C . THR A 1 623 ? -35.964 29.768 6.861 1.00 89.62 623 THR A C 1
ATOM 4985 O O . THR A 1 623 ? -36.605 28.768 7.185 1.00 89.62 623 THR A O 1
ATOM 4988 N N . PHE A 1 624 ? -34.858 30.153 7.489 1.00 93.81 624 PHE A N 1
ATOM 4989 C CA . PHE A 1 624 ? -34.365 29.466 8.678 1.00 93.81 624 PHE A CA 1
ATOM 4990 C C . PHE A 1 624 ? -35.259 29.731 9.907 1.00 93.81 624 PHE A C 1
ATOM 4992 O O . PHE A 1 624 ? -35.861 30.807 10.004 1.00 93.81 624 PHE A O 1
ATOM 4999 N N . PRO A 1 625 ? -35.338 28.779 10.855 1.00 95.69 625 PRO A N 1
ATOM 5000 C CA . PRO A 1 625 ? -34.670 27.476 10.824 1.00 95.69 625 PRO A CA 1
ATOM 5001 C C . PRO A 1 625 ? -35.357 26.468 9.886 1.00 95.69 625 PRO A C 1
ATOM 5003 O O . PRO A 1 625 ? -36.578 26.472 9.731 1.00 95.69 625 PRO A O 1
ATOM 5006 N N . GLN A 1 626 ? -34.567 25.579 9.286 1.00 96.81 626 GLN A N 1
ATOM 5007 C CA . GLN A 1 626 ? -35.056 24.386 8.581 1.00 96.81 626 GLN A CA 1
ATOM 5008 C C . GLN A 1 626 ? -34.729 23.157 9.422 1.00 96.81 626 GLN A C 1
ATOM 5010 O O . GLN A 1 626 ? -33.735 23.155 10.143 1.00 96.81 626 GLN A O 1
ATOM 5015 N N . ASN A 1 627 ? -35.548 22.111 9.363 1.00 96.88 627 ASN A N 1
ATOM 5016 C CA . ASN A 1 627 ? -35.253 20.892 10.104 1.00 96.88 627 ASN A CA 1
ATOM 5017 C C . ASN A 1 627 ? -35.637 19.628 9.350 1.00 96.88 627 ASN A C 1
ATOM 5019 O O . ASN A 1 627 ? -36.523 19.635 8.496 1.00 96.88 627 ASN A O 1
ATOM 5023 N N . ILE A 1 628 ? -34.969 18.550 9.738 1.00 98.25 628 ILE A N 1
ATOM 5024 C CA . ILE A 1 628 ? -35.303 17.178 9.392 1.00 98.25 628 ILE A CA 1
ATOM 5025 C C . ILE A 1 628 ? -35.491 16.399 10.693 1.00 98.25 628 ILE A C 1
ATOM 5027 O O . ILE A 1 628 ? -34.690 16.496 11.624 1.00 98.25 628 ILE A O 1
ATOM 5031 N N . THR A 1 629 ? -36.611 15.692 10.786 1.00 98.44 629 THR A N 1
ATOM 5032 C CA . THR A 1 629 ? -37.027 14.889 11.932 1.00 98.44 629 THR A CA 1
ATOM 5033 C C . THR A 1 629 ? -37.042 13.423 11.523 1.00 98.44 629 THR A C 1
ATOM 5035 O O . THR A 1 629 ? -37.746 13.045 10.584 1.00 98.44 629 THR A O 1
ATOM 5038 N N . LEU A 1 630 ? -36.287 12.612 12.256 1.00 98.62 630 LEU A N 1
ATOM 5039 C CA . LEU A 1 630 ? -36.244 11.163 12.142 1.00 98.62 630 LEU A CA 1
ATOM 5040 C C . LEU A 1 630 ? -37.170 10.552 13.195 1.00 98.62 630 LEU A C 1
ATOM 5042 O O . LEU A 1 630 ? -37.047 10.868 14.378 1.00 98.62 630 LEU A O 1
ATOM 5046 N N . ASN A 1 631 ? -38.076 9.676 12.773 1.00 98.19 631 ASN A N 1
ATOM 5047 C CA . ASN A 1 631 ? -38.729 8.707 13.650 1.00 98.19 631 ASN A CA 1
ATOM 5048 C C . ASN A 1 631 ? -37.878 7.438 13.642 1.00 98.19 631 ASN A C 1
ATOM 5050 O O . ASN A 1 631 ? -37.562 6.936 12.566 1.00 98.19 631 ASN A O 1
ATOM 5054 N N . LEU A 1 632 ? -37.502 6.952 14.824 1.00 97.94 632 LEU A N 1
ATOM 5055 C CA . LEU A 1 632 ? -36.501 5.898 14.988 1.00 97.94 632 LEU A CA 1
ATOM 5056 C C . LEU A 1 632 ? -37.043 4.472 14.801 1.00 97.94 632 LEU A C 1
ATOM 5058 O O . LEU A 1 632 ? -36.271 3.530 14.902 1.00 97.94 632 LEU A O 1
ATOM 5062 N N . GLY A 1 633 ? -38.352 4.291 14.591 1.00 95.00 633 GLY A N 1
ATOM 5063 C CA . GLY A 1 633 ? -38.975 2.961 14.490 1.00 95.00 633 GLY A CA 1
ATOM 5064 C C . GLY A 1 633 ? -39.273 2.292 15.840 1.00 95.00 633 GLY A C 1
ATOM 5065 O O . GLY A 1 633 ? -39.997 1.297 15.893 1.00 95.00 633 GLY A O 1
ATOM 5066 N N . GLY A 1 634 ? -38.802 2.877 16.945 1.00 94.00 634 GLY A N 1
ATOM 5067 C CA . GLY A 1 634 ? -39.015 2.411 18.315 1.00 94.00 634 GLY A CA 1
ATOM 5068 C C . GLY A 1 634 ? -38.519 3.414 19.362 1.00 94.00 634 GLY A C 1
ATOM 5069 O O . GLY A 1 634 ? -38.009 4.481 19.025 1.00 94.00 634 GLY A O 1
ATOM 5070 N N . GLU A 1 635 ? -38.694 3.092 20.649 1.00 95.88 635 GLU A N 1
ATOM 5071 C CA . GLU A 1 635 ? -38.031 3.823 21.741 1.00 95.88 635 GLU A CA 1
ATOM 5072 C C . GLU A 1 635 ? -36.620 3.262 21.932 1.00 95.88 635 GLU A C 1
ATOM 5074 O O . GLU A 1 635 ? -36.449 2.062 22.152 1.00 95.88 635 GLU A O 1
ATOM 5079 N N . HIS A 1 636 ? -35.622 4.142 21.901 1.00 94.88 636 HIS A N 1
ATOM 5080 C CA . HIS A 1 636 ? -34.224 3.803 22.142 1.00 94.88 636 HIS A CA 1
ATOM 5081 C C . HIS A 1 636 ? -33.617 4.765 23.165 1.00 94.88 636 HIS A C 1
ATOM 5083 O O . HIS A 1 636 ? -33.969 5.944 23.202 1.00 94.88 636 HIS A O 1
ATOM 5089 N N . THR A 1 637 ? -32.673 4.284 23.974 1.00 95.06 637 THR A N 1
ATOM 5090 C CA . THR A 1 637 ? -31.765 5.167 24.718 1.00 95.06 637 THR A CA 1
ATOM 5091 C C . THR A 1 637 ? -30.605 5.521 23.798 1.00 95.06 637 THR A C 1
ATOM 5093 O O . THR A 1 637 ? -29.857 4.630 23.400 1.00 95.06 637 THR A O 1
ATOM 5096 N N . ILE A 1 638 ? -30.470 6.796 23.446 1.00 95.75 638 ILE A N 1
ATOM 5097 C CA . ILE A 1 638 ? -29.505 7.299 22.463 1.00 95.75 638 ILE A CA 1
ATOM 5098 C C . ILE A 1 638 ? -28.541 8.294 23.105 1.00 95.75 638 ILE A C 1
ATOM 5100 O O . ILE A 1 638 ? -28.907 8.979 24.058 1.00 95.75 638 ILE A O 1
ATOM 5104 N N . ASN A 1 639 ? -27.320 8.378 22.586 1.00 94.56 639 ASN A N 1
ATOM 5105 C CA . ASN A 1 639 ? -26.278 9.281 23.101 1.00 94.56 639 ASN A CA 1
ATOM 5106 C C . ASN A 1 639 ? -25.376 9.886 22.009 1.00 94.56 639 ASN A C 1
ATOM 5108 O O . ASN A 1 639 ? -24.512 10.711 22.306 1.00 94.56 639 ASN A O 1
ATOM 5112 N N . LYS A 1 640 ? -25.546 9.472 20.747 1.00 94.88 640 LYS A N 1
ATOM 5113 C CA . LYS A 1 640 ? -24.748 9.965 19.622 1.00 94.88 640 LYS A CA 1
ATOM 5114 C C . LYS A 1 640 ? -25.612 10.139 18.376 1.00 94.88 640 LYS A C 1
ATOM 5116 O O . LYS A 1 640 ? -26.477 9.318 18.071 1.00 94.88 640 LYS A O 1
ATOM 5121 N N . PHE A 1 641 ? -25.362 11.224 17.653 1.00 97.56 641 PHE A N 1
ATOM 5122 C CA . PHE A 1 641 ? -25.967 11.544 16.362 1.00 97.56 641 PHE A CA 1
ATOM 5123 C C . PHE A 1 641 ? -24.867 11.926 15.379 1.00 97.56 641 PHE A C 1
ATOM 5125 O O . PHE A 1 641 ? -23.940 12.649 15.754 1.00 97.56 641 PHE A O 1
ATOM 5132 N N . THR A 1 642 ? -24.968 11.481 14.129 1.00 96.06 642 THR A N 1
ATOM 5133 C CA . THR A 1 642 ? -24.031 11.892 13.081 1.00 96.06 642 THR A CA 1
ATOM 5134 C C . THR A 1 642 ? -24.738 12.488 11.871 1.00 96.06 642 THR A C 1
ATOM 5136 O O . THR A 1 642 ? -25.857 12.109 11.525 1.00 96.06 642 THR A O 1
ATOM 5139 N N . TYR A 1 643 ? -24.068 13.462 11.256 1.00 97.56 643 TYR A N 1
ATOM 5140 C CA . TYR A 1 643 ? -24.491 14.177 10.057 1.00 97.56 643 TYR A CA 1
ATOM 5141 C C . TYR A 1 643 ? -23.376 14.104 9.019 1.00 97.56 643 TYR A C 1
ATOM 5143 O O . TYR A 1 643 ? -22.283 14.622 9.250 1.00 97.56 643 TYR A O 1
ATOM 5151 N N . LEU A 1 644 ? -23.648 13.483 7.874 1.00 96.50 644 LEU A N 1
ATOM 5152 C CA . LEU A 1 644 ? -22.770 13.507 6.715 1.00 96.50 644 LEU A CA 1
ATOM 5153 C C . LEU A 1 644 ? -23.236 14.610 5.751 1.00 96.50 644 LEU A C 1
ATOM 5155 O O . LEU A 1 644 ? -24.336 14.519 5.189 1.00 96.50 644 LEU A O 1
ATOM 5159 N N . PRO A 1 645 ? -22.422 15.659 5.532 1.00 97.31 645 PRO A N 1
ATOM 5160 C CA . PRO A 1 645 ? -22.702 16.650 4.503 1.00 97.31 645 PRO A CA 1
ATOM 5161 C C . PRO A 1 645 ? -22.682 16.026 3.100 1.00 97.31 645 PRO A C 1
ATOM 5163 O O . PRO A 1 645 ? -22.145 14.941 2.885 1.00 97.31 645 PRO A O 1
ATOM 5166 N N . ARG A 1 646 ? -23.217 16.737 2.104 1.00 94.38 646 ARG A N 1
ATOM 5167 C CA . ARG A 1 646 ? -23.130 16.301 0.702 1.00 94.38 646 ARG A CA 1
ATOM 5168 C C . ARG A 1 646 ? -21.675 16.112 0.244 1.00 94.38 646 ARG A C 1
ATOM 5170 O O . ARG A 1 646 ? -20.820 16.962 0.507 1.00 94.38 646 ARG A O 1
ATOM 5177 N N . GLN A 1 647 ? -21.420 15.045 -0.516 1.00 93.38 647 GLN A N 1
ATOM 5178 C CA . GLN A 1 647 ? -20.071 14.677 -0.976 1.00 93.38 647 GLN A CA 1
ATOM 5179 C C . GLN A 1 647 ? -19.609 15.433 -2.238 1.00 93.38 647 GLN A C 1
ATOM 5181 O O . GLN A 1 647 ? -18.426 15.428 -2.593 1.00 93.38 647 GLN A O 1
ATOM 5186 N N . SER A 1 648 ? -20.513 16.171 -2.890 1.00 87.06 648 SER A N 1
ATOM 5187 C CA . SER A 1 648 ? -20.214 17.040 -4.035 1.00 87.06 648 SER A CA 1
ATOM 5188 C C . SER A 1 648 ? -20.936 18.385 -3.925 1.00 87.06 648 SER A C 1
ATOM 5190 O O . SER A 1 648 ? -22.118 18.429 -3.579 1.00 87.06 648 SER A O 1
ATOM 5192 N N . GLY A 1 649 ? -20.220 19.473 -4.230 1.00 88.81 649 GLY A N 1
ATOM 5193 C CA . GLY A 1 649 ? -20.672 20.856 -4.036 1.00 88.81 649 GLY A CA 1
ATOM 5194 C C . GLY A 1 649 ? -20.715 21.302 -2.566 1.00 88.81 649 GLY A C 1
ATOM 5195 O O . GLY A 1 649 ? -20.464 20.513 -1.655 1.00 88.81 649 GLY A O 1
ATOM 5196 N N . ASP A 1 650 ? -21.044 22.578 -2.340 1.00 92.62 650 ASP A N 1
ATOM 5197 C CA . ASP A 1 650 ? -21.114 23.176 -0.992 1.00 92.62 650 ASP A CA 1
ATOM 5198 C C . ASP A 1 650 ? -22.517 23.630 -0.578 1.00 92.62 650 ASP A C 1
ATOM 5200 O O . ASP A 1 650 ? -22.781 23.800 0.608 1.00 92.62 650 ASP A O 1
ATOM 5204 N N . ASN A 1 651 ? -23.433 23.807 -1.534 1.00 93.50 651 ASN A N 1
ATOM 5205 C CA . ASN A 1 651 ? -24.781 24.299 -1.262 1.00 93.50 651 ASN A CA 1
ATOM 5206 C C . ASN A 1 651 ? -25.530 23.368 -0.305 1.00 93.50 651 ASN A C 1
ATOM 5208 O O . ASN A 1 651 ? -25.629 22.174 -0.584 1.00 93.50 651 ASN A O 1
ATOM 5212 N N . GLY A 1 652 ? -26.092 23.903 0.774 1.00 94.00 652 GLY A N 1
ATOM 5213 C CA . GLY A 1 652 ? -26.850 23.108 1.733 1.00 94.00 652 GLY A CA 1
ATOM 5214 C C . GLY A 1 652 ? -26.056 22.562 2.920 1.00 94.00 652 GLY A C 1
ATOM 5215 O O . GLY A 1 652 ? -26.652 21.924 3.788 1.00 94.00 652 GLY A O 1
ATOM 5216 N N . LYS A 1 653 ? -24.734 22.757 2.988 1.00 97.56 653 LYS A N 1
ATOM 5217 C CA . LYS A 1 653 ? -23.940 22.305 4.142 1.00 97.56 653 LYS A CA 1
ATOM 5218 C C . LYS A 1 653 ? -24.307 23.116 5.386 1.00 97.56 653 LYS A C 1
ATOM 5220 O O . LYS A 1 653 ? -24.238 24.344 5.352 1.00 97.56 653 LYS A O 1
ATOM 5225 N N . ILE A 1 654 ? -24.711 22.428 6.455 1.00 97.75 654 ILE A N 1
ATOM 5226 C CA . ILE A 1 654 ? -25.159 23.053 7.707 1.00 97.75 654 ILE A CA 1
ATOM 5227 C C . ILE A 1 654 ? -23.968 23.687 8.426 1.00 97.75 654 ILE A C 1
ATOM 5229 O O . ILE A 1 654 ? -22.990 23.000 8.717 1.00 97.75 654 ILE A O 1
ATOM 5233 N N . GLU A 1 655 ? -24.077 24.979 8.736 1.00 96.81 655 GLU A N 1
ATOM 5234 C CA . GLU A 1 655 ? -23.085 25.715 9.522 1.00 96.81 655 GLU A CA 1
ATOM 5235 C C . GLU A 1 655 ? -23.482 25.743 10.995 1.00 96.81 655 GLU A C 1
ATOM 5237 O O . GLU A 1 655 ? -22.704 25.324 11.842 1.00 96.81 655 GLU A O 1
ATOM 5242 N N . GLN A 1 656 ? -24.699 26.195 11.313 1.00 98.06 656 GLN A N 1
ATOM 5243 C CA . GLN A 1 656 ? -25.201 26.282 12.687 1.00 98.06 656 GLN A CA 1
ATOM 5244 C C . GLN A 1 656 ? -26.352 25.310 12.895 1.00 98.06 656 GLN A C 1
ATOM 5246 O O . GLN A 1 656 ? -27.309 25.307 12.116 1.00 98.06 656 GLN A O 1
ATOM 5251 N N . TYR A 1 657 ? -26.292 24.530 13.971 1.00 98.25 657 TYR A N 1
ATOM 5252 C CA . TYR A 1 657 ? -27.277 23.496 14.254 1.00 98.25 657 TYR A CA 1
ATOM 5253 C C . TYR A 1 657 ? -27.771 23.515 15.701 1.00 98.25 657 TYR A C 1
ATOM 5255 O O . TYR A 1 657 ? -27.094 23.970 16.622 1.00 98.25 657 TYR A O 1
ATOM 5263 N N . GLU A 1 658 ? -28.952 22.942 15.886 1.00 98.38 658 GLU A N 1
ATOM 5264 C CA . GLU A 1 658 ? -29.504 22.487 17.151 1.00 98.38 658 GLU A CA 1
ATOM 5265 C C . GLU A 1 658 ? -29.994 21.040 16.972 1.00 98.38 658 GLU A C 1
ATOM 5267 O O . GLU A 1 658 ? -30.623 20.707 15.968 1.00 98.38 658 GLU A O 1
ATOM 5272 N N . LEU A 1 659 ? -29.707 20.172 17.942 1.00 98.50 659 LEU A N 1
ATOM 5273 C CA . LEU A 1 659 ? -30.212 18.804 17.992 1.00 98.50 659 LEU A CA 1
ATOM 5274 C C . LEU A 1 659 ? -31.254 18.691 19.102 1.00 98.50 659 LEU A C 1
ATOM 5276 O O . LEU A 1 659 ? -30.994 19.030 20.261 1.00 98.50 659 LEU A O 1
ATOM 5280 N N . GLN A 1 660 ? -32.428 18.187 18.744 1.00 98.56 660 GLN A N 1
ATOM 5281 C CA . GLN A 1 660 ? -33.538 17.981 19.663 1.00 98.56 660 GLN A CA 1
ATOM 5282 C C . GLN A 1 660 ? -33.981 16.516 19.662 1.00 98.56 660 GLN A C 1
ATOM 5284 O O . GLN A 1 660 ? -33.930 15.848 18.632 1.00 98.56 660 GLN A O 1
ATOM 5289 N N . VAL A 1 661 ? -34.485 16.034 20.795 1.00 98.25 661 VAL A N 1
ATOM 5290 C CA . VAL A 1 661 ? -35.052 14.684 20.944 1.00 98.25 661 VAL A CA 1
ATOM 5291 C C . VAL A 1 661 ? -36.479 14.748 21.471 1.00 98.25 661 VAL A C 1
ATOM 5293 O O . VAL A 1 661 ? -36.873 15.721 22.118 1.00 98.25 661 VAL A O 1
ATOM 5296 N N . SER A 1 662 ? -37.260 13.707 21.203 1.00 98.06 662 SER A N 1
ATOM 5297 C CA . SER A 1 662 ? -38.634 13.577 21.683 1.00 98.06 662 SER A CA 1
ATOM 5298 C C . SER A 1 662 ? -39.000 12.109 21.906 1.00 98.06 662 SER A C 1
ATOM 5300 O O . SER A 1 662 ? -38.505 11.227 21.203 1.00 98.06 662 SER A O 1
ATOM 5302 N N . THR A 1 663 ? -39.873 11.842 22.878 1.00 97.44 663 THR A N 1
ATOM 5303 C CA . THR A 1 663 ? -40.473 10.518 23.121 1.00 97.44 663 THR A CA 1
ATOM 5304 C C . THR A 1 663 ? -41.879 10.383 22.533 1.00 97.44 663 THR A C 1
ATOM 5306 O O . THR A 1 663 ? -42.345 9.259 22.349 1.00 97.44 663 THR A O 1
ATOM 5309 N N . ASP A 1 664 ? -42.538 11.491 22.182 1.00 94.69 664 ASP A N 1
ATOM 5310 C CA . ASP A 1 664 ? -43.907 11.526 21.645 1.00 94.69 664 ASP A CA 1
ATOM 5311 C C . ASP A 1 664 ? -43.986 11.993 20.178 1.00 94.69 664 ASP A C 1
ATOM 5313 O O . ASP A 1 664 ? -45.016 11.814 19.535 1.00 94.69 664 ASP A O 1
ATOM 5317 N N . GLY A 1 665 ? -42.901 12.551 19.631 1.00 93.06 665 GLY A N 1
ATOM 5318 C CA . GLY A 1 665 ? -42.856 13.130 18.286 1.00 93.06 665 GLY A CA 1
ATOM 5319 C C . GLY A 1 665 ? -43.508 14.513 18.172 1.00 93.06 665 GLY A C 1
ATOM 5320 O O . GLY A 1 665 ? -43.551 15.075 17.077 1.00 93.06 665 GLY A O 1
ATOM 5321 N N . GLU A 1 666 ? -43.978 15.092 19.280 1.00 92.75 666 GLU A N 1
ATOM 5322 C CA . GLU A 1 666 ? -44.646 16.398 19.334 1.00 92.75 666 GLU A CA 1
ATOM 5323 C C . GLU A 1 666 ? -43.831 17.407 20.156 1.00 92.75 666 GLU A C 1
ATOM 5325 O O . GLU A 1 666 ? -43.539 18.514 19.689 1.00 92.75 666 GLU A O 1
ATOM 5330 N N . THR A 1 667 ? -43.413 17.015 21.361 1.00 96.06 667 THR A N 1
ATOM 5331 C CA . THR A 1 667 ? -42.653 17.843 22.300 1.00 96.06 667 THR A CA 1
ATOM 5332 C C . THR A 1 667 ? -41.168 17.529 22.182 1.00 96.06 667 THR A C 1
ATOM 5334 O O . THR A 1 667 ? -40.727 16.431 22.516 1.00 96.06 667 THR A O 1
ATOM 5337 N N . PHE A 1 668 ? -40.383 18.505 21.728 1.00 97.62 668 PHE A N 1
ATOM 5338 C CA . PHE A 1 668 ? -38.946 18.348 21.507 1.00 97.62 668 PHE A CA 1
ATOM 5339 C C . PHE A 1 668 ? -38.131 19.075 22.574 1.00 97.62 668 PHE A C 1
ATOM 5341 O O . PHE A 1 668 ? -38.399 20.234 22.892 1.00 97.62 668 PHE A O 1
ATOM 5348 N N . THR A 1 669 ? -37.117 18.391 23.100 1.00 97.50 669 THR A N 1
ATOM 5349 C CA . THR A 1 669 ? -36.150 18.937 24.059 1.00 97.50 669 THR A CA 1
ATOM 5350 C C . THR A 1 669 ? -34.787 19.044 23.397 1.00 97.50 669 THR A C 1
ATOM 5352 O O . THR A 1 669 ? -34.313 18.083 22.796 1.00 97.50 669 THR A O 1
ATOM 5355 N N . LYS A 1 670 ? -34.150 20.210 23.513 1.00 98.12 670 LYS A N 1
ATOM 5356 C CA . LYS A 1 670 ? -32.792 20.441 23.017 1.00 98.12 670 LYS A CA 1
ATOM 5357 C C . LYS A 1 670 ? -31.779 19.629 23.824 1.00 98.12 670 LYS A C 1
ATOM 5359 O O . LYS A 1 670 ? -31.769 19.732 25.048 1.00 98.12 670 LYS A O 1
ATOM 5364 N N . VAL A 1 671 ? -30.919 18.881 23.136 1.00 96.88 671 VAL A N 1
ATOM 5365 C CA . VAL A 1 671 ? -29.822 18.103 23.744 1.00 96.88 671 VAL A CA 1
ATOM 5366 C C . VAL A 1 671 ? -28.441 18.611 23.341 1.00 96.88 671 VAL A C 1
ATOM 5368 O O . VAL A 1 671 ? -27.490 18.421 24.089 1.00 96.88 671 VAL A O 1
ATOM 5371 N N . ALA A 1 672 ? -28.322 19.297 22.200 1.00 97.12 672 ALA A N 1
ATOM 5372 C CA . ALA A 1 672 ? -27.072 19.912 21.760 1.00 97.12 672 ALA A CA 1
ATOM 5373 C C . ALA A 1 672 ? -27.323 21.098 20.817 1.00 97.12 672 ALA A C 1
ATOM 5375 O O . ALA A 1 672 ? -28.375 21.193 20.188 1.00 97.12 672 ALA A O 1
ATOM 5376 N N . GLU A 1 673 ? -26.342 21.988 20.691 1.00 98.00 673 GLU A N 1
ATOM 5377 C CA . GLU A 1 673 ? -26.284 23.037 19.667 1.00 98.00 673 GLU A CA 1
ATOM 5378 C C . GLU A 1 673 ? -24.826 23.381 19.359 1.00 98.00 673 GLU A C 1
ATOM 5380 O O . GLU A 1 673 ? -23.947 23.163 20.197 1.00 98.00 673 GLU A O 1
ATOM 5385 N N . GLY A 1 674 ? -24.551 23.925 18.176 1.00 96.75 674 GLY A N 1
ATOM 5386 C CA . GLY A 1 674 ? -23.193 24.324 17.829 1.00 96.75 674 GLY A CA 1
ATOM 5387 C C . GLY A 1 674 ? -23.014 24.800 16.395 1.00 96.75 674 GLY A C 1
ATOM 5388 O O . GLY A 1 674 ? -23.976 25.056 15.670 1.00 96.75 674 GLY A O 1
ATOM 5389 N N . THR A 1 675 ? -21.743 24.900 16.006 1.00 96.94 675 THR A N 1
ATOM 5390 C CA . THR A 1 675 ? -21.303 25.282 14.662 1.00 96.94 675 THR A CA 1
ATOM 5391 C C . THR A 1 675 ? -20.370 24.212 14.100 1.00 96.94 675 THR A C 1
ATOM 5393 O O . THR A 1 675 ? -19.502 23.716 14.821 1.00 96.94 675 THR A O 1
ATOM 5396 N N . TRP A 1 676 ? -20.520 23.865 12.824 1.00 96.50 676 TRP A N 1
ATOM 5397 C CA . TRP A 1 676 ? -19.624 22.967 12.098 1.00 96.50 676 TRP A CA 1
ATOM 5398 C C . TRP A 1 676 ? -18.809 23.707 11.040 1.00 96.50 676 TRP A C 1
ATOM 5400 O O . TRP A 1 676 ? -19.271 24.667 10.429 1.00 96.50 676 TRP A O 1
ATOM 5410 N N . ASN A 1 677 ? -17.599 23.205 10.784 1.00 92.62 677 ASN A N 1
ATOM 5411 C CA . ASN A 1 677 ? -16.826 23.603 9.612 1.00 92.62 677 ASN A CA 1
ATOM 5412 C C . ASN A 1 677 ? -17.532 23.146 8.328 1.00 92.62 677 ASN A C 1
ATOM 5414 O O . ASN A 1 677 ? -18.061 22.032 8.256 1.00 92.62 677 ASN A O 1
ATOM 5418 N N . ILE A 1 678 ? -17.477 23.997 7.304 1.00 94.06 678 ILE A N 1
ATOM 5419 C CA . ILE A 1 678 ? -18.038 23.724 5.980 1.00 94.06 678 ILE A CA 1
ATOM 5420 C C . ILE A 1 678 ? -17.062 22.864 5.175 1.00 94.06 678 ILE A C 1
ATOM 5422 O O . ILE A 1 678 ? -16.199 23.363 4.459 1.00 94.06 678 ILE A O 1
ATOM 5426 N N . ASP A 1 679 ? -17.209 21.550 5.292 1.00 89.62 679 ASP A N 1
ATOM 5427 C CA . ASP A 1 679 ? -16.428 20.556 4.555 1.00 89.62 679 ASP A CA 1
ATOM 5428 C C . ASP A 1 679 ? -17.287 19.296 4.287 1.00 89.62 679 ASP A C 1
ATOM 5430 O O . ASP A 1 679 ? -18.514 19.353 4.390 1.00 89.62 679 ASP A O 1
ATOM 5434 N N . LYS A 1 680 ? -16.680 18.192 3.837 1.00 88.38 680 LYS A N 1
ATOM 5435 C CA . LYS A 1 680 ? -17.386 16.937 3.498 1.00 88.38 680 LYS A CA 1
ATOM 5436 C C . LYS A 1 680 ? -17.300 15.859 4.587 1.00 88.38 680 LYS A C 1
ATOM 5438 O O . LYS A 1 680 ? -17.902 14.800 4.433 1.00 88.38 680 LYS A O 1
ATOM 5443 N N . SER A 1 681 ? -16.541 16.112 5.653 1.00 85.19 681 SER A N 1
ATOM 5444 C CA . SER A 1 681 ? -16.301 15.138 6.720 1.00 85.19 681 SER A CA 1
ATOM 5445 C C . SER A 1 681 ? -17.557 14.897 7.554 1.00 85.19 681 SER A C 1
ATOM 5447 O O . SER A 1 681 ? -18.361 15.811 7.773 1.00 85.19 681 SER A O 1
ATOM 5449 N N . LEU A 1 682 ? -17.703 13.663 8.040 1.00 87.25 682 LEU A N 1
ATOM 5450 C CA . LEU A 1 682 ? -18.759 13.273 8.968 1.00 87.25 682 LEU A CA 1
ATOM 5451 C C . LEU A 1 682 ? -18.705 14.143 10.229 1.00 87.25 682 LEU A C 1
ATOM 5453 O O . LEU A 1 682 ? -17.647 14.342 10.829 1.00 87.25 682 LEU A O 1
ATOM 5457 N N . LYS A 1 683 ? -19.859 14.657 10.644 1.00 93.25 683 LYS A N 1
ATOM 5458 C CA . LYS A 1 683 ? -20.017 15.443 11.866 1.00 93.25 683 LYS A CA 1
ATOM 5459 C C . LYS A 1 683 ? -20.636 14.577 12.949 1.00 93.25 683 LYS A C 1
ATOM 5461 O O . LYS A 1 683 ? -21.620 13.891 12.691 1.00 93.25 683 LYS A O 1
ATOM 5466 N N . THR A 1 684 ? -20.103 14.661 14.163 1.00 92.12 684 THR A N 1
ATOM 5467 C CA . THR A 1 684 ? -20.566 13.870 15.310 1.00 92.12 684 THR A CA 1
ATOM 5468 C C . THR A 1 684 ? -21.023 14.785 16.435 1.00 92.12 684 THR A C 1
ATOM 5470 O O . THR A 1 684 ? -20.337 15.747 16.782 1.00 92.12 684 THR A O 1
ATOM 5473 N N . ILE A 1 685 ? -22.175 14.464 17.017 1.00 94.12 685 ILE A N 1
ATOM 5474 C CA . ILE A 1 685 ? -22.711 15.075 18.231 1.00 94.12 685 ILE A CA 1
ATOM 5475 C C . ILE A 1 685 ? -22.815 13.970 19.278 1.00 94.12 685 ILE A C 1
ATOM 5477 O O . ILE A 1 685 ? -23.537 12.998 19.066 1.00 94.12 685 ILE A O 1
ATOM 5481 N N . ASN A 1 686 ? -22.127 14.142 20.404 1.00 90.88 686 ASN A N 1
ATOM 5482 C CA . ASN A 1 686 ? -22.292 13.303 21.589 1.00 90.88 686 ASN A CA 1
ATOM 5483 C C . ASN A 1 686 ? -23.087 14.080 22.643 1.00 90.88 686 ASN A C 1
ATOM 5485 O O . ASN A 1 686 ? -22.901 15.291 22.786 1.00 90.88 686 ASN A O 1
ATOM 5489 N N . PHE A 1 687 ? -23.965 13.397 23.366 1.00 93.06 687 PHE A N 1
ATOM 5490 C CA . PHE A 1 687 ? -24.802 13.970 24.421 1.00 93.06 687 PHE A CA 1
ATOM 5491 C C . PHE A 1 687 ? -25.119 12.907 25.480 1.00 93.06 687 PHE A C 1
ATOM 5493 O O . PHE A 1 687 ? -24.942 11.712 25.239 1.00 93.06 687 PHE A O 1
ATOM 5500 N N . ASP A 1 688 ? -25.575 13.337 26.659 1.00 89.12 688 ASP A N 1
ATOM 5501 C CA . ASP A 1 688 ? -25.932 12.414 27.741 1.00 89.12 688 ASP A CA 1
ATOM 5502 C C . ASP A 1 688 ? -27.023 11.424 27.285 1.00 89.12 688 ASP A C 1
ATOM 5504 O O . ASP A 1 688 ? -27.963 11.837 26.595 1.00 89.12 688 ASP A O 1
ATOM 5508 N N . PRO A 1 689 ? -26.941 10.132 27.668 1.00 92.31 689 PRO A N 1
ATOM 5509 C CA . PRO A 1 689 ? -27.938 9.134 27.300 1.00 92.31 689 PRO A CA 1
ATOM 5510 C C . PRO A 1 689 ? -29.374 9.577 27.602 1.00 92.31 689 PRO A C 1
ATOM 5512 O O . PRO A 1 689 ? -29.729 9.874 28.743 1.00 92.31 689 PRO A O 1
ATOM 5515 N N . VAL A 1 690 ? -30.227 9.573 26.579 1.00 94.94 690 VAL A N 1
ATOM 5516 C CA . VAL A 1 690 ? -31.624 10.006 26.682 1.00 94.94 690 VAL A CA 1
ATOM 5517 C C . VAL A 1 690 ? -32.537 9.070 25.904 1.00 94.94 690 VAL A C 1
ATOM 5519 O O . VAL A 1 690 ? -32.210 8.610 24.812 1.00 94.94 690 VAL A O 1
ATOM 5522 N N . LYS A 1 691 ? -33.707 8.774 26.470 1.00 95.94 691 LYS A N 1
ATOM 5523 C CA . LYS A 1 691 ? -34.747 8.022 25.766 1.00 95.94 691 LYS A CA 1
ATOM 5524 C C . LYS A 1 691 ? -35.383 8.884 24.683 1.00 95.94 691 LYS A C 1
ATOM 5526 O O . LYS A 1 691 ? -35.834 9.993 24.968 1.00 95.94 691 LYS A O 1
ATOM 5531 N N . ALA A 1 692 ? -35.475 8.355 23.470 1.00 97.25 692 ALA A N 1
ATOM 5532 C CA . ALA A 1 692 ? -36.095 9.029 22.342 1.00 97.25 692 ALA A CA 1
ATOM 5533 C C . ALA A 1 692 ? -36.809 8.033 21.421 1.00 97.25 692 ALA A C 1
ATOM 5535 O O . ALA A 1 692 ? -36.361 6.905 21.224 1.00 97.25 692 ALA A O 1
ATOM 5536 N N . THR A 1 693 ? -37.910 8.485 20.828 1.00 97.94 693 THR A N 1
ATOM 5537 C CA . THR A 1 693 ? -38.546 7.870 19.652 1.00 97.94 693 THR A CA 1
ATOM 5538 C C . THR A 1 693 ? -38.321 8.712 18.396 1.00 97.94 693 THR A C 1
ATOM 5540 O O . THR A 1 693 ? -38.470 8.211 17.284 1.00 97.94 693 THR A O 1
ATOM 5543 N N . HIS A 1 694 ? -37.959 9.991 18.565 1.00 98.50 694 HIS A N 1
ATOM 5544 C CA . HIS A 1 694 ? -37.674 10.924 17.483 1.00 98.50 694 HIS A CA 1
ATOM 5545 C C . HIS A 1 694 ? -36.435 11.771 17.777 1.00 98.50 694 HIS A C 1
ATOM 5547 O O . HIS A 1 694 ? -36.206 12.190 18.915 1.00 98.50 694 HIS A O 1
ATOM 5553 N N . VAL A 1 695 ? -35.691 12.094 16.721 1.00 98.50 695 VAL A N 1
ATOM 5554 C CA . VAL A 1 695 ? -34.567 13.039 16.742 1.00 98.50 695 VAL A CA 1
ATOM 5555 C C . VAL A 1 695 ? -34.784 14.078 15.652 1.00 98.50 695 VAL A C 1
ATOM 5557 O O . VAL A 1 695 ? -35.160 13.736 14.535 1.00 98.50 695 VAL A O 1
ATOM 5560 N N . ARG A 1 696 ? -34.558 15.354 15.957 1.00 98.56 696 ARG A N 1
ATOM 5561 C CA . ARG A 1 696 ? -34.682 16.460 15.008 1.00 98.56 696 ARG A CA 1
ATOM 5562 C C . ARG A 1 696 ? -33.380 17.238 14.934 1.00 98.56 696 ARG A C 1
ATOM 5564 O O . ARG A 1 696 ? -32.954 17.825 15.928 1.00 98.56 696 ARG A O 1
ATOM 5571 N N . LEU A 1 697 ? -32.807 17.291 13.736 1.00 98.62 697 LEU A N 1
ATOM 5572 C CA . LEU A 1 697 ? -31.713 18.194 13.406 1.00 98.62 697 LEU A CA 1
ATOM 5573 C C . LEU A 1 697 ? -32.303 19.497 12.867 1.00 98.62 697 LEU A C 1
ATOM 5575 O O . LEU A 1 697 ? -32.972 19.508 11.833 1.00 98.62 697 LEU A O 1
ATOM 5579 N N . VAL A 1 698 ? -32.062 20.589 13.580 1.00 98.44 698 VAL A N 1
ATOM 5580 C CA . VAL A 1 698 ? -32.485 21.940 13.225 1.00 98.44 698 VAL A CA 1
ATOM 5581 C C . VAL A 1 698 ? -31.267 22.694 12.710 1.00 98.44 698 VAL A C 1
ATOM 5583 O O . VAL A 1 698 ? -30.320 22.916 13.451 1.00 98.44 698 VAL A O 1
ATOM 5586 N N . ALA A 1 699 ? -31.285 23.098 11.448 1.00 97.75 699 ALA A N 1
ATOM 5587 C CA . ALA A 1 699 ? -30.294 23.995 10.876 1.00 97.75 699 ALA A CA 1
ATOM 5588 C C . ALA A 1 699 ? -30.764 25.442 11.057 1.00 97.75 699 ALA A C 1
ATOM 5590 O O . ALA A 1 699 ? -31.858 25.810 10.616 1.00 97.75 699 ALA A O 1
ATOM 5591 N N . ASN A 1 700 ? -29.931 26.252 11.702 1.00 97.00 700 ASN A N 1
ATOM 5592 C CA . ASN A 1 700 ? -30.149 27.683 11.908 1.00 97.00 700 ASN A CA 1
ATOM 5593 C C . ASN A 1 700 ? -29.442 28.531 10.841 1.00 97.00 700 ASN A C 1
ATOM 5595 O O . ASN A 1 700 ? -29.900 29.634 10.554 1.00 97.00 700 ASN A O 1
ATOM 5599 N N . ASP A 1 701 ? -28.368 28.000 10.252 1.00 96.94 701 ASP A N 1
ATOM 5600 C CA . ASP A 1 701 ? -27.639 28.607 9.140 1.00 96.94 701 ASP A CA 1
ATOM 5601 C C . ASP A 1 701 ? -26.942 27.526 8.303 1.00 96.94 701 ASP A C 1
ATOM 5603 O O . ASP A 1 701 ? -26.550 26.478 8.834 1.00 96.94 701 ASP A O 1
ATOM 5607 N N . ALA A 1 702 ? -26.809 27.762 7.000 1.00 96.38 702 ALA A N 1
ATOM 5608 C CA . ALA A 1 702 ? -26.212 26.827 6.055 1.00 96.38 702 ALA A CA 1
ATOM 5609 C C . ALA A 1 702 ? -25.830 27.509 4.731 1.00 96.38 702 ALA A C 1
ATOM 5611 O O . ALA A 1 702 ? -26.418 28.511 4.308 1.00 96.38 702 ALA A O 1
ATOM 5612 N N . VAL A 1 703 ? -24.858 26.921 4.031 1.00 96.31 703 VAL A N 1
ATOM 5613 C CA . VAL A 1 703 ? -24.305 27.479 2.791 1.00 96.31 703 VAL A CA 1
ATOM 5614 C C . VAL A 1 703 ? -25.386 27.651 1.726 1.00 96.31 703 VAL A C 1
ATOM 5616 O O . VAL A 1 703 ? -26.122 26.721 1.394 1.00 96.31 703 VAL A O 1
ATOM 5619 N N . GLY A 1 704 ? -25.441 28.850 1.142 1.00 92.25 704 GLY A N 1
ATOM 5620 C CA . GLY A 1 704 ? -26.357 29.174 0.048 1.00 92.25 704 GLY A CA 1
ATOM 5621 C C . GLY A 1 704 ? -27.813 29.389 0.472 1.00 92.25 704 GLY A C 1
ATOM 5622 O O . GLY A 1 704 ? -28.654 29.592 -0.399 1.00 92.25 704 GLY A O 1
ATOM 5623 N N . ASN A 1 705 ? -28.108 29.424 1.778 1.00 92.19 705 ASN A N 1
ATOM 5624 C CA . ASN A 1 705 ? -29.460 29.485 2.354 1.00 92.19 705 ASN A CA 1
ATOM 5625 C C . ASN A 1 705 ? -30.343 28.263 2.055 1.00 92.19 705 ASN A C 1
ATOM 5627 O O . ASN A 1 705 ? -31.569 28.366 2.045 1.00 92.19 705 ASN A O 1
ATOM 5631 N N . PHE A 1 706 ? -29.724 27.109 1.827 1.00 95.25 706 PHE A N 1
ATOM 5632 C CA . PHE A 1 706 ? -30.400 25.819 1.695 1.00 95.25 706 PHE A CA 1
ATOM 5633 C C . PHE A 1 706 ? -29.874 24.868 2.759 1.00 95.25 706 PHE A C 1
ATOM 5635 O O . PHE A 1 706 ? -28.842 25.142 3.362 1.00 95.25 706 PHE A O 1
ATOM 5642 N N . VAL A 1 707 ? -30.552 23.746 2.981 1.00 96.75 707 VAL A N 1
ATOM 5643 C CA . VAL A 1 707 ? -30.071 22.687 3.873 1.00 96.75 707 VAL A CA 1
ATOM 5644 C C . VAL A 1 707 ? -30.075 21.362 3.137 1.00 96.75 707 VAL A C 1
ATOM 5646 O O . VAL A 1 707 ? -31.004 21.064 2.390 1.00 96.75 707 VAL A O 1
ATOM 5649 N N . SER A 1 708 ? -29.022 20.582 3.342 1.00 96.88 708 SER A N 1
ATOM 5650 C CA . SER A 1 708 ? -28.855 19.260 2.760 1.00 96.88 708 SER A CA 1
ATOM 5651 C C . SER A 1 708 ? -28.159 18.304 3.719 1.00 96.88 708 SER A C 1
ATOM 5653 O O . SER A 1 708 ? -27.318 18.723 4.521 1.00 96.88 708 SER A O 1
ATOM 5655 N N . ALA A 1 709 ? -28.472 17.019 3.586 1.00 97.81 709 ALA A N 1
ATOM 5656 C CA . ALA A 1 709 ? -27.788 15.929 4.269 1.00 97.81 709 ALA A CA 1
ATOM 5657 C C . ALA A 1 709 ? -27.658 14.741 3.321 1.00 97.81 709 ALA A C 1
ATOM 5659 O O . ALA A 1 709 ? -28.646 14.388 2.682 1.00 97.81 709 ALA A O 1
ATOM 5660 N N . ALA A 1 710 ? -26.457 14.165 3.235 1.00 97.44 710 ALA A N 1
ATOM 5661 C CA . ALA A 1 710 ? -26.254 12.892 2.553 1.00 97.44 710 ALA A CA 1
ATOM 5662 C C . ALA A 1 710 ? -26.721 11.748 3.444 1.00 97.44 710 ALA A C 1
ATOM 5664 O O . ALA A 1 710 ? -27.578 10.986 3.049 1.00 97.44 710 ALA A O 1
ATOM 5665 N N . GLU A 1 711 ? -26.243 11.699 4.687 1.00 97.38 711 GLU A N 1
ATOM 5666 C CA . GLU A 1 711 ? -26.632 10.656 5.636 1.00 97.38 711 GLU A CA 1
ATOM 5667 C C . GLU A 1 711 ? -26.809 11.224 7.039 1.00 97.38 711 GLU A C 1
ATOM 5669 O O . GLU A 1 711 ? -26.047 12.090 7.483 1.00 97.38 711 GLU A O 1
ATOM 5674 N N . LEU A 1 712 ? -27.806 10.714 7.753 1.00 97.94 712 LEU A N 1
ATOM 5675 C CA . LEU A 1 712 ? -28.059 10.969 9.161 1.00 97.94 712 LEU A CA 1
ATOM 5676 C C . LEU A 1 712 ? -28.127 9.640 9.898 1.00 97.94 712 LEU A C 1
ATOM 5678 O O . LEU A 1 712 ? -28.844 8.726 9.487 1.00 97.94 712 LEU A O 1
ATOM 5682 N N . ASN A 1 713 ? -27.424 9.550 11.023 1.00 96.69 713 ASN A N 1
ATOM 5683 C CA . ASN A 1 713 ? -27.465 8.360 11.858 1.00 96.69 713 ASN A CA 1
ATOM 5684 C C . ASN A 1 713 ? -27.695 8.696 13.324 1.00 96.69 713 ASN A C 1
ATOM 5686 O O . ASN A 1 713 ? -27.238 9.717 13.842 1.00 96.69 713 ASN A O 1
ATOM 5690 N N . VAL A 1 714 ? -28.388 7.787 14.005 1.00 96.81 714 VAL A N 1
ATOM 5691 C CA . VAL A 1 714 ? -28.693 7.865 15.432 1.00 96.81 714 VAL A CA 1
ATOM 5692 C C . VAL A 1 714 ? -28.159 6.599 16.076 1.00 96.81 714 VAL A C 1
ATOM 5694 O O . VAL A 1 714 ? -28.413 5.498 15.588 1.00 96.81 714 VAL A O 1
ATOM 5697 N N . HIS A 1 715 ? -27.425 6.757 17.170 1.00 94.38 715 HIS A N 1
ATOM 5698 C CA . HIS A 1 715 ? -26.784 5.647 17.851 1.00 94.38 715 HIS A CA 1
ATOM 5699 C C . HIS A 1 715 ? -27.413 5.423 19.226 1.00 94.38 715 HIS A C 1
ATOM 5701 O O . HIS A 1 715 ? -27.546 6.355 20.028 1.00 94.38 715 HIS A O 1
ATOM 5707 N N . LYS A 1 716 ? -27.802 4.174 19.480 1.00 92.00 716 LYS A N 1
ATOM 5708 C CA . LYS A 1 716 ? -28.256 3.673 20.773 1.00 92.00 716 LYS A CA 1
ATOM 5709 C C . LYS A 1 716 ? -27.063 3.324 21.660 1.00 92.00 716 LYS A C 1
ATOM 5711 O O . LYS A 1 716 ? -25.996 2.952 21.180 1.00 92.00 716 LYS A O 1
ATOM 5716 N N . VAL A 1 717 ? -27.281 3.375 22.964 1.00 87.62 717 VAL A N 1
ATOM 5717 C CA . VAL A 1 717 ? -26.333 2.851 23.949 1.00 87.62 717 VAL A CA 1
ATOM 5718 C C . VAL A 1 717 ? -26.391 1.315 23.909 1.00 87.62 717 VAL A C 1
ATOM 5720 O O . VAL A 1 717 ? -27.474 0.747 24.047 1.00 87.62 717 VAL A O 1
ATOM 5723 N N . THR A 1 718 ? -25.259 0.647 23.663 1.00 65.75 718 THR A N 1
ATOM 5724 C CA . THR A 1 718 ? -25.165 -0.825 23.518 1.00 65.75 718 THR A CA 1
ATOM 5725 C C . THR A 1 718 ? -24.829 -1.566 24.803 1.00 65.75 718 THR A C 1
ATOM 5727 O O . THR A 1 718 ? -25.067 -2.766 24.876 1.00 65.75 718 THR A O 1
ATOM 5730 N N . GLU A 1 719 ? -24.343 -0.865 25.824 1.00 49.84 719 GLU A N 1
ATOM 5731 C CA . GLU A 1 719 ? -24.043 -1.437 27.133 1.00 49.84 719 GLU A CA 1
ATOM 5732 C C . GLU A 1 719 ? -24.979 -0.836 28.181 1.00 49.84 719 GLU A C 1
ATOM 5734 O O . GLU A 1 719 ? -25.114 0.386 28.292 1.00 49.84 719 GLU A O 1
ATOM 5739 N N . GLU A 1 720 ? -25.636 -1.687 28.973 1.00 40.06 720 GLU A N 1
ATOM 5740 C CA . GLU A 1 720 ? -26.113 -1.249 30.281 1.00 40.06 720 GLU A CA 1
ATOM 5741 C C . GLU A 1 720 ? -24.880 -0.741 31.027 1.00 40.06 720 GLU A C 1
ATOM 5743 O O . GLU A 1 720 ? -24.046 -1.547 31.431 1.00 40.06 720 GLU A O 1
ATOM 5748 N N . ILE A 1 721 ? -24.736 0.581 31.192 1.00 42.09 721 ILE A N 1
ATOM 5749 C CA . ILE A 1 721 ? -23.805 1.128 32.184 1.00 42.09 721 ILE A CA 1
ATOM 5750 C C . ILE A 1 721 ? -24.144 0.367 33.465 1.00 42.09 721 ILE A C 1
ATOM 5752 O O . ILE A 1 721 ? -25.292 0.486 33.913 1.00 42.09 721 ILE A O 1
ATOM 5756 N N . PRO A 1 722 ? -23.234 -0.447 34.031 1.00 43.25 722 PRO A N 1
ATOM 5757 C CA . PRO A 1 722 ? -23.524 -1.116 35.278 1.00 43.25 722 PRO A CA 1
ATOM 5758 C C . PRO A 1 722 ? -23.769 0.008 36.266 1.00 43.25 722 PRO A C 1
ATOM 5760 O O . PRO A 1 722 ? -22.841 0.742 36.601 1.00 43.25 722 PRO A O 1
ATOM 5763 N N . GLU A 1 723 ? -25.028 0.203 36.657 1.00 50.94 723 GLU A N 1
ATOM 5764 C CA . GLU A 1 723 ? -25.401 1.240 37.605 1.00 50.94 723 GLU A CA 1
ATOM 5765 C C . GLU A 1 723 ? -24.430 1.093 38.779 1.00 50.94 723 GLU A C 1
ATOM 5767 O O . GLU A 1 723 ? -24.301 -0.006 39.344 1.00 50.94 723 GLU A O 1
ATOM 5772 N N . VAL A 1 724 ? -23.657 2.144 39.074 1.00 58.91 724 VAL A N 1
ATOM 5773 C CA . VAL A 1 724 ? -22.818 2.188 40.273 1.00 58.91 724 VAL A CA 1
ATOM 5774 C C . VAL A 1 724 ? -23.795 2.249 41.440 1.00 58.91 724 VAL A C 1
ATOM 5776 O O . VAL A 1 724 ? -24.145 3.302 41.958 1.00 58.91 724 VAL A O 1
ATOM 5779 N N . GLY A 1 725 ? -24.349 1.087 41.776 1.00 69.00 725 GLY A N 1
ATOM 5780 C CA . GLY A 1 725 ? -25.280 0.927 42.870 1.00 69.00 725 GLY A CA 1
ATOM 5781 C C . GLY A 1 725 ? -24.546 1.171 44.176 1.00 69.00 725 GLY A C 1
ATOM 5782 O O . GLY A 1 725 ? -23.335 0.977 44.262 1.00 69.00 725 GLY A O 1
ATOM 5783 N N . GLY A 1 726 ? -25.291 1.579 45.193 1.00 84.00 726 GLY A N 1
ATOM 5784 C CA . GLY A 1 726 ? -24.780 1.777 46.539 1.00 84.00 726 GLY A CA 1
ATOM 5785 C C . GLY A 1 726 ? -25.496 2.913 47.238 1.00 84.00 726 GLY A C 1
ATOM 5786 O O . GLY A 1 726 ? -26.259 3.663 46.632 1.00 84.00 726 GLY A O 1
ATOM 5787 N N . LYS A 1 727 ? -25.282 3.019 48.545 1.00 93.12 727 LYS A N 1
ATOM 5788 C CA . LYS A 1 727 ? -25.999 3.978 49.385 1.00 93.12 727 LYS A CA 1
ATOM 5789 C C . LYS A 1 727 ? -25.139 4.518 50.503 1.00 93.12 727 LYS A C 1
ATOM 5791 O O . LYS A 1 727 ? -24.231 3.846 51.003 1.00 93.12 727 LYS A O 1
ATOM 5796 N N . VAL A 1 728 ? -25.483 5.716 50.953 1.00 94.94 728 VAL A N 1
ATOM 5797 C CA . VAL A 1 728 ? -24.925 6.272 52.181 1.00 94.94 728 VAL A CA 1
ATOM 5798 C C . VAL A 1 728 ? -25.484 5.502 53.371 1.00 94.94 728 VAL A C 1
ATOM 5800 O O . VAL A 1 728 ? -26.688 5.503 53.637 1.00 94.94 728 VAL A O 1
ATOM 5803 N N . ALA A 1 729 ? -24.592 4.867 54.125 1.00 93.94 729 ALA A N 1
ATOM 5804 C CA . ALA A 1 729 ? -24.915 4.374 55.451 1.00 93.94 729 ALA A CA 1
ATOM 5805 C C . ALA A 1 729 ? -24.874 5.562 56.416 1.00 93.94 729 ALA A C 1
ATOM 5807 O O . ALA A 1 729 ? -23.855 6.238 56.520 1.00 93.94 729 ALA A O 1
ATOM 5808 N N . ILE A 1 730 ? -25.978 5.831 57.111 1.00 95.50 730 ILE A N 1
ATOM 5809 C CA . ILE A 1 730 ? -26.056 6.872 58.137 1.00 95.50 730 ILE A CA 1
ATOM 5810 C C . ILE A 1 730 ? -26.686 6.296 59.399 1.00 95.50 730 ILE A C 1
ATOM 5812 O O . ILE A 1 730 ? -27.749 5.676 59.359 1.00 95.50 730 ILE A O 1
ATOM 5816 N N . THR A 1 731 ? -26.026 6.488 60.537 1.00 93.81 731 THR A N 1
ATOM 5817 C CA . THR A 1 731 ? -26.517 6.021 61.838 1.00 93.81 731 THR A CA 1
ATOM 5818 C C . THR A 1 731 ? -26.348 7.101 62.891 1.00 93.81 731 THR A C 1
ATOM 5820 O O . THR A 1 731 ? -25.327 7.780 62.927 1.00 93.81 731 THR A O 1
ATOM 5823 N N . ALA A 1 732 ? -27.328 7.236 63.777 1.00 93.62 732 ALA A N 1
ATOM 5824 C CA . ALA A 1 732 ? -27.275 8.147 64.913 1.00 93.62 732 ALA A CA 1
ATOM 5825 C C . ALA A 1 732 ? -28.077 7.560 66.089 1.00 93.62 732 ALA A C 1
ATOM 5827 O O . ALA A 1 732 ? -28.888 6.653 65.875 1.00 93.62 732 ALA A O 1
ATOM 5828 N N . PRO A 1 733 ? -27.886 8.057 67.324 1.00 91.62 733 PRO A N 1
ATOM 5829 C CA . PRO A 1 733 ? -28.779 7.744 68.434 1.00 91.62 733 PRO A CA 1
ATOM 5830 C C . PRO A 1 733 ? -30.225 8.126 68.102 1.00 91.62 733 PRO A C 1
ATOM 5832 O O . PRO A 1 733 ? -30.474 9.181 67.530 1.00 91.62 733 PRO A O 1
ATOM 5835 N N . THR A 1 734 ? -31.187 7.301 68.510 1.00 90.38 734 THR A N 1
ATOM 5836 C CA . THR A 1 734 ? -32.618 7.588 68.305 1.00 90.38 734 THR A CA 1
ATOM 5837 C C . THR A 1 734 ? -33.139 8.687 69.233 1.00 90.38 734 THR A C 1
ATOM 5839 O O . THR A 1 734 ? -34.139 9.331 68.931 1.00 90.38 734 THR A O 1
ATOM 5842 N N . GLU A 1 735 ? -32.479 8.894 70.375 1.00 89.81 735 GLU A N 1
ATOM 5843 C CA . GLU A 1 735 ? -32.841 9.890 71.382 1.00 89.81 735 GLU A CA 1
ATOM 5844 C C . GLU A 1 735 ? -31.586 10.439 72.073 1.00 89.81 735 GLU A C 1
ATOM 5846 O O . GLU A 1 735 ? -30.659 9.682 72.370 1.00 89.81 735 GLU A O 1
ATOM 5851 N N . VAL A 1 736 ? -31.575 11.744 72.347 1.00 91.50 736 VAL A N 1
ATOM 5852 C CA . VAL A 1 736 ? -30.541 12.458 73.114 1.00 91.50 736 VAL A CA 1
ATOM 5853 C C . VAL A 1 736 ? -31.192 13.505 74.015 1.00 91.50 736 VAL A C 1
ATOM 5855 O O . VAL A 1 736 ? -32.345 13.882 73.798 1.00 91.50 736 VAL A O 1
ATOM 5858 N N . LYS A 1 737 ? -30.487 14.004 75.032 1.00 87.19 737 LYS A N 1
ATOM 5859 C CA . LYS A 1 737 ? -31.008 15.092 75.874 1.00 87.19 737 LYS A CA 1
ATOM 5860 C C . LYS A 1 737 ? -30.448 16.450 75.474 1.00 87.19 737 LYS A C 1
ATOM 5862 O O . LYS A 1 737 ? -29.370 16.549 74.894 1.00 87.19 737 LYS A O 1
ATOM 5867 N N . VAL A 1 738 ? -31.166 17.516 75.824 1.00 88.00 738 VAL A N 1
ATOM 5868 C CA . VAL A 1 738 ? -30.670 18.892 75.659 1.00 88.00 738 VAL A CA 1
ATOM 5869 C C . VAL A 1 738 ? -29.300 19.037 76.341 1.00 88.00 738 VAL A C 1
ATOM 5871 O O . VAL A 1 738 ? -29.108 18.601 77.475 1.00 88.00 738 VAL A O 1
ATOM 5874 N N . ASN A 1 739 ? -28.358 19.680 75.655 1.00 83.81 739 ASN A N 1
ATOM 5875 C CA . ASN A 1 739 ? -26.941 19.855 75.990 1.00 83.81 739 ASN A CA 1
ATOM 5876 C C . ASN A 1 739 ? -26.055 18.597 75.890 1.00 83.81 739 ASN A C 1
ATOM 5878 O O . ASN A 1 739 ? -24.877 18.668 76.244 1.00 83.81 739 ASN A O 1
ATOM 5882 N N . GLU A 1 740 ? -26.563 17.460 75.404 1.00 88.00 740 GLU A N 1
ATOM 5883 C CA . GLU A 1 740 ? -25.728 16.289 75.108 1.00 88.00 740 GLU A CA 1
ATOM 5884 C C . GLU A 1 740 ? -25.122 16.363 73.697 1.00 88.00 740 GLU A C 1
ATOM 5886 O O . GLU A 1 740 ? -25.715 16.896 72.753 1.00 88.00 740 GLU A O 1
ATOM 5891 N N . LYS A 1 741 ? -23.912 15.806 73.557 1.00 89.38 741 LYS A N 1
ATOM 5892 C CA . LYS A 1 741 ? -23.268 15.615 72.255 1.00 89.38 741 LYS A CA 1
ATOM 5893 C C . LYS A 1 741 ? -23.904 14.439 71.519 1.00 89.38 741 LYS A C 1
ATOM 5895 O O . LYS A 1 741 ? -24.165 13.395 72.112 1.00 89.38 741 LYS A O 1
ATOM 5900 N N . VAL A 1 742 ? -24.064 14.599 70.215 1.00 92.69 742 VAL A N 1
ATOM 5901 C CA . VAL A 1 742 ? -24.629 13.621 69.292 1.00 92.69 742 VAL A CA 1
ATOM 5902 C C . VAL A 1 742 ? -23.583 13.293 68.239 1.00 92.69 742 VAL A C 1
ATOM 5904 O O . VAL A 1 742 ? -23.023 14.195 67.624 1.00 92.69 742 VAL A O 1
ATOM 5907 N N . ASN A 1 743 ? -23.332 12.007 68.025 1.00 94.12 743 ASN A N 1
ATOM 5908 C CA . ASN A 1 743 ? -22.458 11.522 66.964 1.00 94.12 743 ASN A CA 1
ATOM 5909 C C . ASN A 1 743 ? -23.328 10.933 65.856 1.00 94.12 743 ASN A C 1
ATOM 5911 O O . ASN A 1 743 ? -24.043 9.955 66.086 1.00 94.12 743 ASN A O 1
ATOM 5915 N N . VAL A 1 744 ? -23.291 11.551 64.679 1.00 96.12 744 VAL A N 1
ATOM 5916 C CA . VAL A 1 744 ? -23.936 11.044 63.467 1.00 96.12 744 VAL A CA 1
ATOM 5917 C C . VAL A 1 744 ? -22.848 10.424 62.611 1.00 96.12 744 VAL A C 1
ATOM 5919 O O . VAL A 1 744 ? -21.945 11.109 62.140 1.00 96.12 744 VAL A O 1
ATOM 5922 N N . GLU A 1 745 ? -22.902 9.115 62.442 1.00 96.81 745 GLU A N 1
ATOM 5923 C CA . GLU A 1 745 ? -21.863 8.363 61.755 1.00 96.81 745 GLU A CA 1
ATOM 5924 C C . GLU A 1 745 ? -22.285 8.078 60.319 1.00 96.81 745 GLU A C 1
ATOM 5926 O O . GLU A 1 745 ? -23.420 7.651 60.092 1.00 96.81 745 GLU A O 1
ATOM 5931 N N . LEU A 1 746 ? -21.375 8.306 59.371 1.00 97.31 746 LEU A N 1
ATOM 5932 C CA . LEU A 1 746 ? -21.617 8.105 57.947 1.00 97.31 746 LEU A CA 1
ATOM 5933 C C . LEU A 1 746 ? -20.563 7.193 57.316 1.00 97.31 746 LEU A C 1
ATOM 5935 O O . LEU A 1 746 ? -19.399 7.176 57.726 1.00 97.31 746 LEU A O 1
ATOM 5939 N N . GLY A 1 747 ? -20.973 6.465 56.286 1.00 96.06 747 GLY A N 1
ATOM 5940 C CA . GLY A 1 747 ? -20.116 5.651 55.436 1.00 96.06 747 GLY A CA 1
ATOM 5941 C C . GLY A 1 747 ? -20.808 5.316 54.120 1.00 96.06 747 GLY A C 1
ATOM 5942 O O . GLY A 1 747 ? -21.871 5.851 53.803 1.00 96.06 747 GLY A O 1
ATOM 5943 N N . ILE A 1 748 ? -20.216 4.397 53.368 1.00 95.50 748 ILE A N 1
ATOM 5944 C CA . ILE A 1 748 ? -20.772 3.874 52.116 1.00 95.50 748 ILE A CA 1
ATOM 5945 C C . ILE A 1 748 ? -21.053 2.387 52.263 1.00 95.50 748 ILE A C 1
ATOM 5947 O O . ILE A 1 748 ? -20.364 1.675 53.000 1.00 95.50 748 ILE A O 1
ATOM 5951 N N . ASN A 1 749 ? -22.080 1.906 51.578 1.00 92.31 749 ASN A N 1
ATOM 5952 C CA . ASN A 1 749 ? -22.424 0.497 51.583 1.00 92.31 749 ASN A CA 1
ATOM 5953 C C . ASN A 1 749 ? -22.977 0.066 50.226 1.00 92.31 749 ASN A C 1
ATOM 5955 O O . ASN A 1 749 ? -23.543 0.883 49.502 1.00 92.31 749 ASN A O 1
ATOM 5959 N N . GLU A 1 750 ? -22.852 -1.228 49.934 1.00 89.44 750 GLU A N 1
ATOM 5960 C CA . GLU A 1 750 ? -23.380 -1.860 48.719 1.00 89.44 750 GLU A CA 1
ATOM 5961 C C . GLU A 1 750 ? -22.858 -1.216 47.418 1.00 89.44 750 GLU A C 1
ATOM 5963 O O . GLU A 1 750 ? -23.575 -1.217 46.422 1.00 89.44 750 GLU A O 1
ATOM 5968 N N . ILE A 1 751 ? -21.622 -0.689 47.424 1.00 88.19 751 ILE A N 1
ATOM 5969 C CA . ILE A 1 751 ? -20.992 -0.105 46.233 1.00 88.19 751 ILE A CA 1
ATOM 5970 C C . ILE A 1 751 ? -20.629 -1.234 45.273 1.00 88.19 751 ILE A C 1
ATOM 5972 O O . ILE A 1 751 ? -19.867 -2.140 45.628 1.00 88.19 751 ILE A O 1
ATOM 5976 N N . LYS A 1 752 ? -21.195 -1.186 44.067 1.00 82.12 752 LYS A N 1
ATOM 5977 C CA . LYS A 1 752 ? -20.981 -2.184 43.014 1.00 82.12 752 LYS A CA 1
ATOM 5978 C C . LYS A 1 752 ? -20.085 -1.628 41.914 1.00 82.12 752 LYS A C 1
ATOM 5980 O O . LYS A 1 752 ? -20.110 -0.435 41.640 1.00 82.12 752 LYS A O 1
ATOM 5985 N N . ASN A 1 753 ? -19.355 -2.525 41.256 1.00 78.06 753 ASN A N 1
ATOM 5986 C CA . ASN A 1 753 ? -18.641 -2.291 39.995 1.00 78.06 753 ASN A CA 1
ATOM 5987 C C . ASN A 1 753 ? -17.460 -1.299 40.037 1.00 78.06 753 ASN A C 1
ATOM 5989 O O . ASN A 1 753 ? -16.761 -1.190 39.039 1.00 78.06 753 ASN A O 1
ATOM 5993 N N . ILE A 1 754 ? -17.195 -0.638 41.171 1.00 83.12 754 ILE A N 1
ATOM 5994 C CA . ILE A 1 754 ? -16.041 0.255 41.374 1.00 83.12 754 ILE A CA 1
ATOM 5995 C C . ILE A 1 754 ? -15.421 0.079 42.767 1.00 83.12 754 ILE A C 1
ATOM 5997 O O . ILE A 1 754 ? -16.082 -0.403 43.696 1.00 83.12 754 ILE A O 1
ATOM 6001 N N . SER A 1 755 ? -14.186 0.563 42.936 1.00 87.56 755 SER A N 1
ATOM 6002 C CA . SER A 1 755 ? -13.553 0.737 44.246 1.00 87.56 755 SER A CA 1
ATOM 6003 C C . SER A 1 755 ? -13.606 2.214 44.668 1.00 87.56 755 SER A C 1
ATOM 6005 O O . SER A 1 755 ? -12.974 3.059 44.044 1.00 87.56 755 SER A O 1
ATOM 6007 N N . PRO A 1 756 ? -14.348 2.591 45.723 1.00 90.94 756 PRO A N 1
ATOM 6008 C CA . PRO A 1 756 ? -14.451 3.993 46.125 1.00 90.94 756 PRO A CA 1
ATOM 6009 C C . PRO A 1 756 ? -13.189 4.450 46.874 1.00 90.94 756 PRO A C 1
ATOM 6011 O O . PRO A 1 756 ? -12.853 3.876 47.904 1.00 90.94 756 PRO A O 1
ATOM 6014 N N . TYR A 1 757 ? -12.523 5.518 46.433 1.00 93.44 757 TYR A N 1
ATOM 6015 C CA . TYR A 1 757 ? -11.347 6.120 47.094 1.00 93.44 757 TYR A CA 1
ATOM 6016 C C . TYR A 1 757 ? -11.640 7.466 47.761 1.00 93.44 757 TYR A C 1
ATOM 6018 O O . TYR A 1 757 ? -10.925 7.878 48.682 1.00 93.44 757 TYR A O 1
ATOM 6026 N N . ALA A 1 758 ? -12.709 8.137 47.335 1.00 94.62 758 ALA A N 1
ATOM 6027 C CA . ALA A 1 758 ? -13.183 9.382 47.921 1.00 94.62 758 ALA A CA 1
ATOM 6028 C C . ALA A 1 758 ? -14.710 9.387 48.063 1.00 94.62 758 ALA A C 1
ATOM 6030 O O . ALA A 1 758 ? -15.410 8.651 47.374 1.00 94.62 758 ALA A O 1
ATOM 6031 N N . SER A 1 759 ? -15.232 10.225 48.956 1.00 96.06 759 SER A N 1
ATOM 6032 C CA . SER A 1 759 ? -16.665 10.510 49.070 1.00 96.06 759 SER A CA 1
ATOM 6033 C C . SER A 1 759 ? -16.911 11.993 49.321 1.00 96.06 759 SER A C 1
ATOM 6035 O O . SER A 1 759 ? -16.118 12.655 49.999 1.00 96.06 759 SER A O 1
ATOM 6037 N N . ASP A 1 760 ? -18.012 12.499 48.770 1.00 96.88 760 ASP A N 1
ATOM 6038 C CA . ASP A 1 760 ? -18.481 13.874 48.925 1.00 96.88 760 ASP A CA 1
ATOM 6039 C C . ASP A 1 760 ? -19.951 13.879 49.334 1.00 96.88 760 ASP A C 1
ATOM 6041 O O . ASP A 1 760 ? -20.841 13.526 48.553 1.00 96.88 760 ASP A O 1
ATOM 6045 N N . PHE A 1 761 ? -20.192 14.262 50.588 1.00 97.75 761 PHE A N 1
ATOM 6046 C CA . PHE A 1 761 ? -21.516 14.3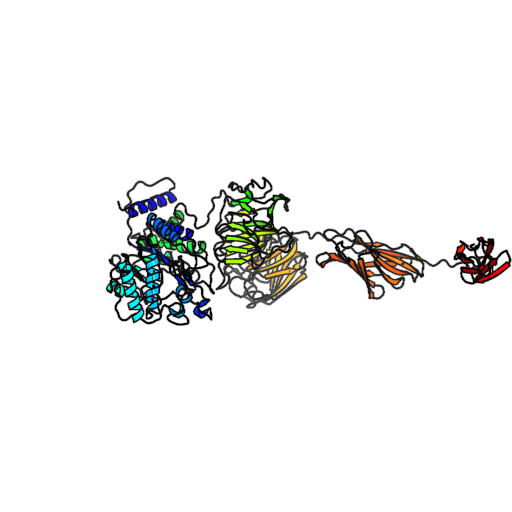09 51.187 1.00 97.75 761 PHE A CA 1
ATOM 6047 C C . PHE A 1 761 ? -21.890 15.736 51.562 1.00 97.75 761 PHE A C 1
ATOM 6049 O O . PHE A 1 761 ? -21.153 16.416 52.270 1.00 97.75 761 PHE A O 1
ATOM 6056 N N . THR A 1 762 ? -23.085 16.181 51.178 1.00 97.25 762 THR A N 1
ATOM 6057 C CA . THR A 1 762 ? -23.689 17.394 51.754 1.00 97.25 762 THR A CA 1
ATOM 6058 C C . THR A 1 762 ? -24.791 16.988 52.712 1.00 97.25 762 THR A C 1
ATOM 6060 O O . THR A 1 762 ? -25.752 16.353 52.302 1.00 97.25 762 THR A O 1
ATOM 6063 N N . ILE A 1 763 ? -24.642 17.334 53.986 1.00 97.38 763 ILE A N 1
ATOM 6064 C CA . ILE A 1 763 ? -25.511 16.902 55.078 1.00 97.38 763 ILE A CA 1
ATOM 6065 C C . ILE A 1 763 ? -26.328 18.093 55.564 1.00 97.38 763 ILE A C 1
ATOM 6067 O O . ILE A 1 763 ? -25.756 19.139 55.884 1.00 97.38 763 ILE A O 1
ATOM 6071 N N . THR A 1 764 ? -27.638 17.905 55.679 1.00 97.00 764 THR A N 1
ATOM 6072 C CA . THR A 1 764 ? -28.582 18.887 56.214 1.00 97.00 764 THR A CA 1
ATOM 6073 C C . THR A 1 764 ? -29.104 18.433 57.571 1.00 97.00 764 THR A C 1
ATOM 6075 O O . THR A 1 764 ? -29.481 17.276 57.751 1.00 97.00 764 THR A O 1
ATOM 6078 N N . TYR A 1 765 ? -29.116 19.349 58.536 1.00 95.81 765 TYR A N 1
ATOM 6079 C CA . TYR A 1 765 ? -29.653 19.170 59.883 1.00 95.81 765 TYR A CA 1
ATOM 6080 C C . TYR A 1 765 ? -30.438 20.420 60.296 1.00 95.81 765 TYR A C 1
ATOM 6082 O O . TYR A 1 765 ? -30.232 21.497 59.740 1.00 95.81 765 TYR A O 1
ATOM 6090 N N . ASP A 1 766 ? -31.318 20.298 61.290 1.00 95.88 766 ASP A N 1
ATOM 6091 C CA . ASP A 1 766 ? -32.075 21.438 61.814 1.00 95.88 766 ASP A CA 1
ATOM 6092 C C . ASP A 1 766 ? -31.195 22.310 62.737 1.00 95.88 766 ASP A C 1
ATOM 6094 O O . ASP A 1 766 ? -30.838 21.873 63.843 1.00 95.88 766 ASP A O 1
ATOM 6098 N N . PRO A 1 767 ? -30.841 23.542 62.326 1.00 94.38 767 PRO A N 1
ATOM 6099 C CA . PRO A 1 767 ? -29.993 24.413 63.121 1.00 94.38 767 PRO A CA 1
ATOM 6100 C C . PRO A 1 767 ? -30.720 25.057 64.302 1.00 94.38 767 PRO A C 1
ATOM 6102 O O . PRO A 1 767 ? -30.061 25.720 65.096 1.00 94.38 767 PRO A O 1
ATOM 6105 N N . GLU A 1 768 ? -32.038 24.911 64.456 1.00 94.94 768 GLU A N 1
ATOM 6106 C CA . GLU A 1 768 ? -32.737 25.303 65.686 1.00 94.94 768 GLU A CA 1
ATOM 6107 C C . GLU A 1 768 ? -32.598 24.223 66.771 1.00 94.94 768 GLU A C 1
ATOM 6109 O O . GLU A 1 768 ? -32.584 24.543 67.962 1.00 94.94 768 GLU A O 1
ATOM 6114 N N . VAL A 1 769 ? -32.397 22.961 66.372 1.00 94.50 769 VAL A N 1
ATOM 6115 C CA . VAL A 1 769 ? -32.326 21.795 67.270 1.00 94.50 769 VAL A CA 1
ATOM 6116 C C . VAL A 1 769 ? -30.891 21.398 67.616 1.00 94.50 769 VAL A C 1
ATOM 6118 O O . VAL A 1 769 ? -30.633 21.000 68.758 1.00 94.50 769 VAL A O 1
ATOM 6121 N N . PHE A 1 770 ? -29.948 21.544 66.681 1.00 95.94 770 PHE A N 1
ATOM 6122 C CA . PHE A 1 770 ? -28.552 21.144 66.866 1.00 95.94 770 PHE A CA 1
ATOM 6123 C C . PHE A 1 770 ? -27.558 22.269 66.556 1.00 95.94 770 PHE A C 1
ATOM 6125 O O . PHE A 1 770 ? -27.764 23.070 65.647 1.00 95.94 770 PHE A O 1
ATOM 6132 N N . ASP A 1 771 ? -26.438 22.286 67.279 1.00 93.69 771 ASP A N 1
ATOM 6133 C CA . ASP A 1 771 ? -25.234 23.037 66.913 1.00 93.69 771 ASP A CA 1
ATOM 6134 C C . ASP A 1 771 ? -24.178 22.090 66.334 1.00 93.69 771 ASP A C 1
ATOM 6136 O O . ASP A 1 771 ? -23.907 21.031 66.902 1.00 93.69 771 ASP A O 1
ATOM 6140 N N . TYR A 1 772 ? -23.561 22.473 65.215 1.00 93.62 772 TYR A N 1
ATOM 6141 C CA . TYR A 1 772 ? -22.431 21.740 64.641 1.00 93.62 772 TYR A CA 1
ATOM 6142 C C . TYR A 1 772 ? -21.160 21.960 65.465 1.00 93.62 772 TYR A C 1
ATOM 6144 O O . TYR A 1 772 ? -20.787 23.103 65.733 1.00 93.62 772 TYR A O 1
ATOM 6152 N N . ASN A 1 773 ? -20.476 20.868 65.816 1.00 92.12 773 ASN A N 1
ATOM 6153 C CA . ASN A 1 773 ? -19.209 20.909 66.540 1.00 92.12 773 ASN A CA 1
ATOM 6154 C C . ASN A 1 773 ? -18.022 20.699 65.591 1.00 92.12 773 ASN A C 1
ATOM 6156 O O . ASN A 1 773 ? -17.202 21.594 65.399 1.00 92.12 773 ASN A O 1
ATOM 6160 N N . GLU A 1 774 ? -17.910 19.493 65.033 1.00 93.00 774 GLU A N 1
ATOM 6161 C CA . GLU A 1 774 ? -16.757 19.044 64.255 1.00 93.00 774 GLU A CA 1
ATOM 6162 C C . GLU A 1 774 ? -17.128 17.867 63.348 1.00 93.00 774 GLU A C 1
ATOM 6164 O O . GLU A 1 774 ? -18.161 17.220 63.535 1.00 93.00 774 GLU A O 1
ATOM 6169 N N . VAL A 1 775 ? -16.248 17.563 62.397 1.00 95.81 775 VAL A N 1
ATOM 6170 C CA . VAL A 1 775 ? -16.254 16.291 61.681 1.00 95.81 775 VAL A CA 1
ATOM 6171 C C . VAL A 1 775 ? -14.899 15.622 61.861 1.00 95.81 775 VAL A C 1
ATOM 6173 O O . VAL A 1 775 ? -13.860 16.274 61.752 1.00 95.81 775 VAL A O 1
ATOM 6176 N N . THR A 1 776 ? -14.906 14.331 62.164 1.00 94.56 776 THR A N 1
ATOM 6177 C CA . THR A 1 776 ? -13.688 13.556 62.403 1.00 94.56 776 THR A CA 1
ATOM 6178 C C . THR A 1 776 ? -13.736 12.221 61.675 1.00 94.56 776 THR A C 1
ATOM 6180 O O . THR A 1 776 ? -14.807 11.683 61.390 1.00 94.56 776 THR A O 1
ATOM 6183 N N . SER A 1 777 ? -12.558 11.686 61.358 1.00 94.62 777 SER A N 1
ATOM 6184 C CA . SER A 1 777 ? -12.439 10.310 60.882 1.00 94.62 777 SER A CA 1
ATOM 6185 C C . SER A 1 777 ? -12.585 9.338 62.052 1.00 94.62 777 SER A C 1
ATOM 6187 O O . SER A 1 777 ? -12.036 9.574 63.131 1.00 94.62 777 SER A O 1
ATOM 6189 N N . LYS A 1 778 ? -13.316 8.241 61.842 1.00 93.62 778 LYS A N 1
ATOM 6190 C CA . LYS A 1 778 ? -13.473 7.159 62.826 1.00 93.62 778 LYS A CA 1
ATOM 6191 C C . LYS A 1 778 ? -12.418 6.065 62.709 1.00 93.62 778 LYS A C 1
ATOM 6193 O O . LYS A 1 778 ? -12.316 5.234 63.611 1.00 93.62 778 LYS A O 1
ATOM 6198 N N . ILE A 1 779 ? -11.682 6.039 61.605 1.00 89.25 779 ILE A N 1
ATOM 6199 C CA . ILE A 1 779 ? -10.749 4.965 61.284 1.00 89.25 779 ILE A CA 1
ATOM 6200 C C . ILE A 1 779 ? -9.409 5.534 60.828 1.00 89.25 779 ILE A C 1
ATOM 6202 O O . ILE A 1 779 ? -9.327 6.602 60.221 1.00 89.25 779 ILE A O 1
ATOM 6206 N N . GLU A 1 780 ? -8.343 4.812 61.147 1.00 87.50 780 GLU A N 1
ATOM 6207 C CA . GLU A 1 780 ? -7.005 5.137 60.665 1.00 87.50 780 GLU A CA 1
ATOM 6208 C C . GLU A 1 780 ? -6.939 4.931 59.142 1.00 87.50 780 GLU A C 1
ATOM 6210 O O . GLU A 1 780 ? -7.571 4.022 58.611 1.00 87.50 780 GLU A O 1
ATOM 6215 N N . GLY A 1 781 ? -6.214 5.799 58.431 1.00 87.00 781 GLY A N 1
ATOM 6216 C CA . GLY A 1 781 ? -6.074 5.711 56.972 1.00 87.00 781 GLY A CA 1
ATOM 6217 C C . GLY A 1 781 ? -7.161 6.413 56.149 1.00 87.00 781 GLY A C 1
ATOM 6218 O O . GLY A 1 781 ? -7.024 6.465 54.934 1.00 87.00 781 GLY A O 1
ATOM 6219 N N . VAL A 1 782 ? -8.184 7.019 56.765 1.00 93.25 782 VAL A N 1
ATOM 6220 C CA . VAL A 1 782 ? -9.149 7.891 56.065 1.00 93.25 782 VAL A CA 1
ATOM 6221 C C . VAL A 1 782 ? -9.027 9.325 56.566 1.00 93.25 782 VAL A C 1
ATOM 6223 O O . VAL A 1 782 ? -9.137 9.586 57.767 1.00 93.25 782 VAL A O 1
ATOM 6226 N N . LEU A 1 783 ? -8.812 10.264 55.644 1.00 93.44 783 LEU A N 1
ATOM 6227 C CA . LEU A 1 783 ? -8.828 11.697 55.914 1.00 93.44 783 LEU A CA 1
ATOM 6228 C C . LEU A 1 783 ? -10.251 12.221 55.742 1.00 93.44 783 LEU A C 1
ATOM 6230 O O . LEU A 1 783 ? -10.877 11.955 54.725 1.00 93.44 783 LEU A O 1
ATOM 6234 N N . VAL A 1 784 ? -10.744 12.995 56.710 1.00 95.62 784 VAL A N 1
ATOM 6235 C CA . VAL A 1 784 ? -12.071 13.620 56.653 1.00 95.62 784 VAL A CA 1
ATOM 6236 C C . VAL A 1 784 ? -11.932 15.121 56.874 1.00 95.62 784 VAL A C 1
ATOM 6238 O O . VAL A 1 784 ? -11.227 15.555 57.786 1.00 95.62 784 VAL A O 1
ATOM 6241 N N . THR A 1 785 ? -12.617 15.919 56.058 1.00 93.38 785 THR A N 1
ATOM 6242 C CA . THR A 1 785 ? -12.713 17.372 56.226 1.00 93.38 785 THR A CA 1
ATOM 6243 C C . THR A 1 785 ? -14.148 17.841 56.040 1.00 93.38 785 THR A C 1
ATOM 6245 O O . THR A 1 785 ? -14.886 17.315 55.212 1.00 93.38 785 THR A O 1
ATOM 6248 N N . GLY A 1 786 ? -14.555 18.832 56.828 1.00 92.69 786 GLY A N 1
ATOM 6249 C CA . GLY A 1 786 ? -15.912 19.367 56.827 1.00 92.69 786 GLY A CA 1
ATOM 6250 C C . GLY A 1 786 ? -15.900 20.876 56.714 1.00 92.69 786 GLY A C 1
ATOM 6251 O O . GLY A 1 786 ? -15.138 21.557 57.403 1.00 92.69 786 GLY A O 1
ATOM 6252 N N . LYS A 1 787 ? -16.774 21.411 55.866 1.00 92.25 787 LYS A N 1
ATOM 6253 C CA . LYS A 1 787 ? -16.971 22.847 55.702 1.00 92.25 787 LYS A CA 1
ATOM 6254 C C . LYS A 1 787 ? -18.452 23.179 55.800 1.00 92.25 787 LYS A C 1
ATOM 6256 O O . LYS A 1 787 ? -19.272 22.640 55.060 1.00 92.25 787 LYS A O 1
ATOM 6261 N N . LYS A 1 788 ? -18.786 24.115 56.688 1.00 92.00 788 LYS A N 1
ATOM 6262 C CA . LYS A 1 788 ? -20.126 24.702 56.750 1.00 92.00 788 LYS A CA 1
ATOM 6263 C C . LYS A 1 788 ? -20.420 25.430 55.439 1.00 92.00 788 LYS A C 1
ATOM 6265 O O . LYS A 1 788 ? -19.651 26.307 55.042 1.00 92.00 788 LYS A O 1
ATOM 6270 N N . VAL A 1 789 ? -21.497 25.028 54.770 1.00 90.06 789 VAL A N 1
ATOM 6271 C CA . VAL A 1 789 ? -21.962 25.638 53.515 1.00 90.06 789 VAL A CA 1
ATOM 6272 C C . VAL A 1 789 ? -22.873 26.813 53.850 1.00 90.06 789 VAL A C 1
ATOM 6274 O O . VAL A 1 789 ? -22.632 27.932 53.409 1.00 90.06 789 VAL A O 1
ATOM 6277 N N . GLU A 1 790 ? -23.857 26.560 54.709 1.00 91.50 790 GLU A N 1
ATOM 6278 C CA . GLU A 1 790 ? -24.784 27.536 55.279 1.00 91.50 790 GLU A CA 1
ATOM 6279 C C . GLU A 1 790 ? -25.266 27.046 56.658 1.00 91.50 790 GLU A C 1
ATOM 6281 O O . GLU A 1 790 ? -24.857 25.982 57.132 1.00 91.50 790 GLU A O 1
ATOM 6286 N N . GLU A 1 791 ? -26.078 27.835 57.361 1.00 90.38 791 GLU A N 1
ATOM 6287 C CA . GLU A 1 791 ? -26.664 27.397 58.633 1.00 90.38 791 GLU A CA 1
ATOM 6288 C C . GLU A 1 791 ? -27.522 26.140 58.413 1.00 90.38 791 GLU A C 1
ATOM 6290 O O . GLU A 1 791 ? -28.374 26.128 57.531 1.00 90.38 791 GLU A O 1
ATOM 6295 N N . GLY A 1 792 ? -27.268 25.069 59.172 1.00 92.31 792 GLY A N 1
ATOM 6296 C CA . GLY A 1 792 ? -27.953 23.784 58.985 1.00 92.31 792 GLY A CA 1
ATOM 6297 C C . GLY A 1 792 ? -27.406 22.894 57.860 1.00 92.31 792 GLY A C 1
ATOM 6298 O O . GLY A 1 792 ? -27.941 21.807 57.672 1.00 92.31 792 GLY A O 1
ATOM 6299 N N . LYS A 1 793 ? -26.342 23.287 57.131 1.00 96.69 793 LYS A N 1
ATOM 6300 C CA . LYS A 1 793 ? -25.727 22.446 56.079 1.00 96.69 793 LYS A CA 1
ATOM 6301 C C . LYS A 1 793 ? -24.204 22.372 56.128 1.00 96.69 793 LYS A C 1
ATOM 6303 O O . LYS A 1 793 ? -23.515 23.397 56.092 1.00 96.69 793 LYS A O 1
ATOM 6308 N N . ILE A 1 794 ? -23.663 21.154 56.100 1.00 96.00 794 ILE A N 1
ATOM 6309 C CA . ILE A 1 794 ? -22.218 20.873 56.085 1.00 96.00 794 ILE A CA 1
ATOM 6310 C C . ILE A 1 794 ? -21.871 20.019 54.866 1.00 96.00 794 ILE A C 1
ATOM 6312 O O . ILE A 1 794 ? -22.487 18.983 54.650 1.00 96.00 794 ILE A O 1
ATOM 6316 N N . ARG A 1 795 ? -20.843 20.408 54.108 1.00 97.19 795 ARG A N 1
ATOM 6317 C CA . ARG A 1 795 ? -20.210 19.533 53.114 1.00 97.19 795 ARG A CA 1
ATOM 6318 C C . ARG A 1 795 ? -19.050 18.800 53.771 1.00 97.19 795 ARG A C 1
ATOM 6320 O O . ARG A 1 795 ? -18.198 19.441 54.388 1.00 97.19 795 ARG A O 1
ATOM 6327 N N . VAL A 1 796 ? -19.028 17.483 53.644 1.00 96.56 796 VAL A N 1
ATOM 6328 C CA . VAL A 1 796 ? -18.029 16.583 54.209 1.00 96.56 796 VAL A CA 1
ATOM 6329 C C . VAL A 1 796 ? -17.367 15.823 53.072 1.00 96.56 796 VAL A C 1
ATOM 6331 O O . VAL A 1 796 ? -18.041 15.153 52.298 1.00 96.56 796 VAL A O 1
ATOM 6334 N N . LEU A 1 797 ? -16.045 15.920 53.002 1.00 95.44 797 LEU A N 1
ATOM 6335 C CA . LEU A 1 797 ? -15.221 15.144 52.086 1.00 95.44 797 LEU A CA 1
ATOM 6336 C C . LEU A 1 797 ? -14.445 14.108 52.889 1.00 95.44 797 LEU A C 1
ATOM 6338 O O . LEU A 1 797 ? -13.872 14.446 53.931 1.00 95.44 797 LEU A O 1
ATOM 6342 N N . ALA A 1 798 ? -14.383 12.880 52.388 1.00 95.31 798 ALA A N 1
ATOM 6343 C CA . ALA A 1 798 ? -13.477 11.867 52.905 1.00 95.31 798 ALA A CA 1
ATOM 6344 C C . ALA A 1 798 ? -12.646 11.252 51.780 1.00 95.31 798 ALA A C 1
ATOM 6346 O O . ALA A 1 798 ? -13.173 11.020 50.696 1.00 95.31 798 ALA A O 1
ATOM 6347 N N . SER A 1 799 ? -11.372 10.964 52.038 1.00 93.44 799 SER A N 1
ATOM 6348 C CA . SER A 1 799 ? -10.501 10.241 51.107 1.00 93.44 799 SER A CA 1
ATOM 6349 C C . SER A 1 799 ? -9.677 9.185 51.830 1.00 93.44 799 SER A C 1
ATOM 6351 O O . SER A 1 799 ? -9.278 9.374 52.983 1.00 93.44 799 SER A O 1
ATOM 6353 N N . SER A 1 800 ? -9.380 8.087 51.143 1.00 91.69 800 SER A N 1
ATOM 6354 C CA . SER A 1 800 ? -8.380 7.128 51.609 1.00 91.69 800 SER A CA 1
ATOM 6355 C C . SER A 1 800 ? -6.975 7.743 51.517 1.00 91.69 800 SER A C 1
ATOM 6357 O O . SER A 1 800 ? -6.674 8.494 50.590 1.00 91.69 800 SER A O 1
ATOM 6359 N N . LEU A 1 801 ? -6.121 7.476 52.506 1.00 82.94 801 LEU A N 1
ATOM 6360 C CA . LEU A 1 801 ? -4.712 7.895 52.550 1.00 82.94 801 LEU A CA 1
ATOM 6361 C C . LEU A 1 801 ? -3.763 6.813 51.988 1.00 82.94 801 LEU A C 1
ATOM 6363 O O . LEU A 1 801 ? -2.550 7.021 51.985 1.00 82.94 801 LEU A O 1
ATOM 6367 N N . GLY A 1 802 ? -4.296 5.673 51.528 1.00 68.38 802 GLY A N 1
ATOM 6368 C CA . GLY A 1 802 ? -3.548 4.535 50.980 1.00 68.38 802 GLY A CA 1
ATOM 6369 C C . GLY A 1 802 ? -4.278 3.836 49.823 1.00 68.38 802 GLY A C 1
ATOM 6370 O O . GLY A 1 802 ? -5.335 4.282 49.386 1.00 68.38 802 GLY A O 1
ATOM 6371 N N . GLY A 1 803 ? -3.705 2.738 49.316 1.00 68.81 803 GLY A N 1
ATOM 6372 C CA . GLY A 1 803 ? -4.206 2.017 48.132 1.00 68.81 803 GLY A CA 1
ATOM 6373 C C . GLY A 1 803 ? -5.467 1.169 48.348 1.00 68.81 803 GLY A C 1
ATOM 6374 O O . GLY A 1 803 ? -6.023 0.677 47.373 1.00 68.81 803 GLY A O 1
ATOM 6375 N N . ASP A 1 804 ? -5.940 1.025 49.588 1.00 76.88 804 ASP A N 1
ATOM 6376 C CA . ASP A 1 804 ? -7.000 0.072 49.961 1.00 76.88 804 ASP A CA 1
ATOM 6377 C C . ASP A 1 804 ? -8.440 0.619 49.804 1.00 76.88 804 ASP A C 1
ATOM 6379 O O . ASP A 1 804 ? -9.403 -0.074 50.131 1.00 76.88 804 ASP A O 1
ATOM 6383 N N . GLY A 1 805 ? -8.609 1.862 49.332 1.00 88.88 805 GLY A N 1
ATOM 6384 C CA . GLY A 1 805 ? -9.921 2.502 49.155 1.00 88.88 805 GLY A CA 1
ATOM 6385 C C . GLY A 1 805 ? -10.607 2.918 50.468 1.00 88.88 805 GLY A C 1
ATOM 6386 O O . GLY A 1 805 ? -10.012 2.892 51.548 1.00 88.88 805 GLY A O 1
ATOM 6387 N N . LEU A 1 806 ? -11.856 3.380 50.375 1.00 92.94 806 LEU A N 1
ATOM 6388 C CA . LEU A 1 806 ? -12.762 3.639 51.495 1.00 92.94 806 LEU A CA 1
ATOM 6389 C C . LEU A 1 806 ? -13.504 2.342 51.859 1.00 92.94 806 LEU A C 1
ATOM 6391 O O . LEU A 1 806 ? -14.042 1.673 50.974 1.00 92.94 806 LEU A O 1
ATOM 6395 N N . PRO A 1 807 ? -13.603 1.979 53.150 1.00 90.38 807 PRO A N 1
ATOM 6396 C CA . PRO A 1 807 ? -14.225 0.721 53.535 1.00 90.38 807 PRO A CA 1
ATOM 6397 C C . PRO A 1 807 ? -15.742 0.755 53.348 1.00 90.38 807 PRO A C 1
ATOM 6399 O O . PRO A 1 807 ? -16.427 1.676 53.797 1.00 90.38 807 PRO A O 1
ATOM 6402 N N . GLN A 1 808 ? -16.275 -0.309 52.750 1.00 89.00 808 GLN A N 1
ATOM 6403 C CA . GLN A 1 808 ? -17.713 -0.523 52.626 1.00 89.00 808 GLN A CA 1
ATOM 6404 C C . GLN A 1 808 ? -18.305 -1.169 53.889 1.00 89.00 808 GLN A C 1
ATOM 6406 O O . GLN A 1 808 ? -17.654 -1.962 54.571 1.00 89.00 808 GLN A O 1
ATOM 6411 N N . GLY A 1 809 ? -19.555 -0.833 54.217 1.00 86.25 809 GLY A N 1
ATOM 6412 C CA . GLY A 1 809 ? -20.289 -1.417 55.349 1.00 86.25 809 GLY A CA 1
ATOM 6413 C C . GLY A 1 809 ? -19.810 -0.953 56.732 1.00 86.25 809 GLY A C 1
ATOM 6414 O O . GLY A 1 809 ? -20.325 -1.416 57.749 1.00 86.25 809 GLY A O 1
ATOM 6415 N N . THR A 1 810 ? -18.850 -0.025 56.781 1.00 90.75 810 THR A N 1
ATOM 6416 C CA . THR A 1 810 ? -18.317 0.574 58.009 1.00 90.75 810 THR A CA 1
ATOM 6417 C C . THR A 1 810 ? -18.452 2.090 57.939 1.00 90.75 810 THR A C 1
ATOM 6419 O O . THR A 1 810 ? -18.020 2.708 56.971 1.00 90.75 810 THR A O 1
ATOM 6422 N N . ASN A 1 811 ? -19.006 2.711 58.981 1.00 95.44 811 ASN A N 1
ATOM 6423 C CA . ASN A 1 811 ? -19.056 4.169 59.065 1.00 95.44 811 ASN A CA 1
ATOM 6424 C C . ASN A 1 811 ? -17.674 4.726 59.430 1.00 95.44 811 ASN A C 1
ATOM 6426 O O . ASN A 1 811 ? -17.149 4.449 60.513 1.00 95.44 811 ASN A O 1
ATOM 6430 N N . PHE A 1 812 ? -17.097 5.520 58.531 1.00 94.75 812 PHE A N 1
ATOM 6431 C CA . PHE A 1 812 ? -15.756 6.096 58.658 1.00 94.75 812 PHE A CA 1
ATOM 6432 C C . PHE A 1 812 ? -15.759 7.609 58.933 1.00 94.75 812 PHE A C 1
ATOM 6434 O O . PHE A 1 812 ? -14.736 8.147 59.351 1.00 94.75 812 PHE A O 1
ATOM 6441 N N . ILE A 1 813 ? -16.899 8.289 58.776 1.00 97.25 813 ILE A N 1
ATOM 6442 C CA . ILE A 1 813 ? -17.100 9.701 59.138 1.00 97.25 813 ILE A CA 1
ATOM 6443 C C . ILE A 1 813 ? -17.881 9.777 60.453 1.00 97.25 813 ILE A C 1
ATOM 6445 O O . ILE A 1 813 ? -18.886 9.088 60.619 1.00 97.25 813 ILE A O 1
ATOM 6449 N N . ASN A 1 814 ? -17.471 10.660 61.363 1.00 96.50 814 ASN A N 1
ATOM 6450 C CA . ASN A 1 814 ? -18.269 11.090 62.509 1.00 96.50 814 ASN A CA 1
ATOM 6451 C C . ASN A 1 814 ? -18.574 12.588 62.415 1.00 96.50 814 ASN A C 1
ATOM 6453 O O . ASN A 1 814 ? -17.664 13.412 62.499 1.00 96.50 814 ASN A O 1
ATOM 6457 N N . LEU A 1 815 ? -19.851 12.937 62.292 1.00 96.56 815 LEU A N 1
ATOM 6458 C CA . LEU A 1 815 ? -20.362 14.297 62.389 1.00 96.56 815 LEU A CA 1
ATOM 6459 C C . LEU A 1 815 ? -20.830 14.561 63.827 1.00 96.56 815 LEU A C 1
ATOM 6461 O O . LEU A 1 815 ? -21.846 14.027 64.276 1.00 96.56 815 LEU A O 1
ATOM 6465 N N . GLY A 1 816 ? -20.083 15.392 64.551 1.00 95.56 816 GLY A N 1
ATOM 6466 C CA . GLY A 1 816 ? -20.392 15.771 65.924 1.00 95.56 816 GLY A CA 1
ATOM 6467 C C . GLY A 1 816 ? -21.345 16.963 65.984 1.00 95.56 816 GLY A C 1
ATOM 6468 O O . GLY A 1 816 ? -21.001 18.059 65.539 1.00 95.56 816 GLY A O 1
ATOM 6469 N N . LEU A 1 817 ? -22.502 16.778 66.615 1.00 95.56 817 LEU A N 1
ATOM 6470 C CA . LEU A 1 817 ? -23.496 17.817 66.899 1.00 95.56 817 LEU A CA 1
ATOM 6471 C C . LEU A 1 817 ? -23.720 17.961 68.416 1.00 95.56 817 LEU A C 1
ATOM 6473 O O . LEU A 1 817 ? -23.367 17.072 69.190 1.00 95.56 817 LEU A O 1
ATOM 6477 N N . THR A 1 818 ? -24.306 19.067 68.868 1.00 94.06 818 THR A N 1
ATOM 6478 C CA . THR A 1 818 ? -24.788 19.252 70.249 1.00 94.06 818 THR A CA 1
ATOM 6479 C C . THR A 1 818 ? -26.270 19.589 70.220 1.00 94.06 818 THR A C 1
ATOM 6481 O O . THR A 1 818 ? -26.670 20.532 69.541 1.00 94.06 818 THR A O 1
ATOM 6484 N N . ALA A 1 819 ? -27.092 18.833 70.945 1.00 92.06 819 ALA A N 1
ATOM 6485 C CA . ALA A 1 819 ? -28.524 19.098 71.027 1.00 92.06 819 ALA A CA 1
ATOM 6486 C C . ALA A 1 819 ? -28.786 20.351 71.876 1.00 92.06 819 ALA A C 1
ATOM 6488 O O . ALA A 1 819 ? -28.330 20.416 73.016 1.00 92.06 819 ALA A O 1
ATOM 6489 N N . LYS A 1 820 ? -29.529 21.335 71.360 1.00 91.75 820 LYS A N 1
ATOM 6490 C CA . LYS A 1 820 ? -29.783 22.609 72.065 1.00 91.75 820 LYS A CA 1
ATOM 6491 C C . LYS A 1 820 ? -31.254 22.914 72.331 1.00 91.75 820 LYS A C 1
ATOM 6493 O O . LYS A 1 820 ? -31.546 23.695 73.233 1.00 91.75 820 LYS A O 1
ATOM 6498 N N . ALA A 1 821 ? -32.174 22.290 71.598 1.00 89.50 821 ALA A N 1
ATOM 6499 C CA . ALA A 1 821 ? -33.610 22.476 71.782 1.00 89.50 821 ALA A CA 1
ATOM 6500 C C . ALA A 1 821 ? -34.353 21.138 71.765 1.00 89.50 821 ALA A C 1
ATOM 6502 O O . ALA A 1 821 ? -33.933 20.189 71.110 1.00 89.50 821 ALA A O 1
ATOM 6503 N N . ILE A 1 822 ? -35.461 21.069 72.506 1.00 89.56 822 ILE A N 1
ATOM 6504 C CA . ILE A 1 822 ? -36.343 19.897 72.538 1.00 89.56 822 ILE A CA 1
ATOM 6505 C C . ILE A 1 822 ? -36.987 19.729 71.161 1.00 89.56 822 ILE A C 1
ATOM 6507 O O . ILE A 1 822 ? -37.527 20.685 70.609 1.00 89.56 822 ILE A O 1
ATOM 6511 N N . SER A 1 823 ? -36.976 18.504 70.644 1.00 91.56 823 SER A N 1
ATOM 6512 C CA . SER A 1 823 ? -37.661 18.139 69.407 1.00 91.56 823 SER A CA 1
ATOM 6513 C C . SER A 1 823 ? -38.203 16.719 69.526 1.00 91.56 823 SER A C 1
ATOM 6515 O O . SER A 1 823 ? -37.501 15.817 69.986 1.00 91.56 823 SER A O 1
ATOM 6517 N N . GLU A 1 824 ? -39.465 16.507 69.148 1.00 87.88 824 GLU A N 1
ATOM 6518 C CA . GLU A 1 824 ? -40.031 15.153 69.103 1.00 87.88 824 GLU A CA 1
ATOM 6519 C C . GLU A 1 824 ? -39.334 14.294 68.047 1.00 87.88 824 GLU A C 1
ATOM 6521 O O . GLU A 1 824 ? -39.115 13.108 68.283 1.00 87.88 824 GLU A O 1
ATOM 6526 N N . GLU A 1 825 ? -38.949 14.911 66.929 1.00 89.56 825 GLU A N 1
ATOM 6527 C CA . GLU A 1 825 ? -38.231 14.287 65.827 1.00 89.56 825 GLU A CA 1
ATOM 6528 C C . GLU A 1 825 ? -37.526 15.376 65.004 1.00 89.56 825 GLU A C 1
ATOM 6530 O O . GLU A 1 825 ? -38.164 16.304 64.508 1.00 89.56 825 GLU A O 1
ATOM 6535 N N . SER A 1 826 ? -36.211 15.262 64.837 1.00 94.38 826 SER A N 1
ATOM 6536 C CA . SER A 1 826 ? -35.421 16.085 63.920 1.00 94.38 826 SER A CA 1
ATOM 6537 C C . SER A 1 826 ? -34.712 15.174 62.920 1.00 94.38 826 SER A C 1
ATOM 6539 O O . SER A 1 826 ? -34.104 14.170 63.306 1.00 94.38 826 SER A O 1
ATOM 6541 N N . VAL A 1 827 ? -34.849 15.483 61.629 1.00 95.12 827 VAL A N 1
ATOM 6542 C CA . VAL A 1 827 ? -34.311 14.675 60.527 1.00 95.12 827 VAL A CA 1
ATOM 6543 C C . VAL A 1 827 ? -32.954 15.226 60.110 1.00 95.12 827 VAL A C 1
ATOM 6545 O O . VAL A 1 827 ? -32.792 16.433 59.948 1.00 95.12 827 VAL A O 1
ATOM 6548 N N . ILE A 1 828 ? -32.000 14.326 59.895 1.00 96.44 828 ILE A N 1
ATOM 6549 C CA . ILE A 1 828 ? -30.709 14.630 59.285 1.00 96.44 828 ILE A CA 1
ATOM 6550 C C . ILE A 1 828 ? -30.651 13.892 57.951 1.00 96.44 828 ILE A C 1
ATOM 6552 O O . ILE A 1 828 ? -30.814 12.670 57.918 1.00 96.44 828 ILE A O 1
ATOM 6556 N N . THR A 1 829 ? -30.450 14.624 56.858 1.00 96.00 829 THR A N 1
ATOM 6557 C CA . THR A 1 829 ? -30.439 14.089 55.488 1.00 96.00 829 THR A CA 1
ATOM 6558 C C . THR A 1 829 ? -29.089 14.292 54.827 1.00 96.00 829 THR A C 1
ATOM 6560 O O . THR A 1 829 ? -28.356 15.225 55.149 1.00 96.00 829 THR A O 1
ATOM 6563 N N . VAL A 1 830 ? -28.763 13.417 53.881 1.00 96.88 830 VAL A N 1
ATOM 6564 C CA . VAL A 1 830 ? -27.657 13.614 52.946 1.00 96.88 830 VAL A CA 1
ATOM 6565 C C . VAL A 1 830 ? -28.245 14.062 51.612 1.00 96.88 830 VAL A C 1
ATOM 6567 O O . VAL A 1 830 ? -28.916 13.296 50.936 1.00 96.88 830 VAL A O 1
ATOM 6570 N N . ASP A 1 831 ? -28.030 15.318 51.243 1.00 90.94 831 ASP A N 1
ATOM 6571 C CA . ASP A 1 831 ? -28.641 15.957 50.075 1.00 90.94 831 ASP A CA 1
ATOM 6572 C C . ASP A 1 831 ? -27.831 15.742 48.790 1.00 90.94 831 ASP A C 1
ATOM 6574 O O . ASP A 1 831 ? -28.403 15.718 47.698 1.00 90.94 831 ASP A O 1
ATOM 6578 N N . ILE A 1 832 ? -26.515 15.562 48.919 1.00 91.69 832 ILE A N 1
ATOM 6579 C CA . ILE A 1 832 ? -25.588 15.174 47.844 1.00 91.69 832 ILE A CA 1
ATOM 6580 C C . ILE A 1 832 ? -24.805 13.974 48.352 1.00 91.69 832 ILE A C 1
ATOM 6582 O O . ILE A 1 832 ? -24.294 14.037 49.470 1.00 91.69 832 ILE A O 1
ATOM 6586 N N . ALA A 1 833 ? -24.730 12.915 47.551 1.00 94.88 833 ALA A N 1
ATOM 6587 C CA . ALA A 1 833 ? -24.007 11.701 47.884 1.00 94.88 833 ALA A CA 1
ATOM 6588 C C . ALA A 1 833 ? -23.230 11.197 46.668 1.00 94.88 833 ALA A C 1
ATOM 6590 O O . ALA A 1 833 ? -23.820 10.660 45.735 1.00 94.88 833 ALA A O 1
ATOM 6591 N N . GLN A 1 834 ? -21.915 11.403 46.682 1.00 95.62 834 GLN A N 1
ATOM 6592 C CA . GLN A 1 834 ? -21.028 11.028 45.586 1.00 95.62 834 GLN A CA 1
ATOM 6593 C C . GLN A 1 834 ? -19.821 10.242 46.094 1.00 95.62 834 GLN A C 1
ATOM 6595 O O . GLN A 1 834 ? -19.360 10.461 47.219 1.00 95.62 834 GLN A O 1
ATOM 6600 N N . VAL A 1 835 ? -19.299 9.351 45.253 1.00 94.12 835 VAL A N 1
ATOM 6601 C CA . VAL A 1 835 ? -18.044 8.621 45.472 1.00 94.12 835 VAL A CA 1
ATOM 6602 C C . VAL A 1 835 ? -17.113 8.787 44.277 1.00 94.12 835 VAL A C 1
ATOM 6604 O O . VAL A 1 835 ? -17.572 8.857 43.142 1.00 94.12 835 VAL A O 1
ATOM 6607 N N . GLY A 1 836 ? -15.811 8.879 44.541 1.00 89.06 836 GLY A N 1
ATOM 6608 C CA . GLY A 1 836 ? -14.769 8.913 43.516 1.00 89.06 836 GLY A CA 1
ATOM 6609 C C . GLY A 1 836 ? -14.093 7.553 43.378 1.00 89.06 836 GLY A C 1
ATOM 6610 O O . GLY A 1 836 ? -13.751 6.970 44.411 1.00 89.06 836 GLY A O 1
ATOM 6611 N N . ASP A 1 837 ? -13.907 7.063 42.154 1.00 86.31 837 ASP A N 1
ATOM 6612 C CA . ASP A 1 837 ? -13.187 5.812 41.866 1.00 86.31 837 ASP A CA 1
ATOM 6613 C C . ASP A 1 837 ? -11.661 6.014 41.735 1.00 86.31 837 ASP A C 1
ATOM 6615 O O . ASP A 1 837 ? -11.145 7.130 41.858 1.00 86.31 837 ASP A O 1
ATOM 6619 N N . GLU A 1 838 ? -10.925 4.922 41.516 1.00 79.19 838 GLU A N 1
ATOM 6620 C CA . GLU A 1 838 ? -9.470 4.903 41.307 1.00 79.19 838 GLU A CA 1
ATOM 6621 C C . GLU A 1 838 ? -8.991 5.733 40.103 1.00 79.19 838 GLU A C 1
ATOM 6623 O O . GLU A 1 838 ? -7.847 6.190 40.091 1.00 79.19 838 GLU A O 1
ATOM 6628 N N . ASN A 1 839 ? -9.867 5.961 39.121 1.00 73.62 839 ASN A N 1
ATOM 6629 C CA . ASN A 1 839 ? -9.584 6.698 37.889 1.00 73.62 839 ASN A CA 1
ATOM 6630 C C . ASN A 1 839 ? -9.954 8.186 38.003 1.00 73.62 839 ASN A C 1
ATOM 6632 O O . ASN A 1 839 ? -9.717 8.965 37.079 1.00 73.62 839 ASN A O 1
ATOM 6636 N N . GLY A 1 840 ? -10.516 8.602 39.143 1.00 71.38 840 GLY A N 1
ATOM 6637 C CA . GLY A 1 840 ? -10.947 9.973 39.395 1.00 71.38 840 GLY A CA 1
ATOM 6638 C C . GLY A 1 840 ? -12.334 10.312 38.843 1.00 71.38 840 GLY A C 1
ATOM 6639 O O . GLY A 1 840 ? -12.700 11.491 38.855 1.00 71.38 840 GLY A O 1
ATOM 6640 N N . ASN A 1 841 ? -13.119 9.324 38.396 1.00 74.81 841 ASN A N 1
ATOM 6641 C CA . ASN A 1 841 ? -14.512 9.554 38.016 1.00 74.81 841 ASN A CA 1
ATOM 6642 C C . ASN A 1 841 ? -15.389 9.667 39.265 1.00 74.81 841 ASN A C 1
ATOM 6644 O O . ASN A 1 841 ? -15.122 9.038 40.289 1.00 74.81 841 ASN A O 1
ATOM 6648 N N . VAL A 1 842 ? -16.454 10.464 39.173 1.00 83.12 842 VAL A N 1
ATOM 6649 C CA . VAL A 1 842 ? -17.388 10.728 40.273 1.00 83.12 842 VAL A CA 1
ATOM 6650 C C . VAL A 1 842 ? -18.735 10.096 39.947 1.00 83.12 842 VAL A C 1
ATOM 6652 O O . VAL A 1 842 ? -19.315 10.380 38.903 1.00 83.12 842 VAL A O 1
ATOM 6655 N N . HIS A 1 843 ? -19.250 9.295 40.876 1.00 85.81 843 HIS A N 1
ATOM 6656 C CA . HIS A 1 843 ? -20.502 8.554 40.738 1.00 85.81 843 HIS A CA 1
ATOM 6657 C C . HIS A 1 843 ? -21.490 8.958 41.835 1.00 85.81 843 HIS A C 1
ATOM 6659 O O . HIS A 1 843 ? -21.096 9.101 42.996 1.00 85.81 843 HIS A O 1
ATOM 6665 N N . GLU A 1 844 ? -22.766 9.151 41.494 1.00 90.00 844 GLU A N 1
ATOM 6666 C CA . GLU A 1 844 ? -23.822 9.387 42.489 1.00 90.00 844 GLU A CA 1
ATOM 6667 C C . GLU A 1 844 ? -24.280 8.074 43.134 1.00 90.00 844 GLU A C 1
ATOM 6669 O O . GLU A 1 844 ? -24.395 7.054 42.464 1.00 90.00 844 GLU A O 1
ATOM 6674 N N . ILE A 1 845 ? -24.574 8.110 44.437 1.00 91.50 845 ILE A N 1
ATOM 6675 C CA . ILE A 1 845 ? -25.110 6.968 45.194 1.00 91.50 845 ILE A CA 1
ATOM 6676 C C . ILE A 1 845 ? -26.390 7.358 45.940 1.00 91.50 845 ILE A C 1
ATOM 6678 O O . ILE A 1 845 ? -26.677 8.541 46.153 1.00 91.50 845 ILE A O 1
ATOM 6682 N N . GLU A 1 846 ? -27.170 6.370 46.381 1.00 92.38 846 GLU A N 1
ATOM 6683 C CA . GLU A 1 846 ? -28.418 6.630 47.095 1.00 92.38 846 GLU A CA 1
ATOM 6684 C C . GLU A 1 846 ? -28.179 7.408 48.398 1.00 92.38 846 GLU A C 1
ATOM 6686 O O . GLU A 1 846 ? -27.324 7.087 49.232 1.00 92.38 846 GLU A O 1
ATOM 6691 N N . LYS A 1 847 ? -28.994 8.443 48.591 1.00 94.62 847 LYS A N 1
ATOM 6692 C CA . LYS A 1 847 ? -28.936 9.353 49.735 1.00 94.62 847 LYS A CA 1
ATOM 6693 C C . LYS A 1 847 ? -29.449 8.683 51.010 1.00 94.62 847 LYS A C 1
ATOM 6695 O O . LYS A 1 847 ? -30.451 7.973 50.999 1.00 94.62 847 LYS A O 1
ATOM 6700 N N . GLY A 1 848 ? -28.796 8.967 52.134 1.00 91.25 848 GLY A N 1
ATOM 6701 C CA . GLY A 1 848 ? -29.191 8.480 53.457 1.00 91.25 848 GLY A CA 1
ATOM 6702 C C . GLY A 1 848 ? -29.956 9.526 54.272 1.00 91.25 848 GLY A C 1
ATOM 6703 O O . GLY A 1 848 ? -29.795 10.732 54.079 1.00 91.25 848 GLY A O 1
ATOM 6704 N N . SER A 1 849 ? -30.757 9.076 55.238 1.00 95.38 849 SER A N 1
ATOM 6705 C CA . SER A 1 849 ? -31.296 9.946 56.291 1.00 95.38 849 SER A CA 1
ATOM 6706 C C . SER A 1 849 ? -31.430 9.213 57.625 1.00 95.38 849 SER A C 1
ATOM 6708 O O . SER A 1 849 ? -31.531 7.987 57.666 1.00 95.38 849 SER A O 1
ATOM 6710 N N . THR A 1 850 ? -31.433 9.964 58.724 1.00 95.38 850 THR A N 1
ATOM 6711 C CA . THR A 1 850 ? -31.704 9.453 60.073 1.00 95.38 850 THR A CA 1
ATOM 6712 C C . THR A 1 850 ? -32.547 10.446 60.872 1.00 95.38 850 THR A C 1
ATOM 6714 O O . THR A 1 850 ? -32.683 11.610 60.495 1.00 95.38 850 THR A O 1
ATOM 6717 N N . LYS A 1 851 ? -33.140 9.981 61.973 1.00 94.88 851 LYS A N 1
ATOM 6718 C CA . LYS A 1 851 ? -34.059 10.742 62.825 1.00 94.88 851 LYS A CA 1
ATOM 6719 C C . LYS A 1 851 ? -33.623 10.667 64.279 1.00 94.88 851 LYS A C 1
ATOM 6721 O O . LYS A 1 851 ? -33.299 9.584 64.766 1.00 94.88 851 LYS A O 1
ATOM 6726 N N . ILE A 1 852 ? -33.663 11.804 64.968 1.00 94.25 852 ILE A N 1
ATOM 6727 C CA . ILE A 1 852 ? -33.235 11.927 66.364 1.00 94.25 852 ILE A CA 1
ATOM 6728 C C . ILE A 1 852 ? -34.285 12.714 67.153 1.00 94.25 852 ILE A C 1
ATOM 6730 O O . ILE A 1 852 ? -34.674 13.808 66.746 1.00 94.25 852 ILE A O 1
ATOM 6734 N N . ALA A 1 853 ? -34.723 12.183 68.296 1.00 92.44 853 ALA A N 1
ATOM 6735 C CA . ALA A 1 853 ? -35.532 12.918 69.269 1.00 92.44 853 ALA A CA 1
ATOM 6736 C C . ALA A 1 853 ? -34.636 13.614 70.311 1.00 92.44 853 ALA A C 1
ATOM 6738 O O . ALA A 1 853 ? -33.695 13.006 70.822 1.00 92.44 853 ALA A O 1
ATOM 6739 N N . VAL A 1 854 ? -34.947 14.859 70.683 1.00 90.81 854 VAL A N 1
ATOM 6740 C CA . VAL A 1 854 ? -34.254 15.587 71.759 1.00 90.81 854 VAL A CA 1
ATOM 6741 C C . VAL A 1 854 ? -35.192 15.779 72.949 1.00 90.81 854 VAL A C 1
ATOM 6743 O O . VAL A 1 854 ? -36.217 16.452 72.832 1.00 90.81 854 VAL A O 1
ATOM 6746 N N . LYS A 1 855 ? -34.846 15.202 74.105 1.00 85.50 855 LYS A N 1
ATOM 6747 C CA . LYS A 1 855 ? -35.646 15.251 75.342 1.00 85.50 855 LYS A CA 1
ATOM 6748 C C . LYS A 1 855 ? -35.054 16.186 76.396 1.00 85.50 855 LYS A C 1
ATOM 6750 O O . LYS A 1 855 ? -33.879 16.541 76.374 1.00 85.50 855 LYS A O 1
ATOM 6755 N N . GLU A 1 856 ? -35.887 16.576 77.353 1.00 77.50 856 GLU A N 1
ATOM 6756 C CA . GLU A 1 856 ? -35.485 17.409 78.484 1.00 77.50 856 GLU A CA 1
ATOM 6757 C C . GLU A 1 856 ? -34.521 16.659 79.424 1.00 77.50 856 GLU A C 1
ATOM 6759 O O . GLU A 1 856 ? -34.680 15.463 79.690 1.00 77.50 856 GLU A O 1
ATOM 6764 N N . ASN A 1 857 ? -33.519 17.362 79.959 1.00 59.19 857 ASN A N 1
ATOM 6765 C CA . ASN A 1 857 ? -32.716 16.832 81.058 1.00 59.19 857 ASN A CA 1
ATOM 6766 C C . ASN A 1 857 ? -33.584 16.745 82.317 1.00 59.19 857 ASN A C 1
ATOM 6768 O O . ASN A 1 857 ? -34.125 17.748 82.770 1.00 59.19 857 ASN A O 1
ATOM 6772 N N . SER A 1 858 ? -33.692 15.558 82.917 1.00 54.09 858 SER A N 1
ATOM 6773 C CA . SER A 1 858 ? -34.382 15.377 84.197 1.00 54.09 858 SER A CA 1
ATOM 6774 C C . SER A 1 858 ? -33.752 16.271 85.273 1.00 54.09 858 SER A C 1
ATOM 6776 O O . SER A 1 858 ? -32.603 16.047 85.658 1.00 54.09 858 SER A O 1
ATOM 6778 N N . ILE A 1 859 ? -34.502 17.264 85.754 1.00 52.06 859 ILE A N 1
ATOM 6779 C CA . ILE A 1 859 ? -34.095 18.165 86.839 1.00 52.06 859 ILE A CA 1
ATOM 6780 C C . ILE A 1 859 ? -34.017 17.356 88.154 1.00 52.06 859 ILE A C 1
ATOM 6782 O O . ILE A 1 859 ? -35.002 16.702 88.508 1.00 52.06 859 ILE A O 1
ATOM 6786 N N . PRO A 1 860 ? -32.891 17.366 88.897 1.00 53.09 860 PRO A N 1
ATOM 6787 C CA . PRO A 1 860 ? -32.825 16.803 90.247 1.00 53.09 860 PRO A CA 1
ATOM 6788 C C . PRO A 1 860 ? -33.762 17.570 91.193 1.00 53.09 860 PRO A C 1
ATOM 6790 O O . PRO A 1 860 ? -33.708 18.795 91.234 1.00 53.09 860 PRO A O 1
ATOM 6793 N N . ASP A 1 861 ? -34.606 16.879 91.964 1.00 52.38 861 ASP A N 1
ATOM 6794 C CA . ASP A 1 861 ? -35.574 17.511 92.876 1.00 52.38 861 ASP A CA 1
ATOM 6795 C C . ASP A 1 861 ? -34.841 18.211 94.048 1.00 52.38 861 ASP A C 1
ATOM 6797 O O . ASP A 1 861 ? -34.236 17.532 94.891 1.00 52.38 861 ASP A O 1
ATOM 6801 N N . PRO A 1 862 ? -34.869 19.558 94.146 1.00 54.22 862 PRO A N 1
ATOM 6802 C CA . PRO A 1 862 ? -34.170 20.297 95.200 1.00 54.22 862 PRO A CA 1
ATOM 6803 C C . PRO A 1 862 ? -34.795 20.091 96.596 1.00 54.22 862 PRO A C 1
ATOM 6805 O O . PRO A 1 862 ? -34.214 20.496 97.605 1.00 54.22 862 PRO A O 1
ATOM 6808 N N . GLY A 1 863 ? -35.966 19.449 96.692 1.00 59.69 863 GLY A N 1
ATOM 6809 C CA . GLY A 1 863 ? -36.658 19.164 97.952 1.00 59.69 863 GLY A CA 1
ATOM 6810 C C . GLY A 1 863 ? -36.253 17.858 98.643 1.00 59.69 863 GLY A C 1
ATOM 6811 O O . GLY A 1 863 ? -36.724 17.588 99.749 1.00 59.69 863 GLY A O 1
ATOM 6812 N N . VAL A 1 864 ? -35.402 17.030 98.026 1.00 73.12 864 VAL A N 1
ATOM 6813 C CA . VAL A 1 864 ? -35.099 15.679 98.528 1.00 73.12 864 VAL A CA 1
ATOM 6814 C C . VAL A 1 864 ? -33.686 15.607 99.099 1.00 73.12 864 VAL A C 1
ATOM 6816 O O . VAL A 1 864 ? -32.736 16.159 98.561 1.00 73.12 864 VAL A O 1
ATOM 6819 N N . LYS A 1 865 ? -33.537 14.890 100.214 1.00 80.94 865 LYS A N 1
ATOM 6820 C CA . LYS A 1 865 ? -32.249 14.612 100.858 1.00 80.94 865 LYS A CA 1
ATOM 6821 C C . LYS A 1 865 ? -31.268 13.941 99.874 1.00 80.94 865 LYS A C 1
ATOM 6823 O O . LYS A 1 865 ? -31.654 12.947 99.247 1.00 80.94 865 LYS A O 1
ATOM 6828 N N . PRO A 1 866 ? -29.996 14.381 99.769 1.00 84.06 866 PRO A N 1
ATOM 6829 C CA . PRO A 1 866 ? -29.036 13.729 98.885 1.00 84.06 866 PRO A CA 1
ATOM 6830 C C . PRO A 1 866 ? -28.826 12.265 99.265 1.00 84.06 866 PRO A C 1
ATOM 6832 O O . PRO A 1 866 ? -28.777 11.897 100.447 1.00 84.06 866 PRO A O 1
ATOM 6835 N N . ASN A 1 867 ? -28.659 11.413 98.257 1.00 88.62 867 ASN A N 1
ATOM 6836 C CA . ASN A 1 867 ? -28.232 10.041 98.466 1.00 88.62 867 ASN A CA 1
ATOM 6837 C C . ASN A 1 867 ? -26.813 10.007 99.053 1.00 88.62 867 ASN A C 1
ATOM 6839 O O . ASN A 1 867 ? -26.055 10.978 99.048 1.00 88.62 867 ASN A O 1
ATOM 6843 N N . LYS A 1 868 ? -26.450 8.859 99.620 1.00 88.38 868 LYS A N 1
ATOM 6844 C CA . LYS A 1 868 ? -25.079 8.587 100.063 1.00 88.38 868 LYS A CA 1
ATOM 6845 C C . LYS A 1 868 ? -24.130 8.719 98.859 1.00 88.38 868 LYS A C 1
ATOM 6847 O O . LYS A 1 868 ? -24.458 8.197 97.797 1.00 88.38 868 LYS A O 1
ATOM 6852 N N . VAL A 1 869 ? -22.965 9.353 99.032 1.00 88.62 869 VAL A N 1
ATOM 6853 C CA . VAL A 1 869 ? -21.915 9.378 97.988 1.00 88.62 869 VAL A CA 1
ATOM 6854 C C . VAL A 1 869 ? -21.534 7.952 97.577 1.00 88.62 869 VAL A C 1
ATOM 6856 O O . VAL A 1 869 ? -21.587 7.046 98.413 1.00 88.62 869 VAL A O 1
ATOM 6859 N N . ALA A 1 870 ? -21.141 7.735 96.325 1.00 88.31 870 ALA A N 1
ATOM 6860 C CA . ALA A 1 870 ? -20.702 6.423 95.842 1.00 88.31 870 ALA A CA 1
ATOM 6861 C C . ALA A 1 870 ? -19.175 6.366 95.658 1.00 88.31 870 ALA A C 1
ATOM 6863 O O . ALA A 1 870 ? -18.493 7.386 95.707 1.00 88.31 870 ALA A O 1
ATOM 6864 N N . ASP A 1 871 ? -18.635 5.153 95.521 1.00 90.06 871 ASP A N 1
ATOM 6865 C CA . ASP A 1 871 ? -17.248 4.878 95.111 1.00 90.06 871 ASP A CA 1
ATOM 6866 C C . ASP A 1 871 ? -16.126 5.580 95.887 1.00 90.06 871 ASP A C 1
ATOM 6868 O O . ASP A 1 871 ? -15.031 5.767 95.355 1.00 90.06 871 ASP A O 1
ATOM 6872 N N . LEU A 1 872 ? -16.344 5.901 97.170 1.00 91.81 872 LEU A N 1
ATOM 6873 C CA . LEU A 1 872 ? -15.287 6.466 98.009 1.00 91.81 872 LEU A CA 1
ATOM 6874 C C . LEU A 1 872 ? -14.044 5.565 97.969 1.00 91.81 872 LEU A C 1
ATOM 6876 O O . LEU A 1 872 ? -14.091 4.382 98.333 1.00 91.81 872 LEU A O 1
ATOM 6880 N N . LYS A 1 873 ? -12.911 6.119 97.546 1.00 91.50 873 LYS A N 1
ATOM 6881 C CA . LYS A 1 873 ? -11.619 5.431 97.469 1.00 91.50 873 LYS A CA 1
ATOM 6882 C C . LYS A 1 873 ? -10.472 6.382 97.800 1.00 91.50 873 LYS A C 1
ATOM 6884 O O . LYS A 1 873 ? -10.617 7.596 97.729 1.00 91.50 873 LYS A O 1
ATOM 6889 N N . GLY A 1 874 ? -9.341 5.798 98.188 1.00 88.56 874 GLY A N 1
ATOM 6890 C CA . GLY A 1 874 ? -8.073 6.508 98.305 1.00 88.56 874 GLY A CA 1
ATOM 6891 C C . GLY A 1 874 ? -7.272 6.292 97.030 1.00 88.56 874 GLY A C 1
ATOM 6892 O O . GLY A 1 874 ? -7.012 5.146 96.668 1.00 88.56 874 GLY A O 1
ATOM 6893 N N . SER A 1 875 ? -6.916 7.374 96.359 1.00 85.00 875 SER A N 1
ATOM 6894 C CA . SER A 1 875 ? -5.924 7.444 95.290 1.00 85.00 875 SER A CA 1
ATOM 6895 C C . SER A 1 875 ? -4.667 8.143 95.819 1.00 85.00 875 SER A C 1
ATOM 6897 O O . SER A 1 875 ? -4.708 8.774 96.874 1.00 85.00 875 SER A O 1
ATOM 6899 N N . GLU A 1 876 ? -3.537 7.998 95.124 1.00 89.31 876 GLU A N 1
ATOM 6900 C CA . GLU A 1 876 ? -2.283 8.704 95.462 1.00 89.31 876 GLU A CA 1
ATOM 6901 C C . GLU A 1 876 ? -1.859 8.532 96.939 1.00 89.31 876 GLU A C 1
ATOM 6903 O O . GLU A 1 876 ? -1.539 9.484 97.644 1.00 89.31 876 GLU A O 1
ATOM 6908 N N . ILE A 1 877 ? -1.905 7.291 97.437 1.00 90.56 877 ILE A N 1
ATOM 6909 C CA . ILE A 1 877 ? -1.608 6.969 98.839 1.00 90.56 877 ILE A CA 1
ATOM 6910 C C . ILE A 1 877 ? -0.092 6.959 99.073 1.00 90.56 877 ILE A C 1
ATOM 6912 O O . ILE A 1 877 ? 0.619 6.072 98.589 1.00 90.56 877 ILE A O 1
ATOM 6916 N N . THR A 1 878 ? 0.396 7.887 99.891 1.00 92.31 878 THR A N 1
ATOM 6917 C CA . THR A 1 878 ? 1.802 7.964 100.312 1.00 92.31 878 THR A CA 1
ATOM 6918 C C . THR A 1 878 ? 1.968 7.509 101.769 1.00 92.31 878 THR A C 1
ATOM 6920 O O . THR A 1 878 ? 1.023 7.031 102.408 1.00 92.31 878 THR A O 1
ATOM 6923 N N . SER A 1 879 ? 3.184 7.607 102.312 1.00 90.50 879 SER A N 1
ATOM 6924 C CA . SER A 1 879 ? 3.452 7.317 103.725 1.00 90.50 879 SER A CA 1
ATOM 6925 C C . SER A 1 879 ? 2.902 8.391 104.677 1.00 90.50 879 SER A C 1
ATOM 6927 O O . SER A 1 879 ? 2.753 8.112 105.866 1.00 90.50 879 SER A O 1
ATOM 6929 N N . ASN A 1 880 ? 2.547 9.586 104.182 1.00 92.50 880 ASN A N 1
ATOM 6930 C CA . ASN A 1 880 ? 2.039 10.692 105.002 1.00 92.50 880 ASN A CA 1
ATOM 6931 C C . ASN A 1 880 ? 0.751 11.362 104.484 1.00 92.50 880 ASN A C 1
ATOM 6933 O O . ASN A 1 880 ? 0.229 12.248 105.161 1.00 92.50 880 ASN A O 1
ATOM 6937 N N . SER A 1 881 ? 0.198 10.932 103.346 1.00 93.44 881 SER A N 1
ATOM 6938 C CA . SER A 1 881 ? -1.023 11.505 102.772 1.00 93.44 881 SER A CA 1
ATOM 6939 C C . SER A 1 881 ? -1.888 10.489 102.011 1.00 93.44 881 SER A C 1
ATOM 6941 O O . SER A 1 881 ? -1.415 9.436 101.574 1.00 93.44 881 SER A O 1
ATOM 6943 N N . ILE A 1 882 ? -3.185 10.789 101.883 1.00 94.25 882 ILE A N 1
ATOM 6944 C CA . ILE A 1 882 ? -4.173 10.028 101.095 1.00 94.25 882 ILE A CA 1
ATOM 6945 C C . ILE A 1 882 ? -5.066 11.023 100.341 1.00 94.25 882 ILE A C 1
ATOM 6947 O O . ILE A 1 882 ? -5.731 11.837 100.986 1.00 94.25 882 ILE A O 1
ATOM 6951 N N . LYS A 1 883 ? -5.157 10.925 99.005 1.00 95.56 883 LYS A N 1
ATOM 6952 C CA . LYS A 1 883 ? -6.165 11.656 98.218 1.00 95.56 883 LYS A CA 1
ATOM 6953 C C . LYS A 1 883 ? -7.469 10.859 98.183 1.00 95.56 883 LYS A C 1
ATOM 6955 O O . LYS A 1 883 ? -7.523 9.756 97.652 1.00 95.56 883 LYS A O 1
ATOM 6960 N N . LEU A 1 884 ? -8.530 11.389 98.775 1.00 95.12 884 LEU A N 1
ATOM 6961 C CA . LEU A 1 884 ? -9.866 10.799 98.725 1.00 95.12 884 LEU A CA 1
ATOM 6962 C C . LEU A 1 884 ? -10.581 11.250 97.452 1.00 95.12 884 LEU A C 1
ATOM 6964 O O . LEU A 1 884 ? -10.556 12.434 97.135 1.00 95.12 884 LEU A O 1
ATOM 6968 N N . THR A 1 885 ? -11.245 10.322 96.763 1.00 92.62 885 THR A N 1
ATOM 6969 C CA . THR A 1 885 ? -12.133 10.594 95.618 1.00 92.62 885 THR A CA 1
ATOM 6970 C C . THR A 1 885 ? -13.453 9.841 95.792 1.00 92.62 885 THR A C 1
ATOM 6972 O O . THR A 1 885 ? -13.463 8.735 96.343 1.00 92.62 885 THR A O 1
ATOM 6975 N N . TRP A 1 886 ? -14.570 10.442 95.377 1.00 94.50 886 TRP A N 1
ATOM 6976 C CA . TRP A 1 886 ? -15.912 9.844 95.429 1.00 94.50 886 TRP A CA 1
ATOM 6977 C C . TRP A 1 886 ? -16.782 10.300 94.253 1.00 94.50 886 TRP A C 1
ATOM 6979 O O . TRP A 1 886 ? -16.422 11.211 93.514 1.00 94.50 886 TRP A O 1
ATOM 6989 N N . THR A 1 887 ? -17.939 9.665 94.087 1.00 91.50 887 THR A N 1
ATOM 6990 C CA . THR A 1 887 ? -18.945 10.028 93.082 1.00 91.50 887 THR A CA 1
ATOM 6991 C C . THR A 1 887 ? -20.094 10.785 93.752 1.00 91.50 887 THR A C 1
ATOM 6993 O O . THR A 1 887 ? -20.603 10.361 94.800 1.00 91.50 887 THR A O 1
ATOM 6996 N N . ALA A 1 888 ? -20.495 11.909 93.153 1.00 84.75 888 ALA A N 1
ATOM 6997 C CA . ALA A 1 888 ? -21.594 12.747 93.625 1.00 84.75 888 ALA A CA 1
ATOM 6998 C C . ALA A 1 888 ? -22.957 12.019 93.549 1.00 84.75 888 ALA A C 1
ATOM 7000 O O . ALA A 1 888 ? -23.205 11.284 92.591 1.00 84.75 888 ALA A O 1
ATOM 7001 N N . PRO A 1 889 ? -23.865 12.222 94.519 1.00 82.06 889 PRO A N 1
ATOM 7002 C CA . PRO A 1 889 ? -25.274 11.854 94.390 1.00 82.06 889 PRO A CA 1
ATOM 7003 C C . PRO A 1 889 ? -25.939 12.604 93.228 1.00 82.06 889 PRO A C 1
ATOM 7005 O O . PRO A 1 889 ? -25.704 13.794 93.057 1.00 82.06 889 PRO A O 1
ATOM 7008 N N . THR A 1 890 ? -26.803 11.931 92.467 1.00 79.38 890 THR A N 1
ATOM 7009 C CA . THR A 1 890 ? -27.491 12.513 91.297 1.00 79.38 890 THR A CA 1
ATOM 7010 C C . THR A 1 890 ? -28.967 12.839 91.543 1.00 79.38 890 THR A C 1
ATOM 7012 O O . THR A 1 890 ? -29.631 13.382 90.669 1.00 79.38 890 THR A O 1
ATOM 7015 N N . ASN A 1 891 ? -29.508 12.497 92.719 1.00 73.31 891 ASN A N 1
ATOM 7016 C CA . ASN A 1 891 ? -30.936 12.643 93.024 1.00 73.31 891 ASN A CA 1
ATOM 7017 C C . ASN A 1 891 ? -31.346 14.054 93.478 1.00 73.31 891 ASN A C 1
ATOM 7019 O O . ASN A 1 891 ? -32.536 14.324 93.582 1.00 73.31 891 ASN A O 1
ATOM 7023 N N . THR A 1 892 ? -30.382 14.916 93.794 1.00 76.56 892 THR A N 1
ATOM 7024 C CA . THR A 1 892 ? -30.580 16.326 94.151 1.00 76.56 892 THR A CA 1
ATOM 7025 C C . THR A 1 892 ? -29.260 17.078 93.955 1.00 76.56 892 THR A C 1
ATOM 7027 O O . THR A 1 892 ? -28.207 16.447 93.829 1.00 76.56 892 THR A O 1
ATOM 7030 N N . GLU A 1 893 ? -29.298 18.406 93.955 1.00 79.69 893 GLU A N 1
ATOM 7031 C CA . GLU A 1 893 ? -28.100 19.244 93.875 1.00 79.69 893 GLU A CA 1
ATOM 7032 C C . GLU A 1 893 ? -27.358 19.287 95.225 1.00 79.69 893 GLU A C 1
ATOM 7034 O O . GLU A 1 893 ? -27.963 19.463 96.288 1.00 79.69 893 GLU A O 1
ATOM 7039 N N . VAL A 1 894 ? -26.033 19.109 95.194 1.00 83.56 894 VAL A N 1
ATOM 7040 C CA . VAL A 1 894 ? -25.163 19.070 96.382 1.00 83.56 894 VAL A CA 1
ATOM 7041 C C . VAL A 1 894 ? -24.393 20.380 96.499 1.00 83.56 894 VAL A C 1
ATOM 7043 O O . VAL A 1 894 ? -23.673 20.753 95.578 1.00 83.56 894 VAL A O 1
ATOM 7046 N N . SER A 1 895 ? -24.522 21.053 97.641 1.00 86.06 895 SER A N 1
ATOM 7047 C CA . SER A 1 895 ? -23.830 22.308 97.945 1.00 86.06 895 SER A CA 1
ATOM 7048 C C . SER A 1 895 ? -22.378 22.076 98.372 1.00 86.06 895 SER A C 1
ATOM 7050 O O . SER A 1 895 ? -21.475 22.762 97.899 1.00 86.06 895 SER A O 1
ATOM 7052 N N . GLU A 1 896 ? -22.140 21.088 99.239 1.00 92.88 896 GLU A N 1
ATOM 7053 C CA . GLU A 1 896 ? -20.811 20.734 99.746 1.00 92.88 896 GLU A CA 1
ATOM 7054 C C . GLU A 1 896 ? -20.739 19.278 100.251 1.00 92.88 896 GLU A C 1
ATOM 7056 O O . GLU A 1 896 ? -21.745 18.585 100.418 1.00 92.88 896 GLU A O 1
ATOM 7061 N N . TYR A 1 897 ? -19.528 18.804 100.538 1.00 96.12 897 TYR A N 1
ATOM 7062 C CA . TYR A 1 897 ? -19.241 17.512 101.153 1.00 96.12 897 TYR A CA 1
ATOM 7063 C C . TYR A 1 897 ? -18.478 17.700 102.453 1.00 96.12 897 TYR A C 1
ATOM 7065 O O . TYR A 1 897 ? -17.515 18.459 102.503 1.00 96.12 897 TYR A O 1
ATOM 7073 N N . ILE A 1 898 ? -18.847 16.939 103.482 1.00 95.75 898 ILE A N 1
ATOM 7074 C CA . ILE A 1 898 ? -18.164 16.963 104.778 1.00 95.75 898 ILE A CA 1
ATOM 7075 C C . ILE A 1 898 ? -17.338 15.687 104.930 1.00 95.75 898 ILE A C 1
ATOM 7077 O O . ILE A 1 898 ? -17.882 14.576 104.883 1.00 95.75 898 ILE A O 1
ATOM 7081 N N . ILE A 1 899 ? -16.032 15.846 105.149 1.00 95.88 899 ILE A N 1
ATOM 7082 C CA . ILE A 1 899 ? -15.082 14.748 105.329 1.00 95.88 899 ILE A CA 1
ATOM 7083 C C . ILE A 1 899 ? -14.751 14.577 106.809 1.00 95.88 899 ILE A C 1
ATOM 7085 O O . ILE A 1 899 ? -14.328 15.506 107.499 1.00 95.88 899 ILE A O 1
ATOM 7089 N N . TYR A 1 900 ? -14.872 13.340 107.279 1.00 93.38 900 TYR A N 1
ATOM 7090 C CA . TYR A 1 900 ? -14.506 12.903 108.615 1.00 93.38 900 TYR A CA 1
ATOM 7091 C C . TYR A 1 900 ? -13.323 11.934 108.554 1.00 93.38 900 TYR A C 1
ATOM 7093 O O . TYR A 1 900 ? -13.324 11.006 107.743 1.00 93.38 900 TYR A O 1
ATOM 7101 N N . LYS A 1 901 ? -12.364 12.098 109.468 1.00 92.00 901 LYS A N 1
ATOM 7102 C CA . LYS A 1 901 ? -11.300 11.129 109.772 1.00 92.00 901 LYS A CA 1
ATOM 7103 C C . LYS A 1 901 ? -11.449 10.682 111.221 1.00 92.00 901 LYS A C 1
ATOM 7105 O O . LYS A 1 901 ? -11.477 11.517 112.122 1.00 92.00 901 LYS A O 1
ATOM 7110 N N . ASP A 1 902 ? -11.603 9.378 111.430 1.00 84.94 902 ASP A N 1
ATOM 7111 C CA . ASP A 1 902 ? -11.807 8.742 112.739 1.00 84.94 902 ASP A CA 1
ATOM 7112 C C . ASP A 1 902 ? -12.913 9.423 113.566 1.00 84.94 902 ASP A C 1
ATOM 7114 O O . ASP A 1 902 ? -12.783 9.687 114.758 1.00 84.94 902 ASP A O 1
ATOM 7118 N N . SER A 1 903 ? -14.037 9.709 112.901 1.00 82.25 903 SER A N 1
ATOM 7119 C CA . SER A 1 903 ? -15.226 10.381 113.457 1.00 82.25 903 SER A CA 1
ATOM 7120 C C . SER A 1 903 ? -15.069 11.866 113.811 1.00 82.25 903 SER A C 1
ATOM 7122 O O . SER A 1 903 ? -16.018 12.454 114.328 1.00 82.25 903 SER A O 1
ATOM 7124 N N . LYS A 1 904 ? -13.938 12.507 113.486 1.00 87.75 904 LYS A N 1
ATOM 7125 C CA . LYS A 1 904 ? -13.764 13.962 113.595 1.00 87.75 904 LYS A CA 1
ATOM 7126 C C . LYS A 1 904 ? -13.849 14.612 112.216 1.00 87.75 904 LYS A C 1
ATOM 7128 O O . LYS A 1 904 ? -13.215 14.133 111.281 1.00 87.75 904 LYS A O 1
ATOM 7133 N N . GLU A 1 905 ? -14.630 15.681 112.093 1.00 94.38 905 GLU A N 1
ATOM 7134 C CA . GLU A 1 905 ? -14.677 16.494 110.873 1.00 94.38 905 GLU A CA 1
ATOM 7135 C C . GLU A 1 905 ? -13.295 17.108 110.624 1.00 94.38 905 GLU A C 1
ATOM 7137 O O . GLU A 1 905 ? -12.687 17.661 111.544 1.00 94.38 905 GLU A O 1
ATOM 7142 N N . ILE A 1 906 ? -12.784 16.954 109.404 1.00 94.06 906 ILE A N 1
ATOM 7143 C CA . ILE A 1 906 ? -11.473 17.475 109.005 1.00 94.06 906 ILE A CA 1
ATOM 7144 C C . ILE A 1 906 ? -11.556 18.498 107.873 1.00 94.06 906 ILE A C 1
ATOM 7146 O O . ILE A 1 906 ? -10.648 19.314 107.763 1.00 94.06 906 ILE A O 1
ATOM 7150 N N . ALA A 1 907 ? -12.618 18.476 107.062 1.00 93.75 907 ALA A N 1
ATOM 7151 C CA . ALA A 1 907 ? -12.805 19.423 105.968 1.00 93.75 907 ALA A CA 1
ATOM 7152 C C . ALA A 1 907 ? -14.244 19.460 105.448 1.00 93.75 907 ALA A C 1
ATOM 7154 O O . ALA A 1 907 ? -14.997 18.492 105.591 1.00 93.75 907 ALA A O 1
ATOM 7155 N N . ARG A 1 908 ? -14.560 20.571 104.776 1.00 95.69 908 ARG A N 1
ATOM 7156 C CA . ARG A 1 908 ? -15.715 20.747 103.895 1.00 95.69 908 ARG A CA 1
ATOM 7157 C C . ARG A 1 908 ? -15.241 21.213 102.526 1.00 95.69 908 ARG A C 1
ATOM 7159 O O . ARG A 1 908 ? -14.355 22.065 102.463 1.00 95.69 908 ARG A O 1
ATOM 7166 N N . VAL A 1 909 ? -15.768 20.627 101.455 1.00 92.06 909 VAL A N 1
ATOM 7167 C CA . VAL A 1 909 ? -15.333 20.909 100.077 1.00 92.06 909 VAL A CA 1
ATOM 7168 C C . VAL A 1 909 ? -16.505 20.882 99.104 1.00 92.06 909 VAL A C 1
ATOM 7170 O O . VAL A 1 909 ? -17.449 20.126 99.301 1.00 92.06 909 VAL A O 1
ATOM 7173 N N . ASN A 1 910 ? -16.403 21.631 98.007 1.00 89.19 910 ASN A N 1
ATOM 7174 C CA . ASN A 1 910 ? -17.443 21.660 96.968 1.00 89.19 910 ASN A CA 1
ATOM 7175 C C . ASN A 1 910 ? -17.151 20.686 95.809 1.00 89.19 910 ASN A C 1
ATOM 7177 O O . ASN A 1 910 ? -17.999 20.462 94.954 1.00 89.19 910 ASN A O 1
ATOM 7181 N N . GLY A 1 911 ? -15.949 20.101 95.773 1.00 86.94 911 GLY A N 1
ATOM 7182 C CA . GLY A 1 911 ? -15.543 19.099 94.784 1.00 86.94 911 GLY A CA 1
ATOM 7183 C C . GLY A 1 911 ? -15.667 17.669 95.308 1.00 86.94 911 GLY A C 1
ATOM 7184 O O . GLY A 1 911 ? -15.871 17.444 96.496 1.00 86.94 911 GLY A O 1
ATOM 7185 N N . THR A 1 912 ? -15.500 16.681 94.431 1.00 92.88 912 THR A N 1
ATOM 7186 C CA . THR A 1 912 ? -15.580 15.254 94.790 1.00 92.88 912 THR A CA 1
ATOM 7187 C C . THR A 1 912 ? -14.221 14.617 95.102 1.00 92.88 912 THR A C 1
ATOM 7189 O O . THR A 1 912 ? -14.046 13.398 95.002 1.00 92.88 912 THR A O 1
ATOM 7192 N N . GLU A 1 913 ? -13.245 15.445 95.477 1.00 92.81 913 GLU A N 1
ATOM 7193 C CA . GLU A 1 913 ? -11.917 15.014 95.895 1.00 92.81 913 GLU A CA 1
ATOM 7194 C C . GLU A 1 913 ? -11.356 15.858 97.045 1.00 92.81 913 GLU A C 1
ATOM 7196 O O . GLU A 1 913 ? -11.667 17.042 97.176 1.00 92.81 913 GLU A O 1
ATOM 7201 N N . TYR A 1 914 ? -10.529 15.244 97.899 1.00 95.44 914 TYR A N 1
ATOM 7202 C CA . TYR A 1 914 ? -9.861 15.928 99.010 1.00 95.44 914 TYR A CA 1
ATOM 7203 C C . TYR A 1 914 ? -8.559 15.228 99.423 1.00 95.44 914 TYR A C 1
ATOM 7205 O O . TYR A 1 914 ? -8.553 14.021 99.673 1.00 95.44 914 TYR A O 1
ATOM 7213 N N . LEU A 1 915 ? -7.460 15.978 99.532 1.00 94.62 915 LEU A N 1
ATOM 7214 C CA . LEU A 1 915 ? -6.170 15.469 100.004 1.00 94.62 915 LEU A CA 1
ATOM 7215 C C . LEU A 1 915 ? -6.078 15.566 101.532 1.00 94.62 915 LEU A C 1
ATOM 7217 O O . LEU A 1 915 ? -6.183 16.649 102.101 1.00 94.62 915 LEU A O 1
ATOM 7221 N N . VAL A 1 916 ? -5.857 14.431 102.194 1.00 93.75 916 VAL A N 1
ATOM 7222 C CA . VAL A 1 916 ? -5.613 14.362 103.639 1.00 93.75 916 VAL A CA 1
ATOM 7223 C C . VAL A 1 916 ? -4.118 14.194 103.881 1.00 93.75 916 VAL A C 1
ATOM 7225 O O . VAL A 1 916 ? -3.557 13.166 103.509 1.00 93.75 916 VAL A O 1
ATOM 7228 N N . GLU A 1 917 ? -3.497 15.166 104.542 1.00 92.19 917 GLU A N 1
ATOM 7229 C CA . GLU A 1 917 ? -2.062 15.178 104.865 1.00 92.19 917 GLU A CA 1
ATOM 7230 C C . GLU A 1 917 ? -1.805 14.900 106.366 1.00 92.19 917 GLU A C 1
ATOM 7232 O O . GLU A 1 917 ? -2.735 14.612 107.134 1.00 92.19 917 GLU A O 1
ATOM 7237 N N . ASP A 1 918 ? -0.532 14.932 106.779 1.00 91.00 918 ASP A N 1
ATOM 7238 C CA . ASP A 1 918 ? -0.053 14.691 108.153 1.00 91.00 918 ASP A CA 1
ATOM 7239 C C . ASP A 1 918 ? -0.485 13.342 108.762 1.00 91.00 918 ASP A C 1
ATOM 7241 O O . ASP A 1 918 ? -0.794 13.210 109.955 1.00 91.00 918 ASP A O 1
ATOM 7245 N N . LEU A 1 919 ? -0.520 12.302 107.930 1.00 92.31 919 LEU A N 1
ATOM 7246 C CA . LEU A 1 919 ? -0.814 10.936 108.344 1.00 92.31 919 LEU A CA 1
ATOM 7247 C C . LEU A 1 919 ? 0.463 10.194 108.759 1.00 92.31 919 LEU A C 1
ATOM 7249 O O . LEU A 1 919 ? 1.570 10.495 108.321 1.00 92.31 919 LEU A O 1
ATOM 7253 N N . LYS A 1 920 ? 0.318 9.195 109.631 1.00 91.19 920 LYS A N 1
ATOM 7254 C CA . LYS A 1 920 ? 1.421 8.312 110.025 1.00 91.19 920 LYS A CA 1
ATOM 7255 C C . LYS A 1 920 ? 1.558 7.184 109.010 1.00 91.19 920 LYS A C 1
ATOM 7257 O O . LYS A 1 920 ? 0.545 6.618 108.597 1.00 91.19 920 LYS A O 1
ATOM 7262 N N . ALA A 1 921 ? 2.791 6.811 108.680 1.00 90.50 921 ALA A N 1
ATOM 7263 C CA . ALA A 1 921 ? 3.082 5.693 107.784 1.00 90.50 921 ALA A CA 1
ATOM 7264 C C . ALA A 1 921 ? 2.481 4.375 108.294 1.00 90.50 921 ALA A C 1
ATOM 7266 O O . ALA A 1 921 ? 2.341 4.159 109.505 1.00 90.50 921 ALA A O 1
ATOM 7267 N N . ASN A 1 922 ? 2.101 3.500 107.361 1.00 90.94 922 ASN A N 1
ATOM 7268 C CA . ASN A 1 922 ? 1.519 2.181 107.615 1.00 90.94 922 ASN A CA 1
ATOM 7269 C C . ASN A 1 922 ? 0.329 2.165 108.609 1.00 90.94 922 ASN A C 1
ATOM 7271 O O . ASN A 1 922 ? 0.088 1.165 109.293 1.00 90.94 922 ASN A O 1
ATOM 7275 N N . THR A 1 923 ? -0.435 3.255 108.712 1.00 91.00 923 THR A N 1
ATOM 7276 C CA . THR A 1 923 ? -1.530 3.421 109.684 1.00 91.00 923 THR A CA 1
ATOM 7277 C C . THR A 1 923 ? -2.884 3.373 108.977 1.00 91.00 923 THR A C 1
ATOM 7279 O O . THR A 1 923 ? -3.051 3.939 107.900 1.00 91.00 923 THR A O 1
ATOM 7282 N N . LEU A 1 924 ? -3.848 2.646 109.554 1.00 93.25 924 LEU A N 1
ATOM 7283 C CA . LEU A 1 924 ? -5.208 2.528 109.021 1.00 93.25 924 LEU A CA 1
ATOM 7284 C C . LEU A 1 924 ? -6.080 3.655 109.581 1.00 93.25 924 LEU A C 1
ATOM 7286 O O . LEU A 1 924 ? -6.214 3.753 110.798 1.00 93.25 924 LEU A O 1
ATOM 7290 N N . TYR A 1 925 ? -6.691 4.444 108.701 1.00 92.69 925 TYR A N 1
ATOM 7291 C CA . TYR A 1 925 ? -7.602 5.535 109.047 1.00 92.69 925 TYR A CA 1
ATOM 7292 C C . TYR A 1 925 ? -9.017 5.227 108.562 1.00 92.69 925 TYR A C 1
ATOM 7294 O O . TYR A 1 925 ? -9.196 4.712 107.454 1.00 92.69 925 TYR A O 1
ATOM 7302 N N . GLY A 1 926 ? -10.022 5.547 109.378 1.00 92.81 926 GLY A N 1
ATOM 7303 C CA . GLY A 1 926 ? -11.425 5.465 108.987 1.00 92.81 926 GLY A CA 1
ATOM 7304 C C . GLY A 1 926 ? -11.909 6.788 108.412 1.00 92.81 926 GLY A C 1
ATOM 7305 O O . GLY A 1 926 ? -12.081 7.756 109.153 1.00 92.81 926 GLY A O 1
ATOM 7306 N N . PHE A 1 927 ? -12.169 6.833 107.107 1.00 95.12 927 PHE A N 1
ATOM 7307 C CA . PHE A 1 927 ? -12.732 8.011 106.453 1.00 95.12 927 PHE A CA 1
ATOM 7308 C C . PHE A 1 927 ? -14.233 7.873 106.281 1.00 95.12 927 PHE A C 1
ATOM 7310 O O . PHE A 1 927 ? -14.725 6.797 105.947 1.00 95.12 927 PHE A O 1
ATOM 7317 N N . LYS A 1 928 ? -14.962 8.967 106.489 1.00 93.62 928 LYS A N 1
ATOM 7318 C CA . LYS A 1 928 ? -16.404 9.045 106.263 1.00 93.62 928 LYS A CA 1
ATOM 7319 C C . LYS A 1 928 ? -16.744 10.333 105.523 1.00 93.62 928 LYS A C 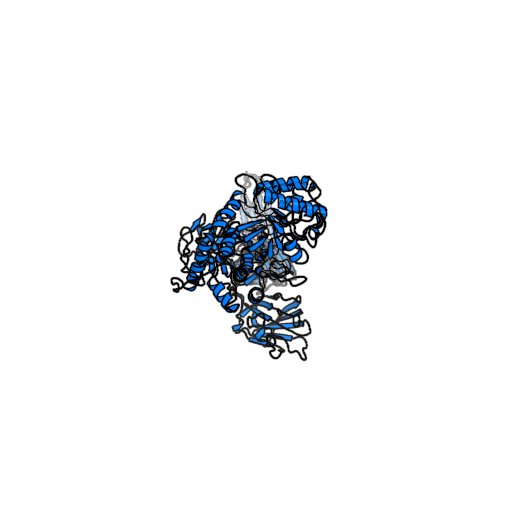1
ATOM 7321 O O . LYS A 1 928 ? -16.293 11.392 105.934 1.00 93.62 928 LYS A O 1
ATOM 7326 N N . ILE A 1 929 ? -17.560 10.239 104.478 1.00 94.94 929 ILE A N 1
ATOM 7327 C CA . ILE A 1 929 ? -18.023 11.393 103.699 1.00 94.94 929 ILE A CA 1
ATOM 7328 C C . ILE A 1 929 ? -19.548 11.420 103.662 1.00 94.94 929 ILE A C 1
ATOM 7330 O O . ILE A 1 929 ? -20.195 10.378 103.511 1.00 94.94 929 ILE A O 1
ATOM 7334 N N . VAL A 1 930 ? -20.110 12.613 103.822 1.00 94.19 930 VAL A N 1
ATOM 7335 C CA . VAL A 1 930 ? -21.528 12.923 103.595 1.00 94.19 930 VAL A CA 1
ATOM 7336 C C . VAL A 1 930 ? -21.631 14.050 102.573 1.00 94.19 930 VAL A C 1
ATOM 7338 O O . VAL A 1 930 ? -20.739 14.889 102.492 1.00 94.19 930 VAL A O 1
ATOM 7341 N N . ALA A 1 931 ? -22.716 14.051 101.810 1.00 92.12 931 ALA A N 1
ATOM 7342 C CA . ALA A 1 931 ? -23.081 15.132 100.903 1.00 92.12 931 ALA A CA 1
ATOM 7343 C C . ALA A 1 931 ? -24.139 16.008 101.579 1.00 92.12 931 ALA A C 1
ATOM 7345 O O . ALA A 1 931 ? -25.035 15.471 102.237 1.00 92.12 931 ALA A O 1
ATOM 7346 N N . VAL A 1 932 ? -24.033 17.321 101.420 1.00 89.62 932 VAL A N 1
ATOM 7347 C CA . VAL A 1 932 ? -24.994 18.314 101.908 1.00 89.62 932 VAL A CA 1
ATOM 7348 C C . VAL A 1 932 ? -25.759 18.839 100.704 1.00 89.62 932 VAL A C 1
ATOM 7350 O O . VAL A 1 932 ? -25.154 19.273 99.729 1.00 89.62 932 VAL A O 1
ATOM 7353 N N . GLY A 1 933 ? -27.084 18.738 100.728 1.00 85.00 933 GLY A N 1
ATOM 7354 C CA . GLY A 1 933 ? -27.915 19.281 99.659 1.00 85.00 933 GLY A CA 1
ATOM 7355 C C . GLY A 1 933 ? -27.919 20.807 99.681 1.00 85.00 933 GLY A C 1
ATOM 7356 O O . GLY A 1 933 ? -27.611 21.425 100.699 1.00 85.00 933 GLY A O 1
ATOM 7357 N N . VAL A 1 934 ? -28.349 21.433 98.588 1.00 79.94 934 VAL A N 1
ATOM 7358 C CA . VAL A 1 934 ? -28.651 22.883 98.562 1.00 79.94 934 VAL A CA 1
ATOM 7359 C C . VAL A 1 934 ? -29.770 23.296 99.538 1.00 79.94 934 VAL A C 1
ATOM 7361 O O . VAL A 1 934 ? -29.955 24.477 99.807 1.00 79.94 934 VAL A O 1
ATOM 7364 N N . ASN A 1 935 ? -30.496 22.322 100.093 1.00 79.00 935 ASN A N 1
ATOM 7365 C CA . ASN A 1 935 ? -31.529 22.463 101.122 1.00 79.00 935 ASN A CA 1
ATOM 7366 C C . ASN A 1 935 ? -31.031 22.159 102.555 1.00 79.00 935 ASN A C 1
ATOM 7368 O O . ASN A 1 935 ? -31.850 21.961 103.450 1.00 79.00 935 ASN A O 1
ATOM 7372 N N . ASP A 1 936 ? -29.713 22.063 102.761 1.00 83.00 936 ASP A N 1
ATOM 7373 C CA . ASP A 1 936 ? -29.038 21.730 104.027 1.00 83.00 936 ASP A CA 1
ATOM 7374 C C . ASP A 1 936 ? -29.310 20.316 104.594 1.00 83.00 936 ASP A C 1
ATOM 7376 O O . ASP A 1 936 ? -28.819 19.961 105.672 1.00 83.00 936 ASP A O 1
ATOM 7380 N N . GLU A 1 937 ? -30.024 19.444 103.871 1.00 88.38 937 GLU A N 1
ATOM 7381 C CA . GLU A 1 937 ? -30.174 18.039 104.261 1.00 88.38 937 GLU A CA 1
ATOM 7382 C C . GLU A 1 937 ? -28.877 17.252 104.018 1.00 88.38 937 GLU A C 1
ATOM 7384 O O . GLU A 1 937 ? -28.308 17.245 102.926 1.00 88.38 937 GLU A O 1
ATOM 7389 N N . ILE A 1 938 ? -28.423 16.518 105.038 1.00 90.06 938 ILE A N 1
ATOM 7390 C CA . ILE A 1 938 ? -27.155 15.772 105.002 1.00 90.06 938 ILE A CA 1
ATOM 7391 C C . ILE A 1 938 ? -27.408 14.295 104.705 1.00 90.06 938 ILE A C 1
ATOM 7393 O O . ILE A 1 938 ? -28.166 13.633 105.423 1.00 90.06 938 ILE A O 1
ATOM 7397 N N . SER A 1 939 ? -26.741 13.741 103.694 1.00 92.00 939 SER A N 1
ATOM 7398 C CA . SER A 1 939 ? -26.890 12.341 103.294 1.00 92.00 939 SER A CA 1
ATOM 7399 C C . SER A 1 939 ? -26.435 11.335 104.357 1.00 92.00 939 SER A C 1
ATOM 7401 O O . SER A 1 939 ? -25.756 11.651 105.339 1.00 92.00 939 SER A O 1
ATOM 7403 N N . ARG A 1 940 ? -26.804 10.059 104.169 1.00 89.94 940 ARG A N 1
ATOM 7404 C CA . ARG A 1 940 ? -26.201 8.981 104.966 1.00 89.94 940 ARG A CA 1
ATOM 7405 C C . ARG A 1 940 ? -24.698 8.910 104.659 1.00 89.94 940 ARG A C 1
ATOM 7407 O O . ARG A 1 940 ? -24.313 9.046 103.503 1.00 89.94 940 ARG A O 1
ATOM 7414 N N . PRO A 1 941 ? -23.847 8.624 105.653 1.00 89.69 941 PRO A N 1
ATOM 7415 C CA . PRO A 1 941 ? -22.406 8.604 105.447 1.00 89.69 941 PRO A CA 1
ATOM 7416 C C . PRO A 1 941 ? -21.903 7.401 104.663 1.00 89.69 941 PRO A C 1
ATOM 7418 O O . PRO A 1 941 ? -22.282 6.268 104.964 1.00 89.69 941 PRO A O 1
ATOM 7421 N N . PHE A 1 942 ? -20.955 7.624 103.752 1.00 91.19 942 PHE A N 1
ATOM 7422 C CA . PHE A 1 942 ? -20.100 6.572 103.207 1.00 91.19 942 PHE A CA 1
ATOM 7423 C C . PHE A 1 942 ? -18.791 6.497 103.967 1.00 91.19 942 PHE A C 1
ATOM 7425 O O . PHE A 1 942 ? -18.008 7.435 103.930 1.00 91.19 942 PHE A O 1
ATOM 7432 N N . ALA A 1 943 ? -18.573 5.378 104.659 1.00 92.06 943 ALA A N 1
ATOM 7433 C CA . ALA A 1 943 ? -17.358 5.118 105.411 1.00 92.06 943 ALA A CA 1
ATOM 7434 C C . ALA A 1 943 ? -16.477 4.083 104.704 1.00 92.06 943 ALA A C 1
ATOM 7436 O O . ALA A 1 943 ? -16.987 3.091 104.179 1.00 92.06 943 ALA A O 1
ATOM 7437 N N . LYS A 1 944 ? -15.161 4.299 104.724 1.00 91.75 944 LYS A N 1
ATOM 7438 C CA . LYS A 1 944 ? -14.157 3.361 104.224 1.00 91.75 944 LYS A CA 1
ATOM 7439 C C . LYS A 1 944 ? -12.859 3.501 105.011 1.00 91.75 944 LYS A C 1
ATOM 7441 O O . LYS A 1 944 ? -12.390 4.609 105.254 1.00 91.75 944 LYS A O 1
ATOM 7446 N N . ASN A 1 945 ? -12.268 2.367 105.371 1.00 92.69 945 ASN A N 1
ATOM 7447 C CA . ASN A 1 945 ? -10.955 2.338 106.004 1.00 92.69 945 ASN A CA 1
ATOM 7448 C C . ASN A 1 945 ? -9.870 2.285 104.927 1.00 92.69 945 ASN A C 1
ATOM 7450 O O . ASN A 1 945 ? -9.945 1.453 104.021 1.00 92.69 945 ASN A O 1
ATOM 7454 N N . ILE A 1 946 ? -8.871 3.159 105.025 1.00 92.50 946 ILE A N 1
ATOM 7455 C CA . ILE A 1 946 ? -7.773 3.267 104.057 1.00 92.50 946 ILE A CA 1
ATOM 7456 C C . ILE A 1 946 ? -6.459 3.360 104.835 1.00 92.50 946 ILE A C 1
ATOM 7458 O O . ILE A 1 946 ? -6.369 4.071 105.836 1.00 92.50 946 ILE A O 1
ATOM 7462 N N . ARG A 1 947 ? -5.452 2.585 104.419 1.00 92.06 947 ARG A N 1
ATOM 7463 C CA . ARG A 1 947 ? -4.136 2.525 105.070 1.00 92.06 947 ARG A CA 1
ATOM 7464 C C . ARG A 1 947 ? -3.127 3.339 104.269 1.00 92.06 947 ARG A C 1
ATOM 7466 O O . ARG A 1 947 ? -3.091 3.187 103.054 1.00 92.06 947 ARG A O 1
ATOM 7473 N N . THR A 1 948 ? -2.314 4.151 104.940 1.00 89.31 948 THR A N 1
ATOM 7474 C CA . THR A 1 948 ? -1.152 4.812 104.324 1.00 89.31 948 THR A CA 1
ATOM 7475 C C . THR A 1 948 ? -0.091 3.797 103.901 1.00 89.31 948 THR A C 1
ATOM 7477 O O . THR A 1 948 ? 0.012 2.705 104.469 1.00 89.31 948 THR A O 1
ATOM 7480 N N . SER A 1 949 ? 0.716 4.159 102.907 1.00 86.31 949 SER A N 1
ATOM 7481 C CA . SER A 1 949 ? 1.841 3.336 102.458 1.00 86.31 949 SER A CA 1
ATOM 7482 C C . SER A 1 949 ? 2.900 3.199 103.564 1.00 86.31 949 SER A C 1
ATOM 7484 O O . SER A 1 949 ? 2.888 3.945 104.552 1.00 86.31 949 SER A O 1
ATOM 7486 N N . LYS A 1 950 ? 3.766 2.185 103.442 1.00 76.19 950 LYS A N 1
ATOM 7487 C CA . LYS A 1 950 ? 4.858 1.947 104.399 1.00 76.19 950 LYS A CA 1
ATOM 7488 C C . LYS A 1 950 ? 5.866 3.084 104.434 1.00 76.19 950 LYS A C 1
ATOM 7490 O O . LYS A 1 950 ? 6.089 3.700 103.371 1.00 76.19 950 LYS A O 1
#

InterPro domains:
  IPR000421 Coagulation factor 5/8, C-terminal domain [PF00754] (588-712)
  IPR000421 Coagulation factor 5/8, C-terminal domain [PS50022] (568-717)
  IPR002102 Cellulosome anchoring protein, cohesin domain [PF00963] (727-849)
  IPR003961 Fibronectin type III [PF00041] (869-935)
  IPR003961 Fibronectin type III [PS50853] (868-950)
  IPR003961 Fibronectin type III [SM00060] (866-939)
  IPR003961 Fibronectin type III [cd00063] (866-932)
  IPR008965 CBM2/CBM3, carbohydrate-binding domain superfamily [SSF49384] (727-854)
  IPR008979 Galactose-binding-like domain superfamily [SSF49785] (581-716)
  IPR013320 Concanavalin A-like lectin/glucanase domain superfamily [SSF49899] (387-572)
  IPR013783 Immunoglobulin-like fold [G3DSA:2.60.40.10] (864-944)
  IPR015883 Beta-hexosaminidase, catalytic domain [PF00728] (35-200)
  IPR017853 Glycoside hydrolase superfamily [SSF51445] (35-368)
  IPR025705 Beta-hexosaminidase [PR00738] (29-46)
  IPR025705 Beta-hexosaminidase [PR00738] (58-79)
  IPR025705 Beta-hexosaminidase [PR00738] (122-139)
  IPR025705 Beta-hexosaminidase [PR00738] (187-200)
  IPR025705 Beta-hexosaminidase [PR00738] (340-357)
  IPR036116 Fibronectin type III superfamily [SSF49265] (864-934)
  IPR052764 Glycosyl Hydrolase 20 Enzymes [PTHR43678] (3-479)

Radius of gyration: 46.22 Å; Cα contacts (8 Å, |Δi|>4): 2381; chains: 1; bounding box: 83×61×156 Å

Organism: NCBI:txid39493

Mean predicted aligned error: 14.93 Å

Nearest PDB structures (foldseek):
  2w1n-assembly1_A  TM=6.341E-01  e=1.059E-26  Clostridium perfringens
  4a45-assembly1_A  TM=9.847E-01  e=4.955E-17  Clostridium perfringens
  2jh2-assembly3_C  TM=9.824E-01  e=3.027E-14  Clostridium perfringens
  2vo8-assembly1_A  TM=9.604E-01  e=3.946E-14  Clostridium perfringens
  3f2z-assembly1_A  TM=8.743E-01  e=1.009E-10  Bacteroides fragilis NCTC 9343

pLDDT: mean 93.37, std 7.56, range [40.06, 98.94]

Secondary structure (DSSP, 8-state):
--HHHHHHHHHHHHHHHHHHTT-----------S-SEEEEEEE-SSS---HHHHHHHHHHHHHTT--EEEEE-EEE-TTHHHH-SSGGGS-EEE-B--SS-GGGB-SS--B-HHHHHHHHHHHHTTT-EEEEE---SSS-HHHHHH-GGGB--SGGGGGSB-TT-HHHHHHHHHHHHHHH-SSS-TTTT--EE----S--S-HHHHHHHHHHHHHHHHHTTS-EEEE--TTTS--SSPPP-TT-EEEE--TTT--HHHHHHTT-EEEE--HHHHEE-TT-SSSBSS--HHHHHHH--TTEE-SSS-EE--TT-TTEEEEEEEE---S-GGG-----HHHHHHHHHHHHHHHHHHHH-SS--S-HHHHHHHHHHH-SPTT--TT-----SSSEEEEE-SSSEETTEE--TTSS---BEEESEEEEE-SSSEEEEEESSSEEEE-S--EEPSSEEEEEEEEE-SS---S-EEEEEETTEEEEEE-TTT-SSEEEETTEEEE-S--PPBS-EEEEEEEEETTEEEEEETTEEEEEES--STTPPP----EE-SEEEESSSB-EEEEEEEEEESS--PPP-TTBPPGGG-EEEES--PPPBTTEE-GGGGGSS-TT-EEE--SSS--S-EEEEEEEEEEEEEEEEEEE--SS-STT-EEEEEEEEESSSSS-EEEEEEE--SSSSPEEEEEEEEEEEEEEEEEEEEGGG--EESEEEEEE--S-------EEEEE--SEEETT-EEEEEEEEES--SS---EEEEEEE--TTTEEEEEEEESSTTEEEEEEEEETTEEEEEEEESSTT-SPBTSEEEEEEEEE-S-EEEEEEEEEEEEEE-TTS-EEE-BPPEEEEEEE------TTSPPPPPEEEEEES--SS-EEEEEEPPSSS-EEEEEEEETTEEEEEESSSEEEE-SPPTT-EEEEEEEEEETTSPBPPPEEEEEEPP-

Solvent-accessible surface area (backbone atoms only — not comparable to full-atom values): 48598 Å² total; per-residue (Å²): 129,60,67,59,64,55,52,52,51,50,38,56,54,50,46,47,25,57,74,49,65,88,53,78,84,91,82,86,87,87,87,72,66,70,32,85,38,33,31,40,34,44,41,42,18,58,38,80,73,54,74,66,57,54,54,50,50,50,42,45,36,27,53,53,68,21,32,34,39,34,40,35,32,34,18,39,35,79,56,22,52,80,79,28,97,51,63,82,72,34,47,52,19,23,33,50,59,37,87,92,49,56,77,37,32,34,87,89,62,58,38,48,55,64,58,52,27,51,50,46,61,54,30,51,79,51,51,25,46,54,30,51,25,54,36,37,50,18,49,26,31,27,52,20,66,64,40,64,87,36,33,57,43,71,61,79,34,35,22,22,47,24,61,82,44,71,65,38,54,55,50,51,53,52,56,49,40,67,34,61,32,80,95,78,22,42,52,68,78,44,43,39,28,45,28,45,44,91,64,87,73,59,40,41,37,45,32,49,48,51,42,53,52,46,48,51,35,42,76,62,74,30,42,23,29,32,42,35,30,59,55,64,51,48,71,53,59,80,58,76,18,72,75,25,40,26,38,40,33,42,58,68,32,22,40,70,67,65,42,45,76,37,43,24,28,34,32,35,31,28,46,72,76,30,31,26,23,70,80,43,99,53,68,26,50,55,59,64,46,63,57,43,59,78,70,53,47,54,41,56,43,51,60,99,56,77,48,71,54,65,81,82,38,90,45,53,38,21,29,30,35,38,39,45,46,62,51,30,66,98,47,34,39,53,76,45,72,55,58,48,49,65,40,45,53,59,46,50,58,39,51,28,47,55,36,34,48,94,70,79,90,55,56,67,68,62,44,47,56,53,49,62,61,44,57,71,36,88,97,65,60,83,60,32,77,70,90,59,90,56,58,45,53,40,28,37,54,55,70,54,75,47,47,76,40,33,48,33,71,44,73,60,66,57,46,25,35,45,42,68,48,43,75,43,80,38,96,88,58,24,16,40,35,29,74,21,42,57,8,26,30,45,36,78,50,49,48,39,28,55,40,18,23,40,33,39,30,35,27,35,53,77,73,88,77,46,56,50,16,20,50,13,24,38,99,70,21,32,36,23,53,13,26,70,90,73,34,14,26,26,37,36,43,90,95,44,81,48,67,44,88,45,62,73,59,56,73,39,82,44,39,40,36,38,31,20,31,83,48,23,29,33,41,22,50,66,31,36,82,69,36,66,47,36,57,88,51,95,70,39,35,37,21,52,49,62,44,30,35,27,19,40,17,22,78,64,41,7,30,50,27,36,42,30,51,40,33,32,29,64,45,64,57,84,65,71,39,76,34,52,54,61,45,88,51,38,50,52,45,47,76,49,48,24,77,74,58,91,50,36,7,42,42,52,29,19,42,65,89,41,64,81,25,19,15,26,39,34,93,71,86,66,61,75,66,43,40,41,36,35,38,55,71,48,81,42,47,30,32,38,39,38,43,26,30,42,76,72,78,60,75,8,33,53,32,28,42,36,35,26,37,12,72,78,75,77,65,71,45,80,69,49,70,53,75,48,79,90,63,58,65,76,40,78,46,78,44,78,78,40,73,26,26,22,43,31,49,32,33,64,38,31,36,89,67,36,44,36,29,6,36,54,49,47,24,36,67,80,65,81,73,76,70,55,42,30,31,42,43,53,49,58,62,62,62,50,35,47,76,35,78,42,60,39,32,31,31,40,26,73,65,39,101,62,58,40,30,30,36,43,35,32,36,38,43,55,57,80,38,36,43,85,73,52,56,42,49,70,46,90,62,43,50,51,48,66,44,77,75,51,93,35,30,36,38,36,40,37,34,35,75,58,93,84,36,52,64,67,78,41,61,41,39,34,42,35,30,31,29,68,32,76,33,88,70,45,61,36,38,35,82,39,39,35,34,22,35,88,87,70,50,78,44,66,39,44,64,27,61,44,60,33,22,27,38,78,66,85,77,48,46,67,89,47,69,25,46,47,44,40,77,73,42,77,45,82,59,33,36,38,30,36,29,37,37,44,40,80,43,77,62,15,56,68,57,35,30,43,36,24,52,72,88,40,80,75,50,74,39,78,61,58,59,50,78,45,68,91,44,60,52,62,36,78,43,42,35,33,35,29,32,25,18,75,68,72,34,68,20,55,69,39,70,50,75,50,63,28,30,112